Protein AF-L1IZM0-F1 (afdb_monomer_lite)

Structure (mmCIF, N/CA/C/O backbone):
data_AF-L1IZM0-F1
#
_entry.id   AF-L1IZM0-F1
#
loop_
_atom_site.group_PDB
_atom_site.id
_atom_site.type_symbol
_atom_site.label_atom_id
_atom_site.label_alt_id
_atom_site.label_comp_id
_atom_site.label_asym_id
_atom_site.label_entity_id
_atom_site.label_seq_id
_atom_site.pdbx_PDB_ins_code
_atom_site.Cartn_x
_atom_site.Cartn_y
_atom_site.Cartn_z
_atom_site.occupancy
_atom_site.B_iso_or_equiv
_atom_site.auth_seq_id
_atom_site.auth_comp_id
_atom_site.auth_asym_id
_atom_site.auth_atom_id
_atom_site.pdbx_PDB_model_num
ATOM 1 N N . MET A 1 1 ? -16.105 21.762 -22.847 1.00 70.75 1 MET A N 1
ATOM 2 C CA . MET A 1 1 ? -17.573 21.751 -22.657 1.00 70.75 1 MET A CA 1
ATOM 3 C C . MET A 1 1 ? -17.905 20.423 -22.010 1.00 70.75 1 MET A C 1
ATOM 5 O O . MET A 1 1 ? -17.499 19.416 -22.570 1.00 70.75 1 MET A O 1
ATOM 9 N N . PHE A 1 2 ? -18.530 20.408 -20.832 1.00 87.69 2 PHE A N 1
ATOM 10 C CA . PHE A 1 2 ? -18.882 19.144 -20.177 1.00 87.69 2 PHE A CA 1
ATOM 11 C C . PHE A 1 2 ? -20.158 18.585 -20.780 1.00 87.69 2 PHE A C 1
ATOM 13 O O . PHE A 1 2 ? -21.086 19.343 -21.074 1.00 87.69 2 PHE A O 1
ATOM 20 N N . THR A 1 3 ? -20.212 17.269 -20.928 1.00 93.62 3 THR A N 1
ATOM 21 C CA . THR A 1 3 ? -21.440 16.573 -21.306 1.00 93.62 3 THR A CA 1
ATOM 22 C C . THR A 1 3 ? -21.826 15.615 -20.192 1.00 93.62 3 THR A C 1
ATOM 24 O O . THR A 1 3 ? -20.967 15.012 -19.552 1.00 93.62 3 THR A O 1
ATOM 27 N N . LYS A 1 4 ? -23.124 15.529 -19.891 1.00 95.56 4 LYS A N 1
ATOM 28 C CA . LYS A 1 4 ? -23.608 14.539 -18.929 1.00 95.56 4 LYS A CA 1
ATOM 29 C C . LYS A 1 4 ? -23.532 13.162 -19.573 1.00 95.56 4 LYS A C 1
ATOM 31 O O . LYS A 1 4 ? -24.009 12.995 -20.696 1.00 95.56 4 LYS A O 1
ATOM 36 N N . VAL A 1 5 ? -22.973 12.195 -18.856 1.00 95.50 5 VAL A N 1
ATOM 37 C CA . VAL A 1 5 ? -22.918 10.804 -19.313 1.00 95.50 5 VAL A CA 1
ATOM 38 C C . VAL A 1 5 ? -24.348 10.251 -19.400 1.00 95.50 5 VAL A C 1
ATOM 40 O O . VAL A 1 5 ? -25.112 10.377 -18.435 1.00 95.50 5 VAL A O 1
ATOM 43 N N . PRO A 1 6 ? -24.764 9.684 -20.547 1.00 94.94 6 PRO A N 1
ATOM 44 C CA . PRO A 1 6 ? -26.071 9.057 -20.672 1.00 94.94 6 PRO A CA 1
ATOM 45 C C . PRO A 1 6 ? -26.068 7.684 -19.988 1.00 94.94 6 PRO A C 1
ATOM 47 O O . PRO A 1 6 ? -25.218 6.849 -20.279 1.00 94.94 6 PRO A O 1
ATOM 50 N N . HIS A 1 7 ? -27.061 7.423 -19.137 1.00 90.12 7 HIS A N 1
ATOM 51 C CA . HIS A 1 7 ? -27.210 6.130 -18.462 1.00 90.12 7 HIS A CA 1
ATOM 52 C C . HIS A 1 7 ? -28.379 5.369 -19.095 1.00 90.12 7 HIS A C 1
ATOM 54 O O . HIS A 1 7 ? -29.522 5.832 -19.016 1.00 90.12 7 HIS A O 1
ATOM 60 N N . PRO A 1 8 ? -28.123 4.236 -19.770 1.00 69.19 8 PRO A N 1
ATOM 61 C CA . PRO A 1 8 ? -29.102 3.632 -20.665 1.00 69.19 8 PRO A CA 1
ATOM 62 C C . PRO A 1 8 ? -30.288 2.989 -19.928 1.00 69.19 8 PRO A C 1
ATOM 64 O O . PRO A 1 8 ? -31.391 3.001 -20.477 1.00 69.19 8 PRO A O 1
ATOM 67 N N . LYS A 1 9 ? -30.096 2.431 -18.714 1.00 82.88 9 LYS A N 1
ATOM 68 C CA . LYS A 1 9 ? -31.114 1.751 -17.869 1.00 82.88 9 LYS A CA 1
ATOM 69 C C . LYS A 1 9 ? -30.649 1.667 -16.405 1.00 82.88 9 LYS A C 1
ATOM 71 O O . LYS A 1 9 ? -29.482 1.905 -16.137 1.00 82.88 9 LYS A O 1
ATOM 76 N N . ARG A 1 10 ? -31.535 1.261 -15.480 1.00 93.06 10 ARG A N 1
ATOM 77 C CA . ARG A 1 10 ? -31.149 0.867 -14.107 1.00 93.06 10 ARG A CA 1
ATOM 78 C C . ARG A 1 10 ? -30.406 -0.470 -14.108 1.00 93.06 10 ARG A C 1
ATOM 80 O O . ARG A 1 10 ? -30.809 -1.375 -14.839 1.00 93.06 10 ARG A O 1
ATOM 87 N N . CYS A 1 11 ? -29.388 -0.601 -13.267 1.00 95.94 11 CYS A N 1
ATOM 88 C CA . CYS A 1 11 ? -28.649 -1.838 -13.051 1.00 95.94 11 CYS A CA 1
ATOM 89 C C . CYS A 1 11 ? -29.400 -2.809 -12.123 1.00 95.94 11 CYS A C 1
ATOM 91 O O . CYS A 1 11 ? -29.554 -3.993 -12.425 1.00 95.94 11 CYS A O 1
ATOM 93 N N . LEU A 1 12 ? -29.908 -2.305 -10.997 1.00 94.50 12 LEU A N 1
ATOM 94 C CA . LEU A 1 12 ? -30.642 -3.064 -9.993 1.00 94.50 12 LEU A CA 1
ATOM 95 C C . LEU A 1 12 ? -32.150 -2.913 -10.226 1.00 94.50 12 LEU A C 1
ATOM 97 O O . LEU A 1 12 ? -32.711 -1.811 -10.223 1.00 94.50 12 LEU A O 1
ATOM 101 N N . ALA A 1 13 ? -32.838 -4.044 -10.399 1.00 91.38 13 ALA A N 1
ATOM 102 C CA . ALA A 1 13 ? -34.297 -4.063 -10.435 1.00 91.38 13 ALA A CA 1
ATOM 103 C C . ALA A 1 13 ? -34.872 -3.501 -9.120 1.00 91.38 13 ALA A C 1
ATOM 105 O O . ALA A 1 13 ? -34.324 -3.763 -8.049 1.00 91.38 13 ALA A O 1
ATOM 106 N N . ARG A 1 14 ? -35.997 -2.767 -9.187 1.00 85.56 14 ARG A N 1
ATOM 107 C CA . ARG A 1 14 ? -36.666 -2.193 -7.994 1.00 85.56 14 ARG A CA 1
ATOM 108 C C . ARG A 1 14 ? -36.953 -3.243 -6.921 1.00 85.56 14 ARG A C 1
ATOM 110 O O . ARG A 1 14 ? -36.786 -2.954 -5.743 1.00 85.56 14 ARG A O 1
ATOM 117 N N . ASP A 1 15 ? -37.293 -4.450 -7.357 1.00 85.12 15 ASP A N 1
ATOM 118 C CA . ASP A 1 15 ? -37.661 -5.568 -6.489 1.00 85.12 15 ASP A CA 1
ATOM 119 C C . ASP A 1 15 ? -36.479 -6.523 -6.235 1.00 85.12 15 ASP A C 1
ATOM 121 O O . ASP A 1 15 ? -36.670 -7.675 -5.849 1.00 85.12 15 ASP A O 1
ATOM 125 N N . SER A 1 16 ? -35.238 -6.078 -6.483 1.00 87.50 16 SER A N 1
ATOM 126 C CA . SER A 1 16 ? -34.051 -6.902 -6.252 1.00 87.50 16 SER A CA 1
ATOM 127 C C . SER A 1 16 ? -33.941 -7.280 -4.766 1.00 87.50 16 SER A C 1
ATOM 129 O O . SER A 1 16 ? -33.890 -6.385 -3.915 1.00 87.50 16 SER A O 1
ATOM 131 N N . PRO A 1 17 ? -33.791 -8.576 -4.424 1.00 83.69 17 PRO A N 1
ATOM 132 C CA . PRO A 1 17 ? -33.532 -9.023 -3.051 1.00 83.69 17 PRO A CA 1
ATOM 133 C C . PRO A 1 17 ? -32.281 -8.387 -2.430 1.00 83.69 17 PRO A C 1
ATOM 135 O O . PRO A 1 17 ? -32.114 -8.365 -1.215 1.00 83.69 17 PRO A O 1
ATOM 138 N N . GLN A 1 18 ? -31.369 -7.861 -3.255 1.00 85.19 18 GLN A N 1
ATOM 139 C CA . GLN A 1 18 ? -30.180 -7.165 -2.774 1.00 85.19 18 GLN A CA 1
ATOM 140 C C . GLN A 1 18 ? -30.509 -5.801 -2.142 1.00 85.19 18 GLN A C 1
ATOM 142 O O . GLN A 1 18 ? -29.761 -5.363 -1.268 1.00 85.19 18 GLN A O 1
ATOM 147 N N . LEU A 1 19 ? -31.618 -5.163 -2.542 1.00 85.25 19 LEU A N 1
ATOM 148 C CA . LEU A 1 19 ? -32.064 -3.860 -2.034 1.00 85.25 19 LEU A CA 1
ATOM 149 C C . LEU A 1 19 ? -32.944 -3.972 -0.782 1.00 85.25 19 LEU A C 1
ATOM 151 O O . LEU A 1 19 ? -32.999 -3.027 0.002 1.00 85.25 19 LEU A O 1
ATOM 155 N N . SER A 1 20 ? -33.591 -5.118 -0.541 1.00 83.00 20 SER A N 1
ATOM 156 C CA . SER A 1 20 ? -34.533 -5.275 0.579 1.00 83.00 20 SER A CA 1
ATOM 157 C C . SER A 1 20 ? -33.883 -5.102 1.958 1.00 83.00 20 SER A C 1
ATOM 159 O O . SER A 1 20 ? -34.574 -4.778 2.922 1.00 83.00 20 SER A O 1
ATOM 161 N N . SER A 1 21 ? -32.559 -5.271 2.067 1.00 81.69 21 SER A N 1
ATOM 162 C CA . SER A 1 21 ? -31.810 -5.021 3.306 1.00 81.69 21 SER A CA 1
ATOM 163 C C . SER A 1 21 ? -31.654 -3.538 3.661 1.00 81.69 21 SER A C 1
ATOM 165 O O . SER A 1 21 ? -31.297 -3.239 4.795 1.00 81.69 21 SER A O 1
ATOM 167 N N . PHE A 1 22 ? -31.924 -2.614 2.733 1.00 81.50 22 PHE A N 1
ATOM 168 C CA . PHE A 1 22 ? -31.741 -1.167 2.926 1.00 81.50 22 PHE A CA 1
ATOM 169 C C . PHE A 1 22 ? -33.051 -0.411 3.213 1.00 81.50 22 PHE A C 1
ATOM 171 O O . PHE A 1 22 ? -33.092 0.817 3.155 1.00 81.50 22 PHE A O 1
ATOM 178 N N . GLY A 1 23 ? -34.112 -1.145 3.572 1.00 71.31 23 GLY A N 1
ATOM 179 C CA . GLY A 1 23 ? -35.424 -0.596 3.911 1.00 71.31 23 GLY A CA 1
ATOM 180 C C . GLY A 1 23 ? -36.316 -0.342 2.691 1.00 71.31 23 GLY A C 1
ATOM 181 O O . GLY A 1 23 ? -35.856 -0.243 1.556 1.00 71.31 23 GLY A O 1
ATOM 182 N N . SER A 1 24 ? -37.630 -0.260 2.928 1.00 62.66 24 SER A N 1
ATOM 183 C CA . SER A 1 24 ? -38.615 0.065 1.889 1.00 62.66 24 SER A CA 1
ATOM 184 C C . SER A 1 24 ? -38.372 1.486 1.385 1.00 62.66 24 SER A C 1
ATOM 186 O O . SER A 1 24 ? -38.651 2.456 2.090 1.00 62.66 24 SER A O 1
ATOM 188 N N . TYR A 1 25 ? -37.849 1.603 0.167 1.00 63.44 25 TYR A N 1
ATOM 189 C CA . TYR A 1 25 ? -37.604 2.876 -0.499 1.00 63.44 25 TYR A CA 1
ATOM 190 C C . TYR A 1 25 ? -38.915 3.635 -0.716 1.00 63.44 25 TYR A C 1
ATOM 192 O O . TYR A 1 25 ? -39.660 3.348 -1.653 1.00 63.44 25 TYR A O 1
ATOM 200 N N . ASN A 1 26 ? -39.198 4.633 0.122 1.00 60.56 26 ASN A N 1
ATOM 201 C CA . ASN A 1 26 ? -40.149 5.670 -0.258 1.00 60.56 26 ASN A CA 1
ATOM 202 C C . ASN A 1 26 ? -39.509 6.510 -1.373 1.00 60.56 26 ASN A C 1
ATOM 204 O O . ASN A 1 26 ? -38.352 6.910 -1.289 1.00 60.56 26 ASN A O 1
ATOM 208 N N . SER A 1 27 ? -40.258 6.723 -2.450 1.00 59.25 27 SER A N 1
ATOM 209 C CA . SER A 1 27 ? -39.807 7.106 -3.795 1.00 59.25 27 SER A CA 1
ATOM 210 C C . SER A 1 27 ? -39.186 8.504 -3.966 1.00 59.25 27 SER A C 1
ATOM 212 O O . SER A 1 27 ? -39.026 8.947 -5.103 1.00 59.25 27 SER A O 1
ATOM 214 N N . SER A 1 28 ? -38.869 9.235 -2.896 1.00 83.00 28 SER A N 1
ATOM 215 C CA . SER A 1 28 ? -38.286 10.577 -3.004 1.00 83.00 28 SER A CA 1
ATOM 216 C C . SER A 1 28 ? -36.772 10.504 -3.208 1.00 83.00 28 SER A C 1
ATOM 218 O O . SER A 1 28 ? -36.041 10.044 -2.330 1.00 83.00 28 SER A O 1
ATOM 220 N N . MET A 1 29 ? -36.312 10.980 -4.364 1.00 91.06 29 MET A N 1
ATOM 221 C CA . MET A 1 29 ? -34.894 11.157 -4.681 1.00 91.06 29 MET A CA 1
ATOM 222 C C . MET A 1 29 ? -34.235 12.130 -3.687 1.00 91.06 29 MET A C 1
ATOM 224 O O . MET A 1 29 ? -34.827 13.153 -3.344 1.00 91.06 29 MET A O 1
ATOM 228 N N . ARG A 1 30 ? -33.030 11.800 -3.214 1.00 93.38 30 ARG A N 1
ATOM 229 C CA . ARG A 1 30 ? -32.240 12.601 -2.264 1.00 93.38 30 ARG A CA 1
ATOM 230 C C . ARG A 1 30 ? -31.313 13.567 -2.997 1.00 93.38 30 ARG A C 1
ATOM 232 O O . ARG A 1 30 ? -30.869 13.283 -4.106 1.00 93.38 30 ARG A O 1
ATOM 239 N N . PHE A 1 31 ? -30.982 14.677 -2.352 1.00 96.25 31 PHE A N 1
ATOM 240 C CA . PHE A 1 31 ? -30.084 15.706 -2.877 1.00 96.25 31 PHE A CA 1
ATOM 241 C C . PHE A 1 31 ? -29.091 16.121 -1.793 1.00 96.25 31 PHE A C 1
ATOM 243 O O . PHE A 1 31 ? -29.343 15.922 -0.607 1.00 96.25 31 PHE A O 1
ATOM 250 N N . LEU A 1 32 ? -27.976 16.726 -2.192 1.00 96.38 32 LEU A N 1
ATOM 251 C CA . LEU A 1 32 ? -27.105 17.425 -1.256 1.00 96.38 32 LEU A CA 1
ATOM 252 C C . LEU A 1 32 ? -27.801 18.709 -0.796 1.00 96.38 32 LEU A C 1
ATOM 254 O O . LEU A 1 32 ? -28.259 19.495 -1.627 1.00 96.38 32 LEU A O 1
ATOM 258 N N . HIS A 1 33 ? -27.859 18.924 0.518 1.00 94.50 33 HIS A N 1
ATOM 259 C CA . HIS A 1 33 ? -28.460 20.109 1.127 1.00 94.50 33 HIS A CA 1
ATOM 260 C C . HIS A 1 33 ? -27.374 21.118 1.481 1.00 94.50 33 HIS A C 1
ATOM 262 O O . HIS A 1 33 ? -26.703 21.009 2.508 1.00 94.50 33 HIS A O 1
ATOM 268 N N . TYR A 1 34 ? -27.183 22.104 0.613 1.00 94.94 34 TYR A N 1
ATOM 269 C CA . TYR A 1 34 ? -26.168 23.120 0.837 1.00 94.94 34 TYR A CA 1
ATOM 270 C C . TYR A 1 34 ? -26.575 24.076 1.971 1.00 94.94 34 TYR A C 1
ATOM 272 O O . TYR A 1 34 ? -27.770 24.267 2.216 1.00 94.94 34 TYR A O 1
ATOM 280 N N . PRO A 1 35 ? -25.611 24.733 2.651 1.00 91.75 35 PRO A N 1
ATOM 281 C CA . PRO A 1 35 ? -25.910 25.668 3.740 1.00 91.75 35 PRO A CA 1
ATOM 282 C C . PRO A 1 35 ? -26.801 26.854 3.336 1.00 91.75 35 PRO A C 1
ATOM 284 O O . PRO A 1 35 ? -27.447 27.455 4.189 1.00 91.75 35 PRO A O 1
ATOM 287 N N . ASP A 1 36 ? -26.838 27.191 2.046 1.00 93.44 36 ASP A N 1
ATOM 288 C CA . ASP A 1 36 ? -27.689 28.239 1.472 1.00 93.44 36 ASP A CA 1
ATOM 289 C C . ASP A 1 36 ? -29.110 27.755 1.111 1.00 93.44 36 ASP A C 1
ATOM 291 O O . ASP A 1 36 ? -29.913 28.525 0.584 1.00 93.44 36 ASP A O 1
ATOM 295 N N . GLY A 1 37 ? -29.433 26.491 1.401 1.00 93.81 37 GLY A N 1
ATOM 296 C CA . GLY A 1 37 ? -30.728 25.871 1.133 1.00 93.81 37 GLY A CA 1
ATOM 297 C C . GLY A 1 37 ? -30.882 25.298 -0.277 1.00 93.81 37 GLY A C 1
ATOM 298 O O . GLY A 1 37 ? -31.938 24.737 -0.578 1.00 93.81 37 GLY A O 1
ATOM 299 N N . ARG A 1 38 ? -29.868 25.400 -1.149 1.00 95.94 38 ARG A N 1
ATOM 300 C CA . ARG A 1 38 ? -29.923 24.769 -2.474 1.00 95.94 38 ARG A CA 1
ATOM 301 C C . ARG A 1 38 ? -29.880 23.247 -2.361 1.00 95.94 38 ARG A C 1
ATOM 303 O O . ARG A 1 38 ? -29.137 22.683 -1.559 1.00 95.94 38 ARG A O 1
ATOM 310 N N . LEU A 1 39 ? -30.663 22.601 -3.222 1.00 96.06 39 LEU A N 1
ATOM 311 C CA . LEU A 1 39 ? -30.614 21.163 -3.465 1.00 96.06 39 LEU A CA 1
ATOM 312 C C . LEU A 1 39 ? -29.729 20.914 -4.682 1.00 96.06 39 LEU A C 1
ATOM 314 O O . LEU A 1 39 ? -30.006 21.443 -5.761 1.00 96.06 39 LEU A O 1
ATOM 318 N N . VAL A 1 40 ? -28.662 20.143 -4.503 1.00 97.06 40 VAL A N 1
ATOM 319 C CA . VAL A 1 40 ? -27.653 19.911 -5.543 1.00 97.06 40 VAL A CA 1
ATOM 320 C C . VAL A 1 40 ? -27.498 18.412 -5.789 1.00 97.06 40 VAL A C 1
ATOM 322 O O . VAL A 1 40 ? -27.518 17.611 -4.853 1.00 97.06 40 VAL A O 1
ATOM 325 N N . ASN A 1 41 ? -27.357 18.021 -7.055 1.00 97.88 41 ASN A N 1
ATOM 326 C CA . ASN A 1 41 ? -27.019 16.647 -7.419 1.00 97.88 41 ASN A CA 1
ATOM 327 C C . ASN A 1 41 ? -25.578 16.338 -6.999 1.00 97.88 41 ASN A C 1
ATOM 329 O O . ASN A 1 41 ? -24.708 17.208 -7.044 1.00 97.88 41 ASN A O 1
ATOM 333 N N . ILE A 1 42 ? -25.288 15.087 -6.654 1.00 98.00 42 ILE A N 1
ATOM 334 C CA . ILE A 1 42 ? -23.901 14.662 -6.466 1.00 98.00 42 ILE A CA 1
ATOM 335 C C . ILE A 1 42 ? -23.231 14.632 -7.837 1.00 98.00 42 ILE A C 1
ATOM 337 O O . ILE A 1 42 ? -23.678 13.920 -8.727 1.00 98.00 42 ILE A O 1
ATOM 341 N N . SER A 1 43 ? -22.142 15.372 -7.999 1.00 97.75 43 SER A N 1
ATOM 342 C CA . SER A 1 43 ? -21.381 15.404 -9.253 1.00 97.75 43 SER A CA 1
ATOM 343 C C . SER A 1 43 ? -20.117 14.560 -9.150 1.00 97.75 43 SER A C 1
ATOM 345 O O . SER A 1 43 ? -19.307 14.783 -8.246 1.00 97.75 43 SER A O 1
ATOM 347 N N . LEU A 1 44 ? -19.915 13.657 -10.105 1.00 97.38 44 LEU A N 1
ATOM 348 C CA . LEU A 1 44 ? -18.727 12.811 -10.233 1.00 97.38 44 LEU A CA 1
ATOM 349 C C . LEU A 1 44 ? -18.051 13.031 -11.600 1.00 97.38 44 LEU A C 1
ATOM 351 O O . LEU A 1 44 ? -18.742 13.306 -12.587 1.00 97.38 44 LEU A O 1
ATOM 355 N N . PRO A 1 45 ? -16.716 12.917 -11.698 1.00 96.38 45 PRO A N 1
ATOM 356 C CA . PRO A 1 45 ? -16.018 13.016 -12.967 1.00 96.38 45 PRO A CA 1
ATOM 357 C C . PRO A 1 45 ? -16.096 11.679 -13.710 1.00 96.38 45 PRO A C 1
ATOM 359 O O . PRO A 1 45 ? -15.935 10.607 -13.120 1.00 96.38 45 PRO A O 1
ATOM 362 N N . TYR A 1 46 ? -16.270 11.747 -15.024 1.00 94.19 46 TYR A N 1
ATOM 363 C CA . TYR A 1 46 ? -16.071 10.616 -15.918 1.00 94.19 46 TYR A CA 1
ATOM 364 C C . TYR A 1 46 ? -14.703 10.776 -16.583 1.00 94.19 46 TYR A C 1
ATOM 366 O O . TYR A 1 46 ? -14.554 11.485 -17.576 1.00 94.19 46 TYR A O 1
ATOM 374 N N . ALA A 1 47 ? -13.671 10.219 -15.945 1.00 92.00 47 ALA A N 1
ATOM 375 C CA . ALA A 1 47 ? -12.289 10.429 -16.368 1.00 92.00 47 ALA A CA 1
ATOM 376 C C . ALA A 1 47 ? -11.980 9.740 -17.713 1.00 92.00 47 ALA A C 1
ATOM 378 O O . ALA A 1 47 ? -12.764 8.933 -18.210 1.00 92.00 47 ALA A O 1
ATOM 379 N N . SER A 1 48 ? -10.835 10.052 -18.320 1.00 88.38 48 SER A N 1
ATOM 380 C CA . SER A 1 48 ? -10.454 9.532 -19.643 1.00 88.38 48 SER A CA 1
ATOM 381 C C . SER A 1 48 ? -10.038 8.053 -19.660 1.00 88.38 48 SER A C 1
ATOM 383 O O . SER A 1 48 ? -10.183 7.403 -20.695 1.00 88.38 48 SER A O 1
ATOM 385 N N . TRP A 1 49 ? -9.584 7.491 -18.535 1.00 91.12 49 TRP A N 1
ATOM 386 C CA . TRP A 1 49 ? -9.065 6.119 -18.459 1.00 91.12 49 TRP A CA 1
ATOM 387 C C . TRP A 1 49 ? -10.088 5.111 -17.900 1.00 91.12 49 TRP A C 1
ATOM 389 O O . TRP A 1 49 ? -10.999 5.462 -17.147 1.00 91.12 49 TRP A O 1
ATOM 399 N N . ALA A 1 50 ? -9.961 3.841 -18.302 1.00 93.69 50 ALA A N 1
ATOM 400 C CA . ALA A 1 50 ? -11.013 2.831 -18.145 1.00 93.69 50 ALA A CA 1
ATOM 401 C C . ALA A 1 50 ? -11.350 2.475 -16.686 1.00 93.69 50 ALA A C 1
ATOM 403 O O . ALA A 1 50 ? -12.532 2.398 -16.345 1.00 93.69 50 ALA A O 1
ATOM 404 N N . SER A 1 51 ? -10.348 2.297 -15.815 1.00 96.19 51 SER A N 1
ATOM 405 C CA . SER A 1 51 ? -10.576 1.985 -14.393 1.00 96.19 51 SER A CA 1
ATOM 406 C C . SER A 1 51 ? -11.398 3.067 -13.704 1.00 96.19 51 SER A C 1
ATOM 408 O O . SER A 1 51 ? -12.446 2.754 -13.140 1.00 96.19 51 SER A O 1
ATOM 410 N N . ALA A 1 52 ? -11.032 4.342 -13.865 1.00 95.69 52 ALA A N 1
ATOM 411 C CA . ALA A 1 52 ? -11.780 5.435 -13.254 1.00 95.69 52 ALA A CA 1
ATOM 412 C C . ALA A 1 52 ? -13.210 5.540 -13.785 1.00 95.69 52 ALA A C 1
ATOM 414 O O . ALA A 1 52 ? -14.112 5.830 -13.006 1.00 95.69 52 ALA A O 1
ATOM 415 N N . ARG A 1 53 ? -13.444 5.282 -15.080 1.00 95.75 53 ARG A N 1
ATOM 416 C CA . ARG A 1 53 ? -14.804 5.250 -15.642 1.00 95.75 53 ARG A CA 1
ATOM 417 C C . ARG A 1 53 ? -15.647 4.175 -14.975 1.00 95.75 53 ARG A C 1
ATOM 419 O O . ARG A 1 53 ? -16.712 4.481 -14.455 1.00 95.75 53 ARG A O 1
ATOM 426 N N . ILE A 1 54 ? -15.145 2.942 -14.921 1.00 97.69 54 ILE A N 1
ATOM 427 C CA . ILE A 1 54 ? -15.849 1.821 -14.288 1.00 97.69 54 ILE A CA 1
ATOM 428 C C . ILE A 1 54 ? -16.101 2.101 -12.806 1.00 97.69 54 ILE A C 1
ATOM 430 O O . ILE A 1 54 ? -17.206 1.869 -12.323 1.00 97.69 54 ILE A O 1
ATOM 434 N N . LEU A 1 55 ? -15.115 2.637 -12.080 1.00 97.94 55 LEU A N 1
ATOM 435 C CA . LEU A 1 55 ? -15.292 2.986 -10.672 1.00 97.94 55 LEU A CA 1
ATOM 436 C C . LEU A 1 55 ? -16.306 4.119 -10.472 1.00 97.94 55 LEU A C 1
ATOM 438 O O . LEU A 1 55 ? -17.114 4.046 -9.549 1.00 97.94 55 LEU A O 1
ATOM 442 N N . SER A 1 56 ? -16.317 5.127 -11.342 1.00 97.19 56 SER A N 1
ATOM 443 C CA . SER A 1 56 ? -17.332 6.183 -11.340 1.00 97.19 56 SER A CA 1
ATOM 444 C C . SER A 1 56 ? -18.736 5.637 -11.627 1.00 97.19 56 SER A C 1
ATOM 446 O O . SER A 1 56 ? -19.684 6.056 -10.967 1.00 97.19 56 SER A O 1
ATOM 448 N N . GLU A 1 57 ? -18.876 4.661 -12.528 1.00 97.88 57 GLU A N 1
ATOM 449 C CA . GLU A 1 57 ? -20.154 3.985 -12.795 1.00 97.88 57 GLU A CA 1
ATOM 450 C C . GLU A 1 57 ? -20.613 3.129 -11.607 1.00 97.88 57 GLU A C 1
ATOM 452 O O . GLU A 1 57 ? -21.778 3.176 -11.213 1.00 97.88 57 GLU A O 1
ATOM 457 N N . ILE A 1 58 ? -19.700 2.398 -10.954 1.00 98.44 58 ILE A N 1
ATOM 458 C CA . ILE A 1 58 ? -20.019 1.673 -9.715 1.00 98.44 58 ILE A CA 1
ATOM 459 C C . ILE A 1 58 ? -20.489 2.664 -8.642 1.00 98.44 58 ILE A C 1
ATOM 461 O O . ILE A 1 58 ? -21.523 2.439 -8.011 1.00 98.44 58 ILE A O 1
ATOM 465 N N . ALA A 1 59 ? -19.777 3.780 -8.455 1.00 98.12 59 ALA A N 1
ATOM 466 C CA . ALA A 1 59 ? -20.158 4.816 -7.499 1.00 98.12 59 ALA A CA 1
ATOM 467 C C . ALA A 1 59 ? -21.522 5.437 -7.839 1.00 98.12 59 ALA A C 1
ATOM 469 O O . ALA A 1 59 ? -22.330 5.647 -6.935 1.00 98.12 59 ALA A O 1
ATOM 470 N N . TYR A 1 60 ? -21.818 5.667 -9.122 1.00 97.81 60 TYR A N 1
ATOM 471 C CA . TYR A 1 60 ? -23.133 6.112 -9.577 1.00 97.81 60 TYR A CA 1
ATOM 472 C C . TYR A 1 60 ? -24.225 5.106 -9.217 1.00 97.81 60 TYR A C 1
ATOM 474 O O . TYR A 1 60 ? -25.220 5.502 -8.617 1.00 97.81 60 TYR A O 1
ATOM 482 N N . ILE A 1 61 ? -24.043 3.811 -9.501 1.00 97.75 61 ILE A N 1
ATOM 483 C CA . ILE A 1 61 ? -25.038 2.779 -9.164 1.00 97.75 61 ILE A CA 1
ATOM 484 C C . ILE A 1 61 ? -25.271 2.749 -7.645 1.00 97.75 61 ILE A C 1
ATOM 486 O O . ILE A 1 61 ? -26.418 2.722 -7.192 1.00 97.75 61 ILE A O 1
ATOM 490 N N . MET A 1 62 ? -24.205 2.817 -6.840 1.00 97.75 62 MET A N 1
ATOM 491 C CA . MET A 1 62 ? -24.320 2.851 -5.377 1.00 97.75 62 MET A CA 1
ATOM 492 C C . MET A 1 62 ? -25.061 4.103 -4.893 1.00 97.75 62 MET A C 1
ATOM 494 O O . MET A 1 62 ? -25.985 4.002 -4.088 1.00 97.75 62 MET A O 1
ATOM 498 N N . LEU A 1 63 ? -24.714 5.286 -5.397 1.00 96.88 63 LEU A N 1
ATOM 499 C CA . LEU A 1 63 ? -25.334 6.539 -4.970 1.00 96.88 63 LEU A CA 1
ATOM 500 C C . LEU A 1 63 ? -26.777 6.683 -5.460 1.00 96.88 63 LEU A C 1
ATOM 502 O O . LEU A 1 63 ? -27.651 7.035 -4.672 1.00 96.88 63 LEU A O 1
ATOM 506 N N . ALA A 1 64 ? -27.039 6.406 -6.736 1.00 95.81 64 ALA A N 1
ATOM 507 C CA . ALA A 1 64 ? -28.327 6.647 -7.374 1.00 95.81 64 ALA A CA 1
ATOM 508 C C . ALA A 1 64 ? -29.325 5.508 -7.147 1.00 95.81 64 ALA A C 1
ATOM 510 O O . ALA A 1 64 ? -30.495 5.755 -6.851 1.00 95.81 64 ALA A O 1
ATOM 511 N N . GLU A 1 65 ? -28.891 4.250 -7.267 1.00 94.81 65 GLU A N 1
ATOM 512 C CA . GLU A 1 65 ? -29.807 3.107 -7.225 1.00 94.81 65 GLU A CA 1
ATOM 513 C C . GLU A 1 65 ? -29.932 2.472 -5.842 1.00 94.81 65 GLU A C 1
ATOM 515 O O . GLU A 1 65 ? -31.027 2.021 -5.502 1.00 94.81 65 GLU A O 1
ATOM 520 N N . VAL A 1 66 ? -28.854 2.465 -5.048 1.00 94.38 66 VAL A N 1
ATOM 521 C CA . VAL A 1 66 ? -28.857 1.916 -3.679 1.00 94.38 66 VAL A CA 1
ATOM 522 C C . VAL A 1 66 ? -29.150 3.010 -2.646 1.00 94.38 66 VAL A C 1
ATOM 524 O O . VAL A 1 66 ? -30.034 2.856 -1.803 1.00 94.38 66 VAL A O 1
ATOM 527 N N . MET A 1 67 ? -28.455 4.148 -2.716 1.00 94.56 67 MET A N 1
ATOM 528 C CA . MET A 1 67 ? -28.585 5.256 -1.756 1.00 94.56 67 MET A CA 1
ATOM 529 C C . MET A 1 67 ? -29.566 6.357 -2.184 1.00 94.56 67 MET A C 1
ATOM 531 O O . MET A 1 67 ? -29.910 7.202 -1.351 1.00 94.56 67 MET A O 1
ATOM 535 N N . GLY A 1 68 ? -30.101 6.287 -3.409 1.00 93.50 68 GLY A N 1
ATOM 536 C CA . GLY A 1 68 ? -31.279 7.048 -3.833 1.00 93.50 68 GLY A CA 1
ATOM 537 C C . GLY A 1 68 ? -31.029 8.529 -4.072 1.00 93.50 68 GLY A C 1
ATOM 538 O O . GLY A 1 68 ? -31.976 9.314 -4.024 1.00 93.50 68 GLY A O 1
ATOM 539 N N . TYR A 1 69 ? -29.778 8.923 -4.285 1.00 95.81 69 TYR A N 1
ATOM 540 C CA . TYR A 1 69 ? -29.396 10.296 -4.584 1.00 95.81 69 TYR A CA 1
ATOM 541 C C . TYR A 1 69 ? -29.600 10.643 -6.060 1.00 95.81 69 TYR A C 1
ATOM 543 O O . TYR A 1 69 ? -29.490 9.796 -6.944 1.00 95.81 69 TYR A O 1
ATOM 551 N N . ALA A 1 70 ? -29.844 11.920 -6.338 1.00 97.06 70 ALA A N 1
ATOM 552 C CA . ALA A 1 70 ? -29.648 12.487 -7.661 1.00 97.06 70 ALA A CA 1
ATOM 553 C C . ALA A 1 70 ? -28.142 12.619 -7.930 1.00 97.06 70 ALA A C 1
ATOM 555 O O . ALA A 1 70 ? -27.429 13.267 -7.160 1.00 97.06 70 ALA A O 1
ATOM 556 N N . VAL A 1 71 ? -27.659 12.010 -9.014 1.00 97.50 71 VAL A N 1
ATOM 557 C CA . VAL A 1 71 ? -26.232 11.969 -9.364 1.00 97.50 71 VAL A CA 1
ATOM 558 C C . VAL A 1 71 ? -26.042 12.402 -10.815 1.00 97.50 71 VAL A C 1
ATOM 560 O O . VAL A 1 71 ? -26.760 11.939 -11.699 1.00 97.50 71 VAL A O 1
ATOM 563 N N . ASP A 1 72 ? -25.059 13.264 -11.053 1.00 97.31 72 ASP A N 1
ATOM 564 C CA . ASP A 1 72 ? -24.590 13.673 -12.371 1.00 97.31 72 ASP A CA 1
ATOM 565 C C . ASP A 1 72 ? -23.147 13.185 -12.586 1.00 97.31 72 ASP A C 1
ATOM 567 O O . ASP A 1 72 ? -22.241 13.512 -11.819 1.00 97.31 72 ASP A O 1
ATOM 571 N N . LEU A 1 73 ? -22.924 12.423 -13.658 1.00 96.19 73 LEU A N 1
ATOM 572 C CA . LEU A 1 73 ? -21.590 12.066 -14.147 1.00 96.19 73 LEU A CA 1
ATOM 573 C C . LEU A 1 73 ? -21.214 12.981 -15.314 1.00 96.19 73 LEU A C 1
ATOM 575 O O . LEU A 1 73 ? -21.990 13.129 -16.262 1.00 96.19 73 LEU A O 1
ATOM 579 N N . TRP A 1 74 ? -20.033 13.594 -15.245 1.00 95.94 74 TRP A N 1
ATOM 580 C CA . TRP A 1 74 ? -19.585 14.601 -16.209 1.00 95.94 74 TRP A CA 1
ATOM 581 C C . TRP A 1 74 ? -18.406 14.108 -17.046 1.00 95.94 74 TRP A C 1
ATOM 583 O O . TRP A 1 74 ? -17.293 13.973 -16.534 1.00 95.94 74 TRP A O 1
ATOM 593 N N . ASP A 1 75 ? -18.638 13.903 -18.342 1.00 92.88 75 ASP A N 1
ATOM 594 C CA . ASP A 1 75 ? -17.582 13.670 -19.327 1.00 92.88 75 ASP A CA 1
ATOM 595 C C . ASP A 1 75 ? -16.934 14.990 -19.772 1.00 92.88 75 ASP A C 1
ATOM 597 O O . ASP A 1 75 ? -17.562 16.058 -19.794 1.00 92.88 75 ASP A O 1
ATOM 601 N N . GLY A 1 76 ? -15.640 14.922 -20.079 1.00 83.19 76 GLY A N 1
ATOM 602 C CA . GLY A 1 76 ? -14.782 16.079 -20.333 1.00 83.19 76 GLY A CA 1
ATOM 603 C C . GLY A 1 76 ? -14.366 16.846 -19.071 1.00 83.19 76 GLY A C 1
ATOM 604 O O . GLY A 1 76 ? -13.626 17.819 -19.177 1.00 83.19 76 GLY A O 1
ATOM 605 N N . ALA A 1 77 ? -14.815 16.423 -17.881 1.00 65.94 77 ALA A N 1
ATOM 606 C CA . ALA A 1 77 ? -14.426 17.007 -16.591 1.00 65.94 77 ALA A CA 1
ATOM 607 C C . ALA A 1 77 ? -13.062 16.508 -16.073 1.00 65.94 77 ALA A C 1
ATOM 609 O O . ALA A 1 77 ? -12.595 16.951 -15.025 1.00 65.94 77 ALA A O 1
ATOM 610 N N . GLY A 1 78 ? -12.408 15.594 -16.792 1.00 65.19 78 GLY A N 1
ATOM 611 C CA . GLY A 1 78 ? -11.080 15.101 -16.442 1.00 65.19 78 GLY A CA 1
ATOM 612 C C . GLY A 1 78 ? -10.397 14.393 -17.599 1.00 65.19 78 GLY A C 1
ATOM 613 O O . GLY A 1 78 ? -10.583 13.193 -17.784 1.00 65.19 78 GLY A O 1
ATOM 614 N N . ILE A 1 79 ? -9.569 15.124 -18.348 1.00 70.44 79 ILE A N 1
ATOM 615 C CA . ILE A 1 79 ? -8.672 14.542 -19.361 1.00 70.44 79 ILE A CA 1
ATOM 616 C C . ILE A 1 79 ? -7.515 13.801 -18.673 1.00 70.44 79 ILE A C 1
ATOM 618 O O . ILE A 1 79 ? -7.010 12.807 -19.186 1.00 70.44 79 ILE A O 1
ATOM 622 N N . ASN A 1 80 ? -7.126 14.251 -17.479 1.00 84.62 80 ASN A N 1
ATOM 623 C CA . ASN A 1 80 ? -6.118 13.626 -16.628 1.00 84.62 80 ASN A CA 1
ATOM 624 C C . ASN A 1 80 ? -6.568 13.643 -15.156 1.00 84.62 80 ASN A C 1
ATOM 626 O O . ASN A 1 80 ? -7.606 14.210 -14.821 1.00 84.62 80 ASN A O 1
ATOM 630 N N . SER A 1 81 ? -5.787 13.034 -14.259 1.00 88.75 81 SER A N 1
ATOM 631 C CA . SER A 1 81 ? -6.139 12.948 -12.832 1.00 88.75 81 SER A CA 1
ATOM 632 C C . SER A 1 81 ? -6.025 14.264 -12.050 1.00 88.75 81 SER A C 1
ATOM 634 O O . SER A 1 81 ? -6.545 14.344 -10.941 1.00 88.75 81 SER A O 1
ATOM 636 N N . GLY A 1 82 ? -5.392 15.306 -12.599 1.00 91.12 82 GLY A N 1
ATOM 637 C CA . GLY A 1 82 ? -5.262 16.621 -11.960 1.00 91.12 82 GLY A CA 1
ATOM 638 C C . GLY A 1 82 ? -6.502 17.505 -12.085 1.00 91.12 82 GLY A C 1
ATOM 639 O O . GLY A 1 82 ? -6.882 18.167 -11.123 1.00 91.12 82 GLY A O 1
ATOM 640 N N . GLN A 1 83 ? -7.166 17.497 -13.239 1.00 93.38 83 GLN A N 1
ATOM 641 C CA . GLN A 1 83 ? -8.309 18.385 -13.490 1.00 93.38 83 GLN A CA 1
ATOM 642 C C . GLN A 1 83 ? -9.514 18.111 -12.565 1.00 93.38 83 GLN A C 1
ATOM 644 O O . GLN A 1 83 ? -10.040 19.067 -11.988 1.00 93.38 83 GLN A O 1
ATOM 649 N N . PRO A 1 84 ? -9.920 16.846 -12.309 1.00 95.06 84 PRO A N 1
ATOM 650 C CA . PRO A 1 84 ? -10.990 16.549 -11.358 1.00 95.06 84 PRO A CA 1
ATOM 651 C C . PRO A 1 84 ? -10.708 17.045 -9.938 1.00 95.06 84 PRO A C 1
ATOM 653 O O . PRO A 1 84 ? -11.637 17.437 -9.236 1.00 95.06 84 PRO A O 1
ATOM 656 N N . ILE A 1 85 ? -9.437 17.061 -9.521 1.00 96.81 85 ILE A N 1
ATOM 657 C CA . ILE A 1 85 ? -9.017 17.589 -8.217 1.00 96.81 85 ILE A CA 1
ATOM 658 C C . ILE A 1 85 ? -9.268 19.090 -8.137 1.00 96.81 85 ILE A C 1
ATOM 660 O O . ILE A 1 85 ? -9.881 19.553 -7.178 1.00 96.81 85 ILE A O 1
ATOM 664 N N . ASN A 1 86 ? -8.872 19.838 -9.166 1.00 96.06 86 ASN A N 1
ATOM 665 C CA . ASN A 1 86 ? -9.132 21.272 -9.231 1.00 96.06 86 ASN A CA 1
ATOM 666 C C . ASN A 1 86 ? -10.640 21.573 -9.198 1.00 96.06 86 ASN A C 1
ATOM 668 O O . ASN A 1 86 ? -11.078 22.457 -8.460 1.00 96.06 86 ASN A O 1
ATOM 672 N N . TYR A 1 87 ? -11.465 20.789 -9.897 1.00 96.44 87 TYR A N 1
ATOM 673 C CA . TYR A 1 87 ? -12.919 20.937 -9.797 1.00 96.44 87 TYR A CA 1
ATOM 674 C C . TYR A 1 87 ? -13.473 20.599 -8.412 1.00 96.44 87 TYR A C 1
ATOM 676 O O . TYR A 1 87 ? -14.346 21.324 -7.936 1.00 96.44 87 TYR A O 1
ATOM 684 N N . ALA A 1 88 ? -12.963 19.557 -7.748 1.00 96.75 88 ALA A N 1
ATOM 685 C CA . ALA A 1 88 ? -13.351 19.199 -6.380 1.00 96.75 88 ALA A CA 1
ATOM 686 C C . ALA A 1 88 ? -12.942 20.256 -5.339 1.00 96.75 88 ALA A C 1
ATOM 688 O O . ALA A 1 88 ? -13.585 20.400 -4.297 1.00 96.75 88 ALA A O 1
ATOM 689 N N . SER A 1 89 ? -11.909 21.037 -5.645 1.00 96.69 89 SER A N 1
ATOM 690 C CA . SER A 1 89 ? -11.484 22.216 -4.886 1.00 96.69 89 SER A CA 1
ATOM 691 C C . SER A 1 89 ? -12.308 23.475 -5.158 1.00 96.69 89 SER A C 1
ATOM 693 O O . SER A 1 89 ? -12.119 24.486 -4.480 1.00 96.69 89 SER A O 1
ATOM 695 N N . GLY A 1 90 ? -13.225 23.429 -6.127 1.00 96.00 90 GLY A N 1
ATOM 696 C CA . GLY A 1 90 ? -14.052 24.563 -6.531 1.00 96.00 90 GLY A CA 1
ATOM 697 C C . GLY A 1 90 ? -13.410 25.476 -7.574 1.00 96.00 90 GLY A C 1
ATOM 698 O O . GLY A 1 90 ? -13.952 26.542 -7.848 1.00 96.00 90 GLY A O 1
ATOM 699 N N . CYS A 1 91 ? -12.281 25.107 -8.184 1.00 96.12 91 CYS A N 1
ATOM 700 C CA . CYS A 1 91 ? -11.656 25.919 -9.229 1.00 96.12 91 CYS A CA 1
ATOM 701 C C . CYS A 1 91 ? -12.536 25.939 -10.488 1.00 96.12 91 CYS A C 1
ATOM 703 O O . CYS A 1 91 ? -13.069 24.909 -10.903 1.00 96.12 91 CYS A O 1
ATOM 705 N N . ARG A 1 92 ? -12.698 27.112 -11.114 1.00 92.69 92 ARG A N 1
ATOM 706 C CA . ARG A 1 92 ? -13.429 27.234 -12.391 1.00 92.69 92 ARG A CA 1
ATOM 707 C C . ARG A 1 92 ? -12.581 26.779 -13.572 1.00 92.69 92 ARG A C 1
ATOM 709 O O . ARG A 1 92 ? -13.102 26.168 -14.500 1.00 92.69 92 ARG A O 1
ATOM 716 N N . ASP A 1 93 ? -11.293 27.104 -13.520 1.00 90.50 93 ASP A N 1
ATOM 717 C CA . ASP A 1 93 ? -10.293 26.653 -14.478 1.00 90.50 93 ASP A CA 1
ATOM 718 C C . ASP A 1 93 ? -9.649 25.352 -13.953 1.00 90.50 93 ASP A C 1
ATOM 720 O O . ASP A 1 93 ? -9.048 25.373 -12.873 1.00 90.50 93 ASP A O 1
ATOM 724 N N . PRO A 1 94 ? -9.788 24.217 -14.665 1.00 86.88 94 PRO A N 1
ATOM 725 C CA . PRO A 1 94 ? -9.184 22.949 -14.259 1.00 86.88 94 PRO A CA 1
ATOM 726 C C . PRO A 1 94 ? -7.660 22.957 -14.286 1.00 86.88 94 PRO A C 1
ATOM 728 O O . PRO A 1 94 ? -7.056 22.107 -13.633 1.00 86.88 94 PRO A O 1
ATOM 731 N N . ASP A 1 95 ? -7.032 23.874 -15.018 1.00 86.44 95 ASP A N 1
ATOM 732 C CA . ASP A 1 95 ? -5.587 23.886 -15.226 1.00 86.44 95 ASP A CA 1
ATOM 733 C C . ASP A 1 95 ? -4.881 24.910 -14.313 1.00 86.44 95 ASP A C 1
ATOM 735 O O . ASP A 1 95 ? -3.668 24.812 -14.088 1.00 86.44 95 ASP A O 1
ATOM 739 N N . ASP A 1 96 ? -5.635 25.821 -13.680 1.00 87.62 96 ASP A N 1
ATOM 740 C CA . ASP A 1 96 ? -5.118 26.789 -12.706 1.00 87.62 96 ASP A CA 1
ATOM 741 C C . ASP A 1 96 ? -4.636 26.090 -11.423 1.00 87.62 96 ASP A C 1
ATOM 743 O O . ASP A 1 96 ? -5.409 25.741 -10.529 1.00 87.62 96 ASP A O 1
ATOM 747 N N . ALA A 1 97 ? -3.320 25.899 -11.315 1.00 83.19 97 ALA A N 1
ATOM 748 C CA . ALA A 1 97 ? -2.672 25.300 -10.147 1.00 83.19 97 ALA A CA 1
ATOM 749 C C . ALA A 1 97 ? -2.886 26.098 -8.853 1.00 83.19 97 ALA A C 1
ATOM 751 O O . ALA A 1 97 ? -2.838 25.529 -7.768 1.00 83.19 97 ALA A O 1
ATOM 752 N N . ALA A 1 98 ? -3.120 27.408 -8.954 1.00 88.81 98 ALA A N 1
ATOM 753 C CA . ALA A 1 98 ? -3.302 28.276 -7.799 1.00 88.81 98 ALA A CA 1
ATOM 754 C C . ALA A 1 98 ? -4.778 28.474 -7.428 1.00 88.81 98 ALA A C 1
ATOM 756 O O . ALA A 1 98 ? -5.054 29.084 -6.393 1.00 88.81 98 ALA A O 1
ATOM 757 N N . CYS A 1 99 ? -5.713 27.977 -8.247 1.00 93.06 99 CYS A N 1
ATOM 758 C CA . CYS A 1 99 ? -7.153 28.118 -8.040 1.00 93.06 99 CYS A CA 1
ATOM 759 C C . CYS A 1 99 ? -7.580 29.576 -7.761 1.00 93.06 99 CYS A C 1
ATOM 761 O O . CYS A 1 99 ? -8.347 29.856 -6.839 1.00 93.06 99 CYS A O 1
ATOM 763 N N . LYS A 1 100 ? -7.045 30.542 -8.519 1.00 92.69 100 LYS A N 1
ATOM 764 C CA . LYS A 1 100 ? -7.268 31.983 -8.303 1.00 92.69 100 LYS A CA 1
ATOM 765 C C . LYS A 1 100 ? -8.721 32.386 -8.543 1.00 92.69 100 LYS A C 1
ATOM 767 O O . LYS A 1 100 ? -9.191 33.350 -7.943 1.00 92.69 100 LYS A O 1
ATOM 772 N N . GLY A 1 101 ? -9.417 31.669 -9.424 1.00 87.94 101 GLY A N 1
ATOM 773 C CA . GLY A 1 101 ? -10.842 31.836 -9.697 1.00 87.94 101 GLY A CA 1
ATOM 774 C C . GLY A 1 101 ? -11.610 30.552 -9.404 1.00 87.94 101 GLY A C 1
ATOM 775 O O . GLY A 1 101 ? -11.492 29.577 -10.146 1.00 87.94 101 GLY A O 1
ATOM 776 N N . GLY A 1 102 ? -12.429 30.556 -8.353 1.00 88.25 102 GLY A N 1
ATOM 777 C CA . GLY A 1 102 ? -13.194 29.385 -7.935 1.00 88.25 102 GLY A CA 1
ATOM 778 C C . GLY A 1 102 ? -14.454 29.724 -7.143 1.00 88.25 102 GLY A C 1
ATOM 779 O O . GLY A 1 102 ? -14.587 30.822 -6.607 1.00 88.25 102 GLY A O 1
ATOM 780 N N . ASP A 1 103 ? -15.378 28.772 -7.096 1.00 93.44 103 ASP A N 1
ATOM 781 C CA . ASP A 1 103 ? -16.531 28.737 -6.201 1.00 93.44 103 ASP A CA 1
ATOM 782 C C . ASP A 1 103 ? -16.339 27.570 -5.220 1.00 93.44 103 ASP A C 1
ATOM 784 O O . ASP A 1 103 ? -16.740 26.434 -5.466 1.00 93.44 103 ASP A O 1
ATOM 788 N N . ILE A 1 104 ? -15.647 27.852 -4.113 1.00 93.69 104 ILE A N 1
ATOM 789 C CA . ILE A 1 104 ? -15.303 26.856 -3.083 1.00 93.69 104 ILE A CA 1
ATOM 790 C C . ILE A 1 104 ? -16.566 26.348 -2.372 1.00 93.69 104 ILE A C 1
ATOM 792 O O . ILE A 1 104 ? -16.542 25.282 -1.758 1.00 93.69 104 ILE A O 1
ATOM 796 N N . ASP A 1 105 ? -17.660 27.109 -2.429 1.00 94.81 105 ASP A N 1
ATOM 797 C CA . ASP A 1 105 ? -18.935 26.761 -1.810 1.00 94.81 105 ASP A CA 1
ATOM 798 C C . ASP A 1 105 ? -19.807 25.883 -2.707 1.00 94.81 105 ASP A C 1
ATOM 800 O O . ASP A 1 105 ? -20.746 25.270 -2.208 1.00 94.81 105 ASP A O 1
ATOM 804 N N . ASN A 1 106 ? -19.498 25.808 -4.003 1.00 95.06 106 ASN A N 1
ATOM 805 C CA . ASN A 1 106 ? -20.253 25.050 -4.990 1.00 95.06 106 ASN A CA 1
ATOM 806 C C . ASN A 1 106 ? -19.332 24.516 -6.095 1.00 95.06 106 ASN A C 1
ATOM 808 O O . ASN A 1 106 ? -19.306 25.057 -7.209 1.00 95.06 106 ASN A O 1
ATOM 812 N N . PRO A 1 107 ? -18.553 23.465 -5.788 1.00 96.12 107 PRO A N 1
ATOM 813 C CA . PRO A 1 107 ? -17.648 22.871 -6.754 1.00 96.12 107 PRO A CA 1
ATOM 814 C C . PRO A 1 107 ? -18.417 22.177 -7.883 1.00 96.12 107 PRO A C 1
ATOM 816 O O . PRO A 1 107 ? -19.508 21.642 -7.690 1.00 96.12 107 PRO A O 1
ATOM 819 N N . LEU A 1 108 ? -17.817 22.128 -9.077 1.00 95.19 108 LEU A N 1
ATOM 820 C CA . LEU A 1 108 ? -18.394 21.387 -10.204 1.00 95.19 108 LEU A CA 1
ATOM 821 C C . LEU A 1 108 ? -18.449 19.879 -9.914 1.00 95.19 108 LEU A C 1
ATOM 823 O O . LEU A 1 108 ? -19.410 19.210 -10.289 1.00 95.19 108 LEU A O 1
ATOM 827 N N . ILE A 1 109 ? -17.416 19.359 -9.247 1.00 97.00 109 ILE A N 1
ATOM 828 C CA . ILE A 1 109 ? -17.253 17.951 -8.884 1.00 97.00 109 ILE A CA 1
ATOM 829 C C . ILE A 1 109 ? -17.258 17.830 -7.362 1.00 97.00 109 ILE A C 1
ATOM 831 O O . ILE A 1 109 ? -16.601 18.602 -6.678 1.00 97.00 109 ILE A O 1
ATOM 835 N N . HIS A 1 110 ? -17.977 16.852 -6.817 1.00 98.12 110 HIS A N 1
ATOM 836 C CA . HIS A 1 110 ? -18.058 16.648 -5.370 1.00 98.12 110 HIS A CA 1
ATOM 837 C C . HIS A 1 110 ? -17.069 15.597 -4.872 1.00 98.12 110 HIS A C 1
ATOM 839 O O . HIS A 1 110 ? -16.507 15.771 -3.795 1.00 98.12 110 HIS A O 1
ATOM 845 N N . CYS A 1 111 ? -16.838 14.532 -5.642 1.00 97.75 111 CYS A N 1
ATOM 846 C CA . CYS A 1 111 ? -15.847 13.506 -5.325 1.00 97.75 111 CYS A CA 1
ATOM 847 C C . CYS A 1 111 ? -15.153 12.990 -6.583 1.00 97.75 111 CYS A C 1
ATOM 849 O O . CYS A 1 111 ? -15.779 12.832 -7.627 1.00 97.75 111 CYS A O 1
ATOM 851 N N . THR A 1 112 ? -13.873 12.664 -6.450 1.00 96.44 112 THR A N 1
ATOM 852 C CA . THR A 1 112 ? -13.079 11.880 -7.389 1.00 96.44 112 THR A CA 1
ATOM 853 C C . THR A 1 112 ? -12.869 10.502 -6.763 1.00 96.44 112 THR A C 1
ATOM 855 O O . THR A 1 112 ? -12.398 10.392 -5.632 1.00 96.44 112 THR A O 1
ATOM 858 N N . ILE A 1 113 ? -13.265 9.435 -7.456 1.00 96.06 113 ILE A N 1
ATOM 859 C CA . ILE A 1 113 ? -13.144 8.071 -6.913 1.00 96.06 113 ILE A CA 1
ATOM 860 C C . ILE A 1 113 ? -11.739 7.516 -7.145 1.00 96.06 113 ILE A C 1
ATOM 862 O O . ILE A 1 113 ? -11.204 6.809 -6.298 1.00 96.06 113 ILE A O 1
ATOM 866 N N . GLU A 1 114 ? -11.105 7.892 -8.251 1.00 95.81 114 GLU A N 1
ATOM 867 C CA . GLU A 1 114 ? -9.783 7.406 -8.619 1.00 95.81 114 GLU A CA 1
ATOM 868 C C . GLU A 1 114 ? -8.907 8.558 -9.104 1.00 95.81 114 GLU A C 1
ATOM 870 O O . GLU A 1 114 ? -9.217 9.240 -10.078 1.00 95.81 114 GLU A O 1
ATOM 875 N N . THR A 1 115 ? -7.807 8.795 -8.397 1.00 95.06 115 THR A N 1
ATOM 876 C CA . THR A 1 115 ? -6.840 9.856 -8.684 1.00 95.06 115 THR A CA 1
ATOM 877 C C . THR A 1 115 ? -5.429 9.288 -8.609 1.00 95.06 115 THR A C 1
ATOM 879 O O . THR A 1 115 ? -5.067 8.639 -7.629 1.00 95.06 115 THR A O 1
ATOM 882 N N . TRP A 1 116 ? -4.640 9.539 -9.652 1.00 93.00 116 TRP A N 1
ATOM 883 C CA . TRP A 1 116 ? -3.280 9.025 -9.829 1.00 93.00 116 TRP A CA 1
ATOM 884 C C . TRP A 1 116 ? -2.223 10.060 -9.414 1.00 93.00 116 TRP A C 1
ATOM 886 O O . TRP A 1 116 ? -2.542 11.085 -8.809 1.00 93.00 116 TRP A O 1
ATOM 896 N N . SER A 1 117 ? -0.950 9.787 -9.717 1.00 88.19 117 SER A N 1
ATOM 897 C CA . SER A 1 117 ? 0.212 10.583 -9.293 1.00 88.19 117 SER A CA 1
ATOM 898 C C . SER A 1 117 ? 0.094 12.072 -9.631 1.00 88.19 117 SER A C 1
ATOM 900 O O . SER A 1 117 ? 0.392 12.914 -8.784 1.00 88.19 117 SER A O 1
ATOM 902 N N . LEU A 1 118 ? -0.391 12.414 -10.828 1.00 87.62 118 LEU A N 1
ATOM 903 C CA . LEU A 1 118 ? -0.568 13.809 -11.235 1.00 87.62 118 LEU A CA 1
ATOM 904 C C . LEU A 1 118 ? -1.618 14.530 -10.381 1.00 87.62 118 LEU A C 1
ATOM 906 O O . LEU A 1 118 ? -1.377 15.650 -9.936 1.00 87.62 118 LEU A O 1
ATOM 910 N N . GLY A 1 119 ? -2.760 13.894 -10.116 1.00 90.88 119 GLY A N 1
ATOM 911 C CA . GLY A 1 119 ? -3.782 14.465 -9.242 1.00 90.88 119 GLY A CA 1
ATOM 912 C C . GLY A 1 119 ? -3.345 14.556 -7.783 1.00 90.88 119 GLY A C 1
ATOM 913 O O . GLY A 1 119 ? -3.586 15.573 -7.141 1.00 90.88 119 GLY A O 1
ATOM 914 N N . MET A 1 120 ? -2.598 13.566 -7.287 1.00 92.00 120 MET A N 1
ATOM 915 C CA . MET A 1 120 ? -1.959 13.634 -5.969 1.00 92.00 120 MET A CA 1
ATOM 916 C C . MET A 1 120 ? -1.021 14.832 -5.852 1.00 92.00 120 MET A C 1
ATOM 918 O O . MET A 1 120 ? -1.118 15.600 -4.900 1.00 92.00 120 MET A O 1
ATOM 922 N N . ARG A 1 121 ? -0.151 15.035 -6.847 1.00 88.12 121 ARG A N 1
ATOM 923 C CA . ARG A 1 121 ? 0.715 16.215 -6.913 1.00 88.12 121 ARG A CA 1
ATOM 924 C C . ARG A 1 121 ? -0.100 17.507 -6.964 1.00 88.12 121 ARG A C 1
ATOM 926 O O . ARG A 1 121 ? 0.224 18.452 -6.254 1.00 88.12 121 ARG A O 1
ATOM 933 N N . ARG A 1 122 ? -1.187 17.528 -7.742 1.00 92.19 122 ARG A N 1
ATOM 934 C CA . ARG A 1 122 ? -2.061 18.701 -7.867 1.00 92.19 122 ARG A CA 1
ATOM 935 C C . ARG A 1 122 ? -2.687 19.110 -6.536 1.00 92.19 122 ARG A C 1
ATOM 937 O O . ARG A 1 122 ? -2.734 20.301 -6.255 1.00 92.19 122 ARG A O 1
ATOM 944 N N . VAL A 1 123 ? -3.106 18.158 -5.698 1.00 92.12 123 VAL A N 1
ATOM 945 C CA . VAL A 1 123 ? -3.602 18.459 -4.341 1.00 92.12 123 VAL A CA 1
ATOM 946 C C . VAL A 1 123 ? -2.572 19.256 -3.540 1.00 92.12 123 VAL A C 1
ATOM 948 O O . VAL A 1 123 ? -2.933 20.203 -2.849 1.00 92.12 123 VAL A O 1
ATOM 951 N N . TYR A 1 124 ? -1.292 18.916 -3.657 1.00 87.75 124 TYR A N 1
ATOM 952 C CA . TYR A 1 124 ? -0.222 19.589 -2.926 1.00 87.75 124 TYR A CA 1
ATOM 953 C C . TYR A 1 124 ? 0.154 20.958 -3.490 1.00 87.75 124 TYR A C 1
ATOM 955 O O . TYR A 1 124 ? 0.575 21.832 -2.732 1.00 87.75 124 TYR A O 1
ATOM 963 N N . ASP A 1 125 ? -0.034 21.154 -4.793 1.00 88.19 125 ASP A N 1
ATOM 964 C CA . ASP A 1 125 ? 0.174 22.447 -5.444 1.00 88.19 125 ASP A CA 1
ATOM 965 C C . ASP A 1 125 ? -0.945 23.455 -5.095 1.00 88.19 125 ASP A C 1
ATOM 967 O O . ASP A 1 125 ? -0.736 24.668 -5.176 1.00 88.19 125 ASP A O 1
ATOM 971 N N . LEU A 1 126 ? -2.119 22.972 -4.666 1.00 91.56 126 LEU A N 1
ATOM 972 C CA . LEU A 1 126 ? -3.258 23.809 -4.292 1.00 91.56 126 LEU A CA 1
ATOM 973 C C . LEU A 1 126 ? -3.078 24.491 -2.923 1.00 91.56 126 LEU A C 1
ATOM 975 O O . LEU A 1 126 ? -2.556 23.888 -1.980 1.00 91.56 126 LEU A O 1
ATOM 979 N N . PRO A 1 127 ? -3.602 25.719 -2.741 1.00 92.69 127 PRO A N 1
ATOM 980 C CA . PRO A 1 127 ? -3.634 26.370 -1.434 1.00 92.69 127 PRO A CA 1
ATOM 981 C C . PRO A 1 127 ? -4.411 25.557 -0.383 1.00 92.69 127 PRO A C 1
ATOM 983 O O . PRO A 1 127 ? -5.519 25.089 -0.643 1.00 92.69 127 PRO A O 1
ATOM 986 N N . ALA A 1 128 ? -3.883 25.456 0.841 1.00 90.06 128 ALA A N 1
ATOM 987 C CA . ALA A 1 128 ? -4.446 24.626 1.919 1.00 90.06 128 ALA A CA 1
ATOM 988 C C . ALA A 1 128 ? -5.940 24.889 2.219 1.00 90.06 128 ALA A C 1
ATOM 990 O O . ALA A 1 128 ? -6.684 23.996 2.637 1.00 90.06 128 ALA A O 1
ATOM 991 N N . GLN A 1 129 ? -6.419 26.116 1.996 1.00 90.19 129 GLN A N 1
ATOM 992 C CA . GLN A 1 129 ? -7.821 26.464 2.205 1.00 90.19 129 GLN A CA 1
ATOM 993 C C . GLN A 1 129 ? -8.777 25.780 1.214 1.00 90.19 129 GLN A C 1
ATOM 995 O O . GLN A 1 129 ? -9.907 25.496 1.613 1.00 90.19 129 GLN A O 1
ATOM 1000 N N . VAL A 1 130 ? -8.323 25.467 -0.008 1.00 94.06 130 VAL A N 1
ATOM 1001 C CA . VAL A 1 130 ? -9.128 24.840 -1.076 1.00 94.06 130 VAL A CA 1
ATOM 1002 C C . VAL A 1 130 ? -8.777 23.377 -1.340 1.00 94.06 130 VAL A C 1
ATOM 1004 O O . VAL A 1 130 ? -9.446 22.736 -2.147 1.00 94.06 130 VAL A O 1
ATOM 1007 N N . GLN A 1 131 ? -7.754 22.829 -0.680 1.00 95.62 131 GLN A N 1
ATOM 1008 C CA . GLN A 1 131 ? -7.392 21.420 -0.845 1.00 95.62 131 GLN A CA 1
ATOM 1009 C C . GLN A 1 131 ? -8.597 20.511 -0.544 1.00 95.62 131 GLN A C 1
ATOM 1011 O O . GLN A 1 131 ? -9.253 20.698 0.490 1.00 95.62 131 GLN A O 1
ATOM 1016 N N . PRO A 1 132 ? -8.913 19.555 -1.435 1.00 96.81 132 PRO A N 1
ATOM 1017 C CA . PRO A 1 132 ? -9.981 18.606 -1.189 1.00 96.81 132 PRO A CA 1
ATOM 1018 C C . PRO A 1 132 ? -9.535 17.602 -0.120 1.00 96.81 132 PRO A C 1
ATOM 1020 O O . PRO A 1 132 ? -8.343 17.383 0.104 1.00 96.81 132 PRO A O 1
ATOM 1023 N N . THR A 1 133 ? -10.496 16.980 0.550 1.00 95.69 133 THR A N 1
ATOM 1024 C CA . THR A 1 133 ? -10.233 15.998 1.603 1.00 95.69 133 THR A CA 1
ATOM 1025 C C . THR A 1 133 ? -9.908 14.647 0.975 1.00 95.69 133 THR A C 1
ATOM 1027 O O . THR A 1 133 ? -10.697 14.134 0.181 1.00 95.69 133 THR A O 1
ATOM 1030 N N . LEU A 1 134 ? -8.770 14.052 1.340 1.00 96.44 134 LEU A N 1
ATOM 1031 C CA . LEU A 1 134 ? -8.476 12.649 1.039 1.00 96.44 134 LEU A CA 1
ATOM 1032 C C . LEU A 1 134 ? -9.449 11.767 1.828 1.00 96.44 134 LEU A C 1
ATOM 1034 O O . LEU A 1 134 ? -9.468 11.834 3.053 1.00 96.44 134 LEU A O 1
ATOM 1038 N N . VAL A 1 135 ? -10.255 10.958 1.141 1.00 94.38 135 VAL A N 1
ATOM 1039 C CA . VAL A 1 135 ? -11.272 10.116 1.795 1.00 94.38 135 VAL A CA 1
ATOM 1040 C C . VAL A 1 135 ? -10.941 8.629 1.760 1.00 94.38 135 VAL A C 1
ATOM 1042 O O . VAL A 1 135 ? -11.379 7.914 2.656 1.00 94.38 135 VAL A O 1
ATOM 1045 N N . SER A 1 136 ? -10.173 8.160 0.770 1.00 95.69 136 SER A N 1
ATOM 1046 C CA . SER A 1 136 ? -9.770 6.752 0.650 1.00 95.69 136 SER A CA 1
ATOM 1047 C C . SER A 1 136 ? -8.466 6.591 -0.137 1.00 95.69 136 SER A C 1
ATOM 1049 O O . SER A 1 136 ? -8.126 7.418 -0.988 1.00 95.69 136 SER A O 1
ATOM 1051 N N . VAL A 1 137 ? -7.756 5.496 0.141 1.00 95.38 137 VAL A N 1
ATOM 1052 C CA . VAL A 1 137 ? -6.632 4.979 -0.649 1.00 95.38 137 VAL A CA 1
ATOM 1053 C C . VAL A 1 137 ? -7.021 3.576 -1.108 1.00 95.38 137 VAL A C 1
ATOM 1055 O O . VAL A 1 137 ? -7.290 2.702 -0.282 1.00 95.38 137 VAL A O 1
ATOM 1058 N N . LEU A 1 138 ? -7.088 3.371 -2.421 1.00 95.81 138 LEU A N 1
ATOM 1059 C CA . LEU A 1 138 ? -7.525 2.108 -3.008 1.00 95.81 138 LEU A CA 1
ATOM 1060 C C . LEU A 1 138 ? -6.411 1.056 -2.890 1.00 95.81 138 LEU A C 1
ATOM 1062 O O . LEU A 1 138 ? -5.237 1.348 -3.101 1.00 95.81 138 LEU A O 1
ATOM 1066 N N . ASN A 1 139 ? -6.768 -0.186 -2.574 1.00 94.62 139 ASN A N 1
ATOM 1067 C CA . ASN A 1 139 ? -5.829 -1.286 -2.318 1.00 94.62 139 ASN A CA 1
ATOM 1068 C C . ASN A 1 139 ? -5.383 -2.030 -3.588 1.00 94.62 139 ASN A C 1
ATOM 1070 O O . ASN A 1 139 ? -5.053 -3.215 -3.522 1.00 94.62 139 ASN A O 1
ATOM 1074 N N . TYR A 1 140 ? -5.383 -1.351 -4.729 1.00 95.56 140 TYR A N 1
ATOM 1075 C CA . TYR A 1 140 ? -4.731 -1.840 -5.934 1.00 95.56 140 TYR A CA 1
ATOM 1076 C C . TYR A 1 140 ? -3.653 -0.856 -6.368 1.00 95.56 140 TYR A C 1
ATOM 1078 O O . TYR A 1 140 ? -3.722 0.341 -6.075 1.00 95.56 140 TYR A O 1
ATOM 1086 N N . GLU A 1 141 ? -2.644 -1.369 -7.048 1.00 93.44 141 GLU A N 1
ATOM 1087 C CA . GLU A 1 141 ? -1.501 -0.598 -7.491 1.00 93.44 141 GLU A CA 1
ATOM 1088 C C . GLU A 1 141 ? -1.711 -0.092 -8.913 1.00 93.44 141 GLU A C 1
ATOM 1090 O O . GLU A 1 141 ? -2.131 -0.818 -9.817 1.00 93.44 141 GLU A O 1
ATOM 1095 N N . THR A 1 142 ? -1.369 1.176 -9.118 1.00 93.19 142 THR A N 1
ATOM 1096 C CA . THR A 1 142 ? -1.148 1.722 -10.450 1.00 93.19 142 THR A CA 1
ATOM 1097 C C . THR A 1 142 ? 0.330 1.785 -10.736 1.00 93.19 142 THR A C 1
ATOM 1099 O O . THR A 1 142 ? 1.143 2.130 -9.875 1.00 93.19 142 THR A O 1
ATOM 1102 N N . VAL A 1 143 ? 0.676 1.458 -11.969 1.00 90.62 143 VAL A N 1
ATOM 1103 C CA . VAL A 1 143 ? 2.046 1.506 -12.455 1.00 90.62 143 VAL A CA 1
ATOM 1104 C C . VAL A 1 143 ? 2.030 2.217 -13.787 1.00 90.62 143 VAL A C 1
ATOM 1106 O O . VAL A 1 143 ? 1.206 1.898 -14.633 1.00 90.62 143 VAL A O 1
ATOM 1109 N N . ASN A 1 144 ? 2.946 3.159 -13.979 1.00 91.12 144 ASN A N 1
ATOM 1110 C CA . ASN A 1 144 ? 3.269 3.736 -15.279 1.00 91.12 144 ASN A CA 1
ATOM 1111 C C . ASN A 1 144 ? 4.720 3.359 -15.574 1.00 91.12 144 ASN A C 1
ATOM 1113 O O . ASN A 1 144 ? 5.601 3.812 -14.851 1.00 91.12 144 ASN A O 1
ATOM 1117 N N . GLN A 1 145 ? 4.979 2.483 -16.546 1.00 93.56 145 GLN A N 1
ATOM 1118 C CA . GLN A 1 145 ? 6.323 1.951 -16.806 1.00 93.56 145 GLN A CA 1
ATOM 1119 C C . GLN A 1 145 ? 6.537 1.567 -18.275 1.00 93.56 145 GLN A C 1
ATOM 1121 O O . GLN A 1 145 ? 5.708 1.834 -19.143 1.00 93.56 145 GLN A O 1
ATOM 1126 N N . ILE A 1 146 ? 7.711 0.995 -18.555 1.00 97.06 146 ILE A N 1
ATOM 1127 C CA . ILE A 1 146 ? 8.084 0.459 -19.862 1.00 97.06 146 ILE A CA 1
ATOM 1128 C C . ILE A 1 146 ? 7.579 -0.979 -19.957 1.00 97.06 146 ILE A C 1
ATOM 1130 O O . ILE A 1 146 ? 7.817 -1.790 -19.061 1.00 97.06 146 ILE A O 1
ATOM 1134 N N . PHE A 1 147 ? 6.919 -1.302 -21.062 1.00 97.69 147 PHE A N 1
ATOM 1135 C CA . PHE A 1 147 ? 6.403 -2.633 -21.348 1.00 97.69 147 PHE A CA 1
ATOM 1136 C C . PHE A 1 147 ? 6.979 -3.172 -22.656 1.00 97.69 147 PHE A C 1
ATOM 1138 O O . PHE A 1 147 ? 7.396 -2.428 -23.548 1.00 97.69 147 PHE A O 1
ATOM 1145 N N . VAL A 1 148 ? 6.996 -4.498 -22.742 1.00 97.75 148 VAL A N 1
ATOM 1146 C CA . VAL A 1 148 ? 7.391 -5.287 -23.908 1.00 97.75 148 VAL A CA 1
ATOM 1147 C C . VAL A 1 148 ? 6.364 -6.396 -24.118 1.00 97.75 148 VAL A C 1
ATOM 1149 O O . VAL A 1 148 ? 5.739 -6.868 -23.171 1.00 97.75 148 VAL A O 1
ATOM 1152 N N . TRP A 1 149 ? 6.149 -6.833 -25.355 1.00 97.88 149 TRP A N 1
ATOM 1153 C CA . TRP A 1 149 ? 5.230 -7.940 -25.613 1.00 97.88 149 TRP A CA 1
ATOM 1154 C C . TRP A 1 149 ? 5.773 -9.272 -25.095 1.00 97.88 149 TRP A C 1
ATOM 1156 O O . TRP A 1 149 ? 6.942 -9.602 -25.293 1.00 97.88 149 TRP A O 1
ATOM 1166 N N . LYS A 1 150 ? 4.898 -10.099 -24.513 1.00 97.06 150 LYS A N 1
ATOM 1167 C CA . LYS A 1 150 ? 5.234 -11.452 -24.054 1.00 97.06 150 LYS A CA 1
ATOM 1168 C C . LYS A 1 150 ? 5.844 -12.306 -25.162 1.00 97.06 150 LYS A C 1
ATOM 1170 O O . LYS A 1 150 ? 6.816 -13.003 -24.914 1.00 97.06 150 LYS A O 1
ATOM 1175 N N . SER A 1 151 ? 5.342 -12.199 -26.391 1.00 96.81 151 SER A N 1
ATOM 1176 C CA . SER A 1 151 ? 5.914 -12.895 -27.550 1.00 96.81 151 SER A CA 1
ATOM 1177 C C . SER A 1 151 ? 7.374 -12.521 -27.814 1.00 96.81 151 SER A C 1
ATOM 1179 O O . SER A 1 151 ? 8.144 -13.365 -28.260 1.00 96.81 151 SER A O 1
ATOM 1181 N N . THR A 1 152 ? 7.763 -11.273 -27.549 1.00 97.69 152 THR A N 1
ATOM 1182 C CA . THR A 1 152 ? 9.153 -10.810 -27.646 1.00 97.69 152 THR A CA 1
ATOM 1183 C C . THR A 1 152 ? 9.978 -11.371 -26.490 1.00 97.69 152 THR A C 1
ATOM 1185 O O . THR A 1 152 ? 11.061 -11.902 -26.721 1.00 97.69 152 THR A O 1
ATOM 1188 N N . VAL A 1 153 ? 9.442 -11.343 -25.263 1.00 97.81 153 VAL A N 1
ATOM 1189 C CA . VAL A 1 153 ? 10.088 -11.943 -24.081 1.00 97.81 153 VAL A CA 1
ATOM 1190 C C . VAL A 1 153 ? 10.352 -13.433 -24.279 1.00 97.81 153 VAL A C 1
ATOM 1192 O O . VAL A 1 153 ? 11.467 -13.888 -24.046 1.00 97.81 153 VAL A O 1
ATOM 1195 N N . ASP A 1 154 ? 9.364 -14.177 -24.773 1.00 96.88 154 ASP A N 1
ATOM 1196 C CA . ASP A 1 154 ? 9.463 -15.618 -24.997 1.00 96.88 154 ASP A CA 1
ATOM 1197 C C . ASP A 1 154 ? 10.493 -15.948 -26.103 1.00 96.88 154 ASP A C 1
ATOM 1199 O O . ASP A 1 154 ? 11.256 -16.905 -25.972 1.00 96.88 154 ASP A O 1
ATOM 1203 N N . GLN A 1 155 ? 10.591 -15.124 -27.158 1.00 97.25 155 GLN A N 1
ATOM 1204 C CA . GLN A 1 155 ? 11.635 -15.256 -28.188 1.00 97.25 155 GLN A CA 1
ATOM 1205 C C . GLN A 1 155 ? 13.045 -15.014 -27.636 1.00 97.25 155 GLN A C 1
ATOM 1207 O O . GLN A 1 155 ? 13.981 -15.718 -28.020 1.00 97.25 155 GLN A O 1
ATOM 1212 N N . GLY A 1 156 ? 13.200 -14.031 -26.745 1.00 96.56 156 GLY A N 1
ATOM 1213 C CA . GLY A 1 156 ? 14.458 -13.784 -26.042 1.00 96.56 156 GLY A CA 1
ATOM 1214 C C . GLY A 1 156 ? 14.824 -14.937 -25.111 1.00 96.56 156 GLY A C 1
ATOM 1215 O O . GLY A 1 156 ? 15.953 -15.427 -25.151 1.00 96.56 156 GLY A O 1
ATOM 1216 N N . ALA A 1 157 ? 13.857 -15.428 -24.332 1.00 95.69 157 ALA A N 1
ATOM 1217 C CA . ALA A 1 157 ? 14.049 -16.530 -23.395 1.00 95.69 157 ALA A CA 1
ATOM 1218 C C . ALA A 1 157 ? 14.488 -17.822 -24.103 1.00 95.69 157 ALA A C 1
ATOM 1220 O O . ALA A 1 157 ? 15.351 -18.530 -23.594 1.00 95.69 157 ALA A O 1
ATOM 1221 N N . ALA A 1 158 ? 13.981 -18.086 -25.314 1.00 96.56 158 ALA A N 1
ATOM 1222 C CA . ALA A 1 158 ? 14.415 -19.211 -26.150 1.00 96.56 158 ALA A CA 1
ATOM 1223 C C . ALA A 1 158 ? 15.903 -19.152 -26.565 1.00 96.56 158 ALA A C 1
ATOM 1225 O O . ALA A 1 158 ? 16.444 -20.135 -27.068 1.00 96.56 158 ALA A O 1
ATOM 1226 N N . LYS A 1 159 ? 16.558 -18.002 -26.373 1.00 95.81 159 LYS A N 1
ATOM 1227 C CA . LYS A 1 159 ? 17.980 -17.747 -26.641 1.00 95.81 159 LYS A CA 1
ATOM 1228 C C . LYS A 1 159 ? 18.719 -17.251 -25.387 1.00 95.81 159 LYS A C 1
ATOM 1230 O O . LYS A 1 159 ? 19.701 -16.522 -25.506 1.00 95.81 159 LYS A O 1
ATOM 1235 N N . ASP A 1 160 ? 18.233 -17.614 -24.198 1.00 94.06 160 ASP A N 1
ATOM 1236 C CA . ASP A 1 160 ? 18.821 -17.274 -22.893 1.00 94.06 160 ASP A CA 1
ATOM 1237 C C . ASP A 1 160 ? 18.924 -15.757 -22.595 1.00 94.06 160 ASP A C 1
ATOM 1239 O O . ASP A 1 160 ? 19.780 -15.310 -21.826 1.00 94.06 160 ASP A O 1
ATOM 1243 N N . LEU A 1 161 ? 18.032 -14.942 -23.174 1.00 95.50 161 LEU A N 1
ATOM 1244 C CA . LEU A 1 161 ? 17.927 -13.502 -22.910 1.00 95.50 161 LEU A CA 1
ATOM 1245 C C . LEU A 1 161 ? 16.608 -13.166 -22.205 1.00 95.50 161 LEU A C 1
ATOM 1247 O O . LEU A 1 161 ? 15.534 -13.223 -22.802 1.00 95.50 161 LEU A O 1
ATOM 1251 N N . ALA A 1 162 ? 16.682 -12.742 -20.942 1.00 96.06 162 ALA A N 1
ATOM 1252 C CA . ALA A 1 162 ? 15.506 -12.302 -20.191 1.00 96.06 162 ALA A CA 1
ATOM 1253 C C . ALA A 1 162 ? 15.141 -10.852 -20.555 1.00 96.06 162 ALA A C 1
ATOM 1255 O O . ALA A 1 162 ? 15.527 -9.898 -19.878 1.00 96.06 162 ALA A O 1
ATOM 1256 N N . LEU A 1 163 ? 14.400 -10.687 -21.653 1.00 97.25 163 LEU A N 1
ATOM 1257 C CA . LEU A 1 163 ? 13.956 -9.383 -22.169 1.00 97.25 163 LEU A CA 1
ATOM 1258 C C . LEU A 1 163 ? 12.885 -8.705 -21.289 1.00 97.25 163 LEU A C 1
ATOM 1260 O O . LEU A 1 163 ? 12.488 -7.576 -21.527 1.00 97.25 163 LEU A O 1
ATOM 1264 N N . ASP A 1 164 ? 12.431 -9.339 -20.217 1.00 97.06 164 ASP A N 1
ATOM 1265 C CA . ASP A 1 164 ? 11.632 -8.683 -19.181 1.00 97.06 164 ASP A CA 1
ATOM 1266 C C . ASP A 1 164 ? 12.503 -8.083 -18.059 1.00 97.06 164 ASP A C 1
ATOM 1268 O O . ASP A 1 164 ? 11.966 -7.608 -17.061 1.00 97.06 164 ASP A O 1
ATOM 1272 N N . TYR A 1 165 ? 13.837 -8.096 -18.184 1.00 97.56 165 TYR A N 1
ATOM 1273 C CA . TYR A 1 165 ? 14.766 -7.600 -17.168 1.00 97.56 165 TYR A CA 1
ATOM 1274 C C . TYR A 1 165 ? 15.778 -6.590 -17.722 1.00 97.56 165 TYR A C 1
ATOM 1276 O O . TYR A 1 165 ? 16.540 -6.869 -18.649 1.00 97.56 165 TYR A O 1
ATOM 1284 N N . TYR A 1 166 ? 15.850 -5.415 -17.088 1.00 96.38 166 TYR A N 1
ATOM 1285 C CA . TYR A 1 166 ? 16.588 -4.252 -17.595 1.00 96.38 166 TYR A CA 1
ATOM 1286 C C . TYR A 1 166 ? 18.072 -4.508 -17.917 1.00 96.38 166 TYR A C 1
ATOM 1288 O O . TYR A 1 166 ? 18.626 -3.889 -18.823 1.00 96.38 166 TYR A O 1
ATOM 1296 N N . ARG A 1 167 ? 18.752 -5.416 -17.201 1.00 95.38 167 ARG A N 1
ATOM 1297 C CA . ARG A 1 167 ? 20.198 -5.641 -17.394 1.00 95.38 167 ARG A CA 1
ATOM 1298 C C . ARG A 1 167 ? 20.546 -6.224 -18.763 1.00 95.38 167 ARG A C 1
ATOM 1300 O O . ARG A 1 167 ? 21.661 -5.996 -19.229 1.00 95.38 167 ARG A O 1
ATOM 1307 N N . TYR A 1 168 ? 19.606 -6.912 -19.410 1.00 96.06 168 TYR A N 1
ATOM 1308 C CA . TYR A 1 168 ? 19.779 -7.458 -20.759 1.00 96.06 168 TYR A CA 1
ATOM 1309 C C . TYR A 1 168 ? 19.674 -6.400 -21.867 1.00 96.06 168 TYR A C 1
ATOM 1311 O O . TYR A 1 168 ? 19.897 -6.705 -23.034 1.00 96.06 168 TYR A O 1
ATOM 1319 N N . TYR A 1 169 ? 19.400 -5.146 -21.504 1.00 96.31 169 TYR A N 1
ATOM 1320 C CA . TYR A 1 169 ? 19.352 -4.005 -22.419 1.00 96.31 169 TYR A CA 1
ATOM 1321 C C . TYR A 1 169 ? 20.584 -3.107 -22.343 1.00 96.31 169 TYR A C 1
ATOM 1323 O O . TYR A 1 169 ? 20.659 -2.094 -23.037 1.00 96.31 169 TYR A O 1
ATOM 1331 N N . ASN A 1 170 ? 21.561 -3.461 -21.507 1.00 94.69 170 ASN A N 1
ATOM 1332 C CA . ASN A 1 170 ? 22.812 -2.728 -21.452 1.00 94.69 170 ASN A CA 1
ATOM 1333 C C . ASN A 1 170 ? 23.617 -2.988 -22.734 1.00 94.69 170 ASN A C 1
ATOM 1335 O O . ASN A 1 170 ? 24.195 -4.065 -22.903 1.00 94.69 170 ASN A O 1
ATOM 1339 N N . ALA A 1 171 ? 23.703 -1.969 -23.592 1.00 89.50 171 ALA A N 1
ATOM 1340 C CA . ALA A 1 171 ? 24.313 -2.050 -24.922 1.00 89.50 171 ALA A CA 1
ATOM 1341 C C . ALA A 1 171 ? 25.805 -2.435 -24.915 1.00 89.50 171 ALA A C 1
ATOM 1343 O O . ALA A 1 171 ? 26.368 -2.798 -25.945 1.00 89.50 171 ALA A O 1
ATOM 1344 N N . LYS A 1 172 ? 26.467 -2.365 -23.752 1.00 89.94 172 LYS A N 1
ATOM 1345 C CA . LYS A 1 172 ? 27.850 -2.828 -23.583 1.00 89.94 172 LYS A CA 1
ATOM 1346 C C . LYS A 1 172 ? 27.968 -4.355 -23.610 1.00 89.94 172 LYS A C 1
ATOM 1348 O O . LYS A 1 172 ? 29.025 -4.868 -23.964 1.00 89.94 172 LYS A O 1
ATOM 1353 N N . TYR A 1 173 ? 26.929 -5.063 -23.174 1.00 91.75 173 TYR A N 1
ATOM 1354 C CA . TYR A 1 173 ? 26.982 -6.503 -22.906 1.00 91.75 173 TYR A CA 1
ATOM 1355 C C . TYR A 1 173 ? 26.063 -7.322 -23.813 1.00 91.75 173 TYR A C 1
ATOM 1357 O O . TYR A 1 173 ? 26.350 -8.492 -24.050 1.00 91.75 173 TYR A O 1
ATOM 1365 N N . TYR A 1 174 ? 24.983 -6.725 -24.319 1.00 93.44 174 TYR A N 1
ATOM 1366 C CA . TYR A 1 174 ? 23.947 -7.427 -25.072 1.00 93.44 174 TYR A CA 1
ATOM 1367 C C . TYR A 1 174 ? 23.486 -6.602 -26.278 1.00 93.44 174 TYR A C 1
ATOM 1369 O O . TYR A 1 174 ? 23.524 -5.373 -26.244 1.00 93.44 174 TYR A O 1
ATOM 1377 N N . ASP A 1 175 ? 23.013 -7.287 -27.322 1.00 93.69 175 ASP A N 1
ATOM 1378 C CA . ASP A 1 175 ? 22.345 -6.678 -28.476 1.00 93.69 175 ASP A CA 1
ATOM 1379 C C . ASP A 1 175 ? 20.950 -7.296 -28.665 1.00 93.69 175 ASP A C 1
ATOM 1381 O O . ASP A 1 175 ? 20.799 -8.304 -29.360 1.00 93.69 175 ASP A O 1
ATOM 1385 N N . PRO A 1 176 ? 19.920 -6.729 -28.021 1.00 94.12 176 PRO A N 1
ATOM 1386 C CA . PRO A 1 176 ? 18.560 -7.232 -28.134 1.00 94.12 176 PRO A CA 1
ATOM 1387 C C . PRO A 1 176 ? 17.825 -6.690 -29.374 1.00 94.12 176 PRO A C 1
ATOM 1389 O O . PRO A 1 176 ? 16.652 -7.008 -29.542 1.00 94.12 176 PRO A O 1
ATOM 1392 N N . SER A 1 177 ? 18.460 -5.893 -30.246 1.00 95.62 177 SER A N 1
ATOM 1393 C CA . SER A 1 177 ? 17.777 -5.237 -31.377 1.00 95.62 177 SER A CA 1
ATOM 1394 C C . SER A 1 177 ? 17.077 -6.220 -32.323 1.00 95.62 177 SER A C 1
ATOM 1396 O O . SER A 1 177 ? 15.997 -5.924 -32.816 1.00 95.62 177 SER A O 1
ATOM 1398 N N . GLY A 1 178 ? 17.613 -7.434 -32.487 1.00 96.62 178 GLY A N 1
ATOM 1399 C CA . GLY A 1 178 ? 17.032 -8.472 -33.346 1.00 96.62 178 GLY A CA 1
ATOM 1400 C C . GLY A 1 178 ? 15.679 -9.050 -32.897 1.00 96.62 178 GLY A C 1
ATOM 1401 O O . GLY A 1 178 ? 15.132 -9.883 -33.615 1.00 96.62 178 GLY A O 1
ATOM 1402 N N . TYR A 1 179 ? 15.152 -8.654 -31.732 1.00 97.69 179 TYR A N 1
ATOM 1403 C CA . TYR A 1 179 ? 13.816 -9.047 -31.248 1.00 97.69 179 TYR A CA 1
ATOM 1404 C C . TYR A 1 179 ? 12.767 -7.936 -31.394 1.00 97.69 179 TYR A C 1
ATOM 1406 O O . TYR A 1 179 ? 11.599 -8.146 -31.055 1.00 97.69 179 TYR A O 1
ATOM 1414 N N . PHE A 1 180 ? 13.185 -6.760 -31.861 1.00 98.31 180 PHE A N 1
ATOM 1415 C CA . PHE A 1 180 ? 12.339 -5.591 -32.038 1.00 98.31 180 PHE A CA 1
ATOM 1416 C C . PHE A 1 180 ? 12.263 -5.221 -33.516 1.00 98.31 180 PHE A C 1
ATOM 1418 O O . PHE A 1 180 ? 13.172 -5.491 -34.299 1.00 98.31 180 PHE A O 1
ATOM 1425 N N . ASP A 1 181 ? 11.155 -4.599 -33.883 1.00 98.06 181 ASP A N 1
ATOM 1426 C CA . ASP A 1 181 ? 10.991 -3.966 -35.186 1.00 98.06 181 ASP A CA 1
ATOM 1427 C C . ASP A 1 181 ? 11.940 -2.745 -35.286 1.00 98.06 181 ASP A C 1
ATOM 1429 O O . ASP A 1 181 ? 12.448 -2.256 -34.273 1.00 98.06 181 ASP A O 1
ATOM 1433 N N . SER A 1 182 ? 12.209 -2.239 -36.492 1.00 97.56 182 SER A N 1
ATOM 1434 C CA . SER A 1 182 ? 13.127 -1.104 -36.690 1.00 97.56 182 SER A CA 1
ATOM 1435 C C . SER A 1 182 ? 12.489 0.252 -36.347 1.00 97.56 182 SER A C 1
ATOM 1437 O O . SER A 1 182 ? 11.264 0.384 -36.251 1.00 97.56 182 SER A O 1
ATOM 1439 N N . LEU A 1 183 ? 13.316 1.294 -36.192 1.00 97.56 183 LEU A N 1
ATOM 1440 C CA . LEU A 1 183 ? 12.835 2.665 -35.982 1.00 97.56 183 LEU A CA 1
ATOM 1441 C C . LEU A 1 183 ? 11.993 3.163 -37.165 1.00 97.56 183 LEU A C 1
ATOM 1443 O O . LEU A 1 183 ? 10.966 3.801 -36.957 1.00 97.56 183 LEU A O 1
ATOM 1447 N N . GLU A 1 184 ? 12.393 2.842 -38.392 1.00 97.44 184 GLU A N 1
ATOM 1448 C CA . GLU A 1 184 ? 11.654 3.184 -39.610 1.00 97.44 184 GLU A CA 1
ATOM 1449 C C . GLU A 1 184 ? 10.277 2.513 -39.606 1.00 97.44 184 GLU A C 1
ATOM 1451 O O . GLU A 1 184 ? 9.273 3.176 -39.841 1.00 97.44 184 GLU A O 1
ATOM 1456 N N . GLN A 1 185 ? 10.206 1.234 -39.218 1.00 97.94 185 GLN A N 1
ATOM 1457 C CA . GLN A 1 185 ? 8.933 0.521 -39.092 1.00 97.94 185 GLN A CA 1
ATOM 1458 C C . GLN A 1 185 ? 8.011 1.139 -38.034 1.00 97.94 185 GLN A C 1
ATOM 1460 O O . GLN A 1 185 ? 6.792 1.119 -38.213 1.00 97.94 185 GLN A O 1
ATOM 1465 N N . LEU A 1 186 ? 8.561 1.675 -36.935 1.00 97.88 186 LEU A N 1
ATOM 1466 C CA . LEU A 1 186 ? 7.771 2.437 -35.964 1.00 97.88 186 LEU A CA 1
ATOM 1467 C C . LEU A 1 186 ? 7.267 3.748 -36.584 1.00 97.88 186 LEU A C 1
ATOM 1469 O O . LEU A 1 186 ? 6.076 4.036 -36.502 1.00 97.88 186 LEU A O 1
ATOM 1473 N N . LEU A 1 187 ? 8.146 4.532 -37.211 1.00 97.31 187 LEU A N 1
ATOM 1474 C CA . LEU A 1 187 ? 7.789 5.823 -37.809 1.00 97.31 187 LEU A CA 1
ATOM 1475 C C . LEU A 1 187 ? 6.756 5.689 -38.936 1.00 97.31 187 LEU A C 1
ATOM 1477 O O . LEU A 1 187 ? 5.873 6.534 -39.032 1.00 97.31 187 LEU A O 1
ATOM 1481 N N . ASP A 1 188 ? 6.803 4.611 -39.719 1.00 97.44 188 ASP A N 1
ATOM 1482 C CA . ASP A 1 188 ? 5.806 4.309 -40.755 1.00 97.44 188 ASP A CA 1
ATOM 1483 C C . ASP A 1 188 ? 4.415 4.017 -40.168 1.00 97.44 188 ASP A C 1
ATOM 1485 O O . ASP A 1 188 ? 3.394 4.223 -40.829 1.00 97.44 188 ASP A O 1
ATOM 1489 N N . LYS A 1 189 ? 4.353 3.527 -38.923 1.00 97.00 189 LYS A N 1
ATOM 1490 C CA . LYS A 1 189 ? 3.091 3.256 -38.218 1.00 97.00 189 LYS A CA 1
ATOM 1491 C C . LYS A 1 189 ? 2.552 4.471 -37.479 1.00 97.00 189 LYS A C 1
ATOM 1493 O O . LYS A 1 189 ? 1.338 4.560 -37.311 1.00 97.00 189 LYS A O 1
ATOM 1498 N N . VAL A 1 190 ? 3.416 5.369 -37.003 1.00 96.75 190 VAL A N 1
ATOM 1499 C CA . VAL A 1 190 ? 2.994 6.560 -36.257 1.00 96.75 190 VAL A CA 1
ATOM 1500 C C . VAL A 1 190 ? 2.552 7.643 -37.245 1.00 96.75 190 VAL A C 1
ATOM 1502 O O . VAL A 1 190 ? 3.381 8.153 -37.998 1.00 96.75 190 VAL A O 1
ATOM 1505 N N . PRO A 1 191 ? 1.273 8.063 -37.244 1.00 95.19 191 PRO A N 1
ATOM 1506 C CA . PRO A 1 191 ? 0.842 9.149 -38.113 1.00 95.19 191 PRO A CA 1
ATOM 1507 C C . PRO A 1 191 ? 1.622 10.428 -37.789 1.00 95.19 191 PRO A C 1
ATOM 1509 O O . PRO A 1 191 ? 1.748 10.803 -36.622 1.00 95.19 191 PRO A O 1
ATOM 1512 N N . VAL A 1 192 ? 2.127 11.113 -38.817 1.00 93.94 192 VAL A N 1
ATOM 1513 C CA . VAL A 1 192 ? 3.051 12.252 -38.657 1.00 93.94 192 VAL A CA 1
ATOM 1514 C C . VAL A 1 192 ? 2.475 13.353 -37.761 1.00 93.94 192 VAL A C 1
ATOM 1516 O O . VAL A 1 192 ? 3.201 13.905 -36.938 1.00 93.94 192 VAL A O 1
ATOM 1519 N N . ASP A 1 193 ? 1.171 13.618 -37.856 1.00 92.75 193 ASP A N 1
ATOM 1520 C CA . ASP A 1 193 ? 0.489 14.658 -37.072 1.00 92.75 193 ASP A CA 1
ATOM 1521 C C . ASP A 1 193 ? 0.368 14.329 -35.574 1.00 92.75 193 ASP A C 1
ATOM 1523 O O . ASP A 1 193 ? 0.090 15.215 -34.763 1.00 92.75 193 ASP A O 1
ATOM 1527 N N . TYR A 1 194 ? 0.600 13.066 -35.204 1.00 94.62 194 TYR A N 1
ATOM 1528 C CA . TYR A 1 194 ? 0.586 12.580 -33.827 1.00 94.62 194 TYR A CA 1
ATOM 1529 C C . TYR A 1 194 ? 1.991 12.455 -33.238 1.00 94.62 194 TYR A C 1
ATOM 1531 O O . TYR A 1 194 ? 2.108 12.093 -32.073 1.00 94.62 194 TYR A O 1
ATOM 1539 N N . ILE A 1 195 ? 3.059 12.755 -33.983 1.00 96.06 195 ILE A N 1
ATOM 1540 C CA . ILE A 1 195 ? 4.406 12.838 -33.408 1.00 96.06 195 ILE A CA 1
ATOM 1541 C C . ILE A 1 195 ? 4.554 14.200 -32.729 1.00 96.06 195 ILE A C 1
ATOM 1543 O O . ILE A 1 195 ? 4.412 15.248 -33.361 1.00 96.06 195 ILE A O 1
ATOM 1547 N N . GLU A 1 196 ? 4.851 14.197 -31.432 1.00 95.44 196 GLU A N 1
ATOM 1548 C CA . GLU A 1 196 ? 5.152 15.424 -30.704 1.00 95.44 196 GLU A CA 1
ATOM 1549 C C . GLU A 1 196 ? 6.607 15.816 -30.943 1.00 95.44 196 GLU A C 1
ATOM 1551 O O . GLU A 1 196 ? 7.527 15.071 -30.591 1.00 95.44 196 GLU A O 1
ATOM 1556 N N . ARG A 1 197 ? 6.829 16.992 -31.533 1.00 96.56 197 ARG A N 1
ATOM 1557 C CA . ARG A 1 197 ? 8.182 17.440 -31.854 1.00 96.56 197 ARG A CA 1
ATOM 1558 C C . ARG A 1 197 ? 8.987 17.707 -30.590 1.00 96.56 197 ARG A C 1
ATOM 1560 O O . ARG A 1 197 ? 8.432 18.119 -29.572 1.00 96.56 197 ARG A O 1
ATOM 1567 N N . CYS A 1 198 ? 10.298 17.515 -30.642 1.00 95.75 198 CYS A N 1
ATOM 1568 C CA . CYS A 1 198 ? 11.152 17.798 -29.491 1.00 95.75 198 CYS A CA 1
ATOM 1569 C C . CYS A 1 198 ? 11.134 19.285 -29.120 1.00 95.75 198 CYS A C 1
ATOM 1571 O O . CYS A 1 198 ? 11.088 19.604 -27.936 1.00 95.75 198 CYS A O 1
ATOM 1573 N N . SER A 1 199 ? 11.060 20.176 -30.109 1.00 94.56 199 SER A N 1
ATOM 1574 C CA . SER A 1 199 ? 10.841 21.611 -29.903 1.00 94.56 199 SER A CA 1
ATOM 1575 C C . SER A 1 199 ? 9.530 21.930 -29.158 1.00 94.56 199 SER A C 1
ATOM 1577 O O . SER A 1 199 ? 9.510 22.784 -28.265 1.00 94.56 199 SER A O 1
ATOM 1579 N N . ASP A 1 200 ? 8.444 21.208 -29.453 1.00 93.06 200 ASP A N 1
ATOM 1580 C CA . ASP A 1 200 ? 7.162 21.345 -28.747 1.00 93.06 200 ASP A CA 1
ATOM 1581 C C . ASP A 1 200 ? 7.285 20.843 -27.289 1.00 93.06 200 ASP A C 1
ATOM 1583 O O . ASP A 1 200 ? 6.779 21.487 -26.367 1.00 93.06 200 ASP A O 1
ATOM 1587 N N . GLN A 1 201 ? 8.027 19.750 -27.062 1.00 92.06 201 GLN A N 1
ATOM 1588 C CA . GLN A 1 201 ? 8.307 19.199 -25.724 1.00 92.06 201 GLN A CA 1
ATOM 1589 C C . GLN A 1 201 ? 9.252 20.082 -24.889 1.00 92.06 201 GLN A C 1
ATOM 1591 O O . GLN A 1 201 ? 9.168 20.097 -23.661 1.00 92.06 201 GLN A O 1
ATOM 1596 N N . ASP A 1 202 ? 10.185 20.795 -25.522 1.00 90.88 202 ASP A N 1
ATOM 1597 C CA . ASP A 1 202 ? 11.094 21.730 -24.845 1.00 90.88 202 ASP A CA 1
ATOM 1598 C C . ASP A 1 202 ? 10.359 23.002 -24.395 1.00 90.88 202 ASP A C 1
ATOM 1600 O O . ASP A 1 202 ? 10.674 23.575 -23.352 1.00 90.88 202 ASP A O 1
ATOM 1604 N N . THR A 1 203 ? 9.343 23.419 -25.153 1.00 89.31 203 THR A N 1
ATOM 1605 C CA . THR A 1 203 ? 8.494 24.576 -24.826 1.00 89.31 203 THR A CA 1
ATOM 1606 C C . THR A 1 203 ? 7.300 24.228 -23.940 1.00 89.31 203 THR A C 1
ATOM 1608 O O . THR A 1 203 ? 6.683 25.131 -23.375 1.00 89.31 203 THR A O 1
ATOM 1611 N N . GLY A 1 204 ? 6.974 22.940 -23.791 1.00 84.06 204 GLY A N 1
ATOM 1612 C CA . GLY A 1 204 ? 5.803 22.497 -23.039 1.00 84.06 204 GLY A CA 1
ATOM 1613 C C . GLY A 1 204 ? 4.483 22.780 -23.736 1.00 84.06 204 GLY A C 1
ATOM 1614 O O . GLY A 1 204 ? 3.476 22.966 -23.056 1.00 84.06 204 GLY A O 1
ATOM 1615 N N . THR A 1 205 ? 4.474 22.849 -25.070 1.00 80.44 205 THR A N 1
ATOM 1616 C CA . THR A 1 205 ? 3.306 23.287 -25.856 1.00 80.44 205 THR A CA 1
ATOM 1617 C C . THR A 1 205 ? 2.043 22.480 -25.530 1.00 80.44 205 THR A C 1
ATOM 1619 O O . THR A 1 205 ? 0.947 23.035 -25.508 1.00 80.44 205 THR A O 1
ATOM 1622 N N . TYR A 1 206 ? 2.197 21.191 -25.216 1.00 75.81 206 TYR A N 1
ATOM 1623 C CA . TYR A 1 206 ? 1.104 20.282 -24.858 1.00 75.81 206 TYR A CA 1
ATOM 1624 C C . TYR A 1 206 ? 1.158 19.832 -23.390 1.00 75.81 206 TYR A C 1
ATOM 1626 O O . TYR A 1 206 ? 0.676 18.760 -23.051 1.00 75.81 206 TYR A O 1
ATOM 1634 N N . ASN A 1 207 ? 1.782 20.622 -22.505 1.00 75.88 207 ASN A N 1
ATOM 1635 C CA . ASN A 1 207 ? 2.060 20.259 -21.106 1.00 75.88 207 ASN A CA 1
ATOM 1636 C C . ASN A 1 207 ? 2.927 18.997 -20.918 1.00 75.88 207 ASN A C 1
ATOM 1638 O O . ASN A 1 207 ? 3.084 18.518 -19.793 1.00 75.88 207 ASN A O 1
ATOM 1642 N N . ASN A 1 208 ? 3.546 18.492 -21.985 1.00 81.31 208 ASN A N 1
ATOM 1643 C CA . ASN A 1 208 ? 4.586 17.478 -21.911 1.00 81.31 208 ASN A CA 1
ATOM 1644 C C . ASN A 1 208 ? 5.950 18.149 -21.929 1.00 81.31 208 ASN A C 1
ATOM 1646 O O . ASN A 1 208 ? 6.226 19.002 -22.769 1.00 81.31 208 ASN A O 1
ATOM 1650 N N . PHE A 1 209 ? 6.820 17.722 -21.020 1.00 87.00 209 PHE A N 1
ATOM 1651 C CA . PHE A 1 209 ? 8.166 18.256 -20.917 1.00 87.00 209 PHE A CA 1
ATOM 1652 C C . PHE A 1 209 ? 9.174 17.127 -20.970 1.00 87.00 209 PHE A C 1
ATOM 1654 O O . PHE A 1 209 ? 9.087 16.142 -20.227 1.00 87.00 209 PHE A O 1
ATOM 1661 N N . ARG A 1 210 ? 10.185 17.327 -21.807 1.00 88.50 210 ARG A N 1
ATOM 1662 C CA . ARG A 1 210 ? 11.411 16.532 -21.766 1.00 88.50 210 ARG A CA 1
ATOM 1663 C C . ARG A 1 210 ? 12.424 17.019 -20.725 1.00 88.50 210 ARG A C 1
ATOM 1665 O O . ARG A 1 210 ? 13.409 16.328 -20.491 1.00 88.50 210 ARG A O 1
ATOM 1672 N N . ASP A 1 211 ? 12.146 18.165 -20.090 1.00 89.19 211 ASP A N 1
ATOM 1673 C CA . ASP A 1 211 ? 12.908 18.777 -18.987 1.00 89.19 211 ASP A CA 1
ATOM 1674 C C . ASP A 1 211 ? 14.430 18.694 -19.227 1.00 89.19 211 ASP A C 1
ATOM 1676 O O . ASP A 1 211 ? 15.189 18.119 -18.443 1.00 89.19 211 ASP A O 1
ATOM 1680 N N . THR A 1 212 ? 14.880 19.231 -20.371 1.00 91.31 212 THR A N 1
ATOM 1681 C CA . THR A 1 212 ? 16.286 19.174 -20.813 1.00 91.31 212 THR A CA 1
ATOM 1682 C C . THR A 1 212 ? 17.236 19.751 -19.774 1.00 91.31 212 THR A C 1
ATOM 1684 O O . THR A 1 212 ? 18.296 19.178 -19.527 1.00 91.31 212 THR A O 1
ATOM 1687 N N . ALA A 1 213 ? 16.841 20.836 -19.104 1.00 92.12 213 ALA A N 1
ATOM 1688 C CA . ALA A 1 213 ? 17.610 21.431 -18.018 1.00 92.12 213 ALA A CA 1
ATOM 1689 C C . ALA A 1 213 ? 17.826 20.446 -16.859 1.00 92.12 213 ALA A C 1
ATOM 1691 O O . ALA A 1 213 ? 18.958 20.289 -16.390 1.00 92.12 213 ALA A O 1
ATOM 1692 N N . ASN A 1 214 ? 16.776 19.752 -16.409 1.00 93.19 214 ASN A N 1
ATOM 1693 C CA . ASN A 1 214 ? 16.913 18.727 -15.383 1.00 93.19 214 ASN A CA 1
ATOM 1694 C C . ASN A 1 214 ? 17.746 17.539 -15.881 1.00 93.19 214 ASN A C 1
ATOM 1696 O O . ASN A 1 214 ? 18.681 17.149 -15.186 1.00 93.19 214 ASN A O 1
ATOM 1700 N N . TYR A 1 215 ? 17.491 17.022 -17.089 1.00 95.44 215 TYR A N 1
ATOM 1701 C CA . TYR A 1 215 ? 18.275 15.926 -17.669 1.00 95.44 215 TYR A CA 1
ATOM 1702 C C . TYR A 1 215 ? 19.776 16.250 -17.684 1.00 95.44 215 TYR A C 1
ATOM 1704 O O . TYR A 1 215 ? 20.576 15.465 -17.173 1.00 95.44 215 TYR A O 1
ATOM 1712 N N . ILE A 1 216 ? 20.165 17.428 -18.187 1.00 95.44 216 ILE A N 1
ATOM 1713 C CA . ILE A 1 216 ? 21.565 17.881 -18.215 1.00 95.44 216 ILE A CA 1
ATOM 1714 C C . ILE A 1 216 ? 22.119 17.988 -16.792 1.00 95.44 216 ILE A C 1
ATOM 1716 O O . ILE A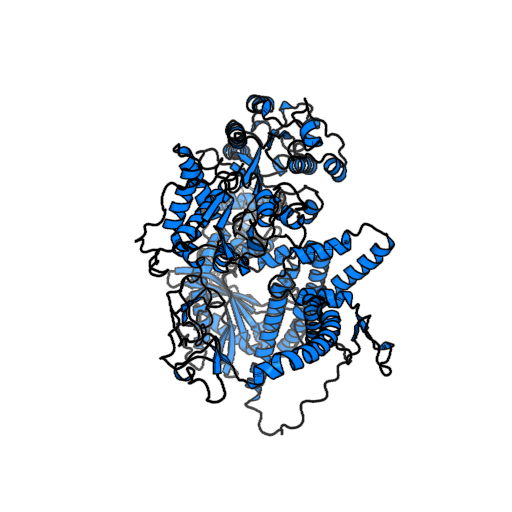 1 216 ? 23.218 17.509 -16.523 1.00 95.44 216 ILE A O 1
ATOM 1720 N N . THR A 1 217 ? 21.349 18.567 -15.867 1.00 95.56 217 THR A N 1
ATOM 1721 C CA . THR A 1 217 ? 21.769 18.740 -14.468 1.00 95.56 217 THR A CA 1
ATOM 1722 C C . THR A 1 217 ? 22.035 17.401 -13.776 1.00 95.56 217 THR A C 1
ATOM 1724 O O . THR A 1 217 ? 23.024 17.281 -13.058 1.00 95.56 217 THR A O 1
ATOM 1727 N N . GLN A 1 218 ? 21.183 16.393 -13.987 1.00 94.69 218 GLN A N 1
ATOM 1728 C CA . GLN A 1 218 ? 21.289 15.108 -13.286 1.00 94.69 218 GLN A CA 1
ATOM 1729 C C . GLN A 1 218 ? 22.262 14.125 -13.943 1.00 94.69 218 GLN A C 1
ATOM 1731 O O . GLN A 1 218 ? 22.832 13.276 -13.258 1.00 94.69 218 GLN A O 1
ATOM 1736 N N . THR A 1 219 ? 22.451 14.212 -15.261 1.00 93.75 219 THR A N 1
ATOM 1737 C CA . THR A 1 219 ? 23.274 13.253 -16.021 1.00 93.75 219 THR A CA 1
ATOM 1738 C C . THR A 1 219 ? 24.641 13.807 -16.423 1.00 93.75 219 THR A C 1
ATOM 1740 O O . THR A 1 219 ? 25.540 13.039 -16.757 1.00 93.75 219 THR A O 1
ATOM 1743 N N . GLY A 1 220 ? 24.805 15.134 -16.432 1.00 95.19 220 GLY A N 1
ATOM 1744 C CA . GLY A 1 220 ? 25.961 15.813 -17.020 1.00 95.19 220 GLY A CA 1
ATOM 1745 C C . GLY A 1 220 ? 26.015 15.733 -18.551 1.00 95.19 220 GLY A C 1
ATOM 1746 O O . GLY A 1 220 ? 26.995 16.171 -19.150 1.00 95.19 220 GLY A O 1
ATOM 1747 N N . ASN A 1 221 ? 24.991 15.169 -19.200 1.00 92.94 221 ASN A N 1
ATOM 1748 C CA . ASN A 1 221 ? 24.979 14.940 -20.636 1.00 92.94 221 ASN A CA 1
ATOM 1749 C C . ASN A 1 221 ? 24.229 16.047 -21.381 1.00 92.94 221 ASN A C 1
ATOM 1751 O O . ASN A 1 221 ? 23.020 16.204 -21.231 1.00 92.94 221 ASN A O 1
ATOM 1755 N N . THR A 1 222 ? 24.948 16.771 -22.235 1.00 94.12 222 THR A N 1
ATOM 1756 C CA . THR A 1 222 ? 24.419 17.874 -23.049 1.00 94.12 222 THR A CA 1
ATOM 1757 C C . THR A 1 222 ? 23.845 17.434 -24.396 1.00 94.12 222 THR A C 1
ATOM 1759 O O . THR A 1 222 ? 23.252 18.247 -25.098 1.00 94.12 222 THR A O 1
ATOM 1762 N N . GLN A 1 223 ? 23.980 16.159 -24.770 1.00 90.81 223 GLN A N 1
ATOM 1763 C CA . GLN A 1 223 ? 23.483 15.615 -26.034 1.00 90.81 223 GLN A CA 1
ATOM 1764 C C . GLN A 1 223 ? 21.973 15.349 -25.972 1.00 90.81 223 GLN A C 1
ATOM 1766 O O . GLN A 1 223 ? 21.521 14.210 -25.833 1.00 90.81 223 GLN A O 1
ATOM 1771 N N . VAL A 1 224 ? 21.186 16.417 -26.076 1.00 90.75 224 VAL A N 1
ATOM 1772 C CA . VAL A 1 224 ? 19.717 16.368 -26.033 1.00 90.75 224 VAL A CA 1
ATOM 1773 C C . VAL A 1 224 ? 19.062 16.555 -27.402 1.00 90.75 224 VAL A C 1
ATOM 1775 O O . VAL A 1 224 ? 17.847 16.429 -27.509 1.00 90.75 224 VAL A O 1
ATOM 1778 N N . ASP A 1 225 ? 19.830 16.780 -28.465 1.00 89.44 225 ASP A N 1
ATOM 1779 C CA . ASP A 1 225 ? 19.263 16.997 -29.800 1.00 89.44 225 ASP A CA 1
ATOM 1780 C C . ASP A 1 225 ? 18.473 15.782 -30.301 1.00 89.44 225 ASP A C 1
ATOM 1782 O O . ASP A 1 225 ? 18.823 14.631 -30.003 1.00 89.44 225 ASP A O 1
ATOM 1786 N N . CYS A 1 226 ? 17.414 16.054 -31.061 1.00 95.69 226 CYS A N 1
ATOM 1787 C CA . CYS A 1 226 ? 16.575 15.048 -31.701 1.00 95.69 226 CYS A CA 1
ATOM 1788 C C . CYS A 1 226 ? 16.868 14.947 -33.197 1.00 95.69 226 CYS A C 1
ATOM 1790 O O . CYS A 1 226 ? 17.189 15.940 -33.847 1.00 95.69 226 CYS A O 1
ATOM 1792 N N . VAL A 1 227 ? 16.710 13.745 -33.748 1.00 96.19 227 VAL A N 1
ATOM 1793 C CA . VAL A 1 227 ? 16.770 13.503 -35.191 1.00 96.19 227 VAL A CA 1
ATOM 1794 C C . VAL A 1 227 ? 15.454 13.961 -35.809 1.00 96.19 227 VAL A C 1
ATOM 1796 O O . VAL A 1 227 ? 14.379 13.560 -35.350 1.00 96.19 227 VAL A O 1
ATOM 1799 N N . ASP A 1 228 ? 15.555 14.845 -36.802 1.00 95.94 228 ASP A N 1
ATOM 1800 C CA . ASP A 1 228 ? 14.435 15.465 -37.522 1.00 95.94 228 ASP A CA 1
ATOM 1801 C C . ASP A 1 228 ? 13.367 16.094 -36.615 1.00 95.94 228 ASP A C 1
ATOM 1803 O O . ASP A 1 228 ? 12.190 16.128 -36.966 1.00 95.94 228 ASP A O 1
ATOM 1807 N N . ASP A 1 229 ? 13.773 16.559 -35.427 1.00 97.00 229 ASP A N 1
ATOM 1808 C CA . ASP A 1 229 ? 12.887 17.093 -34.382 1.00 97.00 229 ASP A CA 1
ATOM 1809 C C . ASP A 1 229 ? 11.799 16.099 -33.911 1.00 97.00 229 ASP A C 1
ATOM 1811 O O . ASP A 1 229 ? 10.816 16.496 -33.294 1.00 97.00 229 ASP A O 1
ATOM 1815 N N . LYS A 1 230 ? 11.959 14.797 -34.188 1.00 96.94 230 LYS A N 1
ATOM 1816 C CA . LYS A 1 230 ? 10.949 13.751 -33.926 1.00 96.94 230 LYS A CA 1
ATOM 1817 C C . LYS A 1 230 ? 11.431 12.651 -32.991 1.00 96.94 230 LYS A C 1
ATOM 1819 O O . LYS A 1 230 ? 10.646 12.129 -32.204 1.00 96.94 230 LYS A O 1
ATOM 1824 N N . VAL A 1 231 ? 12.703 12.267 -33.106 1.00 97.75 231 VAL A N 1
ATOM 1825 C CA . VAL A 1 231 ? 13.244 11.094 -32.409 1.00 97.75 231 VAL A CA 1
ATOM 1826 C C . VAL A 1 231 ? 14.366 11.506 -31.477 1.00 97.75 231 VAL A C 1
ATOM 1828 O O . VAL A 1 231 ? 15.379 12.054 -31.913 1.00 97.75 231 VAL A O 1
ATOM 1831 N N . TRP A 1 232 ? 14.233 11.181 -30.195 1.00 97.88 232 TRP A N 1
ATOM 1832 C CA . TRP A 1 232 ? 15.341 11.321 -29.262 1.00 97.88 232 TRP A CA 1
ATOM 1833 C C . TRP A 1 232 ? 16.152 10.027 -29.187 1.00 97.88 232 TRP A C 1
ATOM 1835 O O . TRP A 1 232 ? 15.624 8.966 -28.854 1.00 97.88 232 TRP A O 1
ATOM 1845 N N . LEU A 1 233 ? 17.453 10.115 -29.469 1.00 97.88 233 LEU A N 1
ATOM 1846 C CA . LEU A 1 233 ? 18.373 8.982 -29.367 1.00 97.88 233 LEU A CA 1
ATOM 1847 C C . LEU A 1 233 ? 19.098 9.000 -28.025 1.00 97.88 233 LEU A C 1
ATOM 1849 O O . LEU A 1 233 ? 19.741 10.004 -27.684 1.00 97.88 233 LEU A O 1
ATOM 1853 N N . SER A 1 234 ? 19.063 7.873 -27.311 1.00 97.50 234 SER A N 1
ATOM 1854 C CA . SER A 1 234 ? 19.843 7.705 -26.087 1.00 97.50 234 SER A CA 1
ATOM 1855 C C . SER A 1 234 ? 21.354 7.756 -26.368 1.00 97.50 234 SER A C 1
ATOM 1857 O O . SER A 1 234 ? 21.793 7.505 -27.495 1.00 97.50 234 SER A O 1
ATOM 1859 N N . PRO A 1 235 ? 22.200 8.028 -25.361 1.00 97.06 235 PRO A N 1
ATOM 1860 C CA . PRO A 1 235 ? 23.650 8.076 -25.568 1.00 97.06 235 PRO A CA 1
ATOM 1861 C C . PRO A 1 235 ? 24.215 6.739 -26.043 1.00 97.06 235 PRO A C 1
ATOM 1863 O O . PRO A 1 235 ? 25.024 6.703 -26.964 1.00 97.06 235 PRO A O 1
ATOM 1866 N N . ALA A 1 236 ? 23.734 5.632 -25.469 1.00 96.44 236 ALA A N 1
ATOM 1867 C CA . ALA A 1 236 ? 24.124 4.292 -25.889 1.00 96.44 236 ALA A CA 1
ATOM 1868 C C . ALA A 1 236 ? 23.755 4.030 -27.356 1.00 96.44 236 ALA A C 1
ATOM 1870 O O . ALA A 1 236 ? 24.559 3.475 -28.094 1.00 96.44 236 ALA A O 1
ATOM 1871 N N . CYS A 1 237 ? 22.576 4.486 -27.796 1.00 96.50 237 CYS A N 1
ATOM 1872 C CA . CYS A 1 237 ? 22.14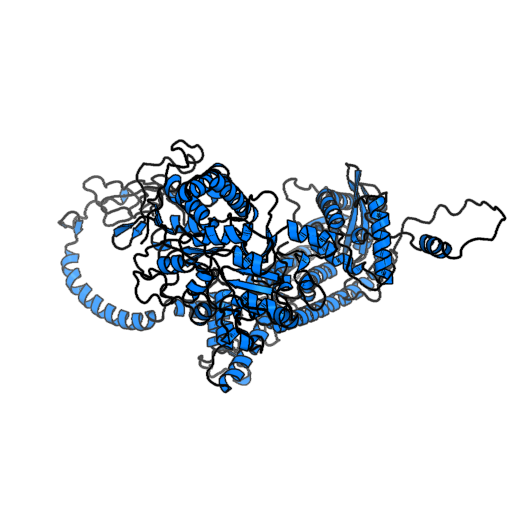5 4.392 -29.190 1.00 96.50 237 CYS A CA 1
ATOM 1873 C C . CYS A 1 237 ? 23.080 5.176 -30.132 1.00 96.50 237 CYS A C 1
ATOM 1875 O O . CYS A 1 237 ? 23.545 4.632 -31.131 1.00 96.50 237 CYS A O 1
ATOM 1877 N N . ARG A 1 238 ? 23.442 6.420 -29.782 1.00 95.38 238 ARG A N 1
ATOM 1878 C CA . ARG A 1 238 ? 24.382 7.243 -30.574 1.00 95.38 238 ARG A CA 1
ATOM 1879 C C . ARG A 1 238 ? 25.760 6.583 -30.710 1.00 95.38 238 ARG A C 1
ATOM 1881 O O . ARG A 1 238 ? 26.366 6.644 -31.776 1.00 95.38 238 ARG A O 1
ATOM 1888 N N . LEU A 1 239 ? 26.239 5.925 -29.651 1.00 94.25 239 LEU A N 1
ATOM 1889 C CA . LEU A 1 239 ? 27.541 5.247 -29.632 1.00 94.25 239 LEU A CA 1
ATOM 1890 C C . LEU A 1 239 ? 27.609 4.001 -30.526 1.00 94.25 239 LEU A C 1
ATOM 1892 O O . LEU A 1 239 ? 28.707 3.610 -30.917 1.00 94.25 239 LEU A O 1
ATOM 1896 N N . LEU A 1 240 ? 26.474 3.387 -30.879 1.00 90.56 240 LEU A N 1
ATOM 1897 C CA . LEU A 1 240 ? 26.458 2.230 -31.781 1.00 90.56 240 LEU A CA 1
ATOM 1898 C C . LEU A 1 240 ? 26.870 2.589 -33.217 1.00 90.56 240 LEU A C 1
ATOM 1900 O O . LEU A 1 240 ? 27.170 1.685 -33.997 1.00 90.56 240 LEU A O 1
ATOM 1904 N N . GLY A 1 241 ? 26.838 3.873 -33.594 1.00 88.19 241 GLY A N 1
ATOM 1905 C CA . GLY A 1 241 ? 27.149 4.355 -34.947 1.00 88.19 241 GLY A CA 1
ATOM 1906 C C . GLY A 1 241 ? 26.142 3.935 -36.028 1.00 88.19 241 GLY A C 1
ATOM 1907 O O . GLY A 1 241 ? 26.196 4.443 -37.143 1.00 88.19 241 GLY A O 1
ATOM 1908 N N . ASN A 1 242 ? 25.207 3.038 -35.705 1.00 91.50 242 ASN A N 1
ATOM 1909 C CA . ASN A 1 242 ? 24.144 2.566 -36.579 1.00 91.50 242 ASN A CA 1
ATOM 1910 C C . ASN A 1 242 ? 22.797 2.635 -35.842 1.00 91.50 242 ASN A C 1
ATOM 1912 O O . ASN A 1 242 ? 22.508 1.798 -34.985 1.00 91.50 242 ASN A O 1
ATOM 1916 N N . VAL A 1 243 ? 21.971 3.622 -36.207 1.00 92.25 243 VAL A N 1
ATOM 1917 C CA . VAL A 1 243 ? 20.669 3.895 -35.570 1.00 92.25 243 VAL A CA 1
ATOM 1918 C C . VAL A 1 243 ? 19.683 2.732 -35.739 1.00 92.25 243 VAL A C 1
ATOM 1920 O O . VAL A 1 243 ? 18.842 2.527 -34.869 1.00 92.25 243 VAL A O 1
ATOM 1923 N N . SER A 1 244 ? 19.839 1.896 -36.775 1.00 91.50 244 SER A N 1
ATOM 1924 C CA . SER A 1 244 ? 18.988 0.707 -36.978 1.00 91.50 244 SER A CA 1
ATOM 1925 C C . SER A 1 244 ? 19.126 -0.355 -35.879 1.00 91.50 244 SER A C 1
ATOM 1927 O O . SER A 1 244 ? 18.267 -1.220 -35.754 1.00 91.50 244 SER A O 1
ATOM 1929 N N . ARG A 1 245 ? 20.186 -0.291 -35.057 1.00 94.19 245 ARG A N 1
ATOM 1930 C CA . ARG A 1 245 ? 20.378 -1.171 -33.889 1.00 94.19 245 ARG A CA 1
ATOM 1931 C C . ARG A 1 245 ? 19.780 -0.602 -32.603 1.00 94.19 245 ARG A C 1
ATOM 1933 O O . ARG A 1 245 ? 19.875 -1.231 -31.551 1.00 94.19 245 ARG A O 1
ATOM 1940 N N . CYS A 1 246 ? 19.202 0.593 -32.648 1.00 97.19 246 CYS A N 1
ATOM 1941 C CA . CYS A 1 246 ? 18.518 1.155 -31.497 1.00 97.19 246 CYS A CA 1
ATOM 1942 C C . CYS A 1 246 ? 17.135 0.531 -31.362 1.00 97.19 246 CYS A C 1
ATOM 1944 O O . CYS A 1 246 ? 16.420 0.365 -32.343 1.00 97.19 246 CYS A O 1
ATOM 1946 N N . ILE A 1 247 ? 16.754 0.206 -30.132 1.00 98.31 247 ILE A N 1
ATOM 1947 C CA . ILE A 1 247 ? 15.445 -0.355 -29.827 1.00 98.31 247 ILE A CA 1
ATOM 1948 C C . ILE A 1 247 ? 14.434 0.792 -29.885 1.00 98.31 247 ILE A C 1
ATOM 1950 O O . ILE A 1 247 ? 14.520 1.717 -29.066 1.00 98.31 247 ILE A O 1
ATOM 1954 N N . PRO A 1 248 ? 13.491 0.785 -30.832 1.00 98.38 248 PRO A N 1
ATOM 1955 C CA . PRO A 1 248 ? 12.453 1.800 -30.865 1.00 98.38 248 PRO A CA 1
ATOM 1956 C C . PRO A 1 248 ? 11.559 1.712 -29.626 1.00 98.38 248 PRO A C 1
ATOM 1958 O O . PRO A 1 248 ? 11.171 0.634 -29.164 1.00 98.38 248 PRO A O 1
ATOM 1961 N N . MET A 1 249 ? 11.222 2.881 -29.100 1.00 98.25 249 MET A N 1
ATOM 1962 C CA . MET A 1 249 ? 10.307 3.061 -27.991 1.00 98.25 249 MET A CA 1
ATOM 1963 C C . MET A 1 249 ? 9.269 4.109 -28.368 1.00 98.25 249 MET A C 1
ATOM 1965 O O . MET A 1 249 ? 9.628 5.227 -28.726 1.00 98.25 249 MET A O 1
ATOM 1969 N N . VAL A 1 250 ? 7.992 3.776 -28.225 1.00 98.12 250 VAL A N 1
ATOM 1970 C CA . VAL A 1 250 ? 6.903 4.751 -28.313 1.00 98.12 250 VAL A CA 1
ATOM 1971 C C . VAL A 1 250 ? 6.411 5.081 -26.910 1.00 98.12 250 VAL A C 1
ATOM 1973 O O . VAL A 1 250 ? 6.219 4.192 -26.086 1.00 98.12 250 VAL A O 1
ATOM 1976 N N . THR A 1 251 ? 6.247 6.356 -26.582 1.00 96.31 251 THR A N 1
ATOM 1977 C CA . THR A 1 251 ? 5.692 6.738 -25.281 1.00 96.31 251 THR A CA 1
ATOM 1978 C C . THR A 1 251 ? 4.662 7.838 -25.410 1.00 96.31 251 THR A C 1
ATOM 1980 O O . THR A 1 251 ? 4.684 8.648 -26.337 1.00 96.31 251 THR A O 1
ATOM 1983 N N . GLN A 1 252 ? 3.752 7.831 -24.452 1.00 90.75 252 GLN A N 1
ATOM 1984 C CA . GLN A 1 252 ? 2.630 8.739 -24.327 1.00 90.75 252 GLN A CA 1
ATOM 1985 C C . GLN A 1 252 ? 2.887 9.796 -23.243 1.00 90.75 252 GLN A C 1
ATOM 1987 O O . GLN A 1 252 ? 2.505 10.944 -23.428 1.00 90.75 252 GLN A O 1
ATOM 1992 N N . TYR A 1 253 ? 3.577 9.445 -22.151 1.00 87.56 253 TYR A N 1
ATOM 1993 C CA . TYR A 1 253 ? 3.846 10.326 -21.005 1.00 87.56 253 TYR A CA 1
ATOM 1994 C C . TYR A 1 253 ? 5.296 10.175 -20.524 1.00 87.56 253 TYR A C 1
ATOM 1996 O O . TYR A 1 253 ? 6.014 9.275 -20.954 1.00 87.56 253 TYR A O 1
ATOM 2004 N N . GLU A 1 254 ? 5.728 11.060 -19.620 1.00 89.31 254 GLU A N 1
ATOM 2005 C CA . GLU A 1 254 ? 6.970 10.909 -18.840 1.00 89.31 254 GLU A CA 1
ATOM 2006 C C . GLU A 1 254 ? 8.244 10.680 -19.682 1.00 89.31 254 GLU A C 1
ATOM 2008 O O . GLU A 1 254 ? 9.180 9.992 -19.270 1.00 89.31 254 GLU A O 1
ATOM 2013 N N . VAL A 1 255 ? 8.322 11.290 -20.873 1.00 94.56 255 VAL A N 1
ATOM 2014 C CA . VAL A 1 255 ? 9.485 11.171 -21.776 1.00 94.56 255 VAL A CA 1
ATOM 2015 C C . VAL A 1 255 ? 10.809 11.488 -21.067 1.00 94.56 255 VAL A C 1
ATOM 2017 O O . VAL A 1 255 ? 11.799 10.785 -21.262 1.00 94.56 255 VAL A O 1
ATOM 2020 N N . HIS A 1 256 ? 10.816 12.478 -20.170 1.00 94.12 256 HIS A N 1
ATOM 2021 C CA . HIS A 1 256 ? 11.992 12.860 -19.388 1.00 94.12 256 HIS A CA 1
ATOM 2022 C C . HIS A 1 256 ? 12.464 11.756 -18.420 1.00 94.12 256 HIS A C 1
ATOM 2024 O O . HIS A 1 256 ? 13.670 11.591 -18.223 1.00 94.12 256 HIS A O 1
ATOM 2030 N N . VAL A 1 257 ? 11.543 10.964 -17.855 1.00 94.94 257 VAL A N 1
ATOM 2031 C CA . VAL A 1 257 ? 11.863 9.806 -17.004 1.00 94.94 257 VAL A CA 1
ATOM 2032 C C . VAL A 1 257 ? 12.550 8.734 -17.844 1.00 94.94 257 VAL A C 1
ATOM 2034 O O . VAL A 1 257 ? 13.619 8.244 -17.480 1.00 94.94 257 VAL A O 1
ATOM 2037 N N . HIS A 1 258 ? 11.984 8.408 -19.008 1.00 96.44 258 HIS A N 1
ATOM 2038 C CA . HIS A 1 258 ? 12.555 7.411 -19.914 1.00 96.44 258 HIS A CA 1
ATOM 2039 C C . HIS A 1 258 ? 13.926 7.828 -20.462 1.00 96.44 258 HIS A C 1
ATOM 2041 O O . HIS A 1 258 ? 14.817 6.985 -20.572 1.00 96.44 258 HIS A O 1
ATOM 2047 N N . MET A 1 259 ? 14.136 9.122 -20.732 1.00 97.44 259 MET A N 1
ATOM 2048 C CA . MET A 1 259 ? 15.445 9.661 -21.117 1.00 97.44 259 MET A CA 1
ATOM 2049 C C . MET A 1 259 ? 16.509 9.412 -20.036 1.00 97.44 259 MET A C 1
ATOM 2051 O O . MET A 1 259 ? 17.600 8.927 -20.344 1.00 97.44 259 MET A O 1
ATOM 2055 N N . GLN A 1 260 ? 16.201 9.710 -18.769 1.00 97.50 260 GLN A N 1
ATOM 2056 C CA . GLN A 1 260 ? 17.127 9.476 -17.655 1.00 97.50 260 GLN A CA 1
ATOM 2057 C C . GLN A 1 260 ? 17.371 7.984 -17.405 1.00 97.50 260 GLN A C 1
ATOM 2059 O O . GLN A 1 260 ? 18.524 7.580 -17.255 1.00 97.50 260 GLN A O 1
ATOM 2064 N N . LEU A 1 261 ? 16.325 7.153 -17.435 1.00 97.31 261 LEU A N 1
ATOM 2065 C CA . LEU A 1 261 ? 16.469 5.699 -17.323 1.00 97.31 261 LEU A CA 1
ATOM 2066 C C . LEU A 1 261 ? 17.390 5.152 -18.415 1.00 97.31 261 LEU A C 1
ATOM 2068 O O . LEU A 1 261 ? 18.301 4.379 -18.123 1.00 97.31 261 LEU A O 1
ATOM 2072 N N . ALA A 1 262 ? 17.214 5.603 -19.659 1.00 97.25 262 ALA A N 1
ATOM 2073 C CA . ALA A 1 262 ? 18.056 5.181 -20.768 1.00 97.25 262 ALA A CA 1
ATOM 2074 C C . ALA A 1 262 ? 19.523 5.580 -20.588 1.00 97.25 262 ALA A C 1
ATOM 2076 O O . ALA A 1 262 ? 20.414 4.797 -20.919 1.00 97.25 262 ALA A O 1
ATOM 2077 N N . PHE A 1 263 ? 19.772 6.770 -20.034 1.00 97.44 263 PHE A N 1
ATOM 2078 C CA . PHE A 1 263 ? 21.111 7.224 -19.674 1.00 97.44 263 PHE A CA 1
ATOM 2079 C C . PHE A 1 263 ? 21.726 6.342 -18.577 1.00 97.44 263 PHE A C 1
ATOM 2081 O O . PHE A 1 263 ? 22.775 5.735 -18.785 1.00 97.44 263 PHE A O 1
ATOM 2088 N N . PHE A 1 264 ? 21.071 6.239 -17.417 1.00 97.19 264 PHE A N 1
ATOM 2089 C CA . PHE A 1 264 ? 21.643 5.589 -16.235 1.00 97.19 264 PHE A CA 1
ATOM 2090 C C . PHE A 1 264 ? 21.755 4.067 -16.368 1.00 97.19 264 PHE A C 1
ATOM 2092 O O . PHE A 1 264 ? 22.673 3.470 -15.807 1.00 97.19 264 PHE A O 1
ATOM 2099 N N . LEU A 1 265 ? 20.847 3.437 -17.117 1.00 96.44 265 LEU A N 1
ATOM 2100 C CA . LEU A 1 265 ? 20.843 1.990 -17.349 1.00 96.44 265 LEU A CA 1
ATOM 2101 C C . LEU A 1 265 ? 21.567 1.588 -18.641 1.00 96.44 265 LEU A C 1
ATOM 2103 O O . LEU A 1 265 ? 21.678 0.396 -18.932 1.00 96.44 265 LEU A O 1
ATOM 2107 N N . ASN A 1 266 ? 22.098 2.564 -19.387 1.00 97.12 266 ASN A N 1
ATOM 2108 C CA . ASN A 1 266 ? 22.802 2.371 -20.655 1.00 97.12 266 ASN A CA 1
ATOM 2109 C C . ASN A 1 266 ? 21.962 1.617 -21.709 1.00 97.12 266 ASN A C 1
ATOM 2111 O O . ASN A 1 266 ? 22.455 0.703 -22.375 1.00 97.12 266 ASN A O 1
ATOM 2115 N N . PHE A 1 267 ? 20.683 1.983 -21.841 1.00 96.75 267 PHE A N 1
ATOM 2116 C CA . PHE A 1 267 ? 19.786 1.418 -22.853 1.00 96.75 267 PHE A CA 1
ATOM 2117 C C . PHE A 1 267 ? 20.044 2.065 -24.210 1.00 96.75 267 PHE A C 1
ATOM 2119 O O . PHE A 1 267 ? 20.011 3.292 -24.323 1.00 96.75 267 PHE A O 1
ATOM 2126 N N . SER A 1 268 ? 20.208 1.272 -25.267 1.00 96.69 268 SER A N 1
ATOM 2127 C CA . SER A 1 268 ? 20.268 1.752 -26.654 1.00 96.69 268 SER A CA 1
ATOM 2128 C C . SER A 1 268 ? 18.867 1.917 -27.249 1.00 96.69 268 SER A C 1
ATOM 2130 O O . SER A 1 268 ? 18.462 1.123 -28.093 1.00 96.69 268 SER A O 1
ATOM 2132 N N . ILE A 1 269 ? 18.117 2.929 -26.802 1.00 97.81 269 ILE A N 1
ATOM 2133 C CA . ILE A 1 269 ? 16.742 3.181 -27.258 1.00 97.81 269 ILE A CA 1
ATOM 2134 C C . ILE A 1 269 ? 16.623 4.444 -28.119 1.00 97.81 269 ILE A C 1
ATOM 2136 O O . ILE A 1 269 ? 17.362 5.416 -27.931 1.00 97.81 269 ILE A O 1
ATOM 2140 N N . ALA A 1 270 ? 15.659 4.423 -29.037 1.00 98.25 270 ALA A N 1
ATOM 2141 C CA . ALA A 1 270 ? 15.208 5.567 -29.823 1.00 98.25 270 ALA A CA 1
ATOM 2142 C C . ALA A 1 270 ? 13.757 5.893 -29.441 1.00 98.25 270 ALA A C 1
ATOM 2144 O O . ALA A 1 270 ? 12.861 5.091 -29.692 1.00 98.25 270 ALA A O 1
ATOM 2145 N N . ILE A 1 271 ? 13.529 7.039 -28.793 1.00 98.25 271 ILE A N 1
ATOM 2146 C CA . ILE A 1 271 ? 12.222 7.402 -28.234 1.00 98.25 271 ILE A CA 1
ATOM 2147 C C . ILE A 1 271 ? 11.443 8.275 -29.220 1.00 98.25 271 ILE A C 1
ATOM 2149 O O . ILE A 1 271 ? 11.924 9.332 -29.633 1.00 98.25 271 ILE A O 1
ATOM 2153 N N . VAL A 1 272 ? 10.215 7.855 -29.522 1.00 98.12 272 VAL A N 1
ATOM 2154 C CA . VAL A 1 272 ? 9.186 8.622 -30.228 1.00 98.12 272 VAL A CA 1
ATOM 2155 C C . VAL A 1 272 ? 8.078 8.968 -29.232 1.00 98.12 272 VAL A C 1
ATOM 2157 O O . VAL A 1 272 ? 7.435 8.081 -28.668 1.00 98.12 272 VAL A O 1
ATOM 2160 N N . LYS A 1 273 ? 7.852 10.263 -29.000 1.00 96.56 273 LYS A N 1
ATOM 2161 C CA . LYS A 1 273 ? 6.743 10.754 -28.171 1.00 96.56 273 LYS A CA 1
ATOM 2162 C C . LYS A 1 273 ? 5.530 10.997 -29.061 1.00 96.56 273 LYS A C 1
ATOM 2164 O O . LYS A 1 273 ? 5.609 11.779 -30.007 1.00 96.56 273 LYS A O 1
ATOM 2169 N N . MET A 1 274 ? 4.411 10.349 -28.751 1.00 95.75 274 MET A N 1
ATOM 2170 C CA . MET A 1 274 ? 3.139 10.671 -29.396 1.00 95.75 274 MET A CA 1
ATOM 2171 C C . MET A 1 274 ? 2.436 11.813 -28.649 1.00 95.75 274 MET A C 1
ATOM 2173 O O . MET A 1 274 ? 2.415 11.829 -27.416 1.00 95.75 274 MET A O 1
ATOM 2177 N N . ARG A 1 275 ? 1.882 12.768 -29.401 1.00 89.69 275 ARG A N 1
ATOM 2178 C CA . ARG A 1 275 ? 1.153 13.947 -28.917 1.00 89.69 275 ARG A CA 1
ATOM 2179 C C . ARG A 1 275 ? -0.187 13.527 -28.324 1.00 89.69 275 ARG A C 1
ATOM 2181 O O . ARG A 1 275 ? -1.024 12.995 -29.049 1.00 89.69 275 ARG A O 1
ATOM 2188 N N . ASP A 1 276 ? -0.398 13.825 -27.050 1.00 83.50 276 ASP A N 1
ATOM 2189 C CA . ASP A 1 276 ? -1.671 13.637 -26.358 1.00 83.50 276 ASP A CA 1
ATOM 2190 C C . ASP A 1 276 ? -2.643 14.810 -26.607 1.00 83.50 276 ASP A C 1
ATOM 2192 O O . ASP A 1 276 ? -2.304 15.828 -27.211 1.00 83.50 276 ASP A O 1
ATOM 2196 N N . GLY A 1 277 ? -3.901 14.650 -26.185 1.00 69.75 277 GLY A N 1
ATOM 2197 C CA . GLY A 1 277 ? -4.886 15.741 -26.181 1.00 69.75 277 GLY A CA 1
ATOM 2198 C C . GLY A 1 277 ? -5.812 15.837 -27.399 1.00 69.75 277 GLY A C 1
ATOM 2199 O O . GLY A 1 277 ? -6.658 16.730 -27.433 1.00 69.75 277 GLY A O 1
ATOM 2200 N N . SER A 1 278 ? -5.726 14.919 -28.369 1.00 76.06 278 SER A N 1
ATOM 2201 C CA . SER A 1 278 ? -6.807 14.741 -29.354 1.00 76.06 278 SER A CA 1
ATOM 2202 C C . SER A 1 278 ? -7.828 13.704 -28.861 1.00 76.06 278 SER A C 1
ATOM 2204 O O . SER A 1 278 ? -7.431 12.739 -28.206 1.00 76.06 278 SER A O 1
ATOM 2206 N N . PRO A 1 279 ? -9.129 13.836 -29.188 1.00 71.94 279 PRO A N 1
ATOM 2207 C CA . PRO A 1 279 ? -10.140 12.835 -28.824 1.00 71.94 279 PRO A CA 1
ATOM 2208 C C . PRO A 1 279 ? -9.839 11.421 -29.350 1.00 71.94 279 PRO A C 1
ATOM 2210 O O . PRO A 1 279 ? -10.289 10.436 -28.774 1.00 71.94 279 PRO A O 1
ATOM 2213 N N . GLU A 1 280 ? -9.068 11.316 -30.436 1.00 83.69 280 GLU A N 1
ATOM 2214 C CA . GLU A 1 280 ? -8.691 10.053 -31.087 1.00 83.69 280 GLU A CA 1
ATOM 2215 C C . GLU A 1 280 ? -7.328 9.517 -30.618 1.00 83.69 280 GLU A C 1
ATOM 2217 O O . GLU A 1 280 ? -6.905 8.446 -31.062 1.00 83.69 280 GLU A O 1
ATOM 2222 N N . PHE A 1 281 ? -6.622 10.252 -29.750 1.00 86.81 281 PHE A N 1
ATOM 2223 C CA . PHE A 1 281 ? -5.247 9.949 -29.351 1.00 86.81 281 PHE A CA 1
ATOM 2224 C C . PHE A 1 281 ? -5.088 8.523 -28.830 1.00 86.81 281 PHE A C 1
ATOM 2226 O O . PHE A 1 281 ? -4.277 7.782 -29.378 1.00 86.81 281 PHE A O 1
ATOM 2233 N N . ASP A 1 282 ? -5.877 8.126 -27.826 1.00 87.38 282 ASP A N 1
ATOM 2234 C CA . ASP A 1 282 ? -5.751 6.804 -27.202 1.00 87.38 282 ASP A CA 1
ATOM 2235 C C . ASP A 1 282 ? -5.910 5.697 -28.248 1.00 87.38 282 ASP A C 1
ATOM 2237 O O . ASP A 1 282 ? -5.114 4.761 -28.316 1.00 87.38 282 ASP A O 1
ATOM 2241 N N . GLN A 1 283 ? -6.905 5.832 -29.130 1.00 89.44 283 GLN A N 1
ATOM 2242 C CA . GLN A 1 283 ? -7.120 4.872 -30.205 1.00 89.44 283 GLN A CA 1
ATOM 2243 C C . GLN A 1 283 ? -5.881 4.767 -31.104 1.00 89.44 283 GLN A C 1
ATOM 2245 O O . GLN A 1 283 ? -5.418 3.657 -31.369 1.00 89.44 283 GLN A O 1
ATOM 2250 N N . LYS A 1 284 ? -5.320 5.901 -31.539 1.00 94.19 284 LYS A N 1
ATOM 2251 C CA . LYS A 1 284 ? -4.139 5.929 -32.413 1.00 94.19 284 LYS A CA 1
ATOM 2252 C C . LYS A 1 284 ? -2.880 5.415 -31.724 1.00 94.19 284 LYS A C 1
ATOM 2254 O O . LYS A 1 284 ? -2.140 4.642 -32.328 1.00 94.19 284 LYS A O 1
ATOM 2259 N N . TYR A 1 285 ? -2.664 5.773 -30.463 1.00 95.44 285 TYR A N 1
ATOM 2260 C CA . TYR A 1 285 ? -1.553 5.271 -29.659 1.00 95.44 285 TYR A CA 1
ATOM 2261 C C . TYR A 1 285 ? -1.591 3.743 -29.561 1.00 95.44 285 TYR A C 1
ATOM 2263 O O . TYR A 1 285 ? -0.622 3.059 -29.897 1.00 95.44 285 TYR A O 1
ATOM 2271 N N . TYR A 1 286 ? -2.742 3.181 -29.187 1.00 94.81 286 TYR A N 1
ATOM 2272 C CA . TYR A 1 286 ? -2.874 1.735 -29.045 1.00 94.81 286 TYR A CA 1
ATOM 2273 C C . TYR A 1 286 ? -2.917 0.994 -30.391 1.00 94.81 286 TYR A C 1
ATOM 2275 O O . TYR A 1 286 ? -2.522 -0.170 -30.444 1.00 94.81 286 TYR A O 1
ATOM 2283 N N . GLU A 1 287 ? -3.333 1.626 -31.494 1.00 95.56 287 GLU A N 1
ATOM 2284 C CA . GLU A 1 287 ? -3.140 1.092 -32.855 1.00 95.56 287 GLU A CA 1
ATOM 2285 C C . GLU A 1 287 ? -1.644 0.911 -33.176 1.00 95.56 287 GLU A C 1
ATOM 2287 O O . GLU A 1 287 ? -1.244 -0.169 -33.619 1.00 95.56 287 GLU A O 1
ATOM 2292 N N . VAL A 1 288 ? -0.808 1.914 -32.875 1.00 97.19 288 VAL A N 1
ATOM 2293 C CA . VAL A 1 288 ? 0.654 1.842 -33.057 1.00 97.19 288 VAL A CA 1
ATOM 2294 C C . VAL A 1 288 ? 1.267 0.754 -32.176 1.00 97.19 288 VAL A C 1
ATOM 2296 O O . VAL A 1 288 ? 1.978 -0.115 -32.682 1.00 97.19 288 VAL A O 1
ATOM 2299 N N . VAL A 1 289 ? 0.960 0.757 -30.873 1.00 97.19 289 VAL A N 1
ATOM 2300 C CA . VAL A 1 289 ? 1.518 -0.200 -29.900 1.00 97.19 289 VAL A CA 1
ATOM 2301 C C . VAL A 1 289 ? 1.174 -1.643 -30.276 1.00 97.19 289 VAL A C 1
ATOM 2303 O O . VAL A 1 289 ? 2.046 -2.512 -30.293 1.00 97.19 289 VAL A O 1
ATOM 2306 N N . ARG A 1 290 ? -0.083 -1.917 -30.651 1.00 96.12 290 ARG A N 1
ATOM 2307 C CA . ARG A 1 290 ? -0.504 -3.251 -31.119 1.00 96.12 290 ARG A CA 1
ATOM 2308 C C . ARG A 1 290 ? 0.095 -3.614 -32.478 1.00 96.12 290 ARG A C 1
ATOM 2310 O O . ARG A 1 290 ? 0.123 -4.798 -32.822 1.00 96.12 290 ARG A O 1
ATOM 2317 N N . GLY A 1 291 ? 0.533 -2.627 -33.253 1.00 96.06 291 GLY A N 1
ATOM 2318 C CA . GLY A 1 291 ? 0.987 -2.771 -34.629 1.00 96.06 291 GLY A CA 1
ATOM 2319 C C . GLY A 1 291 ? 2.401 -3.324 -34.803 1.00 96.06 291 GLY A C 1
ATOM 2320 O O . GLY A 1 291 ? 2.719 -3.711 -35.929 1.00 96.06 291 GLY A O 1
ATOM 2321 N N . GLY A 1 292 ? 3.223 -3.393 -33.751 1.00 96.44 292 GLY A N 1
ATOM 2322 C CA . GLY A 1 292 ? 4.605 -3.878 -33.853 1.00 96.44 292 GLY A CA 1
ATOM 2323 C C . GLY A 1 292 ? 5.240 -4.306 -32.528 1.00 96.44 292 GLY A C 1
ATOM 2324 O O . GLY A 1 292 ? 4.594 -4.297 -31.477 1.00 96.44 292 GLY A O 1
ATOM 2325 N N . ASN A 1 293 ? 6.502 -4.728 -32.603 1.00 97.50 293 ASN A N 1
ATOM 2326 C CA . ASN A 1 293 ? 7.324 -5.174 -31.479 1.00 97.50 293 ASN A CA 1
ATOM 2327 C C . ASN A 1 293 ? 8.320 -4.081 -31.091 1.00 97.50 293 ASN A C 1
ATOM 2329 O O . ASN A 1 293 ? 9.450 -4.042 -31.571 1.00 97.50 293 ASN A O 1
ATOM 2333 N N . TYR A 1 294 ? 7.887 -3.197 -30.201 1.00 97.44 294 TYR A N 1
ATOM 2334 C CA . TYR A 1 294 ? 8.662 -2.061 -29.708 1.00 97.44 294 TYR A CA 1
ATOM 2335 C C . TYR A 1 294 ? 8.654 -2.064 -28.180 1.00 97.44 294 TYR A C 1
ATOM 2337 O O . TYR A 1 294 ? 7.849 -2.767 -27.561 1.00 97.44 294 TYR A O 1
ATOM 2345 N N . PHE A 1 295 ? 9.488 -1.231 -27.560 1.00 98.12 295 PHE A N 1
ATOM 2346 C CA . PHE A 1 295 ? 9.142 -0.766 -26.223 1.00 98.12 295 PHE A CA 1
ATOM 2347 C C . PHE A 1 295 ? 7.968 0.197 -26.302 1.00 98.12 295 PHE A C 1
ATOM 2349 O O . PHE A 1 295 ? 7.863 1.001 -27.230 1.00 98.12 295 PHE A O 1
ATOM 2356 N N . PHE A 1 296 ? 7.105 0.148 -25.298 1.00 98.06 296 PHE A N 1
ATOM 2357 C CA . PHE A 1 296 ? 6.036 1.121 -25.182 1.00 98.06 296 PHE A CA 1
ATOM 2358 C C . PHE A 1 296 ? 5.820 1.551 -23.737 1.00 98.06 296 PHE A C 1
ATOM 2360 O O . PHE A 1 296 ? 5.946 0.754 -22.807 1.00 98.06 296 PHE A O 1
ATOM 2367 N N . GLY A 1 297 ? 5.515 2.833 -23.554 1.00 96.31 297 GLY A N 1
ATOM 2368 C CA . GLY A 1 297 ? 4.991 3.332 -22.289 1.00 96.31 297 GLY A CA 1
ATOM 2369 C C . GLY A 1 297 ? 3.562 2.832 -22.106 1.00 96.31 297 GLY A C 1
ATOM 2370 O O . GLY A 1 297 ? 2.743 2.923 -23.021 1.00 96.31 297 GLY A O 1
ATOM 2371 N N . TRP A 1 298 ? 3.238 2.288 -20.945 1.00 95.06 298 TRP A N 1
ATOM 2372 C CA . TRP A 1 298 ? 1.857 1.948 -20.628 1.00 95.06 298 TRP A CA 1
ATOM 2373 C C . TRP A 1 298 ? 1.619 2.078 -19.139 1.00 95.06 298 TRP A C 1
ATOM 2375 O O . TRP A 1 298 ? 2.554 2.164 -18.338 1.00 95.06 298 TRP A O 1
ATOM 2385 N N . TYR A 1 299 ? 0.344 2.103 -18.790 1.00 91.94 299 TYR A N 1
ATOM 2386 C CA . TYR A 1 299 ? -0.093 2.134 -17.423 1.00 91.94 299 TYR A CA 1
ATOM 2387 C C . TYR A 1 299 ? -1.015 0.964 -17.126 1.00 91.94 299 TYR A C 1
ATOM 2389 O O . TYR A 1 299 ? -1.825 0.565 -17.954 1.00 91.94 299 TYR A O 1
ATOM 2397 N N . THR A 1 300 ? -0.888 0.409 -15.930 1.00 92.44 300 THR A N 1
ATOM 2398 C CA . THR A 1 300 ? -1.800 -0.610 -15.414 1.00 92.44 300 THR A CA 1
ATOM 2399 C C . THR A 1 300 ? -2.429 -0.096 -14.131 1.00 92.44 300 THR A C 1
ATOM 2401 O O . THR A 1 300 ? -1.706 0.518 -13.347 1.00 92.44 300 THR A O 1
ATOM 2404 N N . PRO A 1 301 ? -3.725 -0.342 -13.888 1.00 93.00 301 PRO A N 1
ATOM 2405 C CA . PRO A 1 301 ? -4.660 -1.079 -14.732 1.00 93.00 301 PRO A CA 1
ATOM 2406 C C . PRO A 1 301 ? -5.169 -0.233 -15.913 1.00 93.00 301 PRO A C 1
ATOM 2408 O O . PRO A 1 301 ? -5.417 0.959 -15.777 1.00 93.00 301 PRO A O 1
ATOM 2411 N N . ASP A 1 302 ? -5.310 -0.870 -17.073 1.00 92.81 302 ASP A N 1
ATOM 2412 C CA . ASP A 1 302 ? -5.882 -0.299 -18.297 1.00 92.81 302 ASP A CA 1
ATOM 2413 C C . ASP A 1 302 ? -6.420 -1.442 -19.168 1.00 92.81 302 ASP A C 1
ATOM 2415 O O . ASP A 1 302 ? -5.899 -2.564 -19.118 1.00 92.81 302 ASP A O 1
ATOM 2419 N N . ASP A 1 303 ? -7.470 -1.176 -19.943 1.00 93.31 303 ASP A N 1
ATOM 2420 C CA . ASP A 1 303 ? -8.174 -2.186 -20.734 1.00 93.31 303 ASP A CA 1
ATOM 2421 C C . ASP A 1 303 ? -7.723 -2.252 -22.202 1.00 93.31 303 ASP A C 1
ATOM 2423 O O . ASP A 1 303 ? -8.024 -3.225 -22.895 1.00 93.31 303 ASP A O 1
ATOM 2427 N N . ASN A 1 304 ? -6.968 -1.266 -22.699 1.00 92.06 304 ASN A N 1
ATOM 2428 C CA . ASN A 1 304 ? -6.680 -1.148 -24.126 1.00 92.06 304 ASN A CA 1
ATOM 2429 C C . ASN A 1 304 ? -5.714 -2.230 -24.623 1.00 92.06 304 ASN A C 1
ATOM 2431 O O . ASN A 1 304 ? -5.770 -2.611 -25.796 1.00 92.06 304 ASN A O 1
ATOM 2435 N N . LEU A 1 305 ? -4.831 -2.741 -23.764 1.00 91.56 305 LEU A N 1
ATOM 2436 C CA . LEU A 1 305 ? -3.901 -3.823 -24.113 1.00 91.56 305 LEU A CA 1
ATOM 2437 C C . LEU A 1 305 ? -4.281 -5.176 -23.494 1.00 91.56 305 LEU A C 1
ATOM 2439 O O . LEU A 1 305 ? -3.497 -6.124 -23.545 1.00 91.56 305 LEU A O 1
ATOM 2443 N N . ARG A 1 306 ? -5.489 -5.286 -22.930 1.00 86.69 306 ARG A N 1
ATOM 2444 C CA . ARG A 1 306 ? -6.027 -6.530 -22.364 1.00 86.69 306 ARG A CA 1
ATOM 2445 C C . ARG A 1 306 ? -6.862 -7.282 -23.401 1.00 86.69 306 ARG A C 1
ATOM 2447 O O . ARG A 1 306 ? -7.401 -6.701 -24.337 1.00 86.69 306 ARG A O 1
ATOM 2454 N N . GLY A 1 307 ? -6.948 -8.605 -23.257 1.00 79.06 307 GLY A N 1
ATOM 2455 C CA . GLY A 1 307 ? -7.791 -9.449 -24.116 1.00 79.06 307 GLY A CA 1
ATOM 2456 C C . GLY A 1 307 ? -7.330 -9.620 -25.573 1.00 79.06 307 GLY A C 1
ATOM 2457 O O . GLY A 1 307 ? -8.067 -10.194 -26.370 1.00 79.06 307 GLY A O 1
ATOM 2458 N N . LEU A 1 308 ? -6.115 -9.193 -25.939 1.00 82.69 308 LEU A N 1
ATOM 2459 C CA . LEU A 1 308 ? -5.572 -9.257 -27.309 1.00 82.69 308 LEU A CA 1
ATOM 2460 C C . LEU A 1 308 ? -5.034 -10.649 -27.715 1.00 82.69 308 LEU A C 1
ATOM 2462 O O . LEU A 1 308 ? -4.080 -10.764 -28.491 1.00 82.69 308 LEU A O 1
ATOM 2466 N N . GLY A 1 309 ? -5.613 -11.726 -27.181 1.00 84.50 309 GLY A N 1
ATOM 2467 C CA . GLY A 1 309 ? -5.169 -13.097 -27.441 1.00 84.50 309 GLY A CA 1
ATOM 2468 C C . GLY A 1 309 ? -3.734 -13.350 -26.961 1.00 84.50 309 GLY A C 1
ATOM 2469 O O . GLY A 1 309 ? -3.464 -13.304 -25.765 1.00 84.50 309 GLY A O 1
ATOM 2470 N N . SER A 1 310 ? -2.813 -13.631 -27.890 1.00 85.12 310 SER A N 1
ATOM 2471 C CA . SER A 1 310 ? -1.402 -13.927 -27.586 1.00 85.12 310 SER A CA 1
ATOM 2472 C C . SER A 1 310 ? -0.551 -12.693 -27.258 1.00 85.12 310 SER A C 1
ATOM 2474 O O . SER A 1 310 ? 0.562 -12.838 -26.748 1.00 85.12 310 SER A O 1
ATOM 2476 N N . LYS A 1 311 ? -1.047 -11.477 -27.526 1.00 89.62 311 LYS A N 1
ATOM 2477 C CA . LYS A 1 311 ? -0.334 -10.228 -27.225 1.00 89.62 311 LYS A CA 1
ATOM 2478 C C . LYS A 1 311 ? -0.598 -9.794 -25.789 1.00 89.62 311 LYS A C 1
ATOM 2480 O O . LYS A 1 311 ? -1.486 -8.993 -25.520 1.00 89.62 311 LYS A O 1
ATOM 2485 N N . VAL A 1 312 ? 0.190 -10.342 -24.869 1.00 94.38 312 VAL A N 1
ATOM 2486 C CA . VAL A 1 312 ? 0.157 -9.973 -23.449 1.00 94.38 312 VAL A CA 1
ATOM 2487 C C . VAL A 1 312 ? 1.297 -8.992 -23.164 1.00 94.38 312 VAL A C 1
ATOM 2489 O O . VAL A 1 312 ? 2.449 -9.336 -23.434 1.00 94.38 312 VAL A O 1
ATOM 2492 N N . PRO A 1 313 ? 1.031 -7.779 -22.657 1.00 96.25 313 PRO A N 1
ATOM 2493 C CA . PRO A 1 313 ? 2.085 -6.855 -22.253 1.00 96.25 313 PRO A CA 1
ATOM 2494 C C . PRO A 1 313 ? 2.796 -7.380 -20.995 1.00 96.25 313 PRO A C 1
ATOM 2496 O O . PRO A 1 313 ? 2.157 -7.827 -20.044 1.00 96.25 313 PRO A O 1
ATOM 2499 N N . VAL A 1 314 ? 4.125 -7.322 -20.985 1.00 96.50 314 VAL A N 1
ATOM 2500 C CA . VAL A 1 314 ? 4.991 -7.697 -19.862 1.00 96.50 314 VAL A CA 1
ATOM 2501 C C . VAL A 1 314 ? 5.736 -6.452 -19.411 1.00 96.50 314 VAL A C 1
ATOM 2503 O O . VAL A 1 314 ? 6.395 -5.786 -20.209 1.00 96.50 314 VAL A O 1
ATOM 2506 N N . MET A 1 315 ? 5.610 -6.124 -18.129 1.00 96.38 315 MET A N 1
ATOM 2507 C CA . MET A 1 315 ? 6.319 -4.998 -17.531 1.00 96.38 315 MET A CA 1
ATOM 2508 C C . MET A 1 315 ? 7.823 -5.280 -17.509 1.00 96.38 315 MET A C 1
ATOM 2510 O O . MET A 1 315 ? 8.253 -6.343 -17.057 1.00 96.38 315 MET A O 1
ATOM 2514 N N . LEU A 1 316 ? 8.627 -4.318 -17.958 1.00 97.50 316 LEU A N 1
ATOM 2515 C CA . LEU A 1 316 ? 10.076 -4.392 -17.843 1.00 97.50 316 LEU A CA 1
ATOM 2516 C C . LEU A 1 316 ? 10.475 -4.242 -16.370 1.00 97.50 316 LEU A C 1
ATOM 25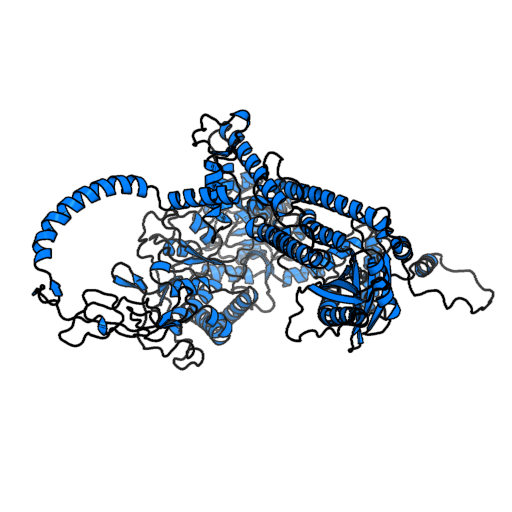18 O O . LEU A 1 316 ? 10.246 -3.203 -15.755 1.00 97.50 316 LEU A O 1
ATOM 2522 N N . ARG A 1 317 ? 11.118 -5.261 -15.798 1.00 96.00 317 ARG A N 1
ATOM 2523 C CA . ARG A 1 317 ? 11.638 -5.226 -14.427 1.00 96.00 317 ARG A CA 1
ATOM 2524 C C . ARG A 1 317 ? 12.835 -4.281 -14.361 1.00 96.00 317 ARG A C 1
ATOM 2526 O O . ARG A 1 317 ? 13.954 -4.673 -14.702 1.00 96.00 317 ARG A O 1
ATOM 2533 N N . LEU A 1 318 ? 12.585 -3.039 -13.954 1.00 96.00 318 LEU A N 1
ATOM 2534 C CA . LEU A 1 318 ? 13.583 -2.013 -13.635 1.00 96.00 318 LEU A CA 1
ATOM 2535 C C . LEU A 1 318 ? 14.112 -2.180 -12.192 1.00 96.00 318 LEU A C 1
ATOM 2537 O O . LEU A 1 318 ? 13.551 -2.965 -11.429 1.00 96.00 318 LEU A O 1
ATOM 2541 N N . PRO A 1 319 ? 15.191 -1.477 -11.785 1.00 94.75 319 PRO A N 1
ATOM 2542 C CA . PRO A 1 319 ? 15.576 -1.412 -10.375 1.00 94.75 319 PRO A CA 1
ATOM 2543 C C . PRO A 1 319 ? 14.436 -0.874 -9.502 1.00 94.75 319 PRO A C 1
ATOM 2545 O O . PRO A 1 319 ? 13.737 0.045 -9.931 1.00 94.75 319 PRO A O 1
ATOM 2548 N N . ASP A 1 320 ? 14.302 -1.394 -8.281 1.00 88.12 320 ASP A N 1
ATOM 2549 C CA . ASP A 1 320 ? 13.290 -0.950 -7.316 1.00 88.12 320 ASP A CA 1
ATOM 2550 C C . ASP A 1 320 ? 13.335 0.566 -7.107 1.00 88.12 320 ASP A C 1
ATOM 2552 O O . ASP A 1 320 ? 14.413 1.162 -7.014 1.00 88.12 320 ASP A O 1
ATOM 2556 N N . THR A 1 321 ? 12.163 1.194 -7.023 1.00 88.19 321 THR A N 1
ATOM 2557 C CA . THR A 1 321 ? 12.050 2.650 -6.961 1.00 88.19 321 THR A CA 1
ATOM 2558 C C . THR A 1 321 ? 12.771 3.248 -5.761 1.00 88.19 321 THR A C 1
ATOM 2560 O O . THR A 1 321 ? 12.522 2.897 -4.607 1.00 88.19 321 THR A O 1
ATOM 2563 N N . ASN A 1 322 ? 13.598 4.253 -6.032 1.00 86.25 322 ASN A N 1
ATOM 2564 C CA . ASN A 1 322 ? 14.163 5.130 -5.022 1.00 86.25 322 ASN A CA 1
ATOM 2565 C C . ASN A 1 322 ? 13.347 6.429 -4.952 1.00 86.25 322 ASN A C 1
ATOM 2567 O O . ASN A 1 322 ? 13.580 7.370 -5.712 1.00 86.25 322 ASN A O 1
ATOM 2571 N N . GLN A 1 323 ? 12.388 6.486 -4.022 1.00 79.19 323 GLN A N 1
ATOM 2572 C CA . GLN A 1 323 ? 11.468 7.622 -3.893 1.00 79.19 323 GLN A CA 1
ATOM 2573 C C . GLN A 1 323 ? 12.187 8.954 -3.623 1.00 79.19 323 GLN A C 1
ATOM 2575 O O . GLN A 1 323 ? 11.733 9.994 -4.093 1.00 79.19 323 GLN A O 1
ATOM 2580 N N . LEU A 1 324 ? 13.305 8.940 -2.887 1.00 73.94 324 LEU A N 1
ATOM 2581 C CA . LEU A 1 324 ? 14.069 10.155 -2.593 1.00 73.94 324 LEU A CA 1
ATOM 2582 C C . LEU A 1 324 ? 14.687 10.728 -3.871 1.00 73.94 324 LEU A C 1
ATOM 2584 O O . LEU A 1 324 ? 14.570 11.923 -4.133 1.00 73.94 324 LEU A O 1
ATOM 2588 N N . GLU A 1 325 ? 15.297 9.868 -4.688 1.00 86.56 325 GLU A N 1
ATOM 2589 C CA . GLU A 1 325 ? 15.815 10.258 -6.000 1.00 86.56 325 GLU A CA 1
ATOM 2590 C C . GLU A 1 325 ? 14.691 10.790 -6.897 1.00 86.56 325 GLU A C 1
ATOM 2592 O O . GLU A 1 325 ? 14.824 11.885 -7.439 1.00 86.56 325 GLU A O 1
ATOM 2597 N N . HIS A 1 326 ? 13.547 10.103 -6.969 1.00 85.31 326 HIS A N 1
ATOM 2598 C CA . HIS A 1 326 ? 12.400 10.545 -7.775 1.00 85.31 326 HIS A CA 1
ATOM 2599 C C . HIS A 1 326 ? 11.851 11.902 -7.316 1.00 85.31 326 HIS A C 1
ATOM 2601 O O . HIS A 1 326 ? 11.587 12.768 -8.148 1.00 85.31 326 HIS A O 1
ATOM 2607 N N . ASN A 1 327 ? 11.764 12.146 -6.005 1.00 77.75 327 ASN A N 1
ATOM 2608 C CA . ASN A 1 327 ? 11.358 13.444 -5.452 1.00 77.75 327 ASN A CA 1
ATOM 2609 C C . ASN A 1 327 ? 12.360 14.564 -5.798 1.00 77.75 327 ASN A C 1
ATOM 2611 O O . ASN A 1 327 ? 11.967 15.716 -5.978 1.00 77.75 327 ASN A O 1
ATOM 2615 N N . MET A 1 328 ? 13.647 14.229 -5.946 1.00 82.81 328 MET A N 1
ATOM 2616 C CA . MET A 1 328 ? 14.690 15.129 -6.461 1.00 82.81 328 MET A CA 1
ATOM 2617 C C . MET A 1 328 ? 14.724 15.206 -7.999 1.00 82.81 328 MET A C 1
ATOM 2619 O O . MET A 1 328 ? 15.611 15.855 -8.558 1.00 82.81 328 MET A O 1
ATOM 2623 N N . ARG A 1 329 ? 13.762 14.576 -8.690 1.00 90.00 329 ARG A N 1
ATOM 2624 C CA . ARG A 1 329 ? 13.702 14.424 -10.154 1.00 90.00 329 ARG A CA 1
ATOM 2625 C C . ARG A 1 329 ? 14.921 13.703 -10.744 1.00 90.00 329 ARG A C 1
ATOM 2627 O O . ARG A 1 329 ? 15.407 14.060 -11.814 1.00 90.00 329 ARG A O 1
ATOM 2634 N N . ILE A 1 330 ? 15.431 12.711 -10.020 1.00 92.31 330 ILE A N 1
ATOM 2635 C CA . ILE A 1 330 ? 16.498 11.801 -10.439 1.00 92.31 330 ILE A CA 1
ATOM 2636 C C . ILE A 1 330 ? 15.867 10.434 -10.707 1.00 92.31 330 ILE A C 1
ATOM 2638 O O . ILE A 1 330 ? 15.434 9.746 -9.784 1.00 92.31 330 ILE A O 1
ATOM 2642 N N . TYR A 1 331 ? 15.841 10.009 -11.966 1.00 94.81 331 TYR A N 1
ATOM 2643 C CA . TYR A 1 331 ? 15.140 8.794 -12.386 1.00 94.81 331 TYR A CA 1
ATOM 2644 C C . TYR A 1 331 ? 16.122 7.704 -12.840 1.00 94.81 331 TYR A C 1
ATOM 2646 O O . TYR A 1 331 ? 16.309 7.450 -14.028 1.00 94.81 331 TYR A O 1
ATOM 2654 N N . LYS A 1 332 ? 16.780 7.060 -11.867 1.00 94.25 332 LYS A N 1
ATOM 2655 C CA . LYS A 1 332 ? 17.692 5.906 -12.072 1.00 94.25 332 LYS A CA 1
ATOM 2656 C C . LYS A 1 332 ? 17.018 4.544 -11.909 1.00 94.25 332 LYS A C 1
ATOM 2658 O O . LYS A 1 332 ? 17.564 3.517 -12.305 1.00 94.25 332 LYS A O 1
ATOM 2663 N N . THR A 1 333 ? 15.873 4.542 -11.248 1.00 93.81 333 THR A N 1
ATOM 2664 C CA . THR A 1 333 ? 15.115 3.372 -10.802 1.00 93.81 333 THR A CA 1
ATOM 2665 C C . THR A 1 333 ? 13.704 3.451 -11.373 1.00 93.81 333 THR A C 1
ATOM 2667 O O . THR A 1 333 ? 13.280 4.530 -11.795 1.00 93.81 333 THR A O 1
ATOM 2670 N N . GLY A 1 334 ? 12.986 2.328 -11.415 1.00 89.88 334 GLY A N 1
ATOM 2671 C CA . GLY A 1 334 ? 11.627 2.280 -11.950 1.00 89.88 334 GLY A CA 1
ATOM 2672 C C . GLY A 1 334 ? 10.675 3.233 -11.230 1.00 89.88 334 GLY A C 1
ATOM 2673 O O . GLY A 1 334 ? 10.931 3.640 -10.097 1.00 89.88 334 GLY A O 1
ATOM 2674 N N . LEU A 1 335 ? 9.582 3.612 -11.893 1.00 89.06 335 LEU A N 1
ATOM 2675 C CA . LEU A 1 335 ? 8.533 4.434 -11.286 1.00 89.06 335 LEU A CA 1
ATOM 2676 C C . LEU A 1 335 ? 7.839 3.673 -10.158 1.00 89.06 335 LEU A C 1
ATOM 2678 O O . LEU A 1 335 ? 7.625 2.463 -10.268 1.00 89.06 335 LEU A O 1
ATOM 2682 N N . ALA A 1 336 ? 7.530 4.399 -9.080 1.00 85.00 336 ALA A N 1
ATOM 2683 C CA . ALA A 1 336 ? 6.877 3.834 -7.910 1.00 85.00 336 ALA A CA 1
ATOM 2684 C C . ALA A 1 336 ? 5.508 3.286 -8.296 1.00 85.00 336 ALA A C 1
ATOM 2686 O O . ALA A 1 336 ? 4.773 3.899 -9.072 1.00 85.00 336 ALA A O 1
ATOM 2687 N N . HIS A 1 337 ? 5.165 2.160 -7.689 1.00 89.81 337 HIS A N 1
ATOM 2688 C CA . HIS A 1 337 ? 3.789 1.712 -7.624 1.00 89.81 337 HIS A CA 1
ATOM 2689 C C . HIS A 1 337 ? 3.020 2.721 -6.776 1.00 89.81 337 HIS A C 1
ATOM 2691 O O . HIS A 1 337 ? 3.485 3.119 -5.702 1.00 89.81 337 HIS A O 1
ATOM 2697 N N . VAL A 1 338 ? 1.875 3.178 -7.272 1.00 90.00 338 VAL A N 1
ATOM 2698 C CA . VAL A 1 338 ? 1.063 4.162 -6.562 1.00 90.00 338 VAL A CA 1
ATOM 2699 C C . VAL A 1 338 ? -0.342 3.630 -6.382 1.00 90.00 338 VAL A C 1
ATOM 2701 O O . VAL A 1 338 ? -1.022 3.304 -7.349 1.00 90.00 338 VAL A O 1
ATOM 2704 N N . ASN A 1 339 ? -0.807 3.586 -5.143 1.00 94.81 339 ASN A N 1
ATOM 2705 C CA . ASN A 1 339 ? -2.204 3.323 -4.841 1.00 94.81 339 ASN A CA 1
ATOM 2706 C C . ASN A 1 339 ? -3.048 4.553 -5.193 1.00 94.81 339 ASN A C 1
ATOM 2708 O O . ASN A 1 339 ? -2.765 5.647 -4.683 1.00 94.81 339 ASN A O 1
ATOM 2712 N N . PRO A 1 340 ? -4.081 4.416 -6.040 1.00 96.38 340 PRO A N 1
ATOM 2713 C CA . PRO A 1 340 ? -4.956 5.532 -6.352 1.00 96.38 340 PRO A CA 1
ATOM 2714 C C . PRO A 1 340 ? -5.686 6.035 -5.124 1.00 96.38 340 PRO A C 1
ATOM 2716 O O . PRO A 1 340 ? -5.945 5.302 -4.168 1.00 96.38 340 PRO A O 1
ATOM 2719 N N . ARG A 1 341 ? -6.042 7.312 -5.173 1.00 97.12 341 ARG A N 1
ATOM 2720 C CA . ARG A 1 341 ? -6.698 7.999 -4.068 1.00 97.12 341 ARG A CA 1
ATOM 2721 C C . ARG A 1 341 ? -8.062 8.517 -4.481 1.00 97.12 341 ARG A C 1
ATOM 2723 O O . ARG A 1 341 ? -8.254 8.922 -5.627 1.00 97.12 341 ARG A O 1
ATOM 2730 N N . SER A 1 342 ? -8.974 8.547 -3.525 1.00 97.31 342 SER A N 1
ATOM 2731 C CA . SER A 1 342 ? -10.267 9.200 -3.671 1.00 97.31 342 SER A CA 1
ATOM 2732 C C . SER A 1 342 ? -10.246 10.506 -2.891 1.00 97.31 342 SER A C 1
ATOM 2734 O O . SER A 1 342 ? -9.857 10.526 -1.720 1.00 97.31 342 SER A O 1
ATOM 2736 N N . TYR A 1 343 ? -10.681 11.593 -3.516 1.00 97.94 343 TYR A N 1
ATOM 2737 C CA . TYR A 1 343 ? -10.776 12.900 -2.878 1.00 97.94 343 TYR A CA 1
ATOM 2738 C C . TYR A 1 343 ? -12.208 13.399 -2.947 1.00 97.94 343 TYR A C 1
ATOM 2740 O O . TYR A 1 343 ? -12.894 13.188 -3.939 1.00 97.94 343 TYR A O 1
ATOM 2748 N N . CYS A 1 344 ? -12.661 14.102 -1.921 1.00 98.12 344 CYS A N 1
ATOM 2749 C CA . CYS A 1 344 ? -13.942 14.789 -1.960 1.00 98.12 344 CYS A CA 1
ATOM 2750 C C . CYS A 1 344 ? -13.770 16.262 -1.627 1.00 98.12 344 CYS A C 1
ATOM 2752 O O . CYS A 1 344 ? -12.820 16.678 -0.962 1.00 98.12 344 CYS A O 1
ATOM 2754 N N . TRP A 1 345 ? -14.721 17.061 -2.087 1.00 98.06 345 TRP A N 1
ATOM 2755 C CA . TRP A 1 345 ? -14.830 18.454 -1.714 1.00 98.06 345 TRP A CA 1
ATOM 2756 C C . TRP A 1 345 ? -14.758 18.611 -0.194 1.00 98.06 345 TRP A C 1
ATOM 2758 O O . TRP A 1 345 ? -15.422 17.896 0.559 1.00 98.06 345 TRP A O 1
ATOM 2768 N N . LYS A 1 346 ? -13.968 19.586 0.260 1.00 95.94 346 LYS A N 1
ATOM 2769 C CA . LYS A 1 346 ? -13.622 19.786 1.672 1.00 95.94 346 LYS A CA 1
ATOM 2770 C C . LYS A 1 346 ? -14.830 19.875 2.610 1.00 95.94 346 LYS A C 1
ATOM 2772 O O . LYS A 1 346 ? -14.748 19.452 3.759 1.00 95.94 346 LYS A O 1
ATOM 2777 N N . LYS A 1 347 ? -15.955 20.423 2.136 1.00 96.56 347 LYS A N 1
ATOM 2778 C CA . LYS A 1 347 ? -17.182 20.580 2.936 1.00 96.56 347 LYS A CA 1
ATOM 2779 C C . LYS A 1 347 ? -18.162 19.420 2.791 1.00 96.56 347 LYS A C 1
ATOM 2781 O O . LYS A 1 347 ? -19.164 19.405 3.506 1.00 96.56 347 LYS A O 1
ATOM 2786 N N . LEU A 1 348 ? -17.890 18.436 1.932 1.00 96.75 348 LEU A N 1
ATOM 2787 C CA . LEU A 1 348 ? -18.846 17.372 1.641 1.00 96.75 348 LEU A CA 1
ATOM 2788 C C . LEU A 1 348 ? -19.252 16.609 2.900 1.00 96.75 348 LEU A C 1
ATOM 2790 O O . LEU A 1 348 ? -20.434 16.401 3.103 1.00 96.75 348 LEU A O 1
ATOM 2794 N N . GLN A 1 349 ? -18.320 16.295 3.800 1.00 94.00 349 GLN A N 1
ATOM 2795 C CA . GLN A 1 349 ? -18.643 15.586 5.043 1.00 94.00 349 GLN A CA 1
ATOM 2796 C C . GLN A 1 349 ? -19.603 16.374 5.953 1.00 94.00 349 GLN A C 1
ATOM 2798 O O . GLN A 1 349 ? -20.370 15.785 6.713 1.00 94.00 349 GLN A O 1
ATOM 2803 N N . THR A 1 350 ? -19.572 17.709 5.895 1.00 93.00 350 THR A N 1
ATOM 2804 C CA . THR A 1 350 ? -20.512 18.560 6.642 1.00 93.00 350 THR A CA 1
ATOM 2805 C C . THR A 1 350 ? -21.858 18.716 5.942 1.00 93.00 350 THR A C 1
ATOM 2807 O O . THR A 1 350 ? -22.858 18.921 6.622 1.00 93.00 350 THR A O 1
ATOM 2810 N N . VAL A 1 351 ? -21.876 18.601 4.612 1.00 95.44 351 VAL A N 1
ATOM 2811 C CA . VAL A 1 351 ? -23.083 18.685 3.780 1.00 95.44 351 VAL A CA 1
ATOM 2812 C C . VAL A 1 351 ? -23.839 17.358 3.783 1.00 95.44 351 VAL A C 1
ATOM 2814 O O . VAL A 1 351 ? -25.049 17.344 3.971 1.00 95.44 351 VAL A O 1
ATOM 2817 N N . ASP A 1 352 ? -23.131 16.242 3.616 1.00 96.12 352 ASP A N 1
ATOM 2818 C CA . ASP A 1 352 ? -23.688 14.896 3.614 1.00 96.12 352 ASP A CA 1
ATOM 2819 C C . ASP A 1 352 ? -22.637 13.850 4.039 1.00 96.12 352 ASP A C 1
ATOM 2821 O O . ASP A 1 352 ? -21.670 13.542 3.327 1.00 96.12 352 ASP A O 1
ATOM 2825 N N . ARG A 1 353 ? -22.834 13.275 5.231 1.00 95.00 353 ARG A N 1
ATOM 2826 C CA . ARG A 1 353 ? -21.914 12.274 5.789 1.00 95.00 353 ARG A CA 1
ATOM 2827 C C . ARG A 1 353 ? -22.049 10.908 5.122 1.00 95.00 353 ARG A C 1
ATOM 2829 O O . ARG A 1 353 ? -21.068 10.170 5.104 1.00 95.00 353 ARG A O 1
ATOM 2836 N N . HIS A 1 354 ? -23.214 10.565 4.576 1.00 95.69 354 HIS A N 1
ATOM 2837 C CA . HIS A 1 354 ? -23.455 9.269 3.941 1.00 95.69 354 HIS A CA 1
ATOM 2838 C C . HIS A 1 354 ? -22.698 9.161 2.618 1.00 95.69 354 HIS A C 1
ATOM 2840 O O . HIS A 1 354 ? -22.073 8.134 2.358 1.00 95.69 354 HIS A O 1
ATOM 2846 N N . VAL A 1 355 ? -22.674 10.232 1.821 1.00 96.94 355 VAL A N 1
ATOM 2847 C CA . VAL A 1 355 ? -21.892 10.280 0.573 1.00 96.94 355 VAL A CA 1
ATOM 2848 C C . VAL A 1 355 ? -20.393 10.179 0.860 1.00 96.94 355 VAL A C 1
ATOM 2850 O O . VAL A 1 355 ? -19.693 9.389 0.228 1.00 96.94 355 VAL A O 1
ATOM 2853 N N . SER A 1 356 ? -19.902 10.921 1.859 1.00 95.88 356 SER A N 1
ATOM 2854 C CA . SER A 1 356 ? -18.495 10.825 2.277 1.00 95.88 356 SER A CA 1
ATOM 2855 C C . SER A 1 356 ? -18.153 9.434 2.818 1.00 95.88 356 SER A C 1
ATOM 2857 O O . SER A 1 356 ? -17.091 8.907 2.507 1.00 95.88 356 SER A O 1
ATOM 2859 N N . PHE A 1 357 ? -19.064 8.797 3.563 1.00 95.62 357 PHE A N 1
ATOM 2860 C CA . PHE A 1 357 ? -18.873 7.434 4.058 1.00 95.62 357 PHE A CA 1
ATOM 2861 C C . PHE A 1 357 ? -18.703 6.426 2.920 1.00 95.62 357 PHE A C 1
ATOM 2863 O O . PHE A 1 357 ? -17.765 5.631 2.968 1.00 95.62 357 PHE A O 1
ATOM 2870 N N . LEU A 1 358 ? -19.553 6.478 1.887 1.00 97.38 358 LEU A N 1
ATOM 2871 C CA . LEU A 1 358 ? -19.396 5.620 0.710 1.00 97.38 358 LEU A CA 1
ATOM 2872 C C . LEU A 1 358 ? -18.015 5.821 0.078 1.00 97.38 358 LEU A C 1
ATOM 2874 O O . LEU A 1 358 ? -17.296 4.846 -0.132 1.00 97.38 358 LEU A O 1
ATOM 2878 N N . ALA A 1 359 ? -17.630 7.074 -0.181 1.00 96.25 359 ALA A N 1
ATOM 2879 C CA . ALA A 1 359 ? -16.349 7.394 -0.805 1.00 96.25 359 ALA A CA 1
ATOM 2880 C C . ALA A 1 359 ? -15.148 6.924 0.040 1.00 96.25 359 ALA A C 1
ATOM 2882 O O . ALA A 1 359 ? -14.143 6.489 -0.514 1.00 96.25 359 ALA A O 1
ATOM 2883 N N . THR A 1 360 ? -15.266 6.941 1.373 1.00 95.38 360 THR A N 1
ATOM 2884 C CA . THR A 1 360 ? -14.250 6.410 2.296 1.00 95.38 360 THR A CA 1
ATOM 2885 C C . THR A 1 360 ? -14.195 4.884 2.332 1.00 95.38 360 THR A C 1
ATOM 2887 O O . THR A 1 360 ? -13.129 4.305 2.532 1.00 95.38 360 THR A O 1
ATOM 2890 N N . ARG A 1 361 ? -15.335 4.199 2.192 1.00 96.31 361 ARG A N 1
ATOM 2891 C CA . ARG A 1 361 ? -15.400 2.733 2.303 1.00 96.31 361 ARG A CA 1
ATOM 2892 C C . ARG A 1 361 ? -15.159 2.007 0.989 1.00 96.31 361 ARG A C 1
ATOM 2894 O O . ARG A 1 361 ? -14.727 0.854 1.025 1.00 96.31 361 ARG A O 1
ATOM 2901 N N . MET A 1 362 ? -15.445 2.657 -0.134 1.00 97.62 362 MET A N 1
ATOM 2902 C CA . MET A 1 362 ? -15.249 2.108 -1.468 1.00 97.62 362 MET A CA 1
ATOM 2903 C C . MET A 1 362 ? -13.776 1.744 -1.676 1.00 97.62 362 MET A C 1
ATOM 2905 O O . MET A 1 362 ? -12.884 2.575 -1.496 1.00 97.62 362 MET A O 1
ATOM 2909 N N . ASN A 1 363 ? -13.518 0.474 -1.998 1.00 97.25 363 ASN A N 1
ATOM 2910 C CA . ASN A 1 363 ? -12.158 -0.041 -2.098 1.00 97.25 363 ASN A CA 1
ATOM 2911 C C . ASN A 1 363 ? -12.065 -1.285 -2.993 1.00 97.25 363 ASN A C 1
ATOM 2913 O O . ASN A 1 363 ? -12.890 -2.193 -2.893 1.00 97.25 363 ASN A O 1
ATOM 2917 N N . PHE A 1 364 ? -11.012 -1.371 -3.799 1.00 97.25 364 PHE A N 1
ATOM 2918 C CA . PHE A 1 364 ? -10.769 -2.444 -4.766 1.00 97.25 364 PHE A CA 1
ATOM 2919 C C . PHE A 1 364 ? -9.359 -2.999 -4.595 1.00 97.25 364 PHE A C 1
ATOM 2921 O O . PHE A 1 364 ? -8.463 -2.278 -4.158 1.00 97.25 364 PHE A O 1
ATOM 2928 N N . PHE A 1 365 ? -9.175 -4.270 -4.942 1.00 95.88 365 PHE A N 1
ATOM 2929 C CA . PHE A 1 365 ? -7.876 -4.944 -4.931 1.00 95.88 365 PHE A CA 1
ATOM 2930 C C . PHE A 1 365 ? -7.363 -5.241 -6.343 1.00 95.88 365 PHE A C 1
ATOM 2932 O O . PHE A 1 365 ? -8.137 -5.247 -7.301 1.00 95.88 365 PHE A O 1
ATOM 2939 N N . ASP A 1 366 ? -6.067 -5.546 -6.463 1.00 93.50 366 ASP A N 1
ATOM 2940 C CA . ASP A 1 366 ? -5.401 -5.790 -7.752 1.00 93.50 366 ASP A CA 1
ATOM 2941 C C . ASP A 1 366 ? -6.125 -6.815 -8.624 1.00 93.50 366 ASP A C 1
ATOM 2943 O O . ASP A 1 366 ? -6.334 -6.578 -9.812 1.00 93.50 366 ASP A O 1
ATOM 2947 N N . GLN A 1 367 ? -6.534 -7.952 -8.052 1.00 94.94 367 GLN A N 1
ATOM 2948 C CA . GLN A 1 367 ? -7.219 -8.990 -8.823 1.00 94.94 367 GLN A CA 1
ATOM 2949 C C . GLN A 1 367 ? -8.580 -8.508 -9.335 1.00 94.94 367 GLN A C 1
ATOM 2951 O O . GLN A 1 367 ? -8.853 -8.637 -10.522 1.00 94.94 367 GLN A O 1
ATOM 2956 N N . GLU A 1 368 ? -9.394 -7.892 -8.470 1.00 95.94 368 GLU A N 1
ATOM 2957 C CA . GLU A 1 368 ? -10.709 -7.362 -8.856 1.00 95.94 368 GLU A CA 1
ATOM 2958 C C . GLU A 1 368 ? -10.573 -6.321 -9.971 1.00 95.94 368 GLU A C 1
ATOM 2960 O O . GLU A 1 368 ? -11.342 -6.318 -10.929 1.00 95.94 368 GLU A O 1
ATOM 2965 N N . MET A 1 369 ? -9.574 -5.443 -9.862 1.00 97.31 369 MET A N 1
ATOM 2966 C CA . MET A 1 369 ? -9.344 -4.400 -10.850 1.00 97.31 369 MET A CA 1
ATOM 2967 C C . MET A 1 369 ? -8.842 -4.968 -12.184 1.00 97.31 369 MET A C 1
ATOM 2969 O O . MET A 1 369 ? -9.302 -4.544 -13.242 1.00 97.31 369 MET A O 1
ATOM 2973 N N . ASN A 1 370 ? -7.955 -5.966 -12.160 1.00 93.75 370 ASN A N 1
ATOM 2974 C CA . ASN A 1 370 ? -7.545 -6.676 -13.374 1.00 93.75 370 ASN A CA 1
ATOM 2975 C C . ASN A 1 370 ? -8.735 -7.381 -14.048 1.00 93.75 370 ASN A C 1
ATOM 2977 O O . ASN A 1 370 ? -8.885 -7.271 -15.264 1.00 93.75 370 ASN A O 1
ATOM 2981 N N . ASP A 1 371 ? -9.613 -8.023 -13.273 1.00 95.00 371 ASP A N 1
ATOM 2982 C CA . ASP A 1 371 ? -10.812 -8.688 -13.796 1.00 95.00 371 ASP A CA 1
ATOM 2983 C C . ASP A 1 371 ? -11.781 -7.679 -14.446 1.00 95.00 371 ASP A C 1
ATOM 2985 O O . ASP A 1 371 ? -12.340 -7.946 -15.514 1.00 95.00 371 ASP A O 1
ATOM 2989 N N . LEU A 1 372 ? -11.942 -6.491 -13.845 1.00 96.75 372 LEU A N 1
ATOM 2990 C CA . LEU A 1 372 ? -12.713 -5.383 -14.421 1.00 96.75 372 LEU A CA 1
ATOM 2991 C C . LEU A 1 372 ? -12.109 -4.893 -15.743 1.00 96.75 372 LEU A C 1
ATOM 2993 O O . LEU A 1 372 ? -12.848 -4.688 -16.706 1.00 96.75 372 LEU A O 1
ATOM 2997 N N . MET A 1 373 ? -10.783 -4.734 -15.823 1.00 96.31 373 MET A N 1
ATOM 2998 C CA . MET A 1 373 ? -10.111 -4.325 -17.066 1.00 96.31 373 MET A CA 1
ATOM 2999 C C . MET A 1 373 ? -10.242 -5.380 -18.164 1.00 96.31 373 MET A C 1
ATOM 3001 O O . MET A 1 373 ? -10.500 -5.038 -19.318 1.00 96.31 373 MET A O 1
ATOM 3005 N N . ASP A 1 374 ? -10.132 -6.664 -17.821 1.00 92.38 374 ASP A N 1
ATOM 3006 C CA . ASP A 1 374 ? -10.320 -7.760 -18.772 1.00 92.38 374 ASP A CA 1
ATOM 3007 C C . ASP A 1 374 ? -11.769 -7.827 -19.282 1.00 92.38 374 ASP A C 1
ATOM 3009 O O . ASP A 1 374 ? -12.005 -8.034 -20.478 1.00 92.38 374 ASP A O 1
ATOM 3013 N N . ALA A 1 375 ? -12.756 -7.627 -18.401 1.00 94.94 375 ALA A N 1
ATOM 3014 C CA . ALA A 1 375 ? -14.164 -7.529 -18.781 1.00 94.94 375 ALA A CA 1
ATOM 3015 C C . ALA A 1 375 ? -14.428 -6.308 -19.674 1.00 94.94 375 ALA A C 1
ATOM 3017 O O . ALA A 1 375 ? -15.158 -6.412 -20.664 1.00 94.94 375 ALA A O 1
ATOM 3018 N N . SER A 1 376 ? -13.791 -5.177 -19.373 1.00 94.75 376 SER A N 1
ATOM 3019 C CA . SER A 1 376 ? -13.861 -3.952 -20.168 1.00 94.75 376 SER A CA 1
ATOM 3020 C C . SER A 1 376 ? -13.312 -4.134 -21.577 1.00 94.75 376 SER A C 1
ATOM 3022 O O . SER A 1 376 ? -14.023 -3.873 -22.551 1.00 94.75 376 SER A O 1
ATOM 3024 N N . GLY A 1 377 ? -12.104 -4.692 -21.705 1.00 90.94 377 GLY A N 1
ATOM 3025 C CA . GLY A 1 377 ? -11.486 -4.965 -23.002 1.00 90.94 377 GLY A CA 1
ATOM 3026 C C . GLY A 1 377 ? -12.357 -5.877 -23.874 1.00 90.94 377 GLY A C 1
ATOM 3027 O O . GLY A 1 377 ? -12.583 -5.587 -25.050 1.00 90.94 377 GLY A O 1
ATOM 3028 N N . LYS A 1 378 ? -12.941 -6.932 -23.282 1.00 91.44 378 LYS A N 1
ATOM 3029 C CA . LYS A 1 378 ? -13.889 -7.828 -23.974 1.00 91.44 378 LYS A CA 1
ATOM 3030 C C . LYS A 1 378 ? -15.158 -7.098 -24.415 1.00 91.44 378 LYS A C 1
ATOM 3032 O O . LYS A 1 378 ? -15.603 -7.268 -25.548 1.00 91.44 378 LYS A O 1
ATOM 3037 N N . THR A 1 379 ? -15.733 -6.281 -23.534 1.00 92.00 379 THR A N 1
ATOM 3038 C CA . THR A 1 379 ? -17.001 -5.581 -23.786 1.00 92.00 379 THR A CA 1
ATOM 3039 C C . THR A 1 379 ? -16.843 -4.517 -24.871 1.00 92.00 379 THR A C 1
ATOM 3041 O O . THR A 1 379 ? -17.685 -4.431 -25.763 1.00 92.00 379 THR A O 1
ATOM 3044 N N . ARG A 1 380 ? -15.736 -3.766 -24.889 1.00 87.44 380 ARG A N 1
ATOM 3045 C CA . ARG A 1 380 ? -15.443 -2.790 -25.956 1.00 87.44 380 ARG A CA 1
ATOM 3046 C C . ARG A 1 380 ? -15.310 -3.437 -27.336 1.00 87.44 380 ARG A C 1
ATOM 3048 O O . ARG A 1 380 ? -15.709 -2.837 -28.329 1.00 87.44 380 ARG A O 1
ATOM 3055 N N . GLY A 1 381 ? -14.827 -4.679 -27.404 1.00 85.94 381 GLY A N 1
ATOM 3056 C CA . GLY A 1 381 ? -14.757 -5.451 -28.649 1.00 85.94 381 GLY A CA 1
ATOM 3057 C C . GLY A 1 381 ? -16.119 -5.810 -29.263 1.00 85.94 381 GLY A C 1
ATOM 3058 O O . GLY A 1 381 ? -16.166 -6.231 -30.414 1.00 85.94 381 GLY A O 1
ATOM 3059 N N . SER A 1 382 ? -17.227 -5.630 -28.532 1.00 90.56 382 SER A N 1
ATOM 3060 C CA . SER A 1 382 ? -18.581 -5.971 -29.000 1.00 90.56 382 SER A CA 1
ATOM 3061 C C . SER A 1 382 ? -19.278 -4.876 -29.823 1.00 90.56 382 SER A C 1
ATOM 3063 O O . SER A 1 382 ? -20.405 -5.078 -30.269 1.00 90.56 382 SER A O 1
ATOM 3065 N N . GLY A 1 383 ? -18.629 -3.725 -30.041 1.00 90.56 383 GLY A N 1
ATOM 3066 C CA . GLY A 1 383 ? -19.194 -2.602 -30.802 1.00 90.56 383 GLY A CA 1
ATOM 3067 C C . GLY A 1 383 ? -20.126 -1.681 -30.004 1.00 90.56 383 GLY A C 1
ATOM 3068 O O . GLY A 1 383 ? -20.729 -0.781 -30.585 1.00 90.56 383 GLY A O 1
ATOM 3069 N N . LEU A 1 384 ? -20.242 -1.883 -28.687 1.00 91.69 384 LEU A N 1
ATOM 3070 C CA . LEU A 1 384 ? -20.935 -0.961 -27.783 1.00 91.69 384 LEU A CA 1
ATOM 3071 C C . LEU A 1 384 ? -20.211 0.386 -27.693 1.00 91.69 384 LEU A C 1
ATOM 3073 O O . LEU A 1 384 ? -18.983 0.458 -27.812 1.00 91.69 384 LEU A O 1
ATOM 3077 N N . SER A 1 385 ? -20.965 1.454 -27.416 1.00 92.12 385 SER A N 1
ATOM 3078 C CA . SER A 1 385 ? -20.358 2.741 -27.073 1.00 92.12 385 SER A CA 1
ATOM 3079 C C . SER A 1 385 ? -19.532 2.629 -25.785 1.00 92.12 385 SER A C 1
ATOM 3081 O O . SER A 1 385 ? -19.768 1.752 -24.953 1.00 92.12 385 SER A O 1
ATOM 3083 N N . VAL A 1 386 ? -18.565 3.532 -25.587 1.00 90.06 386 VAL A N 1
ATOM 3084 C CA . VAL A 1 386 ? -17.726 3.528 -24.374 1.00 90.06 386 VAL A CA 1
ATOM 3085 C C . VAL A 1 386 ? -18.586 3.630 -23.110 1.00 90.06 386 VAL A C 1
ATOM 3087 O O . VAL A 1 386 ? -18.343 2.883 -22.170 1.00 90.06 386 VAL A O 1
ATOM 3090 N N . TYR A 1 387 ? -19.617 4.481 -23.096 1.00 94.25 387 TYR A N 1
ATOM 3091 C CA . TYR A 1 387 ? -20.531 4.615 -21.954 1.00 94.25 387 TYR A CA 1
ATOM 3092 C C . TYR A 1 387 ? -21.276 3.311 -21.652 1.00 94.25 387 TYR A C 1
ATOM 3094 O O . TYR A 1 387 ? -21.246 2.828 -20.525 1.00 94.25 387 TYR A O 1
ATOM 3102 N N . GLU A 1 388 ? -21.879 2.685 -22.666 1.00 94.94 388 GLU A N 1
ATOM 3103 C CA . GLU A 1 388 ? -22.594 1.416 -22.483 1.00 94.94 388 GLU A CA 1
ATOM 3104 C C . GLU A 1 388 ? -21.659 0.283 -22.052 1.00 94.94 388 GLU A C 1
ATOM 3106 O O . GLU A 1 388 ? -22.034 -0.543 -21.221 1.00 94.94 388 GLU A O 1
ATOM 3111 N N . ALA A 1 389 ? -20.438 0.240 -22.589 1.00 94.12 389 ALA A N 1
ATOM 3112 C CA . ALA A 1 389 ? -19.454 -0.768 -22.225 1.00 94.12 389 ALA A CA 1
ATOM 3113 C C . ALA A 1 389 ? -19.031 -0.645 -20.751 1.00 94.12 389 ALA A C 1
ATOM 3115 O O . ALA A 1 389 ? -19.093 -1.640 -20.027 1.00 94.12 389 ALA A O 1
ATOM 3116 N N . MET A 1 390 ? -18.653 0.556 -20.293 1.00 95.69 390 MET A N 1
ATOM 3117 C CA . MET A 1 390 ? -18.254 0.778 -18.894 1.00 95.69 390 MET A CA 1
ATOM 3118 C C . MET A 1 390 ? -19.423 0.529 -17.934 1.00 95.69 390 MET A C 1
ATOM 3120 O O . MET A 1 390 ? -19.245 -0.161 -16.930 1.00 95.69 390 MET A O 1
ATOM 3124 N N . TRP A 1 391 ? -20.627 1.004 -18.280 1.00 96.94 391 TRP A N 1
ATOM 3125 C CA . TRP A 1 391 ? -21.850 0.744 -17.519 1.00 96.94 391 TRP A CA 1
ATOM 3126 C C . TRP A 1 391 ? -22.116 -0.754 -17.355 1.00 96.94 391 TRP A C 1
ATOM 3128 O O . TRP A 1 391 ? -22.366 -1.229 -16.248 1.00 96.94 391 TRP A O 1
ATOM 3138 N N . ASN A 1 392 ? -22.039 -1.528 -18.442 1.00 96.56 392 ASN A N 1
ATOM 3139 C CA . ASN A 1 392 ? -22.308 -2.966 -18.407 1.00 96.56 392 ASN A CA 1
ATOM 3140 C C . ASN A 1 392 ? -21.299 -3.723 -17.537 1.00 96.56 392 ASN A C 1
ATOM 3142 O O . ASN A 1 392 ? -21.689 -4.634 -16.802 1.00 96.56 392 ASN A O 1
ATOM 3146 N N . VAL A 1 393 ? -20.021 -3.342 -17.589 1.00 97.19 393 VAL A N 1
ATOM 3147 C CA . VAL A 1 393 ? -18.966 -3.928 -16.748 1.00 97.19 393 VAL A CA 1
ATOM 3148 C C . VAL A 1 393 ? -19.208 -3.599 -15.277 1.00 97.19 393 VAL A C 1
ATOM 3150 O O . VAL A 1 393 ? -19.256 -4.511 -14.449 1.00 97.19 393 VAL A O 1
ATOM 3153 N N . ALA A 1 394 ? -19.438 -2.322 -14.959 1.00 98.00 394 ALA A N 1
ATOM 3154 C CA . ALA A 1 394 ? -19.747 -1.864 -13.608 1.00 98.00 394 ALA A CA 1
ATOM 3155 C C . ALA A 1 394 ? -20.990 -2.563 -13.042 1.00 98.00 394 ALA A C 1
ATOM 3157 O O . ALA A 1 394 ? -20.950 -3.122 -11.946 1.00 98.00 394 ALA A O 1
ATOM 3158 N N . CYS A 1 395 ? -22.077 -2.606 -13.814 1.00 97.88 395 CYS A N 1
ATOM 3159 C CA . CYS A 1 395 ? -23.320 -3.240 -13.400 1.00 97.88 395 CYS A CA 1
ATOM 3160 C C . CYS A 1 395 ? -23.161 -4.748 -13.168 1.00 97.88 395 CYS A C 1
ATOM 3162 O O . CYS A 1 395 ? -23.617 -5.275 -12.151 1.00 97.88 395 CYS A O 1
ATOM 3164 N N . SER A 1 396 ? -22.458 -5.444 -14.066 1.00 97.69 396 SER A N 1
ATOM 3165 C CA . SER A 1 396 ? -22.177 -6.875 -13.909 1.00 97.69 396 SER A CA 1
ATOM 3166 C C . SER A 1 396 ? -21.384 -7.151 -12.630 1.00 97.69 396 SER A C 1
ATOM 3168 O O . SER A 1 396 ? -21.707 -8.083 -11.892 1.00 97.69 396 SER A O 1
ATOM 3170 N N . TRP A 1 397 ? -20.390 -6.311 -12.324 1.00 98.06 397 TRP A N 1
ATOM 3171 C CA . TRP A 1 397 ? -19.615 -6.423 -11.091 1.00 98.06 397 TRP A CA 1
ATOM 3172 C C . TRP A 1 397 ? -20.474 -6.175 -9.844 1.00 98.06 397 TRP A C 1
ATOM 3174 O O . TRP A 1 397 ? -20.400 -6.957 -8.895 1.00 98.06 397 TRP A O 1
ATOM 3184 N N . VAL A 1 398 ? -21.331 -5.146 -9.853 1.00 97.88 398 VAL A N 1
ATOM 3185 C CA . VAL A 1 398 ? -22.247 -4.840 -8.740 1.00 97.88 398 VAL A CA 1
ATOM 3186 C C . VAL A 1 398 ? -23.187 -6.015 -8.464 1.00 97.88 398 VAL A C 1
ATOM 3188 O O . VAL A 1 398 ? -23.338 -6.424 -7.311 1.00 97.88 398 VAL A O 1
ATOM 3191 N N . LEU A 1 399 ? -23.783 -6.597 -9.506 1.00 96.75 399 LEU A N 1
ATOM 3192 C CA . LEU A 1 399 ? -24.690 -7.740 -9.368 1.00 96.75 399 LEU A CA 1
ATOM 3193 C C . LEU A 1 399 ? -23.985 -8.974 -8.791 1.00 96.75 399 LEU A C 1
ATOM 3195 O O . LEU A 1 399 ? -24.580 -9.688 -7.980 1.00 96.75 399 LEU A O 1
ATOM 3199 N N . ALA A 1 400 ? -22.728 -9.203 -9.183 1.00 97.56 400 ALA A N 1
ATOM 3200 C CA . ALA A 1 400 ? -21.938 -10.360 -8.773 1.00 97.56 400 ALA A CA 1
ATOM 3201 C C . ALA A 1 400 ? -21.327 -10.245 -7.364 1.00 97.56 400 ALA A C 1
ATOM 3203 O O . ALA A 1 400 ? -21.017 -11.273 -6.766 1.00 97.56 400 ALA A O 1
ATOM 3204 N N . ASN A 1 401 ? -21.168 -9.033 -6.813 1.00 97.62 401 ASN A N 1
ATOM 3205 C CA . ASN A 1 401 ? -20.402 -8.805 -5.577 1.00 97.62 401 ASN A CA 1
ATOM 3206 C C . ASN A 1 401 ? -21.187 -8.093 -4.448 1.00 97.62 401 ASN A C 1
ATOM 3208 O O . ASN A 1 401 ? -20.660 -7.152 -3.846 1.00 97.62 401 ASN A O 1
ATOM 3212 N N . PRO A 1 402 ? -22.419 -8.517 -4.092 1.00 96.62 402 PRO A N 1
ATOM 3213 C CA . PRO A 1 402 ? -23.220 -7.855 -3.059 1.00 96.62 402 PRO A CA 1
ATOM 3214 C C . PRO A 1 402 ? -22.535 -7.799 -1.695 1.00 96.62 402 PRO A C 1
ATOM 3216 O O . PRO A 1 402 ? -22.563 -6.760 -1.044 1.00 96.62 402 PRO A O 1
ATOM 3219 N N . ASP A 1 403 ? -21.873 -8.874 -1.271 1.00 95.19 403 ASP A N 1
ATOM 3220 C CA . ASP A 1 403 ? -21.201 -8.917 0.034 1.00 95.19 403 ASP A CA 1
ATOM 3221 C C . ASP A 1 403 ? -20.065 -7.891 0.137 1.00 95.19 403 ASP A C 1
ATOM 3223 O O . ASP A 1 403 ? -19.766 -7.389 1.221 1.00 95.19 403 ASP A O 1
ATOM 3227 N N . ARG A 1 404 ? -19.463 -7.540 -1.006 1.00 95.31 404 ARG A N 1
ATOM 3228 C CA . ARG A 1 404 ? -18.378 -6.568 -1.094 1.00 95.31 404 ARG A CA 1
ATOM 3229 C C . ARG A 1 404 ? -18.896 -5.146 -0.917 1.00 95.31 404 ARG A C 1
ATOM 3231 O O . ARG A 1 404 ? -18.450 -4.452 -0.006 1.00 95.31 404 ARG A O 1
ATOM 3238 N N . TRP A 1 405 ? -19.834 -4.718 -1.763 1.00 97.00 405 TRP A N 1
ATOM 3239 C CA . TRP A 1 405 ? -20.281 -3.325 -1.765 1.00 97.00 405 TRP A CA 1
ATOM 3240 C C . TRP A 1 405 ? -21.285 -3.007 -0.660 1.00 97.00 405 TRP A C 1
ATOM 3242 O O . TRP A 1 405 ? -21.338 -1.863 -0.216 1.00 97.00 405 TRP A O 1
ATOM 3252 N N . LYS A 1 406 ? -22.033 -3.988 -0.133 1.00 96.06 406 LYS A N 1
ATOM 3253 C CA . LYS A 1 406 ? -22.954 -3.749 0.994 1.00 96.06 406 LYS A CA 1
ATOM 3254 C C . LYS A 1 406 ? -22.237 -3.203 2.227 1.00 96.06 406 LYS A C 1
ATOM 3256 O O . LYS A 1 406 ? -22.809 -2.387 2.939 1.00 96.06 406 LYS A O 1
ATOM 3261 N N . ALA A 1 407 ? -20.985 -3.603 2.452 1.00 95.12 407 ALA A N 1
ATOM 3262 C CA . ALA A 1 407 ? -20.159 -3.079 3.538 1.00 95.12 407 ALA A CA 1
ATOM 3263 C C . ALA A 1 407 ? -19.727 -1.611 3.335 1.00 95.12 407 ALA A C 1
ATOM 3265 O O . ALA A 1 407 ? -19.229 -0.987 4.273 1.00 95.12 407 ALA A O 1
ATOM 3266 N N . TRP A 1 408 ? -19.888 -1.061 2.126 1.00 96.94 408 TRP A N 1
ATOM 3267 C CA . TRP A 1 408 ? -19.593 0.339 1.812 1.00 96.94 408 TRP A CA 1
ATOM 3268 C C . TRP A 1 408 ? -20.790 1.259 2.012 1.00 96.94 408 TRP A C 1
ATOM 3270 O O . TRP A 1 408 ? -20.616 2.470 2.140 1.00 96.94 408 TRP A O 1
ATOM 3280 N N . ILE A 1 409 ? -21.997 0.694 2.034 1.00 96.88 409 ILE A N 1
ATOM 3281 C CA . ILE A 1 409 ? -23.227 1.460 2.164 1.00 96.88 409 ILE A CA 1
ATOM 3282 C C . ILE A 1 409 ? -23.441 1.808 3.643 1.00 96.88 409 ILE A C 1
ATOM 3284 O O . ILE A 1 409 ? -23.483 0.903 4.480 1.00 96.88 409 ILE A O 1
ATOM 3288 N N . PRO A 1 410 ? -23.584 3.098 3.989 1.00 95.06 410 PRO A N 1
ATOM 3289 C CA . PRO A 1 410 ? -23.949 3.497 5.342 1.00 95.06 410 PRO A CA 1
ATOM 3290 C C . PRO A 1 410 ? -25.370 3.035 5.688 1.00 95.06 410 PRO A C 1
ATOM 3292 O O . PRO A 1 410 ? -26.196 2.767 4.816 1.00 95.06 410 PRO A O 1
ATOM 3295 N N . ALA A 1 411 ? -25.688 2.998 6.976 1.00 93.69 411 ALA A N 1
ATOM 3296 C CA . ALA A 1 411 ? -27.026 2.724 7.464 1.00 93.69 411 ALA A CA 1
ATOM 3297 C C . ALA A 1 411 ? -28.024 3.765 6.922 1.00 93.69 411 ALA A C 1
ATOM 3299 O O . ALA A 1 411 ? -27.909 4.968 7.176 1.00 93.69 411 ALA A O 1
ATOM 3300 N N . ILE A 1 412 ? -29.011 3.278 6.168 1.00 92.62 412 ILE A N 1
ATOM 3301 C CA . ILE A 1 412 ? -30.160 4.045 5.684 1.00 92.62 412 ILE A CA 1
ATOM 3302 C C . ILE A 1 412 ? -31.340 3.658 6.569 1.00 92.62 412 ILE A C 1
ATOM 3304 O O . ILE A 1 412 ? -31.819 2.525 6.511 1.00 92.62 412 ILE A O 1
ATOM 3308 N N . CYS A 1 413 ? -31.782 4.577 7.421 1.00 91.81 413 CYS A N 1
ATOM 3309 C CA . CYS A 1 413 ? -32.664 4.215 8.524 1.00 91.81 413 CYS A CA 1
ATOM 3310 C C . CYS A 1 413 ? -34.145 4.357 8.178 1.00 91.81 413 CYS A C 1
ATOM 3312 O O . CYS A 1 413 ? -34.516 5.234 7.403 1.00 91.81 413 CYS A O 1
ATOM 3314 N N . PRO A 1 414 ? -35.032 3.507 8.714 1.00 91.75 414 PRO A N 1
ATOM 3315 C CA . PRO A 1 414 ? -36.464 3.727 8.568 1.00 91.75 414 PRO A CA 1
ATOM 3316 C C . PRO A 1 414 ? -36.896 4.985 9.337 1.00 91.75 414 PRO A C 1
ATOM 3318 O O . PRO A 1 414 ? -36.188 5.472 10.220 1.00 91.75 414 PRO A O 1
ATOM 3321 N N . ALA A 1 415 ? -38.087 5.495 9.028 1.00 91.88 415 ALA A N 1
ATOM 3322 C CA . ALA A 1 415 ? -38.671 6.603 9.775 1.00 91.88 415 ALA A CA 1
ATOM 3323 C C . ALA A 1 415 ? -38.795 6.252 11.272 1.00 91.88 415 ALA A C 1
ATOM 3325 O O . ALA A 1 415 ? -39.160 5.132 11.631 1.00 91.88 415 ALA A O 1
ATOM 3326 N N . GLY A 1 416 ? -38.470 7.207 12.142 1.00 93.50 416 GLY A N 1
ATOM 3327 C CA . GLY A 1 416 ? -38.349 7.013 13.590 1.00 93.50 416 GLY A CA 1
ATOM 3328 C C . GLY A 1 416 ? -36.967 6.541 14.051 1.00 93.50 416 GLY A C 1
ATOM 3329 O O . GLY A 1 416 ? -36.735 6.415 15.253 1.00 93.50 416 GLY A O 1
ATOM 3330 N N . GLN A 1 417 ? -36.029 6.309 13.131 1.00 95.38 417 GLN A N 1
ATOM 3331 C CA . GLN A 1 417 ? -34.643 5.958 13.437 1.00 95.38 417 GLN A CA 1
ATOM 3332 C C . GLN A 1 417 ? -33.665 6.905 12.733 1.00 95.38 417 GLN A C 1
ATOM 3334 O O . GLN A 1 417 ? -33.963 7.440 11.666 1.00 95.38 417 GLN A O 1
ATOM 3339 N N . ALA A 1 418 ? -32.490 7.096 13.327 1.00 93.12 418 ALA A N 1
ATOM 3340 C CA . ALA A 1 418 ? -31.366 7.811 12.730 1.00 93.12 418 ALA A CA 1
ATOM 3341 C C . ALA A 1 418 ? -30.130 6.916 12.702 1.00 93.12 418 ALA A C 1
ATOM 3343 O O . ALA A 1 418 ? -29.992 5.999 13.514 1.00 93.12 418 ALA A O 1
ATOM 3344 N N . ALA A 1 419 ? -29.235 7.185 11.756 1.00 92.44 419 ALA A N 1
ATOM 3345 C CA . ALA A 1 419 ? -27.944 6.523 11.727 1.00 92.44 419 ALA A CA 1
ATOM 3346 C C . ALA A 1 419 ? -27.115 6.969 12.941 1.00 92.44 419 ALA A C 1
ATOM 3348 O O . ALA A 1 419 ? -27.126 8.147 13.311 1.00 92.44 419 ALA A O 1
ATOM 3349 N N . ASP A 1 420 ? -26.405 6.032 13.559 1.00 92.69 420 ASP A N 1
ATOM 3350 C CA . ASP A 1 420 ? -25.484 6.326 14.649 1.00 92.69 420 ASP A CA 1
ATOM 3351 C C . ASP A 1 420 ? -24.301 7.186 14.164 1.00 92.69 420 ASP A C 1
ATOM 3353 O O . ASP A 1 420 ? -24.117 7.439 12.971 1.00 92.69 420 ASP A O 1
ATOM 3357 N N . VAL A 1 421 ? -23.438 7.627 15.083 1.00 85.75 421 VAL A N 1
ATOM 3358 C CA . VAL A 1 421 ? -22.271 8.455 14.722 1.00 85.75 421 VAL A CA 1
ATOM 3359 C C . VAL A 1 421 ? -21.304 7.756 13.761 1.00 85.75 421 VAL A C 1
ATOM 3361 O O . VAL A 1 421 ? -20.585 8.442 13.035 1.00 85.75 421 VAL A O 1
ATOM 3364 N N . THR A 1 422 ? -21.287 6.417 13.735 1.00 85.25 422 THR A N 1
ATOM 3365 C CA . THR A 1 422 ? -20.460 5.638 12.802 1.00 85.25 422 THR A CA 1
ATOM 3366 C C . THR A 1 422 ? -21.128 5.406 11.450 1.00 85.25 422 THR A C 1
ATOM 3368 O O . THR A 1 422 ? -20.469 4.898 10.544 1.00 85.25 422 THR A O 1
ATOM 3371 N N . LEU A 1 423 ? -22.408 5.772 11.310 1.00 91.56 423 LEU A N 1
ATOM 3372 C CA . LEU A 1 423 ? -23.275 5.444 10.180 1.00 91.56 423 LEU A CA 1
ATOM 3373 C C . LEU A 1 423 ? -23.358 3.939 9.890 1.00 91.56 423 LEU A C 1
ATOM 3375 O O . LEU A 1 423 ? -23.685 3.544 8.777 1.00 91.56 423 LEU A O 1
ATOM 3379 N N . GLY A 1 424 ? -23.032 3.086 10.858 1.00 89.06 424 GLY A N 1
ATOM 3380 C CA . GLY A 1 424 ? -23.028 1.635 10.701 1.00 89.06 424 GLY A CA 1
ATOM 3381 C C . GLY A 1 424 ? -24.331 0.981 11.152 1.00 89.06 424 GLY A C 1
ATOM 3382 O O . GLY A 1 424 ? -24.606 -0.157 10.769 1.00 89.06 424 GLY A O 1
ATOM 3383 N N . LYS A 1 425 ? -25.126 1.665 11.984 1.00 93.00 425 LYS A N 1
ATOM 3384 C CA . LYS A 1 425 ? -26.363 1.128 12.564 1.00 93.00 425 LYS A CA 1
ATOM 3385 C C . LYS A 1 425 ? -27.450 2.189 12.645 1.00 93.00 425 LYS A C 1
ATOM 3387 O O . LYS A 1 425 ? -27.169 3.377 12.744 1.00 93.00 425 LYS A O 1
ATOM 3392 N N . CYS A 1 426 ? -28.695 1.728 12.645 1.00 94.81 426 CYS A N 1
ATOM 3393 C CA . CYS A 1 426 ? -29.848 2.569 12.925 1.00 94.81 426 CYS A CA 1
ATOM 3394 C C . CYS A 1 426 ? -30.230 2.469 14.395 1.00 94.81 426 CYS A C 1
ATOM 3396 O O . CYS A 1 426 ? -30.400 1.372 14.930 1.00 94.81 426 CYS A O 1
ATOM 3398 N N . GLU A 1 427 ? -30.378 3.621 15.032 1.00 95.50 427 GLU A N 1
ATOM 3399 C CA . GLU A 1 427 ? -30.821 3.760 16.412 1.00 95.50 427 GLU A CA 1
ATOM 3400 C C . GLU A 1 427 ? -32.169 4.476 16.446 1.00 95.50 427 GLU A C 1
ATOM 3402 O O . GLU A 1 427 ? -32.496 5.268 15.559 1.00 95.50 427 GLU A O 1
ATOM 3407 N N . GLN A 1 428 ? -32.983 4.188 17.464 1.00 96.62 428 GLN A N 1
ATOM 3408 C CA . GLN A 1 428 ? -34.227 4.927 17.662 1.00 96.62 428 GLN A CA 1
ATOM 3409 C C . GLN A 1 428 ? -33.925 6.410 17.844 1.00 96.62 428 GLN A C 1
ATOM 3411 O O . GLN A 1 428 ? -32.986 6.775 18.549 1.00 96.62 428 GLN A O 1
ATOM 3416 N N . CYS A 1 429 ? -34.750 7.257 17.232 1.00 96.00 429 CYS A N 1
ATOM 3417 C CA . CYS A 1 429 ? -34.624 8.694 17.396 1.00 96.00 429 CYS A CA 1
ATOM 3418 C C . CYS A 1 429 ? -34.665 9.049 18.886 1.00 96.00 429 CYS A C 1
ATOM 3420 O O . CYS A 1 429 ? -35.593 8.636 19.590 1.00 96.00 429 CYS A O 1
ATOM 3422 N N . SER A 1 430 ? -33.661 9.782 19.368 1.00 96.00 430 SER A N 1
ATOM 3423 C CA . SER A 1 430 ? -33.573 10.164 20.776 1.00 96.00 430 SER A CA 1
ATOM 3424 C C . SER A 1 430 ? -34.812 10.957 21.214 1.00 96.00 430 SER A C 1
ATOM 3426 O O . SER A 1 430 ? -35.330 11.755 20.430 1.00 96.00 430 SER A O 1
ATOM 3428 N N . PRO A 1 431 ? -35.284 10.798 22.466 1.00 96.38 431 PRO A N 1
ATOM 3429 C CA . PRO A 1 431 ? -36.368 11.617 22.996 1.00 96.38 431 PRO A CA 1
ATOM 3430 C C . PRO A 1 431 ? -36.074 13.112 22.814 1.00 96.38 431 PRO A C 1
ATOM 3432 O O . PRO A 1 431 ? -34.954 13.564 23.049 1.00 96.38 431 PRO A O 1
ATOM 3435 N N . GLY A 1 432 ? -37.081 13.876 22.398 1.00 96.00 432 GLY A N 1
ATOM 3436 C CA . GLY A 1 432 ? -36.938 15.292 22.059 1.00 96.00 432 GLY A CA 1
ATOM 3437 C C . GLY A 1 432 ? -36.567 15.550 20.600 1.00 96.00 432 GLY A C 1
ATOM 3438 O O . GLY A 1 432 ? -36.526 16.706 20.183 1.00 96.00 432 GLY A O 1
ATOM 3439 N N . PHE A 1 433 ? -36.350 14.506 19.802 1.00 97.06 433 PHE A N 1
ATOM 3440 C CA . PHE A 1 433 ? -36.057 14.600 18.376 1.00 97.06 433 PHE A CA 1
ATOM 3441 C C . PHE A 1 433 ? -37.034 13.744 17.570 1.00 97.06 433 PHE A C 1
ATOM 3443 O O . PHE A 1 433 ? -37.577 12.759 18.071 1.00 97.06 433 PHE A O 1
ATOM 3450 N N . PHE A 1 434 ? -37.253 14.118 16.311 1.00 96.19 434 PHE A N 1
ATOM 3451 C CA . PHE A 1 434 ? -37.913 13.261 15.333 1.00 96.19 434 PHE A CA 1
ATOM 3452 C C . PHE A 1 434 ? -36.978 12.992 14.155 1.00 96.19 434 PHE A C 1
ATOM 3454 O O . PHE A 1 434 ? -36.115 13.805 13.815 1.00 96.19 434 PHE A O 1
ATOM 3461 N N . CYS A 1 435 ? -37.135 11.816 13.562 1.00 94.69 435 CYS A N 1
ATOM 3462 C CA . CYS A 1 435 ? -36.270 11.324 12.506 1.00 94.69 435 CYS A CA 1
ATOM 3463 C C . CYS A 1 435 ? -37.153 10.844 11.357 1.00 94.69 435 CYS A C 1
ATOM 3465 O O . CYS A 1 435 ? -37.822 9.822 11.478 1.00 94.69 435 CYS A O 1
ATOM 3467 N N . GLU A 1 436 ? -37.147 11.545 10.227 1.00 91.06 436 GLU A N 1
ATOM 3468 C CA . GLU A 1 436 ? -37.937 11.148 9.048 1.00 91.06 436 GLU A CA 1
ATOM 3469 C C . GLU A 1 436 ? -37.436 9.835 8.415 1.00 91.06 436 GLU A C 1
ATOM 3471 O O . GLU A 1 436 ? -38.136 9.214 7.615 1.00 91.06 436 GLU A O 1
ATOM 3476 N N . GLY A 1 437 ? -36.243 9.383 8.816 1.00 86.62 437 GLY A N 1
ATOM 3477 C CA . GLY A 1 437 ? -35.535 8.245 8.246 1.00 86.62 437 GLY A CA 1
ATOM 3478 C C . GLY A 1 437 ? -34.616 8.661 7.094 1.00 86.62 437 GLY A C 1
ATOM 3479 O O . GLY A 1 437 ? -34.313 9.833 6.879 1.00 86.62 437 GLY A O 1
ATOM 3480 N N . GLY A 1 438 ? -34.144 7.675 6.343 1.00 85.62 438 GLY A N 1
ATOM 3481 C CA . GLY A 1 438 ? -33.172 7.824 5.275 1.00 85.62 438 GLY A CA 1
ATOM 3482 C C . GLY A 1 438 ? -31.775 8.161 5.789 1.00 85.62 438 GLY A C 1
ATOM 3483 O O . GLY A 1 438 ? -31.227 7.450 6.633 1.00 85.62 438 GLY A O 1
ATOM 3484 N N . THR A 1 439 ? -31.197 9.220 5.222 1.00 81.88 439 THR A N 1
ATOM 3485 C CA . THR A 1 439 ? -29.879 9.770 5.578 1.00 81.88 439 THR A CA 1
ATOM 3486 C C . THR A 1 439 ? -29.976 11.050 6.410 1.00 81.88 439 THR A C 1
ATOM 3488 O O . THR A 1 439 ? -28.955 11.600 6.818 1.00 81.88 439 THR A O 1
ATOM 3491 N N . ASN A 1 440 ? -31.196 11.523 6.688 1.00 81.81 440 ASN A N 1
ATOM 3492 C CA . ASN A 1 440 ? -31.411 12.784 7.385 1.00 81.81 440 ASN A CA 1
ATOM 3493 C C . ASN A 1 440 ? -30.941 12.701 8.848 1.00 81.81 440 ASN A C 1
ATOM 3495 O O . ASN A 1 440 ? -31.170 11.686 9.516 1.00 81.81 440 ASN A O 1
ATOM 3499 N N . PRO A 1 441 ? -30.311 13.766 9.378 1.00 86.25 441 PRO A N 1
ATOM 3500 C CA . PRO A 1 441 ? -29.998 13.843 10.797 1.00 86.25 441 PRO A CA 1
ATOM 3501 C C . PRO A 1 441 ? -31.282 13.943 11.634 1.00 86.25 441 PRO A C 1
ATOM 3503 O O . PRO A 1 441 ? -32.347 14.312 11.140 1.00 86.25 441 PRO A O 1
ATOM 3506 N N . ALA A 1 442 ? -31.176 13.647 12.930 1.00 91.56 442 ALA A N 1
ATOM 3507 C CA . ALA A 1 442 ? -32.275 13.847 13.867 1.00 91.56 442 ALA A CA 1
ATOM 3508 C C . ALA A 1 442 ? -32.603 15.345 13.999 1.00 91.56 442 ALA A C 1
ATOM 3510 O O . ALA A 1 442 ? -31.722 16.158 14.293 1.00 91.56 442 ALA A O 1
ATOM 3511 N N . PHE A 1 443 ? -33.873 15.709 13.825 1.00 93.75 443 PHE A N 1
ATOM 3512 C CA . PHE A 1 443 ? -34.332 17.088 13.961 1.00 93.75 443 PHE A CA 1
ATOM 3513 C C . PHE A 1 443 ? -34.876 17.327 15.368 1.00 93.75 443 PHE A C 1
ATOM 3515 O O . PHE A 1 443 ? -35.647 16.503 15.870 1.00 93.75 443 PHE A O 1
ATOM 3522 N N . PRO A 1 444 ? -34.511 18.439 16.032 1.00 95.94 444 PRO A N 1
ATOM 3523 C CA . PRO A 1 444 ? -35.104 18.773 17.318 1.00 95.94 444 PRO A CA 1
ATOM 3524 C C . PRO A 1 444 ? -36.613 18.960 17.148 1.00 95.94 444 PRO A C 1
ATOM 3526 O O . PRO A 1 444 ? -37.068 19.566 16.175 1.00 95.94 444 PRO A O 1
ATOM 3529 N N . CYS A 1 445 ? -37.394 18.459 18.106 1.00 95.94 445 CYS A N 1
ATOM 3530 C CA . CYS A 1 445 ? -38.845 18.578 18.056 1.00 95.94 445 CYS A CA 1
ATOM 3531 C C . CYS A 1 445 ? -39.246 20.064 17.962 1.00 95.94 445 CYS A C 1
ATOM 3533 O O . CYS A 1 445 ? -38.781 20.856 18.788 1.00 95.94 445 CYS A O 1
ATOM 3535 N N . PRO A 1 446 ? -40.056 20.486 16.977 1.00 95.25 446 PRO A N 1
ATOM 3536 C CA . PRO A 1 446 ? -40.433 21.881 16.806 1.00 95.25 446 PRO A CA 1
ATOM 3537 C C . PRO A 1 446 ? -41.304 22.369 17.971 1.00 95.25 446 PRO A C 1
ATOM 3539 O O . PRO A 1 446 ? -41.851 21.585 18.747 1.00 95.25 446 PRO A O 1
ATOM 3542 N N . LYS A 1 447 ? -41.444 23.694 18.098 1.00 92.81 447 LYS A N 1
ATOM 3543 C CA . LYS A 1 447 ? -42.328 24.295 19.108 1.00 92.81 447 LYS A CA 1
ATOM 3544 C C . LYS A 1 447 ? -43.768 23.803 18.934 1.00 92.81 447 LYS A C 1
ATOM 3546 O O . LYS A 1 447 ? -44.199 23.516 17.819 1.00 92.81 447 LYS A O 1
ATOM 3551 N N . ASN A 1 448 ? -44.508 23.765 20.039 1.00 90.88 448 ASN A N 1
ATOM 3552 C CA . ASN A 1 448 ? -45.884 23.267 20.141 1.00 90.88 448 ASN A CA 1
ATOM 3553 C C . ASN A 1 448 ? -46.039 21.764 19.853 1.00 90.88 448 ASN A C 1
ATOM 3555 O O . ASN A 1 448 ? -47.161 21.288 19.689 1.00 90.88 448 ASN A O 1
ATOM 3559 N N . CYS A 1 449 ? -44.931 21.020 19.811 1.00 95.81 449 CYS A N 1
ATOM 3560 C CA . CYS A 1 449 ? -44.905 19.576 19.620 1.00 95.81 449 CYS A CA 1
ATOM 3561 C C . CYS A 1 449 ? -44.019 18.899 20.674 1.00 95.81 449 CYS A C 1
ATOM 3563 O O . CYS A 1 449 ? -43.132 19.529 21.252 1.00 95.81 449 CYS A O 1
ATOM 3565 N N . PHE A 1 450 ? -44.230 17.603 20.884 1.00 96.44 450 PHE A N 1
ATOM 3566 C CA . PHE A 1 450 ? -43.341 16.727 21.641 1.00 96.44 450 PHE A CA 1
ATOM 3567 C C . PHE A 1 450 ? -43.003 15.480 20.812 1.00 96.44 450 PHE A C 1
ATOM 3569 O O . PHE A 1 450 ? -43.765 15.067 19.938 1.00 96.44 450 PHE A O 1
ATOM 3576 N N . CYS A 1 451 ? -41.830 14.902 21.054 1.00 97.75 451 CYS A N 1
ATOM 3577 C CA . CYS A 1 451 ? -41.295 13.799 20.267 1.00 97.75 451 CYS A CA 1
ATOM 3578 C C . CYS A 1 451 ? -40.744 12.718 21.213 1.00 97.75 451 CYS A C 1
ATOM 3580 O O . CYS A 1 451 ? -39.601 12.839 21.667 1.00 97.75 451 CYS A O 1
ATOM 3582 N N . PRO A 1 452 ? -41.526 11.676 21.563 1.00 96.81 452 PRO A N 1
ATOM 3583 C CA . PRO A 1 452 ? -41.005 10.533 22.314 1.00 96.81 452 PRO A CA 1
ATOM 3584 C C . PRO A 1 452 ? -39.914 9.786 21.531 1.00 96.81 452 PRO A C 1
ATOM 3586 O O . PRO A 1 452 ? -39.744 9.991 20.327 1.00 96.81 452 PRO A O 1
ATOM 3589 N N . ALA A 1 453 ? -39.185 8.893 22.207 1.00 96.50 453 ALA A N 1
ATOM 3590 C CA . ALA A 1 453 ? -38.201 8.038 21.543 1.00 96.50 453 ALA A CA 1
ATOM 3591 C C . ALA A 1 453 ? -38.827 7.300 20.348 1.00 96.50 453 ALA A C 1
ATOM 3593 O O . ALA A 1 453 ? -39.928 6.758 20.455 1.00 96.50 453 ALA A O 1
ATOM 3594 N N . GLY A 1 454 ? -38.126 7.280 19.215 1.00 95.44 454 GLY A N 1
ATOM 3595 C CA . GLY A 1 454 ? -38.601 6.623 17.997 1.00 95.44 454 GLY A CA 1
ATOM 3596 C C . GLY A 1 454 ? -39.603 7.429 17.159 1.00 95.44 454 GLY A C 1
ATOM 3597 O O . GLY A 1 454 ? -40.218 6.869 16.254 1.00 95.44 454 GLY A O 1
ATOM 3598 N N . SER A 1 455 ? -39.795 8.723 17.434 1.00 96.25 455 SER A N 1
ATOM 3599 C CA . SER A 1 455 ? -40.730 9.561 16.667 1.00 96.25 455 SER A CA 1
ATOM 3600 C C . SER A 1 455 ? -40.279 9.750 15.218 1.00 96.25 455 SER A C 1
ATOM 3602 O O . SER A 1 455 ? -39.185 10.252 14.960 1.00 96.25 455 SER A O 1
ATOM 3604 N N . SER A 1 456 ? -41.137 9.393 14.259 1.00 95.25 456 SER A N 1
ATOM 3605 C CA . SER A 1 456 ? -40.917 9.659 12.828 1.00 95.25 456 SER A CA 1
ATOM 3606 C C . SER A 1 456 ? -41.361 11.054 12.392 1.00 95.25 456 SER A C 1
ATOM 3608 O O . SER A 1 456 ? -40.866 11.587 11.404 1.00 95.25 456 SER A O 1
ATOM 3610 N N . MET A 1 457 ? -42.288 11.648 13.139 1.00 96.12 457 MET A N 1
ATOM 3611 C CA . MET A 1 457 ? -42.833 12.983 12.929 1.00 96.12 457 MET A CA 1
ATOM 3612 C C . MET A 1 457 ? -43.145 13.617 14.289 1.00 96.12 457 MET A C 1
ATOM 3614 O O . MET A 1 457 ? -43.388 12.887 15.256 1.00 96.12 457 MET A O 1
ATOM 3618 N N . PRO A 1 458 ? -43.143 14.952 14.394 1.00 96.62 458 PRO A N 1
ATOM 3619 C CA . PRO A 1 458 ? -43.462 15.621 15.643 1.00 96.62 458 PRO A CA 1
ATOM 3620 C C . PRO A 1 458 ? -44.945 15.476 15.999 1.00 96.62 458 PRO A C 1
ATOM 3622 O O . PRO A 1 458 ? -45.814 15.632 15.141 1.00 96.62 458 PRO A O 1
ATOM 3625 N N . LEU A 1 459 ? -45.242 15.191 17.271 1.00 96.31 459 LEU A N 1
ATOM 3626 C CA . LEU A 1 459 ? -46.616 15.056 17.755 1.00 96.31 459 LEU A CA 1
ATOM 3627 C C . LEU A 1 459 ? -47.091 16.398 18.329 1.00 96.31 459 LEU A C 1
ATOM 3629 O O . LEU A 1 459 ? -46.454 16.906 19.255 1.00 96.31 459 LEU A O 1
ATOM 3633 N N . PRO A 1 460 ? -48.186 16.993 17.823 1.00 95.44 460 PRO A N 1
ATOM 3634 C CA . PRO A 1 460 ? -48.672 18.271 18.330 1.00 95.44 460 PRO A CA 1
ATOM 3635 C C . PRO A 1 460 ? -49.159 18.141 19.778 1.00 95.44 460 PRO A C 1
ATOM 3637 O O . PRO A 1 460 ? -49.770 17.138 20.158 1.00 95.44 460 PRO A O 1
ATOM 3640 N N . CYS A 1 461 ? -48.926 19.172 20.590 1.00 92.00 461 CYS A N 1
ATOM 3641 C CA . CYS A 1 461 ? -49.518 19.249 21.922 1.00 92.00 461 CYS A CA 1
ATOM 3642 C C . CYS A 1 461 ? -51.057 19.343 21.827 1.00 92.00 461 CYS A C 1
ATOM 3644 O O . CYS A 1 461 ? -51.577 20.049 20.956 1.00 92.00 461 CYS A O 1
ATOM 3646 N N . PRO A 1 462 ? -51.811 18.675 22.720 1.00 92.19 462 PRO A N 1
ATOM 3647 C CA . PRO A 1 462 ? -53.261 18.798 22.754 1.00 92.19 462 PRO A CA 1
ATOM 3648 C C . PRO A 1 462 ? -53.659 20.228 23.128 1.00 92.19 462 PRO A C 1
ATOM 3650 O O . PRO A 1 462 ? -53.203 20.765 24.136 1.00 92.19 462 PRO A O 1
ATOM 3653 N N . SER A 1 463 ? -54.527 20.847 22.328 1.00 83.25 463 SER A N 1
ATOM 3654 C CA . SER A 1 463 ? -55.007 22.210 22.584 1.00 83.25 463 SER A CA 1
ATOM 3655 C C . SER A 1 463 ? -55.737 22.285 23.939 1.00 83.25 463 SER A C 1
ATOM 3657 O O . SER A 1 463 ? -56.583 21.421 24.190 1.00 83.25 463 SER A O 1
ATOM 3659 N N . PRO A 1 464 ? -55.449 23.270 24.824 1.00 81.25 464 PRO A N 1
ATOM 3660 C CA . PRO A 1 464 ? -54.692 24.513 24.602 1.00 81.25 464 PRO A CA 1
ATOM 3661 C C . PRO A 1 464 ? -53.244 24.496 25.148 1.00 81.25 464 PRO A C 1
ATOM 3663 O O . PRO A 1 464 ? -52.708 25.545 25.512 1.00 81.25 464 PRO A O 1
ATOM 3666 N N . LEU A 1 465 ? -52.623 23.322 25.288 1.00 85.12 465 LEU A N 1
ATOM 3667 C CA . LEU A 1 465 ? -51.265 23.180 25.816 1.00 85.12 465 LEU A CA 1
ATOM 3668 C C . LEU A 1 465 ? -50.224 23.529 24.743 1.00 85.12 465 LEU A C 1
ATOM 3670 O O . LEU A 1 465 ? -50.381 23.180 23.574 1.00 85.12 465 LEU A O 1
ATOM 3674 N N . LEU A 1 466 ? -49.142 24.193 25.145 1.00 84.62 466 LEU A N 1
ATOM 3675 C CA . LEU A 1 466 ? -48.030 24.574 24.271 1.00 84.62 466 LEU A CA 1
ATOM 3676 C C . LEU A 1 466 ? -46.707 24.133 24.902 1.00 84.62 466 LEU A C 1
ATOM 3678 O O . LEU A 1 466 ? -46.614 23.940 26.117 1.00 84.62 466 LEU A O 1
ATOM 3682 N N . THR A 1 467 ? -45.668 24.002 24.079 1.00 87.12 467 THR A N 1
ATOM 3683 C CA . THR A 1 467 ? -44.299 23.890 24.585 1.00 87.12 467 THR A CA 1
ATOM 3684 C C . THR A 1 467 ? -43.638 25.261 24.596 1.00 87.12 467 THR A C 1
ATOM 3686 O O . THR A 1 467 ? -43.816 26.075 23.692 1.00 87.12 467 THR A O 1
ATOM 3689 N N . ASP A 1 468 ? -42.837 25.529 25.618 1.00 82.50 468 ASP A N 1
ATOM 3690 C CA . ASP A 1 468 ? -42.044 26.757 25.762 1.00 82.50 468 ASP A CA 1
ATOM 3691 C C . ASP A 1 468 ? -40.801 26.799 24.839 1.00 82.50 468 ASP A C 1
ATOM 3693 O O . ASP A 1 468 ? -40.144 27.837 24.725 1.00 82.50 468 ASP A O 1
ATOM 3697 N N . GLY A 1 469 ? -40.483 25.698 24.145 1.00 85.19 469 GLY A N 1
ATOM 3698 C CA . GLY A 1 469 ? -39.270 25.543 23.343 1.00 85.19 469 GLY A CA 1
ATOM 3699 C C . GLY A 1 469 ? -39.283 24.344 22.389 1.00 85.19 469 GLY A C 1
ATOM 3700 O O . GLY A 1 469 ? -40.260 23.599 22.302 1.00 85.19 469 GLY A O 1
ATOM 3701 N N . GLN A 1 470 ? -38.187 24.196 21.641 1.00 93.75 470 GLN A N 1
ATOM 3702 C CA . GLN A 1 470 ? -37.900 23.008 20.829 1.00 93.75 470 GLN A CA 1
ATOM 3703 C C . GLN A 1 470 ? -37.338 21.878 21.709 1.00 93.75 470 GLN A C 1
ATOM 3705 O O . GLN A 1 470 ? -36.883 22.131 22.822 1.00 93.75 470 GLN A O 1
ATOM 3710 N N . GLY A 1 471 ? -37.326 20.644 21.204 1.00 93.69 471 GLY A N 1
ATOM 3711 C CA . GLY A 1 471 ? -36.636 19.524 21.854 1.00 93.69 471 GLY A CA 1
ATOM 3712 C C . GLY A 1 471 ? -37.437 18.792 22.936 1.00 93.69 471 GLY A C 1
ATOM 3713 O O . GLY A 1 471 ? -36.858 18.040 23.715 1.00 93.69 471 GLY A O 1
ATOM 3714 N N . ARG A 1 472 ? -38.751 19.022 23.032 1.00 95.25 472 ARG A N 1
ATOM 3715 C CA . ARG A 1 472 ? -39.601 18.419 24.070 1.00 95.25 472 ARG A CA 1
ATOM 3716 C C . ARG A 1 472 ? -39.873 16.951 23.782 1.00 95.25 472 ARG A C 1
ATOM 3718 O O . ARG A 1 472 ? -40.174 16.580 22.648 1.00 95.25 472 ARG A O 1
ATOM 3725 N N . SER A 1 473 ? -39.752 16.113 24.805 1.00 96.12 473 SER A N 1
ATOM 3726 C CA . SER A 1 473 ? -39.702 14.658 24.645 1.00 96.12 473 SER A CA 1
ATOM 3727 C C . SER A 1 473 ? -40.972 13.944 25.101 1.00 96.12 473 SER A C 1
ATOM 3729 O O . SER A 1 473 ? -41.290 12.864 24.607 1.00 96.12 473 SER A O 1
ATOM 3731 N N . GLN A 1 474 ? -41.721 14.548 26.024 1.00 96.50 474 GLN A N 1
ATOM 3732 C CA . GLN A 1 474 ? -42.894 13.940 26.644 1.00 96.50 474 GLN A CA 1
ATOM 3733 C C . GLN A 1 474 ? -44.113 14.863 26.585 1.00 96.50 474 GLN A C 1
ATOM 3735 O O . GLN A 1 474 ? -43.996 16.084 26.656 1.00 96.50 474 GLN A O 1
ATOM 3740 N N . LEU A 1 475 ? -45.307 14.262 26.537 1.00 95.19 475 LEU A N 1
ATOM 3741 C CA . LEU A 1 475 ? -46.588 14.979 26.543 1.00 95.19 475 LEU A CA 1
ATOM 3742 C C . LEU A 1 475 ? -46.762 15.869 27.786 1.00 95.19 475 LEU A C 1
ATOM 3744 O O . LEU A 1 475 ? -47.388 16.919 27.716 1.00 95.19 475 LEU A O 1
ATOM 3748 N N . GLN A 1 476 ? -46.187 15.468 28.920 1.00 94.62 476 GLN A N 1
ATOM 3749 C CA . GLN A 1 476 ? -46.243 16.210 30.188 1.00 94.62 476 GLN A CA 1
ATOM 3750 C C . GLN A 1 476 ? -45.504 17.555 30.122 1.00 94.62 476 GLN A C 1
ATOM 3752 O O . GLN A 1 476 ? -45.716 18.420 30.964 1.00 94.62 476 GLN A O 1
ATOM 3757 N N . GLU A 1 477 ? -44.640 17.740 29.122 1.00 92.38 477 GLU A N 1
ATOM 3758 C CA . GLU A 1 477 ? -43.944 19.002 28.886 1.00 92.38 477 GLU A CA 1
ATOM 3759 C C . GLU A 1 477 ? -44.814 20.010 28.105 1.00 92.38 477 GLU A C 1
ATOM 3761 O O . GLU A 1 477 ? -44.454 21.186 28.012 1.00 92.38 477 GLU A O 1
ATOM 3766 N N . CYS A 1 478 ? -45.968 19.577 27.578 1.00 90.69 478 CYS A N 1
ATOM 3767 C CA . CYS A 1 478 ? -47.009 20.455 27.053 1.00 90.69 478 CYS A CA 1
ATOM 3768 C C . CYS A 1 478 ? -47.755 21.088 28.236 1.00 90.69 478 CYS A C 1
ATOM 3770 O O . CYS A 1 478 ? -48.554 20.434 28.904 1.00 90.69 478 CYS A O 1
ATOM 3772 N N . ASN A 1 479 ? -47.506 22.369 28.494 1.00 87.62 479 ASN A N 1
ATOM 3773 C CA . ASN A 1 479 ? -48.070 23.078 29.639 1.00 87.62 479 ASN A CA 1
ATOM 3774 C C . ASN A 1 479 ? -49.110 24.110 29.195 1.00 87.62 479 ASN A C 1
ATOM 3776 O O . ASN A 1 479 ? -49.056 24.643 28.084 1.00 87.62 479 ASN A O 1
ATOM 3780 N N . HIS A 1 480 ? -50.058 24.425 30.083 1.00 78.00 480 HIS A N 1
ATOM 3781 C CA . HIS A 1 480 ? -50.882 25.617 29.912 1.00 78.00 480 HIS A CA 1
ATOM 3782 C C . HIS A 1 480 ? -49.989 26.855 29.978 1.00 78.00 480 HIS A C 1
ATOM 3784 O O . HIS A 1 480 ? -49.044 26.910 30.767 1.00 78.00 480 HIS A O 1
ATOM 3790 N N . CYS A 1 481 ? -50.319 27.864 29.173 1.00 62.66 481 CYS A N 1
ATOM 3791 C CA . CYS A 1 481 ? -49.708 29.182 29.286 1.00 62.66 481 CYS A CA 1
ATOM 3792 C C . CYS A 1 481 ? -49.872 29.660 30.748 1.00 62.66 481 CYS A C 1
ATOM 3794 O O . CYS A 1 481 ? -51.013 29.749 31.214 1.00 62.66 481 CYS A O 1
ATOM 3796 N N . PRO A 1 482 ? -48.782 29.899 31.505 1.00 66.94 482 PRO A N 1
ATOM 3797 C CA . PRO A 1 482 ? -48.884 30.312 32.902 1.00 66.94 482 PRO A CA 1
ATOM 3798 C C . PRO A 1 482 ? -49.724 31.596 33.011 1.00 66.94 482 PRO A C 1
ATOM 3800 O O . PRO A 1 482 ? -49.580 32.458 32.143 1.00 66.94 482 PRO A O 1
ATOM 3803 N N . PRO A 1 483 ? -50.540 31.788 34.067 1.00 57.34 483 PRO A N 1
ATOM 3804 C CA . PRO A 1 483 ? -51.472 32.923 34.195 1.00 57.34 483 PRO A CA 1
ATOM 3805 C C . PRO A 1 483 ? -50.815 34.324 34.195 1.00 57.34 483 PRO A C 1
ATOM 3807 O O . PRO A 1 483 ? -51.508 35.334 34.193 1.00 57.34 483 PRO A O 1
ATOM 3810 N N . GLU A 1 484 ? -49.482 34.397 34.158 1.00 56.59 484 GLU A N 1
ATOM 3811 C CA . GLU A 1 484 ? -48.666 35.619 34.089 1.00 56.59 484 GLU A CA 1
ATOM 3812 C C . GLU A 1 484 ? -48.154 35.950 32.664 1.00 56.59 484 GLU A C 1
ATOM 3814 O O . GLU A 1 484 ? -47.357 36.877 32.480 1.00 56.59 484 GLU A O 1
ATOM 3819 N N . MET A 1 485 ? -48.545 35.167 31.651 1.00 57.22 485 MET A N 1
ATOM 3820 C CA . MET A 1 485 ? -48.140 35.315 30.247 1.00 57.22 485 MET A CA 1
ATOM 3821 C C . MET A 1 485 ? -49.345 35.617 29.355 1.00 57.22 485 MET A C 1
ATOM 3823 O O . MET A 1 485 ? -50.411 35.033 29.523 1.00 57.22 485 MET A O 1
ATOM 3827 N N . VAL A 1 486 ? -49.169 36.508 28.376 1.00 53.97 486 VAL A N 1
ATOM 3828 C CA . VAL A 1 486 ? -50.207 36.846 27.390 1.00 53.97 486 VAL A CA 1
ATOM 3829 C C . VAL A 1 486 ? -49.842 36.202 26.052 1.00 53.97 486 VAL A C 1
ATOM 3831 O O . VAL A 1 486 ? -48.695 36.280 25.606 1.00 53.97 486 VAL A O 1
ATOM 3834 N N . MET A 1 487 ? -50.816 35.541 25.425 1.00 53.84 487 MET A N 1
ATOM 3835 C CA . MET A 1 487 ? -50.699 34.964 24.084 1.00 53.84 487 MET A CA 1
ATOM 3836 C C . MET A 1 487 ? -50.594 36.082 23.042 1.00 53.84 487 MET A C 1
ATOM 3838 O O . MET A 1 487 ? -51.547 36.833 22.844 1.00 53.84 487 MET A O 1
ATOM 3842 N N . VAL A 1 488 ? -49.457 36.177 22.353 1.00 55.94 488 VAL A N 1
ATOM 3843 C CA . VAL A 1 488 ? -49.258 37.112 21.234 1.00 55.94 488 VAL A CA 1
ATOM 3844 C C . VAL A 1 488 ? -48.694 36.317 20.054 1.00 55.94 488 VAL A C 1
ATOM 3846 O O . VAL A 1 488 ? -47.635 35.708 20.171 1.00 55.94 488 VAL A O 1
ATOM 3849 N N . ASN A 1 489 ? -49.417 36.275 18.928 1.00 52.12 489 ASN A N 1
ATOM 3850 C CA . ASN A 1 489 ? -49.043 35.556 17.695 1.00 52.12 489 ASN A CA 1
ATOM 3851 C C . ASN A 1 489 ? -48.638 34.075 17.882 1.00 52.12 489 ASN A C 1
ATOM 3853 O O . ASN A 1 489 ? -47.687 33.601 17.265 1.00 52.12 489 ASN A O 1
ATOM 3857 N N . GLY A 1 490 ? -49.355 33.329 18.729 1.00 57.53 490 GLY A N 1
ATOM 3858 C CA . GLY A 1 490 ? -49.138 31.884 18.901 1.00 57.53 490 GLY A CA 1
ATOM 3859 C C . GLY A 1 490 ? -47.961 31.495 19.805 1.00 57.53 490 GLY A C 1
ATOM 3860 O O . GLY A 1 490 ? -47.588 30.324 19.834 1.00 57.53 490 GLY A O 1
ATOM 3861 N N . GLY A 1 491 ? -47.387 32.446 20.552 1.00 54.84 491 GLY A N 1
ATOM 3862 C CA . GLY A 1 491 ? -46.424 32.187 21.627 1.00 54.84 491 GLY A CA 1
ATOM 3863 C C . GLY A 1 491 ? -46.849 32.809 22.963 1.00 54.84 491 GLY A C 1
ATOM 3864 O O . GLY A 1 491 ? -47.519 33.842 22.995 1.00 54.84 491 GLY A O 1
ATOM 3865 N N . CYS A 1 492 ? -46.438 32.189 24.073 1.00 56.41 492 CYS A N 1
ATOM 3866 C CA . CYS A 1 492 ? -46.624 32.702 25.434 1.00 56.41 492 CYS A CA 1
ATOM 3867 C C . CYS A 1 492 ? -45.501 33.689 25.794 1.00 56.41 492 CYS A C 1
ATOM 3869 O O . CYS A 1 492 ? -44.343 33.285 25.902 1.00 56.41 492 CYS A O 1
ATOM 3871 N N . ILE A 1 493 ? -45.820 34.977 25.988 1.00 56.94 493 ILE A N 1
ATOM 3872 C CA . ILE A 1 493 ? -44.834 36.011 26.353 1.00 56.94 493 ILE A CA 1
ATOM 3873 C C . ILE A 1 493 ? -45.177 36.596 27.733 1.00 56.94 493 ILE A C 1
ATOM 3875 O O . ILE A 1 493 ? -46.300 37.034 27.979 1.00 56.94 493 ILE A O 1
ATOM 3879 N N . ARG A 1 494 ? -44.201 36.614 28.655 1.00 51.50 494 ARG A N 1
ATOM 3880 C CA . ARG A 1 494 ? -44.307 37.237 29.994 1.00 51.50 494 ARG A CA 1
ATOM 3881 C C . ARG A 1 494 ? -44.215 38.763 29.874 1.00 51.50 494 ARG A C 1
ATOM 3883 O O . ARG A 1 494 ? -43.267 39.262 29.272 1.00 51.50 494 ARG A O 1
ATOM 3890 N N . LEU A 1 495 ? -45.132 39.513 30.498 1.00 46.53 495 LEU A N 1
ATOM 3891 C CA . LEU A 1 495 ? -45.175 40.990 30.435 1.00 46.53 495 LEU A CA 1
ATOM 3892 C C . LEU A 1 495 ? -43.902 41.658 31.010 1.00 46.53 495 LEU A C 1
ATOM 3894 O O . LEU A 1 495 ? -43.505 42.736 30.575 1.00 46.53 495 LEU A O 1
ATOM 3898 N N . SER A 1 496 ? -43.198 40.978 31.920 1.00 52.84 496 SER A N 1
ATOM 3899 C CA . SER A 1 496 ? -41.902 41.408 32.466 1.00 52.84 496 SER A CA 1
ATOM 3900 C C . SER A 1 496 ? -40.739 41.312 31.467 1.00 52.84 496 SER A C 1
ATOM 3902 O O . SER A 1 496 ? -39.731 41.997 31.640 1.00 52.84 496 SER A O 1
ATOM 3904 N N . VAL A 1 497 ? -40.873 40.521 30.392 1.00 50.88 497 VAL A N 1
ATOM 3905 C CA . VAL A 1 497 ? -39.839 40.364 29.356 1.00 50.88 497 VAL A CA 1
ATOM 3906 C C . VAL A 1 497 ? -39.816 41.562 28.411 1.00 50.88 497 VAL A C 1
ATOM 3908 O O . VAL A 1 497 ? -38.733 41.910 27.972 1.00 50.88 497 VAL A O 1
ATOM 3911 N N . LEU A 1 498 ? -40.934 42.260 28.162 1.00 47.28 498 LEU A N 1
ATOM 3912 C CA . LEU A 1 498 ? -40.965 43.444 27.281 1.00 47.28 498 LEU A CA 1
ATOM 3913 C C . LEU A 1 498 ? -40.252 44.670 27.890 1.00 47.28 498 LEU A C 1
ATOM 3915 O O . LEU A 1 498 ? -39.728 45.508 27.163 1.00 47.28 498 LEU A O 1
ATOM 3919 N N . LEU A 1 499 ? -40.197 44.753 29.226 1.00 45.34 499 LEU A N 1
ATOM 3920 C CA . LEU A 1 499 ? -39.510 45.832 29.950 1.00 45.34 499 LEU A CA 1
ATOM 3921 C C . LEU A 1 499 ? -38.023 45.526 30.201 1.00 45.34 499 LEU A C 1
ATOM 3923 O O . LEU A 1 499 ? -37.201 46.436 30.294 1.00 45.34 499 LEU A O 1
ATOM 3927 N N . VAL A 1 500 ? -37.663 44.241 30.279 1.00 49.56 500 VAL A N 1
ATOM 3928 C CA . VAL A 1 500 ? -36.285 43.782 30.494 1.00 49.56 500 VAL A CA 1
ATOM 3929 C C . VAL A 1 500 ? -35.521 43.608 29.173 1.00 49.56 500 VAL A C 1
ATOM 3931 O O . VAL A 1 500 ? -34.321 43.870 29.154 1.00 49.56 500 VAL A O 1
ATOM 3934 N N . SER A 1 501 ? -36.186 43.253 28.063 1.00 52.41 501 SER A N 1
ATOM 3935 C CA . SER A 1 501 ? -35.585 42.939 26.749 1.00 52.41 501 SER A CA 1
ATOM 3936 C C . SER A 1 501 ? -35.036 44.132 25.957 1.00 52.41 501 SER A C 1
ATOM 3938 O O . SER A 1 501 ? -34.339 43.923 24.967 1.00 52.41 501 SER A O 1
ATOM 3940 N N . ILE A 1 502 ? -35.279 45.369 26.399 1.00 53.00 502 ILE A N 1
ATOM 3941 C CA . ILE A 1 502 ? -34.671 46.569 25.797 1.00 53.00 502 ILE A CA 1
ATOM 3942 C C . ILE A 1 502 ? -33.528 47.108 26.673 1.00 53.00 502 ILE A C 1
ATOM 3944 O O . ILE A 1 502 ? -32.499 47.532 26.156 1.00 53.00 502 ILE A O 1
ATOM 3948 N N . VAL A 1 503 ? -33.654 47.046 28.003 1.00 52.78 503 VAL A N 1
ATOM 3949 C CA . VAL A 1 503 ? -32.739 47.754 28.921 1.00 52.78 503 VAL A CA 1
ATOM 3950 C C . VAL A 1 503 ? -31.596 46.866 29.429 1.00 52.78 503 VAL A C 1
ATOM 3952 O O . VAL A 1 503 ? -30.457 47.326 29.516 1.00 52.78 503 VAL A O 1
ATOM 3955 N N . ILE A 1 504 ? -31.847 45.580 29.703 1.00 52.41 504 ILE A N 1
ATOM 3956 C CA . ILE A 1 504 ? -30.806 44.651 30.177 1.00 52.41 504 ILE A CA 1
ATOM 3957 C C . ILE A 1 504 ? -29.947 44.112 29.021 1.00 52.41 504 ILE A C 1
ATOM 3959 O O . ILE A 1 504 ? -28.731 44.080 29.193 1.00 52.41 504 ILE A O 1
ATOM 3963 N N . PRO A 1 505 ? -30.482 43.776 27.827 1.00 52.00 505 PRO A N 1
ATOM 3964 C CA . PRO A 1 505 ? -29.666 43.372 26.690 1.00 52.00 505 PRO A CA 1
ATOM 3965 C C . PRO A 1 505 ? -28.731 44.465 26.204 1.00 52.00 505 PRO A C 1
ATOM 3967 O O . PRO A 1 505 ? -27.622 44.125 25.860 1.00 52.00 505 PRO A O 1
ATOM 3970 N N . VAL A 1 506 ? -29.078 45.755 26.235 1.00 59.09 506 VAL A N 1
ATOM 3971 C CA . VAL A 1 506 ? -28.156 46.818 25.778 1.00 59.09 506 VAL A CA 1
ATOM 3972 C C . VAL A 1 506 ? -26.987 47.016 26.756 1.00 59.09 506 VAL A C 1
ATOM 3974 O O . VAL A 1 506 ? -25.837 47.118 26.333 1.00 59.09 506 VAL A O 1
ATOM 3977 N N . LEU A 1 507 ? -27.236 46.974 28.069 1.00 54.31 507 LEU A N 1
ATOM 3978 C CA . LEU A 1 507 ? -26.187 47.071 29.098 1.00 54.31 507 LEU A CA 1
ATOM 3979 C C . LEU A 1 507 ? -25.358 45.781 29.230 1.00 54.31 507 LEU A C 1
ATOM 3981 O O . LEU A 1 507 ? -24.133 45.844 29.365 1.00 54.31 507 LEU A O 1
ATOM 3985 N N . ALA A 1 508 ? -25.993 44.611 29.125 1.00 56.53 508 ALA A N 1
ATOM 3986 C CA . ALA A 1 508 ? -25.316 43.320 29.099 1.00 56.53 508 ALA A CA 1
ATOM 3987 C C . ALA A 1 508 ? -24.558 43.101 27.785 1.00 56.53 508 ALA A C 1
ATOM 3989 O O . ALA A 1 508 ? -23.459 42.575 27.850 1.00 56.53 508 ALA A O 1
ATOM 3990 N N . LEU A 1 509 ? -25.066 43.550 26.628 1.00 58.19 509 LEU A N 1
ATOM 3991 C CA . LEU A 1 509 ? -24.383 43.524 25.326 1.00 58.19 509 LEU A CA 1
ATOM 3992 C C . LEU A 1 509 ? -23.190 44.482 25.321 1.00 58.19 509 LEU A C 1
ATOM 3994 O O . LEU A 1 509 ? -22.145 44.097 24.830 1.00 58.19 509 LEU A O 1
ATOM 3998 N N . CYS A 1 510 ? -23.256 45.664 25.937 1.00 59.09 510 CYS A N 1
ATOM 3999 C CA . CYS A 1 510 ? -22.083 46.541 26.066 1.00 59.09 510 CYS A CA 1
ATOM 4000 C C . CYS A 1 510 ? -20.983 45.935 26.964 1.00 59.09 510 CYS A C 1
ATOM 4002 O O . CYS A 1 510 ? -19.799 45.998 26.626 1.00 59.09 510 CYS A O 1
ATOM 4004 N N . LEU A 1 511 ? -21.348 45.280 28.073 1.00 62.38 511 LEU A N 1
ATOM 4005 C CA . LEU A 1 511 ? -20.389 44.597 28.958 1.00 62.38 511 LEU A CA 1
ATOM 4006 C C . LEU A 1 511 ? -19.902 43.250 28.390 1.00 62.38 511 LEU A C 1
ATOM 4008 O O . LEU A 1 511 ? -18.733 42.893 28.570 1.00 62.38 511 LEU A O 1
ATOM 4012 N N . LEU A 1 512 ? -20.755 42.529 27.655 1.00 58.78 512 LEU A N 1
ATOM 4013 C CA . LEU A 1 512 ? -20.408 41.328 26.895 1.00 58.78 512 LEU A CA 1
ATOM 4014 C C . LEU A 1 512 ? -19.581 41.669 25.668 1.00 58.78 512 LEU A C 1
ATOM 4016 O O . LEU A 1 512 ? -18.690 40.901 25.388 1.00 58.78 512 LEU A O 1
ATOM 4020 N N . LEU A 1 513 ? -19.766 42.792 24.975 1.00 60.00 513 LEU A N 1
ATOM 4021 C CA . LEU A 1 513 ? -18.913 43.202 23.853 1.00 60.00 513 LEU A CA 1
ATOM 4022 C C . LEU A 1 513 ? -17.530 43.656 24.340 1.00 60.00 513 LEU A C 1
ATOM 4024 O O . LEU A 1 513 ? -16.542 43.366 23.678 1.00 60.00 513 LEU A O 1
ATOM 4028 N N . LEU A 1 514 ? -17.410 44.252 25.533 1.00 62.97 514 LEU A N 1
ATOM 4029 C CA . LEU A 1 514 ? -16.114 44.562 26.163 1.00 62.97 514 LEU A CA 1
ATOM 4030 C C . LEU A 1 514 ? -15.385 43.311 26.694 1.00 62.97 514 LEU A C 1
ATOM 4032 O O . LEU A 1 514 ? -14.166 43.194 26.535 1.00 62.97 514 LEU A O 1
ATOM 4036 N N . LYS A 1 515 ? -16.106 42.337 27.276 1.00 61.50 515 LYS A N 1
ATOM 4037 C CA . LYS A 1 515 ? -15.537 41.022 27.635 1.00 61.50 515 LYS A CA 1
ATOM 4038 C C . LYS A 1 515 ? -15.276 40.150 26.409 1.00 61.50 515 LYS A C 1
ATOM 4040 O O . LYS A 1 515 ? -14.224 39.529 26.356 1.00 61.50 515 LYS A O 1
ATOM 4045 N N . CYS A 1 516 ? -16.157 40.147 25.415 1.00 56.38 516 CYS A N 1
ATOM 4046 C CA . CYS A 1 516 ? -15.978 39.474 24.134 1.00 56.38 516 CYS A CA 1
ATOM 4047 C C . CYS A 1 516 ? -14.861 40.123 23.342 1.00 56.38 516 CYS A C 1
ATOM 4049 O O . CYS A 1 516 ? -14.143 39.385 22.721 1.00 56.38 516 CYS A O 1
ATOM 4051 N N . TRP A 1 517 ? -14.579 41.422 23.396 1.00 61.53 517 TRP A N 1
ATOM 4052 C CA . TRP A 1 517 ? -13.420 41.970 22.679 1.00 61.53 517 TRP A CA 1
ATOM 4053 C C . TRP A 1 517 ? -12.081 41.553 23.317 1.00 61.53 517 TRP A C 1
ATOM 4055 O O . TRP A 1 517 ? -11.113 41.271 22.610 1.00 61.53 517 TRP A O 1
ATOM 4065 N N . ARG A 1 518 ? -12.035 41.398 24.651 1.00 60.38 518 ARG A N 1
ATOM 4066 C CA . ARG A 1 518 ? -10.890 40.794 25.366 1.00 60.38 518 ARG A CA 1
ATOM 4067 C C . ARG A 1 518 ? -10.797 39.276 25.181 1.00 60.38 518 ARG A C 1
ATOM 4069 O O . ARG A 1 518 ? -9.693 38.766 25.031 1.00 60.38 518 ARG A O 1
ATOM 4076 N N . ILE A 1 519 ? -11.928 38.570 25.166 1.00 59.00 519 ILE A N 1
ATOM 4077 C CA . ILE A 1 519 ? -11.998 37.124 24.938 1.00 59.00 519 ILE A CA 1
ATOM 4078 C C . ILE A 1 519 ? -11.713 36.820 23.472 1.00 59.00 519 ILE A C 1
ATOM 4080 O O . ILE A 1 519 ? -10.857 35.998 23.253 1.00 59.00 519 ILE A O 1
ATOM 4084 N N . VAL A 1 520 ? -12.284 37.521 22.493 1.00 57.72 520 VAL A N 1
ATOM 4085 C CA . VAL A 1 520 ? -12.024 37.438 21.039 1.00 57.72 520 VAL A CA 1
ATOM 4086 C C . VAL A 1 520 ? -10.571 37.788 20.715 1.00 57.72 520 VAL A C 1
ATOM 4088 O O . VAL A 1 520 ? -9.999 37.132 19.864 1.00 57.72 520 VAL A O 1
ATOM 4091 N N . ARG A 1 521 ? -9.883 38.683 21.442 1.00 60.00 521 ARG A N 1
ATOM 4092 C CA . ARG A 1 521 ? -8.412 38.822 21.303 1.00 60.00 521 ARG A CA 1
ATOM 4093 C C . ARG A 1 521 ? -7.610 37.597 21.782 1.00 60.00 521 ARG A C 1
ATOM 4095 O O . ARG A 1 521 ? -6.495 37.413 21.319 1.00 60.00 521 ARG A O 1
ATOM 4102 N N . VAL A 1 522 ? -8.166 36.776 22.678 1.00 54.44 522 VAL A N 1
ATOM 4103 C CA . VAL A 1 522 ? -7.575 35.529 23.231 1.00 54.44 522 VAL A CA 1
ATOM 4104 C C . VAL A 1 522 ? -8.209 34.255 22.613 1.00 54.44 522 VAL A C 1
ATOM 4106 O O . VAL A 1 522 ? -7.708 33.147 22.767 1.00 54.44 522 VAL A O 1
ATOM 4109 N N . TRP A 1 523 ? -9.324 34.395 21.895 1.00 51.25 523 TRP A N 1
ATOM 4110 C CA . TRP A 1 523 ? -10.075 33.375 21.150 1.00 51.25 523 TRP A CA 1
ATOM 4111 C C . TRP A 1 523 ? -9.803 33.457 19.645 1.00 51.25 523 TRP A C 1
ATOM 4113 O O . TRP A 1 523 ? -10.115 32.508 18.941 1.00 51.25 523 TRP A O 1
ATOM 4123 N N . MET A 1 524 ? -9.226 34.562 19.156 1.00 50.47 524 MET A N 1
ATOM 4124 C CA . MET A 1 524 ? -8.602 34.650 17.830 1.00 50.47 524 MET A CA 1
ATOM 4125 C C . MET A 1 524 ? -7.146 34.161 17.833 1.00 50.47 524 MET A C 1
ATOM 4127 O O . MET A 1 524 ? -6.504 34.195 16.790 1.00 50.47 524 MET A O 1
ATOM 4131 N N . ALA A 1 525 ? -6.632 33.665 18.966 1.00 53.78 525 ALA A N 1
ATOM 4132 C CA . ALA A 1 525 ? -5.662 32.577 18.894 1.00 53.78 525 ALA A CA 1
ATOM 4133 C C . ALA A 1 525 ? -6.432 31.385 18.320 1.00 53.78 525 ALA A C 1
ATOM 4135 O O . ALA A 1 525 ? -7.453 30.994 18.898 1.00 53.78 525 ALA A O 1
ATOM 4136 N N . ALA A 1 526 ? -6.025 30.910 17.141 1.00 57.62 526 ALA A N 1
ATOM 4137 C CA . ALA A 1 526 ? -6.753 29.890 16.396 1.00 57.62 526 ALA A CA 1
ATOM 4138 C C . ALA A 1 526 ? -7.125 28.717 17.332 1.00 57.62 526 ALA A C 1
ATOM 4140 O O . ALA A 1 526 ? -6.329 28.378 18.208 1.00 57.62 526 ALA A O 1
ATOM 4141 N N . PRO A 1 527 ? -8.301 28.076 17.186 1.00 63.62 527 PRO A N 1
ATOM 4142 C CA . PRO A 1 527 ? -8.669 26.884 17.964 1.00 63.62 527 PRO A CA 1
ATOM 4143 C C . PRO A 1 527 ? -7.543 25.837 18.025 1.00 63.62 527 PRO A C 1
ATOM 4145 O O . PRO A 1 527 ? -7.343 25.186 19.049 1.00 63.62 527 PRO A O 1
ATOM 4148 N N . GLU A 1 528 ? -6.760 25.762 16.948 1.00 61.16 528 GLU A N 1
ATOM 4149 C CA . GLU A 1 528 ? -5.546 24.963 16.795 1.00 61.16 528 GLU A CA 1
ATOM 4150 C C . GLU A 1 528 ? -4.454 25.275 17.829 1.00 61.16 528 GLU A C 1
ATOM 4152 O O . GLU A 1 528 ? -3.783 24.363 18.292 1.00 61.16 528 GLU A O 1
ATOM 4157 N N . GLU A 1 529 ? -4.282 26.531 18.240 1.00 70.75 529 GLU A N 1
ATOM 4158 C CA . GLU A 1 529 ? -3.241 26.952 19.183 1.00 70.75 529 GLU A CA 1
ATOM 4159 C C . GLU A 1 529 ? -3.580 26.535 20.622 1.00 70.75 529 GLU A C 1
ATOM 4161 O O . GLU A 1 529 ? -2.705 26.078 21.351 1.00 70.75 529 GLU A O 1
ATOM 4166 N N . LYS A 1 530 ? -4.864 26.568 21.012 1.00 75.75 530 LYS A N 1
ATOM 4167 C CA . LYS A 1 530 ? -5.315 26.036 22.315 1.00 75.75 530 LYS A CA 1
ATOM 4168 C C . LYS A 1 530 ? -5.239 24.518 22.381 1.00 75.75 530 LYS A C 1
ATOM 4170 O O . LYS A 1 530 ? -4.814 23.973 23.396 1.00 75.75 530 LYS A O 1
ATOM 4175 N N . LEU A 1 531 ? -5.643 23.848 21.303 1.00 70.75 531 LEU A N 1
ATOM 4176 C CA . LEU A 1 531 ? -5.452 22.408 21.140 1.00 70.75 531 LEU A CA 1
ATOM 4177 C C . LEU A 1 531 ? -3.961 22.073 21.236 1.00 70.75 531 LEU A C 1
ATOM 4179 O O . LEU A 1 531 ? -3.581 21.151 21.952 1.00 70.75 531 LEU A O 1
ATOM 4183 N N . LEU A 1 532 ? -3.107 22.875 20.600 1.00 75.00 532 LEU A N 1
ATOM 4184 C CA . LEU A 1 532 ? -1.670 22.665 20.613 1.00 75.00 532 LEU A CA 1
ATOM 4185 C C . LEU A 1 532 ? -1.086 22.852 22.004 1.00 75.00 532 LEU A C 1
ATOM 4187 O O . LEU A 1 532 ? -0.350 21.989 22.465 1.00 75.00 532 LEU A O 1
ATOM 4191 N N . GLU A 1 533 ? -1.434 23.928 22.701 1.00 81.12 533 GLU A N 1
ATOM 4192 C CA . GLU A 1 533 ? -1.013 24.147 24.083 1.00 81.12 533 GLU A CA 1
ATOM 4193 C C . GLU A 1 533 ? -1.476 23.012 25.005 1.00 81.12 533 GLU A C 1
ATOM 4195 O O . GLU A 1 533 ? -0.706 22.557 25.855 1.00 81.12 533 GLU A O 1
ATOM 4200 N N . GLN A 1 534 ? -2.696 22.503 24.809 1.00 80.38 534 GLN A N 1
ATOM 4201 C CA . GLN A 1 534 ? -3.232 21.383 25.578 1.00 80.38 534 GLN A CA 1
ATOM 4202 C C . GLN A 1 534 ? -2.492 20.074 25.270 1.00 80.38 534 GLN A C 1
ATOM 4204 O O . GLN A 1 534 ? -2.117 19.361 26.198 1.00 80.38 534 GLN A O 1
ATOM 4209 N N . SER A 1 535 ? -2.183 19.785 24.006 1.00 68.69 535 SER A N 1
ATOM 4210 C CA . SER A 1 535 ? -1.397 18.609 23.623 1.00 68.69 535 SER A CA 1
ATOM 4211 C C . SER A 1 535 ? 0.071 18.715 23.996 1.00 68.69 535 SER A C 1
ATOM 4213 O O . SER A 1 535 ? 0.655 17.715 24.394 1.00 68.69 535 SER A O 1
ATOM 4215 N N . VAL A 1 536 ? 0.671 19.904 23.942 1.00 76.12 536 VAL A N 1
ATOM 4216 C CA . VAL A 1 536 ? 2.003 20.174 24.495 1.00 76.12 536 VAL A CA 1
ATOM 4217 C C . VAL A 1 536 ? 1.989 19.922 26.001 1.00 76.12 536 VAL A C 1
ATOM 4219 O O . VAL A 1 536 ? 2.890 19.266 26.517 1.00 76.12 536 VAL A O 1
ATOM 4222 N N . SER A 1 537 ? 0.962 20.390 26.714 1.00 81.50 537 SER A N 1
ATOM 4223 C CA . SER A 1 537 ? 0.805 20.157 28.153 1.00 81.50 537 SER A CA 1
ATOM 4224 C C . SER A 1 537 ? 0.636 18.669 28.483 1.00 81.50 537 SER A C 1
ATOM 4226 O O . SER A 1 537 ? 1.347 18.147 29.345 1.00 81.50 537 SER A O 1
ATOM 4228 N N . ASP A 1 538 ? -0.224 17.958 27.754 1.00 66.38 538 ASP A N 1
ATOM 4229 C CA . ASP A 1 538 ? -0.433 16.518 27.910 1.00 66.38 538 ASP A CA 1
ATOM 4230 C C . ASP A 1 538 ? 0.819 15.715 27.549 1.00 66.38 538 ASP A C 1
ATOM 4232 O O . ASP A 1 538 ? 1.162 14.759 28.246 1.00 66.38 538 ASP A O 1
ATOM 4236 N N . LEU A 1 539 ? 1.540 16.115 26.500 1.00 62.16 539 LEU A N 1
ATOM 4237 C CA . LEU A 1 539 ? 2.801 15.501 26.100 1.00 62.16 539 LEU A CA 1
ATOM 4238 C C . LEU A 1 539 ? 3.870 15.706 27.178 1.00 62.16 539 LEU A C 1
ATOM 4240 O O . LEU A 1 539 ? 4.532 14.741 27.555 1.00 62.16 539 LEU A O 1
ATOM 4244 N N . ARG A 1 540 ? 3.988 16.914 27.752 1.00 74.81 540 ARG A N 1
ATOM 4245 C CA . ARG A 1 540 ? 4.872 17.174 28.905 1.00 74.81 540 ARG A CA 1
ATOM 4246 C C . ARG A 1 540 ? 4.520 16.297 30.088 1.00 74.81 540 ARG A C 1
ATOM 4248 O O . ARG A 1 540 ? 5.417 15.726 30.690 1.00 74.81 540 ARG A O 1
ATOM 4255 N N . LYS A 1 541 ? 3.234 16.152 30.401 1.00 70.00 541 LYS A N 1
ATOM 4256 C CA . LYS A 1 541 ? 2.772 15.323 31.517 1.00 70.00 541 LYS A CA 1
ATOM 4257 C C . LYS A 1 541 ? 3.051 13.836 31.282 1.00 70.00 541 LYS A C 1
ATOM 4259 O O . LYS A 1 541 ? 3.528 13.154 32.181 1.00 70.00 541 LYS A O 1
ATOM 4264 N N . ARG A 1 542 ? 2.801 13.326 30.069 1.00 51.03 542 ARG A N 1
ATOM 4265 C CA . ARG A 1 542 ? 3.048 11.919 29.693 1.00 51.03 542 ARG A CA 1
ATOM 4266 C C . ARG A 1 542 ? 4.535 11.577 29.657 1.00 51.03 542 ARG A C 1
ATOM 4268 O O . ARG A 1 542 ? 4.914 10.497 30.093 1.00 51.03 542 ARG A O 1
ATOM 4275 N N . LEU A 1 543 ? 5.364 12.495 29.164 1.00 48.69 543 LEU A N 1
ATOM 4276 C CA . LEU A 1 543 ? 6.821 12.346 29.129 1.00 48.69 543 LEU A CA 1
ATOM 4277 C C . LEU A 1 543 ? 7.495 12.754 30.447 1.00 48.69 543 LEU A C 1
ATOM 4279 O O . LEU A 1 543 ? 8.702 12.587 30.581 1.00 48.69 543 LEU A O 1
ATOM 4283 N N . SER A 1 544 ? 6.725 13.266 31.414 1.00 56.12 544 SER A N 1
ATOM 4284 C CA . SER A 1 544 ? 7.210 13.763 32.708 1.00 56.12 544 SER A CA 1
ATOM 4285 C C . SER A 1 544 ? 8.288 14.861 32.577 1.00 56.12 544 SER A C 1
ATOM 4287 O O . SER A 1 544 ? 9.315 14.840 33.246 1.00 56.12 544 SER A O 1
ATOM 4289 N N . ILE A 1 545 ? 8.043 15.827 31.685 1.00 64.69 545 ILE A N 1
ATOM 4290 C CA . ILE A 1 545 ? 8.886 16.996 31.377 1.00 64.69 545 ILE A CA 1
ATOM 4291 C C . ILE A 1 545 ? 8.214 18.258 31.955 1.00 64.69 545 ILE A C 1
ATOM 4293 O O . ILE A 1 545 ? 7.772 19.162 31.230 1.00 64.69 545 ILE A O 1
ATOM 4297 N N . GLU A 1 546 ? 8.040 18.306 33.276 1.00 77.00 546 GLU A N 1
ATOM 4298 C CA . GLU A 1 546 ? 7.369 19.417 33.959 1.00 77.00 546 GLU A CA 1
ATOM 4299 C C . GLU A 1 546 ? 8.370 20.443 34.521 1.00 77.00 546 GLU A C 1
ATOM 4301 O O . GLU A 1 546 ? 9.523 20.133 34.819 1.00 77.00 546 GLU A O 1
ATOM 4306 N N . ARG A 1 547 ? 7.915 21.690 34.728 1.00 84.81 547 ARG A N 1
ATOM 4307 C CA . ARG A 1 547 ? 8.755 22.768 35.295 1.00 84.81 547 ARG A CA 1
ATOM 4308 C C . ARG A 1 547 ? 9.325 22.424 36.673 1.00 84.81 547 ARG A C 1
ATOM 4310 O O . ARG A 1 547 ? 10.405 22.888 37.026 1.00 84.81 547 ARG A O 1
ATOM 4317 N N . LYS A 1 548 ? 8.584 21.633 37.457 1.00 78.31 548 LYS A N 1
ATOM 4318 C CA . LYS A 1 548 ? 8.995 21.193 38.798 1.00 78.31 548 LYS A CA 1
ATOM 4319 C C . LYS A 1 548 ? 10.178 20.215 38.759 1.00 78.31 548 LYS A C 1
ATOM 4321 O O . LYS A 1 548 ? 10.886 20.113 39.751 1.00 78.31 548 LYS A O 1
ATOM 4326 N N . ASP A 1 549 ? 10.404 19.571 37.613 1.00 68.62 549 ASP A N 1
ATOM 4327 C CA . ASP A 1 549 ? 11.453 18.572 37.393 1.00 68.62 549 ASP A CA 1
ATOM 4328 C C . ASP A 1 549 ? 12.691 19.178 36.695 1.00 68.62 549 ASP A C 1
ATOM 4330 O O . ASP A 1 549 ? 13.570 18.452 36.245 1.00 68.62 549 ASP A O 1
ATOM 4334 N N . GLY A 1 550 ? 12.768 20.515 36.595 1.00 73.81 550 GLY A N 1
ATOM 4335 C CA . GLY A 1 550 ? 13.914 21.234 36.023 1.00 73.81 550 GLY A CA 1
ATOM 4336 C C . GLY A 1 550 ? 13.843 21.473 34.511 1.00 73.81 550 GLY A C 1
ATOM 4337 O O . GLY A 1 550 ? 14.782 22.024 33.943 1.00 73.81 550 GLY A O 1
ATOM 4338 N N . PHE A 1 551 ? 12.737 21.125 33.847 1.00 70.00 551 PHE A N 1
ATOM 4339 C CA . PHE A 1 551 ? 12.580 21.301 32.399 1.00 70.00 551 PHE A CA 1
ATOM 4340 C C . PHE A 1 551 ? 11.748 22.538 32.061 1.00 70.00 551 PHE A C 1
ATOM 4342 O O . PHE A 1 551 ? 10.547 22.606 32.351 1.00 70.00 551 PHE A O 1
ATOM 4349 N N . TYR A 1 552 ? 12.379 23.508 31.405 1.00 85.94 552 TYR A N 1
ATOM 4350 C CA . TYR A 1 552 ? 11.762 24.779 31.031 1.00 85.94 552 TYR A CA 1
ATOM 4351 C C . TYR A 1 552 ? 11.708 24.913 29.521 1.00 85.94 552 TYR A C 1
ATOM 4353 O O . TYR A 1 552 ? 12.658 24.552 28.834 1.00 85.94 552 TYR A O 1
ATOM 4361 N N . LEU A 1 553 ? 10.617 25.460 28.994 1.00 80.81 553 LEU A N 1
ATOM 4362 C CA . LEU A 1 553 ? 10.617 25.897 27.602 1.00 80.81 553 LEU A CA 1
ATOM 4363 C C . LEU A 1 553 ? 11.389 27.210 27.456 1.00 80.81 553 LEU A C 1
ATOM 4365 O O . LEU A 1 553 ? 11.452 28.001 28.397 1.00 80.81 553 LEU A O 1
ATOM 4369 N N . THR A 1 554 ? 11.931 27.476 26.269 1.00 78.25 554 THR A N 1
ATOM 4370 C CA . THR A 1 554 ? 12.672 28.717 25.960 1.00 78.25 554 THR A CA 1
ATOM 4371 C C . THR A 1 554 ? 11.913 30.003 26.307 1.00 78.25 554 THR A C 1
ATOM 4373 O O . THR A 1 554 ? 12.538 31.015 26.611 1.00 78.25 554 THR A O 1
ATOM 4376 N N . ASN A 1 555 ? 10.578 29.981 26.314 1.00 83.50 555 ASN A N 1
ATOM 4377 C CA . ASN A 1 555 ? 9.728 31.124 26.659 1.00 83.50 555 ASN A CA 1
ATOM 4378 C C . ASN A 1 555 ? 9.243 31.144 28.124 1.00 83.50 555 ASN A C 1
ATOM 4380 O O . ASN A 1 555 ? 8.501 32.047 28.520 1.00 83.50 555 ASN A O 1
ATOM 4384 N N . GLU A 1 556 ? 9.609 30.154 28.935 1.00 89.25 556 GLU A N 1
ATOM 4385 C CA . GLU A 1 556 ? 9.170 30.048 30.322 1.00 89.25 556 GLU A CA 1
ATOM 4386 C C . GLU A 1 556 ? 10.141 30.761 31.259 1.00 89.25 556 GLU A C 1
ATOM 4388 O O . GLU A 1 556 ? 11.351 30.554 31.226 1.00 89.25 556 GLU A O 1
ATOM 4393 N N . ARG A 1 557 ? 9.603 31.606 32.145 1.00 90.31 557 ARG A N 1
ATOM 4394 C CA . ARG A 1 557 ? 10.421 32.263 33.166 1.00 90.31 557 ARG A CA 1
ATOM 4395 C C . ARG A 1 557 ? 10.900 31.237 34.190 1.00 90.31 557 ARG A C 1
ATOM 4397 O O . ARG A 1 557 ? 10.083 30.559 34.813 1.00 90.31 557 ARG A O 1
ATOM 4404 N N . LEU A 1 558 ? 12.216 31.191 34.389 1.00 87.81 558 LEU A N 1
ATOM 4405 C CA . LEU A 1 558 ? 12.851 30.428 35.460 1.00 87.81 558 LEU A CA 1
ATOM 4406 C C . LEU A 1 558 ? 12.340 30.907 36.818 1.00 87.81 558 LEU A C 1
ATOM 4408 O O . LEU A 1 558 ? 12.294 32.112 37.084 1.00 87.81 558 LEU A O 1
ATOM 4412 N N . LEU A 1 559 ? 11.958 29.963 37.676 1.00 88.50 559 LEU A N 1
ATOM 4413 C CA . LEU A 1 559 ? 11.577 30.288 39.044 1.00 88.50 559 LEU A CA 1
ATOM 4414 C C . LEU A 1 559 ? 12.823 30.730 39.840 1.00 88.50 559 LEU A C 1
ATOM 4416 O O . LEU A 1 559 ? 13.882 30.123 39.679 1.00 88.50 559 LEU A O 1
ATOM 4420 N N . PRO A 1 560 ? 12.720 31.750 40.714 1.00 84.50 560 PRO A N 1
ATOM 4421 C CA . PRO A 1 560 ? 13.869 32.339 41.417 1.00 84.50 560 PRO A CA 1
ATOM 4422 C C . PRO A 1 560 ? 14.710 31.369 42.260 1.00 84.50 560 PRO A C 1
ATOM 4424 O O . PRO A 1 560 ? 15.857 31.668 42.570 1.00 84.50 560 PRO A O 1
ATOM 4427 N N . TRP A 1 561 ? 14.137 30.235 42.659 1.00 81.12 561 TRP A N 1
ATOM 4428 C CA . TRP A 1 561 ? 14.736 29.241 43.556 1.00 81.12 561 TRP A CA 1
ATOM 4429 C C . TRP A 1 561 ? 15.276 27.999 42.833 1.00 81.12 561 TRP A C 1
ATOM 4431 O O . TRP A 1 561 ? 15.659 27.034 43.490 1.00 81.12 561 TRP A O 1
ATOM 4441 N N . VAL A 1 562 ? 15.278 27.986 41.498 1.00 78.25 562 VAL A N 1
ATOM 4442 C CA . VAL A 1 562 ? 15.777 26.853 40.710 1.00 78.25 562 VAL A CA 1
ATOM 4443 C C . VAL A 1 562 ? 17.240 27.086 40.350 1.00 78.25 562 VAL A C 1
ATOM 4445 O O . VAL A 1 562 ? 17.590 28.114 39.769 1.00 78.25 562 VAL A O 1
ATOM 4448 N N . ASP A 1 563 ? 18.094 26.124 40.698 1.00 81.81 563 ASP A N 1
ATOM 4449 C CA . ASP A 1 563 ? 19.515 26.161 40.365 1.00 81.81 563 ASP A CA 1
ATOM 4450 C C . ASP A 1 563 ? 19.695 26.105 38.842 1.00 81.81 563 ASP A C 1
ATOM 4452 O O . ASP A 1 563 ? 19.314 25.127 38.195 1.00 81.81 563 ASP A O 1
ATOM 4456 N N . ARG A 1 564 ? 20.294 27.154 38.266 1.00 79.19 564 ARG A N 1
ATOM 4457 C CA . ARG A 1 564 ? 20.494 27.299 36.817 1.00 79.19 564 ARG A CA 1
ATOM 4458 C C . ARG A 1 564 ? 21.314 26.162 36.208 1.00 79.19 564 ARG A C 1
ATOM 4460 O O . ARG A 1 564 ? 21.164 25.919 35.017 1.00 79.19 564 ARG A O 1
ATOM 4467 N N . GLN A 1 565 ? 22.146 25.471 36.990 1.00 70.38 565 GLN A N 1
ATOM 4468 C CA . GLN A 1 565 ? 22.927 24.326 36.505 1.00 70.38 565 GLN A CA 1
ATOM 4469 C C . GLN A 1 565 ? 22.100 23.037 36.385 1.00 70.38 565 GLN A C 1
ATOM 4471 O O . GLN A 1 565 ? 22.484 22.127 35.658 1.00 70.38 565 GLN A O 1
ATOM 4476 N N . SER A 1 566 ? 20.949 22.972 37.057 1.00 61.78 566 SER A N 1
ATOM 4477 C CA . SER A 1 566 ? 20.037 21.821 37.039 1.00 61.78 566 SER A CA 1
ATOM 4478 C C . SER A 1 566 ? 18.916 21.938 35.998 1.00 61.78 566 SER A C 1
ATOM 4480 O O . SER A 1 566 ? 18.069 21.051 35.902 1.00 61.78 566 SER A O 1
ATOM 4482 N N . VAL A 1 567 ? 18.891 23.032 35.227 1.00 71.56 567 VAL A N 1
ATOM 4483 C CA . VAL A 1 567 ? 17.808 23.330 34.287 1.00 71.56 567 VAL A CA 1
ATOM 4484 C C . VAL A 1 567 ? 18.141 22.876 32.877 1.00 71.56 567 VAL A C 1
ATOM 4486 O O . VAL A 1 567 ? 19.147 23.279 32.298 1.00 71.56 567 VAL A O 1
ATOM 448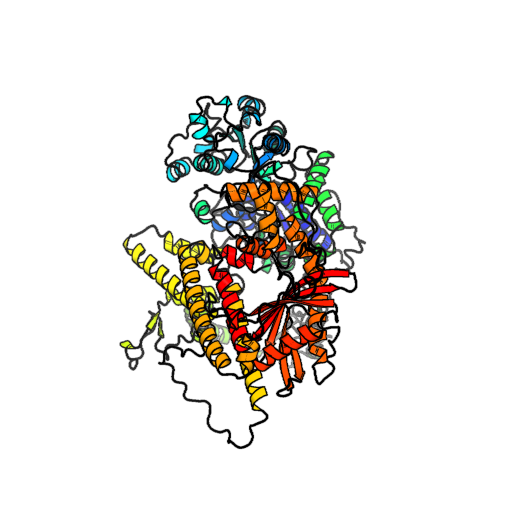9 N N . VAL A 1 568 ? 17.222 22.121 32.284 1.00 64.25 568 VAL A N 1
ATOM 4490 C CA . VAL A 1 568 ? 17.250 21.780 30.862 1.00 64.25 568 VAL A CA 1
ATOM 4491 C C . VAL A 1 568 ? 16.248 22.670 30.133 1.00 64.25 568 VAL A C 1
ATOM 4493 O O . VAL A 1 568 ? 15.039 22.586 30.363 1.00 64.25 568 VAL A O 1
ATOM 4496 N N . ILE A 1 569 ? 16.759 23.542 29.259 1.00 70.06 569 ILE A N 1
ATOM 4497 C CA . ILE A 1 569 ? 15.930 24.410 28.418 1.00 70.06 569 ILE A CA 1
ATOM 4498 C C . ILE A 1 569 ? 15.601 23.677 27.117 1.00 70.06 569 ILE A C 1
ATOM 4500 O O . ILE A 1 569 ? 16.487 23.339 26.336 1.00 70.06 569 ILE A O 1
ATOM 4504 N N . ILE A 1 570 ? 14.314 23.453 26.883 1.00 58.09 570 ILE A N 1
ATOM 4505 C CA . ILE A 1 570 ? 13.774 22.822 25.683 1.00 58.09 570 ILE A CA 1
ATOM 4506 C C . ILE A 1 570 ? 13.247 23.932 24.765 1.00 58.09 570 ILE A C 1
ATOM 4508 O O . ILE A 1 570 ? 12.457 24.763 25.218 1.00 58.09 570 ILE A O 1
ATOM 4512 N N . PRO A 1 571 ? 13.633 23.983 23.480 1.00 72.75 571 PRO A N 1
ATOM 4513 C CA . PRO A 1 571 ? 13.030 24.921 22.539 1.00 72.75 571 PRO A CA 1
ATOM 4514 C C . PRO A 1 571 ? 11.512 24.725 22.476 1.00 72.75 571 PRO A C 1
ATOM 4516 O O . PRO A 1 571 ? 11.033 23.611 22.237 1.00 72.75 571 PRO A O 1
ATOM 4519 N N . LYS A 1 572 ? 10.748 25.798 22.718 1.00 79.75 572 LYS A N 1
ATOM 4520 C CA . LYS A 1 572 ? 9.278 25.798 22.660 1.00 79.75 572 LYS A CA 1
ATOM 4521 C C . LYS A 1 572 ? 8.803 25.231 21.323 1.00 79.75 572 LYS A C 1
ATOM 4523 O O . LYS A 1 572 ? 7.888 24.421 21.296 1.00 79.75 572 LYS A O 1
ATOM 4528 N N . GLU A 1 573 ? 9.494 25.587 20.248 1.00 63.78 573 GLU A N 1
ATOM 4529 C CA . GLU A 1 573 ? 9.213 25.203 18.870 1.00 63.78 573 GLU A CA 1
ATOM 4530 C C . GLU A 1 573 ? 9.328 23.686 18.662 1.00 63.78 573 GLU A C 1
ATOM 4532 O O . GLU A 1 573 ? 8.504 23.095 17.969 1.00 63.78 573 GLU A O 1
ATOM 4537 N N . SER A 1 574 ? 10.302 23.026 19.301 1.00 60.06 574 SER A N 1
ATOM 4538 C CA . SER A 1 574 ? 10.464 21.567 19.228 1.00 60.06 574 SER A CA 1
ATOM 4539 C C . SER A 1 574 ? 9.336 20.837 19.953 1.00 60.06 574 SER A C 1
ATOM 4541 O O . SER A 1 574 ? 8.842 19.813 19.480 1.00 60.06 574 SER A O 1
ATOM 4543 N N . LEU A 1 575 ? 8.904 21.369 21.096 1.00 69.00 575 LEU A N 1
ATOM 4544 C CA . LEU A 1 575 ? 7.823 20.769 21.863 1.00 69.00 575 LEU A CA 1
ATOM 4545 C C . LEU A 1 575 ? 6.452 21.072 21.251 1.00 69.00 575 LEU A C 1
ATOM 4547 O O . LEU A 1 575 ? 5.588 20.206 21.267 1.00 69.00 575 LEU A O 1
ATOM 4551 N N . GLU A 1 576 ? 6.268 22.248 20.655 1.00 69.06 576 GLU A N 1
ATOM 4552 C CA . GLU A 1 576 ? 5.119 22.578 19.811 1.00 69.06 576 GLU A CA 1
ATOM 4553 C C . GLU A 1 576 ? 5.080 21.701 18.562 1.00 69.06 576 GLU A C 1
ATOM 4555 O O . GLU A 1 576 ? 4.018 21.202 18.224 1.00 69.06 576 GLU A O 1
ATOM 4560 N N . ALA A 1 577 ? 6.207 21.422 17.905 1.00 58.91 577 ALA A N 1
ATOM 4561 C CA . ALA A 1 577 ? 6.241 20.462 16.803 1.00 58.91 577 ALA A CA 1
ATOM 4562 C C . ALA A 1 577 ? 5.789 19.066 17.270 1.00 58.91 577 ALA A C 1
ATOM 4564 O O . ALA A 1 577 ? 4.937 18.447 16.635 1.00 58.91 577 ALA A O 1
ATOM 4565 N N . ALA A 1 578 ? 6.270 18.604 18.428 1.00 55.91 578 ALA A N 1
ATOM 4566 C CA . ALA A 1 578 ? 5.847 17.336 19.023 1.00 55.91 578 ALA A CA 1
ATOM 4567 C C . ALA A 1 578 ? 4.380 17.346 19.512 1.00 55.91 578 ALA A C 1
ATOM 4569 O O . ALA A 1 578 ? 3.686 16.337 19.415 1.00 55.91 578 ALA A O 1
ATOM 4570 N N . GLY A 1 579 ? 3.882 18.480 20.005 1.00 60.12 579 GLY A N 1
ATOM 4571 C CA . GLY A 1 579 ? 2.488 18.679 20.401 1.00 60.12 579 GLY A CA 1
ATOM 4572 C C . GLY A 1 579 ? 1.545 18.735 19.202 1.00 60.12 579 GLY A C 1
ATOM 4573 O O . GLY A 1 579 ? 0.468 18.149 19.257 1.00 60.12 579 GLY A O 1
ATOM 4574 N N . ARG A 1 580 ? 1.981 19.345 18.090 1.00 59.69 580 ARG A N 1
ATOM 4575 C CA . ARG A 1 580 ? 1.297 19.293 16.792 1.00 59.69 580 ARG A CA 1
ATOM 4576 C C . ARG A 1 580 ? 1.232 17.841 16.334 1.00 59.69 580 ARG A C 1
ATOM 4578 O O . ARG A 1 580 ? 0.146 17.359 16.069 1.00 59.69 580 ARG A O 1
ATOM 4585 N N . LEU A 1 581 ? 2.338 17.096 16.392 1.00 52.62 581 LEU A N 1
ATOM 4586 C CA . LEU A 1 581 ? 2.350 15.653 16.107 1.00 52.62 581 LEU A CA 1
ATOM 4587 C C . LEU A 1 581 ? 1.404 14.838 17.010 1.00 52.62 581 LEU A C 1
ATOM 4589 O O . LEU A 1 581 ? 0.795 13.879 16.546 1.00 52.62 581 LEU A O 1
ATOM 4593 N N . ALA A 1 582 ? 1.258 15.208 18.285 1.00 49.28 582 ALA A N 1
ATOM 4594 C CA . ALA A 1 582 ? 0.374 14.524 19.232 1.00 49.28 582 ALA A CA 1
ATOM 4595 C C . ALA A 1 582 ? -1.122 14.837 19.028 1.00 49.28 582 ALA A C 1
ATOM 4597 O O . ALA A 1 582 ? -1.958 14.012 19.405 1.00 49.28 582 ALA A O 1
ATOM 4598 N N . LEU A 1 583 ? -1.450 15.996 18.446 1.00 45.78 583 LEU A N 1
ATOM 4599 C CA . LEU A 1 583 ? -2.816 16.408 18.106 1.00 45.78 583 LEU A CA 1
ATOM 4600 C C . LEU A 1 583 ? -3.420 15.637 16.936 1.00 45.78 583 LEU A C 1
ATOM 4602 O O . LEU A 1 583 ? -4.633 15.467 16.882 1.00 45.78 583 LEU A O 1
ATOM 4606 N N . PHE A 1 584 ? -2.594 15.145 16.018 1.00 55.31 584 PHE A N 1
ATOM 4607 C CA . PHE A 1 584 ? -3.039 14.416 14.829 1.00 55.31 584 PHE A CA 1
ATOM 4608 C C . PHE A 1 584 ? -3.254 12.926 15.116 1.00 55.31 584 PHE A C 1
ATOM 4610 O O . PHE A 1 584 ? -2.847 12.068 14.339 1.00 55.31 584 PHE A O 1
ATOM 4617 N N . GLN A 1 585 ? -3.865 12.598 16.261 1.00 46.50 585 GLN A N 1
ATOM 4618 C CA . GLN A 1 585 ? -3.938 11.225 16.772 1.00 46.50 585 GLN A CA 1
ATOM 4619 C C . GLN A 1 585 ? -4.667 10.242 15.832 1.00 46.50 585 GLN A C 1
ATOM 4621 O O . GLN A 1 585 ? -4.410 9.038 15.952 1.00 46.50 585 GLN A O 1
ATOM 4626 N N . ASP A 1 586 ? -5.415 10.749 14.843 1.00 39.03 586 ASP A N 1
ATOM 4627 C CA . ASP A 1 586 ? -6.110 9.946 13.832 1.00 39.03 586 ASP A CA 1
ATOM 4628 C C . ASP A 1 586 ? -5.588 10.092 12.382 1.00 39.03 586 ASP A C 1
ATOM 4630 O O . ASP A 1 586 ? -5.802 9.167 11.609 1.00 39.03 586 ASP A O 1
ATOM 4634 N N . ASP A 1 587 ? -4.803 11.125 12.030 1.00 40.81 587 ASP A N 1
ATOM 4635 C CA . ASP A 1 587 ? -4.329 11.376 10.648 1.00 40.81 587 ASP A CA 1
ATOM 4636 C C . ASP A 1 587 ? -2.866 11.861 10.600 1.00 40.81 587 ASP A C 1
ATOM 4638 O O . ASP A 1 587 ? -2.546 12.957 10.133 1.00 40.81 587 ASP A O 1
ATOM 4642 N N . VAL A 1 588 ? -1.929 11.045 11.087 1.00 41.25 588 VAL A N 1
ATOM 4643 C CA . VAL A 1 588 ? -0.512 11.242 10.740 1.00 41.25 588 VAL A CA 1
ATOM 4644 C C . VAL A 1 588 ? -0.313 10.731 9.311 1.00 41.25 588 VAL A C 1
ATOM 4646 O O . VAL A 1 588 ? 0.092 9.588 9.120 1.00 41.25 588 VAL A O 1
ATOM 4649 N N . ASP A 1 589 ? -0.648 11.550 8.311 1.00 43.56 589 ASP A N 1
ATOM 4650 C CA . ASP A 1 589 ? -0.225 11.298 6.930 1.00 43.56 589 ASP A CA 1
ATOM 4651 C C . ASP A 1 589 ? 1.291 11.530 6.845 1.00 43.56 589 ASP A C 1
ATOM 4653 O O . ASP A 1 589 ? 1.805 12.610 7.169 1.00 43.56 589 ASP A O 1
ATOM 4657 N N . ASP A 1 590 ? 1.985 10.487 6.397 1.00 41.22 590 ASP A N 1
ATOM 4658 C CA . ASP A 1 590 ? 3.338 10.448 5.843 1.00 41.22 590 ASP A CA 1
ATOM 4659 C C . ASP A 1 590 ? 3.768 11.783 5.187 1.00 41.22 590 ASP A C 1
ATOM 4661 O O . ASP A 1 590 ? 4.895 12.258 5.371 1.00 41.22 590 ASP A O 1
ATOM 4665 N N . TYR A 1 591 ? 2.851 12.451 4.488 1.00 42.62 591 TYR A N 1
ATOM 4666 C CA . TYR A 1 591 ? 3.082 13.713 3.795 1.00 42.62 591 TYR A CA 1
ATOM 4667 C C . TYR A 1 591 ? 3.473 14.921 4.677 1.00 42.62 591 TYR A C 1
ATOM 4669 O O . TYR A 1 591 ? 4.316 15.730 4.270 1.00 42.62 591 TYR A O 1
ATOM 4677 N N . PHE A 1 592 ? 2.900 15.084 5.877 1.00 43.34 592 PHE A N 1
ATOM 4678 C CA . PHE A 1 592 ? 3.211 16.241 6.735 1.00 43.34 592 PHE A CA 1
ATOM 4679 C C . PHE A 1 592 ? 4.613 16.132 7.338 1.00 43.34 592 PHE A C 1
ATOM 4681 O O . PHE A 1 592 ? 5.359 17.114 7.353 1.00 43.34 592 PHE A O 1
ATOM 4688 N N . LEU A 1 593 ? 4.993 14.933 7.793 1.00 44.50 593 LEU A N 1
ATOM 4689 C CA . LEU A 1 593 ? 6.330 14.686 8.332 1.00 44.50 593 LEU A CA 1
ATOM 4690 C C . LEU A 1 593 ? 7.393 14.906 7.249 1.00 44.50 593 LEU A C 1
ATOM 4692 O O . LEU A 1 593 ? 8.397 15.567 7.505 1.00 44.50 593 LEU A O 1
ATOM 4696 N N . SER A 1 594 ? 7.107 14.454 6.024 1.00 46.34 594 SER A N 1
ATOM 4697 C CA . SER A 1 594 ? 7.939 14.732 4.857 1.00 46.34 594 SER A CA 1
ATOM 4698 C C . SER A 1 594 ? 8.004 16.217 4.527 1.00 46.34 594 SER A C 1
ATOM 4700 O O . SER A 1 594 ? 9.086 16.723 4.277 1.00 46.34 594 SER A O 1
ATOM 4702 N N . SER A 1 595 ? 6.902 16.966 4.603 1.00 43.56 595 SER A N 1
ATOM 4703 C CA . SER A 1 595 ? 6.925 18.423 4.390 1.00 43.56 595 SER A CA 1
ATOM 4704 C C . SER A 1 595 ? 7.702 19.174 5.479 1.00 43.56 595 SER A C 1
ATOM 4706 O O . SER A 1 595 ? 8.360 20.172 5.188 1.00 43.56 595 SER A O 1
ATOM 4708 N N . PHE A 1 596 ? 7.676 18.696 6.725 1.00 44.31 596 PHE A N 1
ATOM 4709 C CA . PHE A 1 596 ? 8.447 19.260 7.835 1.00 44.31 596 PHE A CA 1
ATOM 4710 C C . PHE A 1 596 ? 9.953 19.002 7.670 1.00 44.31 596 PHE A C 1
ATOM 4712 O O . PHE A 1 596 ? 10.747 19.942 7.711 1.00 44.31 596 PHE A O 1
ATOM 4719 N N . CYS A 1 597 ? 10.350 17.755 7.408 1.00 46.34 597 CYS A N 1
ATOM 4720 C CA . CYS A 1 597 ? 11.744 17.377 7.162 1.00 46.34 597 CYS A CA 1
ATOM 4721 C C . CYS A 1 597 ? 12.291 17.992 5.860 1.00 46.34 597 CYS A C 1
ATOM 4723 O O . CYS A 1 597 ? 13.413 18.509 5.828 1.00 46.34 597 CYS A O 1
ATOM 4725 N N . LEU A 1 598 ? 11.473 18.053 4.805 1.00 45.12 598 LEU A N 1
ATOM 4726 C CA . LEU A 1 598 ? 11.792 18.770 3.573 1.00 45.12 598 LEU A CA 1
ATOM 4727 C C . LEU A 1 598 ? 11.919 20.279 3.837 1.00 45.12 598 LEU A C 1
ATOM 4729 O O . LEU A 1 598 ? 12.847 20.907 3.339 1.00 45.12 598 LEU A O 1
ATOM 4733 N N . GLY A 1 599 ? 11.063 20.873 4.673 1.00 44.12 599 GLY A N 1
ATOM 4734 C CA . GLY A 1 599 ? 11.137 22.286 5.069 1.00 44.12 599 GLY A CA 1
ATOM 4735 C C . GLY A 1 599 ? 12.413 22.647 5.839 1.00 44.12 599 GLY A C 1
ATOM 4736 O O . GLY A 1 599 ? 12.977 23.723 5.627 1.00 44.12 599 GLY A O 1
ATOM 4737 N N . LEU A 1 600 ? 12.920 21.726 6.666 1.00 41.50 600 LEU A N 1
ATOM 4738 C CA . LEU A 1 600 ? 14.211 21.868 7.350 1.00 41.50 600 LEU A CA 1
ATOM 4739 C C . LEU A 1 600 ? 15.405 21.776 6.382 1.00 41.50 600 LEU A C 1
ATOM 4741 O O . LEU A 1 600 ? 16.441 22.390 6.631 1.00 41.50 600 LEU A O 1
ATOM 4745 N N . THR A 1 601 ? 15.266 21.056 5.264 1.00 43.25 601 THR A N 1
ATOM 4746 C CA . THR A 1 601 ? 16.356 20.817 4.296 1.00 43.25 601 THR A CA 1
ATOM 4747 C C . THR A 1 601 ? 16.336 21.750 3.075 1.00 43.25 601 THR A C 1
ATOM 4749 O O . THR A 1 601 ? 17.388 21.998 2.482 1.00 43.25 601 THR A O 1
ATOM 4752 N N . THR A 1 602 ? 15.184 22.327 2.706 1.00 41.22 602 THR A N 1
ATOM 4753 C CA . THR A 1 602 ? 14.997 23.111 1.460 1.00 41.22 602 THR A CA 1
ATOM 4754 C C . THR A 1 602 ? 14.994 24.638 1.620 1.00 41.22 602 THR A C 1
ATOM 4756 O O . THR A 1 602 ? 14.876 25.356 0.623 1.00 41.22 602 THR A O 1
ATOM 4759 N N . SER A 1 603 ? 15.200 25.192 2.822 1.00 41.50 603 SER A N 1
ATOM 4760 C CA . SER A 1 603 ? 15.252 26.653 3.010 1.00 41.50 603 SER A CA 1
ATOM 4761 C C . SER A 1 603 ? 16.505 27.278 2.369 1.00 41.50 603 SER A C 1
ATOM 4763 O O . SER A 1 603 ? 17.610 27.257 2.906 1.00 41.50 603 SER A O 1
ATOM 4765 N N . ARG A 1 604 ? 16.328 27.847 1.170 1.00 39.03 604 ARG A N 1
ATOM 4766 C CA . ARG A 1 604 ? 17.381 28.324 0.250 1.00 39.03 604 ARG A CA 1
ATOM 4767 C C . ARG A 1 604 ? 18.000 29.688 0.613 1.00 39.03 604 ARG A C 1
ATOM 4769 O O . ARG A 1 604 ? 18.685 30.278 -0.218 1.00 39.03 604 ARG A O 1
ATOM 4776 N N . LYS A 1 605 ? 17.777 30.224 1.820 1.00 40.91 605 LYS A N 1
ATOM 4777 C CA . LYS A 1 605 ? 18.382 31.497 2.255 1.00 40.91 605 LYS A CA 1
ATOM 4778 C C . LYS A 1 605 ? 19.221 31.315 3.525 1.00 40.91 605 LYS A C 1
ATOM 4780 O O . LYS A 1 605 ? 18.673 31.113 4.602 1.00 40.91 605 LYS A O 1
ATOM 4785 N N . VAL A 1 606 ? 20.529 31.545 3.349 1.00 40.72 606 VAL A N 1
ATOM 4786 C CA . VAL A 1 606 ? 21.594 31.745 4.353 1.00 40.72 606 VAL A CA 1
ATOM 4787 C C . VAL A 1 606 ? 22.260 30.458 4.866 1.00 40.72 606 VAL A C 1
ATOM 4789 O O . VAL A 1 606 ? 21.671 29.667 5.589 1.00 40.72 606 VAL A O 1
ATOM 4792 N N . GLN A 1 607 ? 23.534 30.285 4.503 1.00 45.28 607 GLN A N 1
ATOM 4793 C CA . GLN A 1 607 ? 24.424 29.193 4.917 1.00 45.28 607 GLN A CA 1
ATOM 4794 C C . GLN A 1 607 ? 24.562 29.081 6.455 1.00 45.28 607 GLN A C 1
ATOM 4796 O O . GLN A 1 607 ? 24.703 27.980 6.961 1.00 45.28 607 GLN A O 1
ATOM 4801 N N . GLU A 1 608 ? 24.423 30.176 7.209 1.00 48.88 608 GLU A N 1
ATOM 4802 C CA . GLU A 1 608 ? 24.424 30.163 8.687 1.00 48.88 608 GLU A CA 1
ATOM 4803 C C . GLU A 1 608 ? 23.191 29.452 9.274 1.00 48.88 608 GLU A C 1
ATOM 4805 O O . GLU A 1 608 ? 23.291 28.767 10.286 1.00 48.88 608 GLU A O 1
ATOM 4810 N N . ARG A 1 609 ? 22.037 29.498 8.587 1.00 47.88 609 ARG A N 1
ATOM 4811 C CA . ARG A 1 609 ? 20.853 28.716 8.986 1.00 47.88 609 ARG A CA 1
ATOM 4812 C C . ARG A 1 609 ? 20.997 27.225 8.678 1.00 47.88 609 ARG A C 1
ATOM 4814 O O . ARG A 1 609 ? 20.228 26.437 9.218 1.00 47.88 609 ARG A O 1
ATOM 4821 N N . ARG A 1 610 ? 21.949 26.816 7.823 1.00 48.81 610 ARG A N 1
ATOM 4822 C CA . ARG A 1 610 ? 22.195 25.390 7.538 1.00 48.81 610 ARG A CA 1
ATOM 4823 C C . ARG A 1 610 ? 22.838 24.679 8.715 1.00 48.81 610 ARG A C 1
ATOM 4825 O O . ARG A 1 610 ? 22.441 23.552 8.984 1.00 48.81 610 ARG A O 1
ATOM 4832 N N . ASP A 1 611 ? 23.786 25.308 9.401 1.00 59.41 611 ASP A N 1
ATOM 4833 C CA . ASP A 1 611 ? 24.452 24.674 10.542 1.00 59.41 611 ASP A CA 1
ATOM 4834 C C . ASP A 1 611 ? 23.491 24.560 11.731 1.00 59.41 611 ASP A C 1
ATOM 4836 O O . ASP A 1 611 ? 23.382 23.487 12.320 1.00 59.41 611 ASP A O 1
ATOM 4840 N N . GLU A 1 612 ? 22.680 25.594 11.986 1.00 52.00 612 GLU A N 1
ATOM 4841 C CA . GLU A 1 612 ? 21.617 25.546 12.999 1.00 52.00 612 GLU A CA 1
ATOM 4842 C C . GLU A 1 612 ? 20.526 24.516 12.660 1.00 52.00 612 GLU A C 1
ATOM 4844 O O . GLU A 1 612 ? 20.143 23.723 13.518 1.00 52.00 612 GLU A O 1
ATOM 4849 N N . ALA A 1 613 ? 20.034 24.476 11.414 1.00 48.38 613 ALA A N 1
ATOM 4850 C CA . ALA A 1 613 ? 19.020 23.503 10.997 1.00 48.38 613 ALA A CA 1
ATOM 4851 C C . ALA A 1 613 ? 19.561 22.066 11.024 1.00 48.38 613 ALA A C 1
ATOM 4853 O O . ALA A 1 613 ? 18.850 21.146 11.425 1.00 48.38 613 ALA A O 1
ATOM 4854 N N . ARG A 1 614 ? 20.832 21.868 10.651 1.00 64.12 614 ARG A N 1
ATOM 4855 C CA . ARG A 1 614 ? 21.512 20.573 10.750 1.00 64.12 614 ARG A CA 1
ATOM 4856 C C . ARG A 1 614 ? 21.689 20.151 12.204 1.00 64.12 614 ARG A C 1
ATOM 4858 O O . ARG A 1 614 ? 21.414 19.001 12.525 1.00 64.12 614 ARG A O 1
ATOM 4865 N N . GLU A 1 615 ? 22.096 21.059 13.088 1.00 67.31 615 GLU A N 1
ATOM 4866 C CA . GLU A 1 615 ? 22.205 20.784 14.523 1.00 67.31 615 GLU A CA 1
ATOM 4867 C C . GLU A 1 615 ? 20.835 20.444 15.133 1.00 67.31 615 GLU A C 1
ATOM 4869 O O . GLU A 1 615 ? 20.713 19.499 15.912 1.00 67.31 615 GLU A O 1
ATOM 4874 N N . GLN A 1 616 ? 19.780 21.171 14.756 1.00 53.53 616 GLN A N 1
ATOM 4875 C CA . GLN A 1 616 ? 18.408 20.890 15.189 1.00 53.53 616 GLN A CA 1
ATOM 4876 C C . GLN A 1 616 ? 17.901 19.540 14.671 1.00 53.53 616 GLN A C 1
ATOM 4878 O O . GLN A 1 616 ? 17.285 18.790 15.430 1.00 53.53 616 GLN A O 1
ATOM 4883 N N . TYR A 1 617 ? 18.188 19.206 13.412 1.00 67.25 617 TYR A N 1
ATOM 4884 C CA . TYR A 1 617 ? 17.855 17.910 12.828 1.00 67.25 617 TYR A CA 1
ATOM 4885 C C . TYR A 1 617 ? 18.597 16.765 13.535 1.00 67.25 617 TYR A C 1
ATOM 4887 O O . TYR A 1 617 ? 17.978 15.780 13.928 1.00 67.25 617 TYR A O 1
ATOM 4895 N N . GLU A 1 618 ? 19.893 16.921 13.814 1.00 75.75 618 GLU A N 1
ATOM 4896 C CA . GLU A 1 618 ? 20.669 15.941 14.586 1.00 75.75 618 GLU A CA 1
ATOM 4897 C C . GLU A 1 618 ? 20.130 15.775 16.018 1.00 75.75 618 GLU A C 1
ATOM 4899 O O . GLU A 1 618 ? 19.990 14.649 16.501 1.00 75.75 618 GLU A O 1
ATOM 4904 N N . LYS A 1 619 ? 19.730 16.867 16.687 1.00 64.69 619 LYS A N 1
ATOM 4905 C CA . LYS A 1 619 ? 19.050 16.808 17.997 1.00 64.69 619 LYS A CA 1
ATOM 4906 C C . LYS A 1 619 ? 17.729 16.040 17.924 1.00 64.69 619 LYS A C 1
ATOM 4908 O O . LYS A 1 619 ? 17.441 15.248 18.822 1.00 64.69 619 LYS A O 1
ATOM 4913 N N . PHE A 1 620 ? 16.944 16.235 16.864 1.00 70.31 620 PHE A N 1
ATOM 4914 C CA . PHE A 1 620 ? 15.712 15.481 16.627 1.00 70.31 620 PHE A CA 1
ATOM 4915 C C . PHE A 1 620 ? 15.989 13.987 16.413 1.00 70.31 620 PHE A C 1
ATOM 4917 O O . PHE A 1 620 ? 15.365 13.155 17.071 1.00 70.31 620 PHE A O 1
ATOM 4924 N N . CYS A 1 621 ? 16.966 13.641 15.572 1.00 76.88 621 CYS A N 1
ATOM 4925 C CA . CYS A 1 621 ? 17.406 12.263 15.353 1.00 76.88 621 CYS A CA 1
ATOM 4926 C C . CYS A 1 621 ? 17.847 11.590 16.662 1.00 76.88 621 CYS A C 1
ATOM 4928 O O . CYS A 1 621 ? 17.430 10.469 16.959 1.00 76.88 621 CYS A O 1
ATOM 4930 N N . HIS A 1 622 ? 18.632 12.286 17.490 1.00 74.19 622 HIS A N 1
ATOM 4931 C CA . HIS A 1 622 ? 19.034 11.800 18.812 1.00 74.19 622 HIS A CA 1
ATOM 4932 C C . HIS A 1 622 ? 17.844 11.581 19.751 1.00 74.19 622 HIS A C 1
ATOM 4934 O O . HIS A 1 622 ? 17.763 10.540 20.406 1.00 74.19 622 HIS A O 1
ATOM 4940 N N . TRP A 1 623 ? 16.903 12.524 19.803 1.00 78.62 623 TRP A N 1
ATOM 4941 C CA . TRP A 1 623 ? 15.679 12.383 20.593 1.00 78.62 623 TRP A CA 1
ATOM 4942 C C . TRP A 1 623 ? 14.834 11.187 20.135 1.00 78.62 623 TRP A C 1
ATOM 4944 O O . TRP A 1 623 ? 14.390 10.389 20.965 1.00 78.62 623 TRP A O 1
ATOM 4954 N N . LEU A 1 624 ? 14.670 11.009 18.821 1.00 72.94 624 LEU A N 1
ATOM 4955 C CA . LEU A 1 624 ? 13.919 9.897 18.244 1.00 72.94 624 LEU A CA 1
ATOM 4956 C C . LEU A 1 624 ? 14.561 8.545 18.580 1.00 72.94 624 LEU A C 1
ATOM 4958 O O . LEU A 1 624 ? 13.858 7.607 18.964 1.00 72.94 624 LEU A O 1
ATOM 4962 N N . LEU A 1 625 ? 15.891 8.445 18.503 1.00 83.25 625 LEU A N 1
ATOM 4963 C CA . LEU A 1 625 ? 16.631 7.255 18.936 1.00 83.25 625 LEU A CA 1
ATOM 4964 C C . LEU A 1 625 ? 16.490 7.013 20.447 1.00 83.25 625 LEU A C 1
ATOM 4966 O O . LEU A 1 625 ? 16.347 5.865 20.864 1.00 83.25 625 LEU A O 1
ATOM 4970 N N . GLY A 1 626 ? 16.437 8.070 21.264 1.00 74.06 626 GLY A N 1
ATOM 4971 C CA . GLY A 1 626 ? 16.139 7.976 22.696 1.00 74.06 626 GLY A CA 1
ATOM 4972 C C . GLY A 1 626 ? 14.759 7.369 22.978 1.00 74.06 626 GLY A C 1
ATOM 4973 O O . GLY A 1 626 ? 14.631 6.474 23.815 1.00 74.06 626 GLY A O 1
ATOM 4974 N N . ILE A 1 627 ? 13.734 7.776 22.221 1.00 71.69 627 ILE A N 1
ATOM 4975 C CA . ILE A 1 627 ? 12.399 7.158 22.278 1.00 71.69 627 ILE A CA 1
ATOM 4976 C C . ILE A 1 627 ? 12.461 5.693 21.850 1.00 71.69 627 ILE A C 1
ATOM 4978 O O . ILE A 1 627 ? 11.902 4.831 22.530 1.00 71.69 627 ILE A O 1
ATOM 4982 N N . CYS A 1 628 ? 13.154 5.391 20.749 1.00 81.44 628 CYS A N 1
ATOM 4983 C CA . CYS A 1 628 ? 13.322 4.015 20.288 1.00 81.44 628 CYS A CA 1
ATOM 4984 C C . CYS A 1 628 ? 13.960 3.151 21.378 1.00 81.44 628 CYS A C 1
ATOM 4986 O O . CYS A 1 628 ? 13.454 2.066 21.651 1.00 81.44 628 CYS A O 1
ATOM 4988 N N . ARG A 1 629 ? 14.993 3.650 22.067 1.00 89.62 629 ARG A N 1
ATOM 4989 C CA . ARG A 1 629 ? 15.636 2.944 23.181 1.00 89.62 629 ARG A CA 1
ATOM 4990 C C . ARG A 1 629 ? 14.634 2.611 24.280 1.00 89.62 629 ARG A C 1
ATOM 4992 O O . ARG A 1 629 ? 14.471 1.443 24.619 1.00 89.62 629 ARG A O 1
ATOM 4999 N N . ALA A 1 630 ? 13.898 3.609 24.770 1.00 75.19 630 ALA A N 1
ATOM 5000 C CA . ALA A 1 630 ? 12.911 3.426 25.836 1.00 75.19 630 ALA A CA 1
ATOM 5001 C C . ALA A 1 630 ? 11.787 2.436 25.464 1.00 75.19 630 ALA A C 1
ATOM 5003 O O . ALA A 1 630 ? 11.285 1.690 26.314 1.00 75.19 630 ALA A O 1
ATOM 5004 N N . LEU A 1 631 ? 11.385 2.412 24.189 1.00 77.50 631 LEU A N 1
ATOM 5005 C CA . LEU A 1 631 ? 10.350 1.507 23.686 1.00 77.50 631 LEU A CA 1
ATOM 5006 C C . LEU A 1 631 ? 10.861 0.085 23.409 1.00 77.50 631 LEU A C 1
ATOM 5008 O O . LEU A 1 631 ? 10.071 -0.859 23.460 1.00 77.50 631 LEU A O 1
ATOM 5012 N N . LEU A 1 632 ? 12.150 -0.072 23.097 1.00 86.38 632 LEU A N 1
ATOM 5013 C CA . LEU A 1 632 ? 12.764 -1.345 22.712 1.00 86.38 632 LEU A CA 1
ATOM 5014 C C . LEU A 1 632 ? 13.482 -2.066 23.868 1.00 86.38 632 LEU A C 1
ATOM 5016 O O . LEU A 1 632 ? 13.698 -3.274 23.768 1.00 86.38 632 LEU A O 1
ATOM 5020 N N . GLN A 1 633 ? 13.827 -1.367 24.953 1.00 87.12 633 GLN A N 1
ATOM 5021 C CA . GLN A 1 633 ? 14.591 -1.923 26.074 1.00 87.12 633 GLN A CA 1
ATOM 5022 C C . GLN A 1 633 ? 13.790 -2.897 26.961 1.00 87.12 633 GLN A C 1
ATOM 5024 O O . GLN A 1 633 ? 12.602 -2.700 27.250 1.00 87.12 633 GLN A O 1
ATOM 5029 N N . ALA A 1 634 ? 14.501 -3.926 27.442 1.00 68.12 634 ALA A N 1
ATOM 5030 C CA . ALA A 1 634 ? 14.018 -5.055 28.237 1.00 68.12 634 ALA A CA 1
ATOM 5031 C C . ALA A 1 634 ? 13.287 -4.650 29.500 1.00 68.12 634 ALA A C 1
ATOM 5033 O O . ALA A 1 634 ? 12.167 -5.084 29.768 1.00 68.12 634 ALA A O 1
ATOM 5034 N N . SER A 1 635 ? 13.967 -3.858 30.320 1.00 68.25 635 SER A N 1
ATOM 5035 C CA . SER A 1 635 ? 13.732 -3.850 31.749 1.00 68.25 635 SER A CA 1
ATOM 5036 C C . SER A 1 635 ? 13.563 -2.425 32.255 1.00 68.25 635 SER A C 1
ATOM 5038 O O . SER A 1 635 ? 14.361 -1.561 31.909 1.00 68.25 635 SER A O 1
ATOM 5040 N N . PRO A 1 636 ? 12.570 -2.162 33.117 1.00 53.34 636 PRO A N 1
ATOM 5041 C CA . PRO A 1 636 ? 12.519 -0.930 33.895 1.00 53.34 636 PRO A CA 1
ATOM 5042 C C . PRO A 1 636 ? 13.490 -0.944 35.098 1.00 53.34 636 PRO A C 1
ATOM 5044 O O . PRO A 1 636 ? 13.425 -0.040 35.928 1.00 53.34 636 PRO A O 1
ATOM 5047 N N . SER A 1 637 ? 14.353 -1.966 35.245 1.00 44.03 637 SER A N 1
ATOM 5048 C CA . SER A 1 637 ? 15.266 -2.106 36.394 1.00 44.03 637 SER A CA 1
ATOM 5049 C C . SER A 1 637 ? 16.532 -1.251 36.317 1.00 44.03 637 SER A C 1
ATOM 5051 O O . SER A 1 637 ? 17.165 -1.055 37.353 1.00 44.03 637 SER A O 1
ATOM 5053 N N . SER A 1 638 ? 16.885 -0.678 35.163 1.00 41.16 638 SER A N 1
ATOM 5054 C CA . SER A 1 638 ? 17.818 0.447 35.155 1.00 41.16 638 SER A CA 1
ATOM 5055 C C . SER A 1 638 ? 17.064 1.664 35.673 1.00 41.16 638 SER A C 1
ATOM 5057 O O . SER A 1 638 ? 16.130 2.152 35.034 1.00 41.16 638 SER A O 1
ATOM 5059 N N . SER A 1 639 ? 17.455 2.132 36.854 1.00 35.09 639 SER A N 1
ATOM 5060 C CA . SER A 1 639 ? 17.145 3.471 37.336 1.00 35.09 639 SER A CA 1
ATOM 5061 C C . SER A 1 639 ? 17.111 4.461 36.169 1.00 35.09 639 SER A C 1
ATOM 5063 O O . SER A 1 639 ? 18.128 4.666 35.506 1.00 35.09 639 SER A O 1
ATOM 5065 N N . PHE A 1 640 ? 15.964 5.109 35.952 1.00 39.03 640 PHE A N 1
ATOM 5066 C CA . PHE A 1 640 ? 15.955 6.456 35.377 1.00 39.03 640 PHE A CA 1
ATOM 5067 C C . PHE A 1 640 ? 17.090 7.265 36.037 1.00 39.03 640 PHE A C 1
ATOM 5069 O O . PHE A 1 640 ? 17.325 7.049 37.234 1.00 39.03 640 PHE A O 1
ATOM 5076 N N . PRO A 1 641 ? 17.807 8.145 35.307 1.00 33.78 641 PRO A N 1
ATOM 5077 C CA . PRO A 1 641 ? 18.962 8.871 35.836 1.00 33.78 641 PRO A CA 1
ATOM 5078 C C . PRO A 1 641 ? 18.660 9.388 37.247 1.00 33.78 641 PRO A C 1
ATOM 5080 O O . PRO A 1 641 ? 17.627 10.015 37.486 1.00 33.78 641 PRO A O 1
ATOM 5083 N N . SER A 1 642 ? 19.520 9.018 38.196 1.00 33.59 642 SER A N 1
ATOM 5084 C CA . SER A 1 642 ? 19.265 8.874 39.639 1.00 33.59 642 SER A CA 1
ATOM 5085 C C . SER A 1 642 ? 18.972 10.164 40.429 1.00 33.59 642 SER A C 1
ATOM 5087 O O . SER A 1 642 ? 19.178 10.210 41.639 1.00 33.59 642 SER A O 1
ATOM 5089 N N . GLY A 1 643 ? 18.444 11.207 39.787 1.00 33.25 643 GLY A N 1
ATOM 5090 C CA . GLY A 1 643 ? 17.883 12.400 40.433 1.00 33.25 643 GLY A CA 1
ATOM 5091 C C . GLY A 1 643 ? 16.408 12.267 40.847 1.00 33.25 643 GLY A C 1
ATOM 5092 O O . GLY A 1 643 ? 15.863 13.166 41.480 1.00 33.25 643 GLY A O 1
ATOM 5093 N N . TRP A 1 644 ? 15.740 11.159 40.510 1.00 40.28 644 TRP A N 1
ATOM 5094 C CA . TRP A 1 644 ? 14.299 10.962 40.721 1.00 40.28 644 TRP A CA 1
ATOM 5095 C C . TRP A 1 644 ? 14.029 10.147 41.996 1.00 40.28 644 TRP A C 1
ATOM 5097 O O . TRP A 1 644 ? 13.893 8.923 41.978 1.00 40.28 644 TRP A O 1
ATOM 5107 N N . SER A 1 645 ? 13.981 10.830 43.142 1.00 32.03 645 SER A N 1
ATOM 5108 C CA . SER A 1 645 ? 13.747 10.216 44.457 1.00 32.03 645 SER A CA 1
ATOM 5109 C C . SER A 1 645 ? 12.287 9.784 44.658 1.00 32.03 645 SER A C 1
ATOM 5111 O O . SER A 1 645 ? 11.381 10.608 44.786 1.00 32.03 645 SER A O 1
ATOM 5113 N N . LYS A 1 646 ? 12.062 8.468 44.774 1.00 40.62 646 LYS A N 1
ATOM 5114 C CA . LYS A 1 646 ? 10.826 7.868 45.302 1.00 40.62 646 LYS A CA 1
ATOM 5115 C C . LYS A 1 646 ? 10.802 7.977 46.831 1.00 40.62 646 LYS A C 1
ATOM 5117 O O . LYS A 1 646 ? 11.307 7.100 47.529 1.00 40.62 646 LYS A O 1
ATOM 5122 N N . LYS A 1 647 ? 10.139 8.998 47.375 1.00 35.50 647 LYS A N 1
ATOM 5123 C CA . LYS A 1 647 ? 9.638 8.970 48.760 1.00 35.50 647 LYS A CA 1
ATOM 5124 C C . LYS A 1 647 ? 8.156 9.298 48.776 1.00 35.50 647 LYS A C 1
ATOM 5126 O O . LYS A 1 647 ? 7.775 10.451 48.638 1.00 35.50 647 LYS A O 1
ATOM 5131 N N . GLY A 1 648 ? 7.334 8.275 49.001 1.00 32.66 648 GLY A N 1
ATOM 5132 C CA . GLY A 1 648 ? 5.945 8.496 49.387 1.00 32.66 648 GLY A CA 1
ATOM 5133 C C . GLY A 1 648 ? 4.945 7.455 48.918 1.00 32.66 648 GLY A C 1
ATOM 5134 O O . GLY A 1 648 ? 3.905 7.854 48.433 1.00 32.66 648 GLY A O 1
ATOM 5135 N N . LEU A 1 649 ? 5.214 6.154 49.043 1.00 31.22 649 LEU A N 1
ATOM 5136 C CA . LEU A 1 649 ? 4.149 5.150 49.161 1.00 31.22 649 LEU A CA 1
ATOM 5137 C C . LEU A 1 649 ? 4.790 3.814 49.550 1.00 31.22 649 LEU A C 1
ATOM 5139 O O . LEU A 1 649 ? 5.368 3.157 48.696 1.00 31.22 649 LEU A O 1
ATOM 5143 N N . LEU A 1 650 ? 4.776 3.483 50.844 1.00 32.38 650 LEU A N 1
ATOM 5144 C CA . LEU A 1 650 ? 4.832 2.134 51.444 1.00 32.38 650 LEU A CA 1
ATOM 5145 C C . LEU A 1 650 ? 5.288 2.280 52.902 1.00 32.38 650 LEU A C 1
ATOM 5147 O O . LEU A 1 650 ? 6.452 2.102 53.254 1.00 32.38 650 LEU A O 1
ATOM 5151 N N . ARG A 1 651 ? 4.341 2.623 53.777 1.00 31.66 651 ARG A N 1
ATOM 5152 C CA . ARG A 1 651 ? 4.483 2.413 55.218 1.00 31.66 651 ARG A CA 1
ATOM 5153 C C . ARG A 1 651 ? 3.227 1.688 55.701 1.00 31.66 651 ARG A C 1
ATOM 5155 O O . ARG A 1 651 ? 2.133 2.212 55.535 1.00 31.66 651 ARG A O 1
ATOM 5162 N N . ARG A 1 652 ? 3.449 0.521 56.320 1.00 36.41 652 ARG A N 1
ATOM 5163 C CA . ARG A 1 652 ? 2.511 -0.426 56.965 1.00 36.41 652 ARG A CA 1
ATOM 5164 C C . ARG A 1 652 ? 1.846 -1.482 56.073 1.00 36.41 652 ARG A C 1
ATOM 5166 O O . ARG A 1 652 ? 0.688 -1.353 55.705 1.00 36.41 652 ARG A O 1
ATOM 5173 N N . VAL A 1 653 ? 2.530 -2.617 55.926 1.00 30.95 653 VAL A N 1
ATOM 5174 C CA . VAL A 1 653 ? 1.893 -3.938 56.065 1.00 30.95 653 VAL A CA 1
ATOM 5175 C C . VAL A 1 653 ? 2.770 -4.770 57.008 1.00 30.95 653 VAL A C 1
ATOM 5177 O O . VAL A 1 653 ? 3.991 -4.776 56.873 1.00 30.95 653 VAL A O 1
ATOM 5180 N N . SER A 1 654 ? 2.141 -5.369 58.020 1.00 31.03 654 SER A N 1
ATOM 5181 C CA . SER A 1 654 ? 2.779 -6.133 59.100 1.00 31.03 654 SER A CA 1
ATOM 5182 C C . SER A 1 654 ? 3.302 -7.491 58.599 1.00 31.03 654 SER A C 1
ATOM 5184 O O . SER A 1 654 ? 2.605 -8.144 57.817 1.00 31.03 654 SER A O 1
ATOM 5186 N N . PRO A 1 655 ? 4.486 -7.954 59.037 1.00 32.19 655 PRO A N 1
ATOM 5187 C CA . PRO A 1 655 ? 5.108 -9.153 58.501 1.00 32.19 655 PRO A CA 1
ATOM 5188 C C . PRO A 1 655 ? 4.747 -10.379 59.344 1.00 32.19 655 PRO A C 1
ATOM 5190 O O . PRO A 1 655 ? 5.581 -10.779 60.132 1.00 32.19 655 PRO A O 1
ATOM 5193 N N . HIS A 1 656 ? 3.558 -10.991 59.222 1.00 35.41 656 HIS A N 1
ATOM 5194 C CA . HIS A 1 656 ? 3.314 -12.329 59.826 1.00 35.41 656 HIS A CA 1
ATOM 5195 C C . HIS A 1 656 ? 2.275 -13.230 59.118 1.00 35.41 656 HIS A C 1
ATOM 5197 O O . HIS A 1 656 ? 1.782 -14.186 59.704 1.00 35.41 656 HIS A O 1
ATOM 5203 N N . ALA A 1 657 ? 1.970 -13.010 57.834 1.00 34.28 657 ALA A N 1
ATOM 5204 C CA . ALA A 1 657 ? 1.119 -13.939 57.073 1.00 34.28 657 ALA A CA 1
ATOM 5205 C C . ALA A 1 657 ? 1.448 -13.929 55.571 1.00 34.28 657 ALA A C 1
ATOM 5207 O O . ALA A 1 657 ? 0.689 -13.387 54.770 1.00 34.28 657 ALA A O 1
ATOM 5208 N N . ALA A 1 658 ? 2.600 -14.474 55.163 1.00 35.59 658 ALA A N 1
ATOM 5209 C CA . ALA A 1 658 ? 2.982 -14.443 53.749 1.00 35.59 658 ALA A CA 1
ATOM 5210 C C . ALA A 1 658 ? 3.963 -15.551 53.327 1.00 35.59 658 ALA A C 1
ATOM 5212 O O . ALA A 1 658 ? 5.088 -15.260 52.945 1.00 35.59 658 ALA A O 1
ATOM 5213 N N . THR A 1 659 ? 3.527 -16.812 53.313 1.00 40.38 659 THR A N 1
ATOM 5214 C CA . THR A 1 659 ? 4.240 -17.878 52.570 1.00 40.38 659 THR A CA 1
ATOM 5215 C C . THR A 1 659 ? 3.381 -18.607 51.531 1.00 40.38 659 THR A C 1
ATOM 5217 O O . THR A 1 659 ? 3.904 -19.424 50.790 1.00 40.38 659 THR A O 1
ATOM 5220 N N . ARG A 1 660 ? 2.090 -18.262 51.360 1.00 37.19 660 ARG A N 1
ATOM 5221 C CA . ARG A 1 660 ? 1.244 -18.806 50.265 1.00 37.19 660 ARG A CA 1
ATOM 5222 C C . ARG A 1 660 ? 0.628 -17.781 49.298 1.00 37.19 660 ARG A C 1
ATOM 5224 O O . ARG A 1 660 ? 0.015 -18.185 48.324 1.00 37.19 660 ARG A O 1
ATOM 5231 N N . LYS A 1 661 ? 0.807 -16.468 49.512 1.00 41.22 661 LYS A N 1
ATOM 5232 C CA . LYS A 1 661 ? 0.298 -15.399 48.611 1.00 41.22 661 LYS A CA 1
ATOM 5233 C C . LYS A 1 661 ? 1.375 -14.691 47.773 1.00 41.22 661 LYS A C 1
ATOM 5235 O O . LYS A 1 661 ? 1.042 -13.830 46.965 1.00 41.22 661 LYS A O 1
ATOM 5240 N N . TRP A 1 662 ? 2.652 -15.039 47.950 1.00 36.00 662 TRP A N 1
ATOM 5241 C CA . TRP A 1 662 ? 3.765 -14.377 47.256 1.00 36.00 662 TRP A CA 1
ATOM 5242 C C . TRP A 1 662 ? 3.858 -14.765 45.774 1.00 36.00 662 TRP A C 1
ATOM 5244 O O . TRP A 1 662 ? 4.051 -13.890 44.935 1.00 36.00 662 TRP A O 1
ATOM 5254 N N . SER A 1 663 ? 3.607 -16.032 45.425 1.00 38.53 663 SER A N 1
ATOM 5255 C CA . SER A 1 663 ? 3.619 -16.495 44.028 1.00 38.53 663 SER A CA 1
ATOM 5256 C C . SER A 1 663 ? 2.540 -15.823 43.174 1.00 38.53 663 SER A C 1
ATOM 5258 O O . SER A 1 663 ? 2.797 -15.466 42.028 1.00 38.53 663 SER A O 1
ATOM 5260 N N . THR A 1 664 ? 1.355 -15.558 43.734 1.00 39.69 664 THR A N 1
ATOM 5261 C CA . THR A 1 664 ? 0.247 -14.903 43.018 1.00 39.69 664 THR A CA 1
ATOM 5262 C C . THR A 1 664 ? 0.519 -13.420 42.753 1.00 39.69 664 THR A C 1
ATOM 5264 O O . THR A 1 664 ? 0.179 -12.909 41.689 1.00 39.69 664 THR A O 1
ATOM 5267 N N . VAL A 1 665 ? 1.155 -12.719 43.700 1.00 39.00 665 VAL A N 1
ATOM 5268 C CA . VAL A 1 665 ? 1.501 -11.293 43.554 1.00 39.00 665 VAL A CA 1
ATOM 5269 C C . VAL A 1 665 ? 2.675 -11.107 42.593 1.00 39.00 665 VAL A C 1
ATOM 5271 O O . VAL A 1 665 ? 2.626 -10.203 41.760 1.00 39.00 665 VAL A O 1
ATOM 5274 N N . VAL A 1 666 ? 3.684 -11.986 42.652 1.00 43.56 666 VAL A N 1
ATOM 5275 C CA . VAL A 1 666 ? 4.790 -12.004 41.683 1.00 43.56 666 VAL A CA 1
ATOM 5276 C C . VAL A 1 666 ? 4.254 -12.311 40.284 1.00 43.56 666 VAL A C 1
ATOM 5278 O O . VAL A 1 666 ? 4.484 -11.521 39.377 1.00 43.56 666 VAL A O 1
ATOM 5281 N N . SER A 1 667 ? 3.417 -13.340 40.122 1.00 43.28 667 SER A N 1
ATOM 5282 C CA . SER A 1 667 ? 2.828 -13.692 38.819 1.00 43.28 667 SER A CA 1
ATOM 5283 C C . SER A 1 667 ? 1.965 -12.568 38.225 1.00 43.28 667 SER A C 1
ATOM 5285 O O . SER A 1 667 ? 2.019 -12.315 37.023 1.00 43.28 667 SER A O 1
ATOM 5287 N N . ALA A 1 668 ? 1.198 -11.841 39.048 1.00 40.62 668 ALA A N 1
ATOM 5288 C CA . ALA A 1 668 ? 0.381 -10.713 38.589 1.00 40.62 668 ALA A CA 1
ATOM 5289 C C . ALA A 1 668 ? 1.221 -9.476 38.212 1.00 40.62 668 ALA A C 1
ATOM 5291 O O . ALA A 1 668 ? 0.936 -8.815 37.210 1.00 40.62 668 ALA A O 1
ATOM 5292 N N . ALA A 1 669 ? 2.266 -9.162 38.985 1.00 38.16 669 ALA A N 1
ATOM 5293 C CA . ALA A 1 669 ? 3.200 -8.082 38.664 1.00 38.16 669 ALA A CA 1
ATOM 5294 C C . ALA A 1 669 ? 4.010 -8.394 37.394 1.00 38.16 669 ALA A C 1
ATOM 5296 O O . ALA A 1 669 ? 4.210 -7.518 36.551 1.00 38.16 669 ALA A O 1
ATOM 5297 N N . GLU A 1 670 ? 4.407 -9.653 37.216 1.00 48.50 670 GLU A N 1
ATOM 5298 C CA . GLU A 1 670 ? 5.105 -10.139 36.027 1.00 48.50 670 GLU A CA 1
ATOM 5299 C C . GLU A 1 670 ? 4.213 -10.161 34.781 1.00 48.50 670 GLU A C 1
ATOM 5301 O O . GLU A 1 670 ? 4.656 -9.759 33.700 1.00 48.50 670 GLU A O 1
ATOM 5306 N N . ALA A 1 671 ? 2.943 -10.557 34.914 1.00 51.56 671 ALA A N 1
ATOM 5307 C CA . ALA A 1 671 ? 1.967 -10.471 33.829 1.00 51.56 671 ALA A CA 1
ATOM 5308 C C . ALA A 1 671 ? 1.776 -9.016 33.369 1.00 51.56 671 ALA A C 1
ATOM 5310 O O . ALA A 1 671 ? 1.824 -8.736 32.170 1.00 51.56 671 ALA A O 1
ATOM 5311 N N . LYS A 1 672 ? 1.667 -8.075 34.318 1.00 52.75 672 LYS A N 1
ATOM 5312 C CA . LYS A 1 672 ? 1.546 -6.638 34.032 1.00 52.75 672 LYS A CA 1
ATOM 5313 C C . LYS A 1 672 ? 2.797 -6.064 33.352 1.00 52.75 672 LYS A C 1
ATOM 5315 O O . LYS A 1 672 ? 2.674 -5.321 32.383 1.00 52.75 672 LYS A O 1
ATOM 5320 N N . ALA A 1 673 ? 3.993 -6.442 33.808 1.00 56.59 673 ALA A N 1
ATOM 5321 C CA . ALA A 1 673 ? 5.252 -6.007 33.197 1.00 56.59 673 ALA A CA 1
ATOM 5322 C C . ALA A 1 673 ? 5.438 -6.559 31.769 1.00 56.59 673 ALA A C 1
ATOM 5324 O O . ALA A 1 673 ? 5.995 -5.887 30.898 1.00 56.59 673 ALA A O 1
ATOM 5325 N N . THR A 1 674 ? 4.959 -7.779 31.511 1.00 59.53 674 THR A N 1
ATOM 5326 C CA . THR A 1 674 ? 5.013 -8.407 30.182 1.00 59.53 674 THR A CA 1
ATOM 5327 C C . THR A 1 674 ? 4.056 -7.725 29.201 1.00 59.53 674 THR A C 1
ATOM 5329 O O . THR A 1 674 ? 4.436 -7.467 28.055 1.00 59.53 674 THR A O 1
ATOM 5332 N N . ASP A 1 675 ? 2.849 -7.379 29.657 1.00 64.44 675 ASP A N 1
ATOM 5333 C CA . ASP A 1 675 ? 1.860 -6.631 28.875 1.00 64.44 675 ASP A CA 1
ATOM 5334 C C . ASP A 1 675 ? 2.384 -5.229 28.509 1.00 64.44 675 ASP A C 1
ATOM 5336 O O . ASP A 1 675 ? 2.387 -4.842 27.340 1.00 64.44 675 ASP A O 1
ATOM 5340 N N . GLU A 1 676 ? 2.998 -4.522 29.462 1.00 72.25 676 GLU A N 1
ATOM 5341 C CA . GLU A 1 676 ? 3.613 -3.209 29.224 1.00 72.25 676 GLU A CA 1
ATOM 5342 C C . GLU A 1 676 ? 4.742 -3.258 28.172 1.00 72.25 676 GLU A C 1
ATOM 5344 O O . GLU A 1 676 ? 4.836 -2.389 27.303 1.00 72.25 676 GLU A O 1
ATOM 5349 N N . ARG A 1 677 ? 5.589 -4.299 28.180 1.00 74.62 677 ARG A N 1
ATOM 5350 C CA . ARG A 1 677 ? 6.627 -4.497 27.143 1.00 74.62 677 ARG A CA 1
ATOM 5351 C C . ARG A 1 677 ? 6.024 -4.727 25.758 1.00 74.62 677 ARG A C 1
ATOM 5353 O O . ARG A 1 677 ? 6.549 -4.224 24.763 1.00 74.62 677 ARG A O 1
ATOM 5360 N N . TYR A 1 678 ? 4.966 -5.534 25.663 1.00 76.00 678 TYR A N 1
ATOM 5361 C CA . TYR A 1 678 ? 4.294 -5.787 24.389 1.00 76.00 678 TYR A CA 1
ATOM 5362 C C . TYR A 1 678 ? 3.643 -4.513 23.850 1.00 76.00 678 TYR A C 1
ATOM 5364 O O . TYR A 1 678 ? 3.824 -4.195 22.676 1.00 76.00 678 TYR A O 1
ATOM 5372 N N . GLN A 1 679 ? 2.980 -3.745 24.714 1.00 72.38 679 GLN A N 1
ATOM 5373 C CA . GLN A 1 679 ? 2.372 -2.465 24.363 1.00 72.38 679 GLN A CA 1
ATOM 5374 C C . GLN A 1 679 ? 3.412 -1.441 23.893 1.00 72.38 679 GLN A C 1
ATOM 5376 O O . GLN A 1 679 ? 3.207 -0.822 22.850 1.00 72.38 679 GLN A O 1
ATOM 5381 N N . ARG A 1 680 ? 4.564 -1.319 24.573 1.00 78.69 680 ARG A N 1
ATOM 5382 C CA . ARG A 1 680 ? 5.668 -0.434 24.147 1.00 78.69 680 ARG A CA 1
ATOM 5383 C C . ARG A 1 680 ? 6.219 -0.806 22.771 1.00 78.69 680 ARG A C 1
ATOM 5385 O O . ARG A 1 680 ? 6.343 0.055 21.902 1.00 78.69 680 ARG A O 1
ATOM 5392 N N . HIS A 1 681 ? 6.484 -2.089 22.529 1.00 81.44 681 HIS A N 1
ATOM 5393 C CA . HIS A 1 681 ? 6.967 -2.534 21.220 1.00 81.44 681 HIS A CA 1
ATOM 5394 C C . HIS A 1 681 ? 5.900 -2.389 20.122 1.00 81.44 681 HIS A C 1
ATOM 5396 O O . HIS A 1 681 ? 6.207 -1.988 19.000 1.00 81.44 681 HIS A O 1
ATOM 5402 N N . ALA A 1 682 ? 4.634 -2.682 20.432 1.00 73.81 682 ALA A N 1
ATOM 5403 C CA . ALA A 1 682 ? 3.522 -2.468 19.512 1.00 73.81 682 ALA A CA 1
ATOM 5404 C C . ALA A 1 682 ? 3.354 -0.980 19.172 1.00 73.81 682 ALA A C 1
ATOM 5406 O O . ALA A 1 682 ? 3.098 -0.649 18.015 1.00 73.81 682 ALA A O 1
ATOM 5407 N N . TYR A 1 683 ? 3.553 -0.091 20.149 1.00 72.31 683 TYR A N 1
ATOM 5408 C CA . TYR A 1 683 ? 3.570 1.354 19.947 1.00 72.31 683 TYR A CA 1
ATOM 5409 C C . TYR A 1 683 ? 4.725 1.775 19.036 1.00 72.31 683 TYR A C 1
ATOM 5411 O O . TYR A 1 683 ? 4.486 2.459 18.043 1.00 72.31 683 TYR A O 1
ATOM 5419 N N . PHE A 1 684 ? 5.949 1.299 19.300 1.00 82.88 684 PHE A N 1
ATOM 5420 C CA . PHE A 1 684 ? 7.091 1.515 18.407 1.00 82.88 684 PHE A CA 1
ATOM 5421 C C . PHE A 1 684 ? 6.736 1.128 16.970 1.00 82.88 684 PHE A C 1
ATOM 5423 O O . PHE A 1 684 ? 6.832 1.954 16.069 1.00 82.88 684 PHE A O 1
ATOM 5430 N N . LYS A 1 685 ? 6.227 -0.090 16.764 1.00 77.56 685 LYS A N 1
ATOM 5431 C CA . LYS A 1 685 ? 5.881 -0.595 15.435 1.00 77.56 685 LYS A CA 1
ATOM 5432 C C . LYS A 1 685 ? 4.803 0.244 14.738 1.00 77.56 685 LYS A C 1
ATOM 5434 O O . LYS A 1 685 ? 4.919 0.517 13.552 1.00 77.56 685 LYS A O 1
ATOM 5439 N N . ARG A 1 686 ? 3.740 0.615 15.457 1.00 69.44 686 ARG A N 1
ATOM 5440 C CA . ARG A 1 686 ? 2.567 1.295 14.880 1.00 69.44 686 ARG A CA 1
ATOM 5441 C C . ARG A 1 686 ? 2.739 2.797 14.705 1.00 69.44 686 ARG A C 1
ATOM 5443 O O . ARG A 1 686 ? 1.995 3.371 13.926 1.00 69.44 686 ARG A O 1
ATOM 5450 N N . LYS A 1 687 ? 3.615 3.437 15.482 1.00 68.81 687 LYS A N 1
ATOM 5451 C CA . LYS A 1 687 ? 3.687 4.904 15.555 1.00 68.81 687 LYS A CA 1
ATOM 5452 C C . LYS A 1 687 ? 5.078 5.461 15.284 1.00 68.81 687 LYS A C 1
ATOM 5454 O O . LYS A 1 687 ? 5.180 6.524 14.694 1.00 68.81 687 LYS A O 1
ATOM 5459 N N . VAL A 1 688 ? 6.137 4.764 15.693 1.00 69.44 688 VAL A N 1
ATOM 5460 C CA . VAL A 1 688 ? 7.514 5.261 15.536 1.00 69.44 688 VAL A CA 1
ATOM 5461 C C . VAL A 1 688 ? 8.149 4.730 14.260 1.00 69.44 688 VAL A C 1
ATOM 5463 O O . VAL A 1 688 ? 8.724 5.498 13.503 1.00 69.44 688 VAL A O 1
ATOM 5466 N N . ALA A 1 689 ? 8.027 3.433 13.991 1.00 77.44 689 ALA A N 1
ATOM 5467 C CA . ALA A 1 689 ? 8.661 2.797 12.844 1.00 77.44 689 ALA A CA 1
ATOM 5468 C C . ALA A 1 689 ? 8.088 3.282 11.499 1.00 77.44 689 ALA A C 1
ATOM 5470 O O . ALA A 1 689 ? 8.804 3.280 10.509 1.00 77.44 689 ALA A O 1
ATOM 5471 N N . ILE A 1 690 ? 6.833 3.742 11.466 1.00 71.81 690 ILE A N 1
ATOM 5472 C CA . ILE A 1 690 ? 6.177 4.252 10.249 1.00 71.81 690 ILE A CA 1
ATOM 5473 C C . ILE A 1 690 ? 6.572 5.690 9.881 1.00 71.81 690 ILE A C 1
ATOM 5475 O O . ILE A 1 690 ? 6.174 6.168 8.832 1.00 71.81 690 ILE A O 1
ATOM 5479 N N . LEU A 1 691 ? 7.340 6.394 10.721 1.00 66.81 691 LEU A N 1
ATOM 5480 C CA . LEU A 1 691 ? 7.710 7.783 10.445 1.00 66.81 691 LEU A CA 1
ATOM 5481 C C . LEU A 1 691 ? 8.566 7.886 9.170 1.00 66.81 691 LEU A C 1
ATOM 5483 O O . LEU A 1 691 ? 9.582 7.205 9.035 1.00 66.81 691 LEU A O 1
ATOM 5487 N N . ASN A 1 692 ? 8.224 8.803 8.266 1.00 58.41 692 ASN A N 1
ATOM 5488 C CA . ASN A 1 692 ? 8.962 8.978 7.010 1.00 58.41 692 ASN A CA 1
ATOM 5489 C C . ASN A 1 692 ? 10.430 9.386 7.170 1.00 58.41 692 ASN A C 1
ATOM 5491 O O . ASN A 1 692 ? 11.231 9.097 6.284 1.00 58.41 692 ASN A O 1
ATOM 5495 N N . VAL A 1 693 ? 10.820 9.957 8.314 1.00 67.06 693 VAL A N 1
ATOM 5496 C CA . VAL A 1 693 ? 12.224 10.311 8.585 1.00 67.06 693 VAL A CA 1
ATOM 5497 C C . VAL A 1 693 ? 13.172 9.112 8.427 1.00 67.06 693 VAL A C 1
ATOM 5499 O O . VAL A 1 693 ? 14.296 9.271 7.963 1.00 67.06 693 VAL A O 1
ATOM 5502 N N . TRP A 1 694 ? 12.714 7.886 8.714 1.00 79.94 694 TRP A N 1
ATOM 5503 C CA . TRP A 1 694 ? 13.523 6.677 8.516 1.00 79.94 694 TRP A CA 1
ATOM 5504 C C . TRP A 1 694 ? 13.803 6.358 7.043 1.00 79.94 694 TRP A C 1
ATOM 5506 O O . TRP A 1 694 ? 14.746 5.630 6.742 1.00 79.94 694 TRP A O 1
ATOM 5516 N N . ARG A 1 695 ? 12.946 6.839 6.135 1.00 67.69 695 ARG A N 1
ATOM 5517 C CA . ARG A 1 695 ? 13.108 6.719 4.680 1.00 67.69 695 ARG A CA 1
ATOM 5518 C C . ARG A 1 695 ? 13.990 7.839 4.135 1.00 67.69 695 ARG A C 1
ATOM 5520 O O . ARG A 1 695 ? 14.744 7.613 3.196 1.00 67.69 695 ARG A O 1
ATOM 5527 N N . GLU A 1 696 ? 13.870 9.029 4.711 1.00 62.91 696 GLU A N 1
ATOM 5528 C CA . GLU A 1 696 ? 14.568 10.236 4.264 1.00 62.91 696 GLU A CA 1
ATOM 5529 C C . GLU A 1 696 ? 16.036 10.274 4.708 1.00 62.91 696 GLU A C 1
ATOM 5531 O O . GLU A 1 696 ? 16.870 10.817 3.987 1.00 62.91 696 GLU A O 1
ATOM 5536 N N . ASP A 1 697 ? 16.373 9.644 5.838 1.00 76.81 697 ASP A N 1
ATOM 5537 C CA . ASP A 1 697 ? 17.744 9.539 6.338 1.00 76.81 697 ASP A CA 1
ATOM 5538 C C . ASP A 1 697 ? 18.162 8.075 6.549 1.00 76.81 697 ASP A C 1
ATOM 5540 O O . ASP A 1 697 ? 17.898 7.479 7.599 1.00 76.81 697 ASP A O 1
ATOM 5544 N N . PRO A 1 698 ? 18.859 7.478 5.565 1.00 75.81 698 PRO A N 1
ATOM 5545 C CA . PRO A 1 698 ? 19.362 6.113 5.674 1.00 75.81 698 PRO A CA 1
ATOM 5546 C C . PRO A 1 698 ? 20.288 5.908 6.881 1.00 75.81 698 PRO A C 1
ATOM 5548 O O . PRO A 1 698 ? 20.258 4.849 7.512 1.00 75.81 698 PRO A O 1
ATOM 5551 N N . ASN A 1 699 ? 21.064 6.934 7.258 1.00 86.06 699 ASN A N 1
ATOM 5552 C CA . ASN A 1 699 ? 21.994 6.837 8.382 1.00 86.06 699 ASN A CA 1
ATOM 5553 C C . ASN A 1 699 ? 21.245 6.749 9.711 1.00 86.06 699 ASN A C 1
ATOM 5555 O O . ASN A 1 699 ? 21.725 6.116 10.649 1.00 86.06 699 ASN A O 1
ATOM 5559 N N . LEU A 1 700 ? 20.066 7.369 9.812 1.00 87.75 700 LEU A N 1
ATOM 5560 C CA . LEU A 1 700 ? 19.229 7.287 11.004 1.00 87.75 700 LEU A CA 1
ATOM 5561 C C . LEU A 1 700 ? 18.762 5.848 11.259 1.00 87.75 700 LEU A C 1
ATOM 5563 O O . LEU A 1 700 ? 18.765 5.392 12.406 1.00 87.75 700 LEU A O 1
ATOM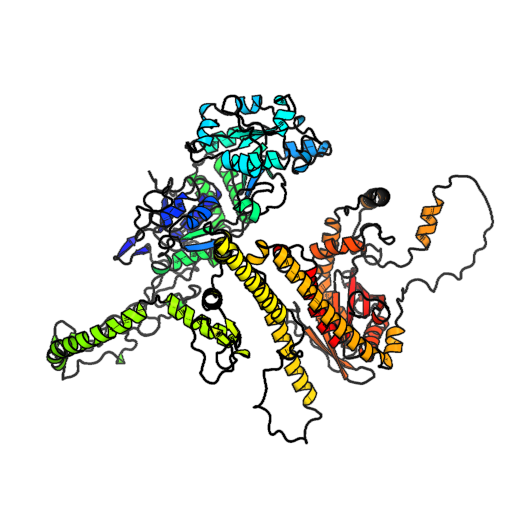 5567 N N . PHE A 1 701 ? 18.424 5.103 10.204 1.00 91.56 701 PHE A N 1
ATOM 5568 C CA . PHE A 1 701 ? 18.093 3.688 10.343 1.00 91.56 701 PHE A CA 1
ATOM 5569 C C . PHE A 1 701 ? 19.310 2.840 10.737 1.00 91.56 701 PHE A C 1
ATOM 5571 O O . PHE A 1 701 ? 19.185 1.974 11.603 1.00 91.56 701 PHE A O 1
ATOM 5578 N N . ASP A 1 702 ? 20.498 3.118 10.196 1.00 90.62 702 ASP A N 1
ATOM 5579 C CA . ASP A 1 702 ? 21.728 2.453 10.647 1.00 90.62 702 ASP A CA 1
ATOM 5580 C C . ASP A 1 702 ? 22.044 2.757 12.117 1.00 90.62 702 ASP A C 1
ATOM 5582 O O . ASP A 1 702 ? 22.408 1.852 12.867 1.00 90.62 702 ASP A O 1
ATOM 5586 N N . ARG A 1 703 ? 21.803 3.988 12.588 1.00 94.94 703 ARG A N 1
ATOM 5587 C CA . ARG A 1 703 ? 21.902 4.327 14.019 1.00 94.94 703 ARG A CA 1
ATOM 5588 C C . ARG A 1 703 ? 20.891 3.543 14.863 1.00 94.94 703 ARG A C 1
ATOM 5590 O O . ARG A 1 703 ? 21.237 3.085 15.950 1.00 94.94 703 ARG A O 1
ATOM 5597 N N . LEU A 1 704 ? 19.666 3.335 14.372 1.00 94.25 704 LEU A N 1
ATOM 5598 C CA . LEU A 1 704 ? 18.682 2.470 15.033 1.00 94.25 704 LEU A CA 1
ATOM 5599 C C . LEU A 1 704 ? 19.122 0.997 15.042 1.00 94.25 704 LEU A C 1
ATOM 5601 O O . LEU A 1 704 ? 18.899 0.310 16.038 1.00 94.25 704 LEU A O 1
ATOM 5605 N N . ARG A 1 705 ? 19.759 0.503 13.974 1.00 94.12 705 ARG A N 1
ATOM 5606 C CA . ARG A 1 705 ? 20.348 -0.846 13.942 1.00 94.12 705 ARG A CA 1
ATOM 5607 C C . ARG A 1 705 ? 21.463 -0.983 14.973 1.00 94.12 705 ARG A C 1
ATOM 5609 O O . ARG A 1 705 ? 21.462 -1.970 15.703 1.00 94.12 705 ARG A O 1
ATOM 5616 N N . SER A 1 706 ? 22.344 0.010 15.084 1.00 94.81 706 SER A N 1
ATOM 5617 C CA . SER A 1 706 ? 23.385 0.057 16.118 1.00 94.81 706 SER A CA 1
ATOM 5618 C C . SER A 1 706 ? 22.786 0.059 17.524 1.00 94.81 706 SER A C 1
ATOM 5620 O O . SER A 1 706 ? 23.205 -0.729 18.364 1.00 94.81 706 SER A O 1
ATOM 5622 N N . LEU A 1 707 ? 21.740 0.856 17.764 1.00 94.25 707 LEU A N 1
ATOM 5623 C CA . LEU A 1 707 ? 21.004 0.847 19.031 1.00 94.25 707 LEU A CA 1
ATOM 5624 C C . LEU A 1 707 ? 20.361 -0.520 19.317 1.00 94.25 707 LEU A C 1
ATOM 5626 O O . LEU A 1 707 ? 20.376 -0.997 20.447 1.00 94.25 707 LEU A O 1
ATOM 5630 N N . ALA A 1 708 ? 19.786 -1.170 18.303 1.00 94.00 708 ALA A N 1
ATOM 5631 C CA . ALA A 1 708 ? 19.221 -2.504 18.457 1.00 94.00 708 ALA A CA 1
ATOM 5632 C C . ALA A 1 708 ? 20.300 -3.547 18.789 1.00 94.00 708 ALA A C 1
ATOM 5634 O O . ALA A 1 708 ? 20.017 -4.455 19.563 1.00 94.00 708 ALA A O 1
ATOM 5635 N N . MET A 1 709 ? 21.512 -3.416 18.235 1.00 93.38 709 MET A N 1
ATOM 5636 C CA . MET A 1 709 ? 22.662 -4.259 18.584 1.00 93.38 709 MET A CA 1
ATOM 5637 C C . MET A 1 709 ? 23.108 -4.030 20.029 1.00 93.38 709 MET A C 1
ATOM 5639 O O . MET A 1 709 ? 23.215 -4.995 20.769 1.00 93.38 709 MET A O 1
ATOM 5643 N N . GLU A 1 710 ? 23.237 -2.776 20.460 1.00 94.44 710 GLU A N 1
ATOM 5644 C CA . GLU A 1 710 ? 23.570 -2.434 21.849 1.00 94.44 710 GLU A CA 1
ATOM 5645 C C . GLU A 1 710 ? 22.566 -3.048 22.843 1.00 94.44 710 GLU A C 1
ATOM 5647 O O . GLU A 1 710 ? 22.948 -3.723 23.795 1.00 94.44 710 GLU A O 1
ATOM 5652 N N . LEU A 1 711 ? 21.262 -2.913 22.575 1.00 93.44 711 LEU A N 1
ATOM 5653 C CA . LEU A 1 711 ? 20.212 -3.529 23.397 1.00 93.44 711 LEU A CA 1
ATOM 5654 C C . LEU A 1 711 ? 20.224 -5.069 23.338 1.00 93.44 711 LEU A C 1
ATOM 5656 O O . LEU A 1 711 ? 19.762 -5.729 24.275 1.00 93.44 711 LEU A O 1
ATOM 5660 N N . MET A 1 712 ? 20.694 -5.656 22.233 1.00 91.69 712 MET A N 1
ATOM 5661 C CA . MET A 1 712 ? 20.891 -7.103 22.130 1.00 91.69 712 MET A CA 1
ATOM 5662 C C . MET A 1 712 ? 22.075 -7.561 22.974 1.00 91.69 712 MET A C 1
ATOM 5664 O O . MET A 1 712 ? 21.949 -8.605 23.603 1.00 91.69 712 MET A O 1
ATOM 5668 N N . ASP A 1 713 ? 23.161 -6.794 23.019 1.00 91.44 713 ASP A N 1
ATOM 5669 C CA . ASP A 1 713 ? 24.336 -7.090 23.840 1.00 91.44 713 ASP A CA 1
ATOM 5670 C C . ASP A 1 713 ? 23.994 -6.973 25.335 1.00 91.44 713 ASP A C 1
ATOM 5672 O O . ASP A 1 713 ? 24.332 -7.865 26.110 1.00 91.44 713 ASP A O 1
ATOM 5676 N N . GLU A 1 714 ? 23.205 -5.960 25.729 1.00 91.75 714 GLU A N 1
ATOM 5677 C CA . GLU A 1 714 ? 22.619 -5.864 27.081 1.00 91.75 714 GLU A CA 1
ATOM 5678 C C . GLU A 1 714 ? 21.800 -7.128 27.425 1.00 91.75 714 GLU A C 1
ATOM 5680 O O . GLU A 1 714 ? 21.964 -7.728 28.486 1.00 91.75 714 GLU A O 1
ATOM 5685 N N . SER A 1 715 ? 20.939 -7.580 26.504 1.00 90.62 715 SER A N 1
ATOM 5686 C CA . SER A 1 715 ? 20.099 -8.773 26.720 1.00 90.62 715 SER A CA 1
ATOM 5687 C C . SER A 1 715 ? 20.909 -10.079 26.716 1.00 90.62 715 SER A C 1
ATOM 5689 O O . SER A 1 715 ? 20.538 -11.041 27.390 1.00 90.62 715 SER A O 1
ATOM 5691 N N . ALA A 1 716 ? 21.999 -10.133 25.945 1.00 90.56 716 ALA A N 1
ATOM 5692 C CA . ALA A 1 716 ? 22.926 -11.258 25.904 1.00 90.56 716 ALA A CA 1
ATOM 5693 C C . ALA A 1 716 ? 23.679 -11.386 27.231 1.00 90.56 716 ALA A C 1
ATOM 5695 O O . ALA A 1 716 ? 23.763 -12.488 27.770 1.00 90.56 716 ALA A O 1
ATOM 5696 N N . HIS A 1 717 ? 24.125 -10.262 27.798 1.00 91.69 717 HIS A N 1
ATOM 5697 C CA . HIS A 1 717 ? 24.730 -10.222 29.126 1.00 91.69 717 HIS A CA 1
ATOM 5698 C C . HIS A 1 717 ? 23.768 -10.749 30.203 1.00 91.69 717 HIS A C 1
ATOM 5700 O O . HIS A 1 717 ? 24.134 -11.630 30.979 1.00 91.69 717 HIS A O 1
ATOM 5706 N N . ASP A 1 718 ? 22.503 -10.312 30.188 1.00 90.75 718 ASP A N 1
ATOM 5707 C CA . ASP A 1 718 ? 21.469 -10.844 31.089 1.00 90.75 718 ASP A CA 1
ATOM 5708 C C . ASP A 1 718 ? 21.266 -12.367 30.920 1.00 90.75 718 ASP A C 1
ATOM 5710 O O . ASP A 1 718 ? 21.024 -13.083 31.897 1.00 90.75 718 ASP A O 1
ATOM 5714 N N . CYS A 1 719 ? 21.351 -12.883 29.685 1.00 91.75 719 CYS A N 1
ATOM 5715 C CA . CYS A 1 719 ? 21.273 -14.323 29.417 1.00 91.75 719 CYS A CA 1
ATOM 5716 C C . CYS A 1 719 ? 22.476 -15.078 29.986 1.00 91.75 719 CYS A C 1
ATOM 5718 O O . CYS A 1 719 ? 22.300 -16.161 30.540 1.00 91.75 719 CYS A O 1
ATOM 5720 N N . GLU A 1 720 ? 23.681 -14.528 29.855 1.00 92.06 720 GLU A N 1
ATOM 5721 C CA . GLU A 1 720 ? 24.902 -15.126 30.395 1.00 92.06 720 GLU A CA 1
ATOM 5722 C C . GLU A 1 720 ? 24.868 -15.184 31.919 1.00 92.06 720 GLU A C 1
ATOM 5724 O O . GLU A 1 720 ? 25.134 -16.240 32.490 1.00 92.06 720 GLU A O 1
ATOM 5729 N N . GLU A 1 721 ? 24.462 -14.098 32.581 1.00 92.75 721 GLU A N 1
ATOM 5730 C CA . GLU A 1 721 ? 24.306 -14.068 34.038 1.00 92.75 721 GLU A CA 1
ATOM 5731 C C . GLU A 1 721 ? 23.255 -15.075 34.515 1.00 92.75 721 GLU A C 1
ATOM 5733 O O . GLU A 1 721 ? 23.496 -15.833 35.458 1.00 92.75 721 GLU A O 1
ATOM 5738 N N . ARG A 1 722 ? 22.112 -15.177 33.823 1.00 94.31 722 ARG A N 1
ATOM 5739 C CA . ARG A 1 722 ? 21.125 -16.219 34.134 1.00 94.31 722 ARG A CA 1
ATOM 5740 C C . ARG A 1 722 ? 21.681 -17.622 33.888 1.00 94.31 722 ARG A C 1
ATOM 5742 O O . ARG A 1 722 ? 21.421 -18.518 34.683 1.00 94.31 722 ARG A O 1
ATOM 5749 N N . CYS A 1 723 ? 22.448 -17.832 32.823 1.00 93.06 723 CYS A N 1
ATOM 5750 C CA . CYS A 1 723 ? 23.054 -19.128 32.541 1.00 93.06 723 CYS A CA 1
ATOM 5751 C C . CYS A 1 723 ? 24.047 -19.528 33.639 1.00 93.06 723 CYS A C 1
ATOM 5753 O O . CYS A 1 723 ? 24.008 -20.673 34.074 1.00 93.06 723 CYS A O 1
ATOM 5755 N N . LYS A 1 724 ? 24.875 -18.599 34.140 1.00 93.94 724 LYS A N 1
ATOM 5756 C CA . LYS A 1 724 ? 25.782 -18.843 35.279 1.00 93.94 724 LYS A CA 1
ATOM 5757 C C . LYS A 1 724 ? 25.025 -19.326 36.517 1.00 93.94 724 LYS A C 1
ATOM 5759 O O . LYS A 1 724 ? 25.469 -20.276 37.143 1.00 93.94 724 LYS A O 1
ATOM 5764 N N . GLN A 1 725 ? 23.856 -18.751 36.807 1.00 95.12 725 GLN A N 1
ATOM 5765 C CA . GLN A 1 725 ? 22.993 -19.226 37.900 1.00 95.12 725 GLN A CA 1
ATOM 5766 C C . GLN A 1 725 ? 22.480 -20.650 37.654 1.00 95.12 725 GLN A C 1
ATOM 5768 O O . GLN A 1 725 ? 22.495 -21.470 38.561 1.00 95.12 725 GLN A O 1
ATOM 5773 N N . LEU A 1 726 ? 22.051 -20.964 36.426 1.00 95.00 726 LEU A N 1
ATOM 5774 C CA . LEU A 1 726 ? 21.624 -22.323 36.071 1.00 95.00 726 LEU A CA 1
ATOM 5775 C C . LEU A 1 726 ? 22.777 -23.334 36.202 1.00 95.00 726 LEU A C 1
ATOM 5777 O O . LEU A 1 726 ? 22.535 -24.483 36.544 1.00 95.00 726 LEU A O 1
ATOM 5781 N N . TYR A 1 727 ? 24.028 -22.913 35.974 1.00 94.81 727 TYR A N 1
ATOM 5782 C CA . TYR A 1 727 ? 25.217 -23.755 36.154 1.00 94.81 727 TYR A CA 1
ATOM 5783 C C . TYR A 1 727 ? 25.497 -24.166 37.602 1.00 94.81 727 TYR A C 1
ATOM 5785 O O . TYR A 1 727 ? 26.209 -25.146 37.818 1.00 94.81 727 TYR A O 1
ATOM 5793 N N . GLU A 1 728 ? 24.935 -23.453 38.576 1.00 96.19 728 GLU A N 1
ATOM 5794 C CA . GLU A 1 728 ? 25.044 -23.789 39.998 1.00 96.19 728 GLU A CA 1
ATOM 5795 C C . GLU A 1 728 ? 24.020 -24.858 40.427 1.00 96.19 728 GLU A C 1
ATOM 5797 O O . GLU A 1 728 ? 24.150 -25.431 41.509 1.00 96.19 728 GLU A O 1
ATOM 5802 N N . GLU A 1 729 ? 23.016 -25.159 39.595 1.00 96.56 729 GLU A N 1
ATOM 5803 C CA . GLU A 1 729 ? 21.996 -26.172 39.879 1.00 96.56 729 GLU A CA 1
ATOM 5804 C C . GLU A 1 729 ? 22.538 -27.599 39.647 1.00 96.56 729 GLU A C 1
ATOM 5806 O O . GLU A 1 729 ? 23.177 -27.888 38.635 1.00 96.56 729 GLU A O 1
ATOM 5811 N N . GLU A 1 730 ? 22.248 -28.537 40.558 1.00 95.81 730 GLU A N 1
ATOM 5812 C CA . GLU A 1 730 ? 22.745 -29.927 40.486 1.00 95.81 730 GLU A CA 1
ATOM 5813 C C . GLU A 1 730 ? 22.292 -30.653 39.205 1.00 95.81 730 GLU A C 1
ATOM 5815 O O . GLU A 1 730 ? 23.060 -31.371 38.555 1.00 95.81 730 GLU A O 1
ATOM 5820 N N . SER A 1 731 ? 21.052 -30.404 38.784 1.00 95.88 731 SER A N 1
ATOM 5821 C CA . SER A 1 731 ? 20.453 -30.974 37.576 1.00 95.88 731 SER A CA 1
ATOM 5822 C C . SER A 1 731 ? 21.069 -30.443 36.278 1.00 95.88 731 SER A C 1
ATOM 5824 O O . SER A 1 731 ? 20.892 -31.066 35.224 1.00 95.88 731 SER A O 1
ATOM 5826 N N . MET A 1 732 ? 21.886 -29.386 36.329 1.00 95.38 732 MET A N 1
ATOM 5827 C CA . MET A 1 732 ? 22.621 -28.904 35.163 1.00 95.38 732 MET A CA 1
ATOM 5828 C C . MET A 1 732 ? 23.602 -29.946 34.628 1.00 95.38 732 MET A C 1
ATOM 5830 O O . MET A 1 732 ? 23.749 -30.064 33.416 1.00 95.38 732 MET A O 1
ATOM 5834 N N . GLN A 1 733 ? 24.244 -30.753 35.478 1.00 94.00 733 GLN A N 1
ATOM 5835 C CA . GLN A 1 733 ? 25.152 -31.806 34.994 1.00 94.00 733 GLN A CA 1
ATOM 5836 C C . GLN A 1 733 ? 24.409 -32.851 34.155 1.00 94.00 733 GLN A C 1
ATOM 5838 O O . GLN A 1 733 ? 24.932 -33.349 33.158 1.00 94.00 733 GLN A O 1
ATOM 5843 N N . VAL A 1 734 ? 23.151 -33.122 34.505 1.00 94.88 734 VAL A N 1
ATOM 5844 C CA . VAL A 1 734 ? 22.270 -34.001 33.734 1.00 94.88 734 VAL A CA 1
ATOM 5845 C C . VAL A 1 734 ? 21.824 -33.325 32.438 1.00 94.88 734 VAL A C 1
ATOM 5847 O O . VAL A 1 734 ? 21.860 -33.959 31.384 1.00 94.88 734 VAL A O 1
ATOM 5850 N N . LEU A 1 735 ? 21.459 -32.038 32.492 1.00 94.38 735 LEU A N 1
ATOM 5851 C CA . LEU A 1 735 ? 21.102 -31.251 31.308 1.00 94.38 735 LEU A CA 1
ATOM 5852 C C . LEU A 1 735 ? 22.253 -31.192 30.319 1.00 94.38 735 LEU A C 1
ATOM 5854 O O . LEU A 1 735 ? 22.053 -31.442 29.135 1.00 94.38 735 LEU A O 1
ATOM 5858 N N . LEU A 1 736 ? 23.463 -30.914 30.799 1.00 92.69 736 LEU A N 1
ATOM 5859 C CA . LEU A 1 736 ? 24.671 -31.018 30.006 1.00 92.69 736 LEU A CA 1
ATOM 5860 C C . LEU A 1 736 ? 24.784 -32.450 29.500 1.00 92.69 736 LEU A C 1
ATOM 5862 O O . LEU A 1 736 ? 24.915 -32.613 28.303 1.00 92.69 736 LEU A O 1
ATOM 5866 N N . GLY A 1 737 ? 24.629 -33.486 30.323 1.00 91.69 737 GLY A N 1
ATOM 5867 C CA . GLY A 1 737 ? 24.647 -34.904 29.932 1.00 91.69 737 GLY A CA 1
ATOM 5868 C C . GLY A 1 737 ? 23.774 -35.298 28.728 1.00 91.69 737 GLY A C 1
ATOM 5869 O O . GLY A 1 737 ? 24.164 -36.214 28.004 1.00 91.69 737 GLY A O 1
ATOM 5870 N N . LEU A 1 738 ? 22.677 -34.580 28.446 1.00 90.38 738 LEU A N 1
ATOM 5871 C CA . LEU A 1 738 ? 21.873 -34.746 27.228 1.00 90.38 738 LEU A CA 1
ATOM 5872 C C . LEU A 1 738 ? 22.711 -34.361 25.989 1.00 90.38 738 LEU A C 1
ATOM 5874 O O . LEU A 1 738 ? 22.779 -33.194 25.592 1.00 90.38 738 LEU A O 1
ATOM 5878 N N . GLN A 1 739 ? 23.416 -35.347 25.424 1.00 75.12 739 GLN A N 1
ATOM 5879 C CA . GLN A 1 739 ? 24.228 -35.215 24.211 1.00 75.12 739 GLN A CA 1
ATOM 5880 C C . GLN A 1 739 ? 23.356 -34.999 22.966 1.00 75.12 739 GLN A C 1
ATOM 5882 O O . GLN A 1 739 ? 22.156 -35.282 22.975 1.00 75.12 739 GLN A O 1
ATOM 5887 N N . ASP A 1 740 ? 23.992 -34.567 21.870 1.00 63.53 740 ASP A N 1
ATOM 5888 C CA . ASP A 1 740 ? 23.458 -34.668 20.507 1.00 63.53 740 ASP A CA 1
ATOM 5889 C C . ASP A 1 740 ? 23.293 -36.161 20.138 1.00 63.53 740 ASP A C 1
ATOM 5891 O O . ASP A 1 740 ? 24.069 -36.729 19.370 1.00 63.53 740 ASP A O 1
ATOM 5895 N N . MET A 1 741 ? 22.312 -36.839 20.742 1.00 62.56 741 MET A N 1
ATOM 5896 C CA . MET A 1 741 ? 21.985 -38.222 20.415 1.00 62.56 741 MET A CA 1
ATOM 5897 C C . MET A 1 741 ? 21.383 -38.257 19.009 1.00 62.56 741 MET A C 1
ATOM 5899 O O . MET A 1 741 ? 20.304 -37.708 18.767 1.00 62.56 741 MET A O 1
ATOM 5903 N N . HIS A 1 742 ? 22.091 -38.899 18.081 1.00 61.34 742 HIS A N 1
ATOM 5904 C CA . HIS A 1 742 ? 21.553 -39.343 16.800 1.00 61.34 742 HIS A CA 1
ATOM 5905 C C . HIS A 1 742 ? 21.146 -40.808 16.964 1.00 61.34 742 HIS A C 1
ATOM 5907 O O . HIS A 1 742 ? 22.005 -41.683 17.044 1.00 61.34 742 HIS A O 1
ATOM 5913 N N . HIS A 1 743 ? 19.844 -41.084 17.051 1.00 52.75 743 HIS A N 1
ATOM 5914 C CA . HIS A 1 743 ? 19.324 -42.397 17.459 1.00 52.75 743 HIS A CA 1
ATOM 5915 C C . HIS A 1 743 ? 19.422 -43.496 16.372 1.00 52.75 743 HIS A C 1
ATOM 5917 O O . HIS A 1 743 ? 18.558 -44.358 16.279 1.00 52.75 743 HIS A O 1
ATOM 5923 N N . GLY A 1 744 ? 20.448 -43.467 15.514 1.00 51.91 744 GLY A N 1
ATOM 5924 C CA . GLY A 1 744 ? 20.465 -44.227 14.260 1.00 51.91 744 GLY A CA 1
ATOM 5925 C C . GLY A 1 744 ? 21.577 -45.253 14.060 1.00 51.91 744 GLY A C 1
ATOM 5926 O O . GLY A 1 744 ? 21.646 -45.780 12.956 1.00 51.91 744 GLY A O 1
ATOM 5927 N N . GLN A 1 745 ? 22.478 -45.522 15.019 1.00 47.38 745 GLN A N 1
ATOM 5928 C CA . GLN A 1 745 ? 23.681 -46.281 14.638 1.00 47.38 745 GLN A CA 1
ATOM 5929 C C . GLN A 1 745 ? 24.404 -47.110 15.705 1.00 47.38 745 GLN A C 1
ATOM 5931 O O . GLN A 1 745 ? 25.629 -47.096 15.767 1.00 47.38 745 GLN A O 1
ATOM 5936 N N . GLN A 1 746 ? 23.686 -47.879 16.523 1.00 43.28 746 GLN A N 1
ATOM 5937 C CA . GLN A 1 746 ? 24.362 -48.768 17.478 1.00 43.28 746 GLN A CA 1
ATOM 5938 C C . GLN A 1 746 ? 23.919 -50.236 17.455 1.00 43.28 746 GLN A C 1
ATOM 5940 O O . GLN A 1 746 ? 24.164 -50.922 18.440 1.00 43.28 746 GLN A O 1
ATOM 5945 N N . GLN A 1 747 ? 23.311 -50.745 16.369 1.00 43.81 747 GLN A N 1
ATOM 5946 C CA . GLN A 1 747 ? 22.788 -52.123 16.402 1.00 43.81 747 GLN A CA 1
ATOM 5947 C C . GLN A 1 747 ? 23.104 -53.087 15.241 1.00 43.81 747 GLN A C 1
ATOM 5949 O O . GLN A 1 747 ? 22.789 -54.256 15.411 1.00 43.81 747 GLN A O 1
ATOM 5954 N N . ASP A 1 748 ? 23.798 -52.704 14.156 1.00 44.84 748 ASP A N 1
ATOM 5955 C CA . ASP A 1 748 ? 23.948 -53.617 12.992 1.00 44.84 748 ASP A CA 1
ATOM 5956 C C . ASP A 1 748 ? 25.386 -54.006 12.561 1.00 44.84 748 ASP A C 1
ATOM 5958 O O . ASP A 1 748 ? 25.536 -54.730 11.581 1.00 44.84 748 ASP A O 1
ATOM 5962 N N . ASP A 1 749 ? 26.453 -53.646 13.288 1.00 42.72 749 ASP A N 1
ATOM 5963 C CA . ASP A 1 749 ? 27.840 -53.989 12.879 1.00 42.72 749 ASP A CA 1
ATOM 5964 C C . ASP A 1 749 ? 28.409 -55.305 13.476 1.00 42.72 749 ASP A C 1
ATOM 5966 O O . ASP A 1 749 ? 29.618 -55.536 13.446 1.00 42.72 749 ASP A O 1
ATOM 5970 N N . GLU A 1 750 ? 27.566 -56.228 13.957 1.00 44.53 750 GLU A N 1
ATOM 5971 C CA . GLU A 1 750 ? 27.983 -57.595 14.337 1.00 44.53 750 GLU A CA 1
ATOM 5972 C C . GLU A 1 750 ? 27.326 -58.680 13.466 1.00 44.53 750 GLU A C 1
ATOM 5974 O O . GLU A 1 750 ? 26.684 -59.597 13.968 1.00 44.53 750 GLU A O 1
ATOM 5979 N N . ILE A 1 751 ? 27.523 -58.643 12.144 1.00 41.22 751 ILE A N 1
ATOM 5980 C CA . ILE A 1 751 ? 27.453 -59.871 11.332 1.00 41.22 751 ILE A CA 1
ATOM 5981 C C . ILE A 1 751 ? 28.664 -59.925 10.405 1.00 41.22 751 ILE A C 1
ATOM 5983 O O . ILE A 1 751 ? 28.765 -59.229 9.397 1.00 41.22 751 ILE A O 1
ATOM 5987 N N . GLY A 1 752 ? 29.605 -60.783 10.793 1.00 43.16 752 GLY A N 1
ATOM 5988 C CA . GLY A 1 752 ? 30.812 -61.084 10.047 1.00 43.16 752 GLY A CA 1
ATOM 5989 C C . GLY A 1 752 ? 30.542 -61.732 8.690 1.00 43.16 752 GLY A C 1
ATOM 5990 O O . GLY A 1 752 ? 29.649 -62.558 8.519 1.00 43.16 752 GLY A O 1
ATOM 5991 N N . GLY A 1 753 ? 31.403 -61.392 7.737 1.00 34.78 753 GLY A N 1
ATOM 5992 C CA . GLY A 1 753 ? 31.486 -62.036 6.436 1.00 34.78 753 GLY A CA 1
ATOM 5993 C C . GLY A 1 753 ? 32.812 -61.695 5.773 1.00 34.78 753 GLY A C 1
ATOM 5994 O O . GLY A 1 753 ? 32.918 -60.714 5.046 1.00 34.78 753 GLY A O 1
ATOM 5995 N N . GLN A 1 754 ? 33.841 -62.497 6.052 1.00 40.69 754 GLN A N 1
ATOM 5996 C CA . GLN A 1 754 ? 35.072 -62.516 5.264 1.00 40.69 754 GLN A CA 1
ATOM 5997 C C . GLN A 1 754 ? 34.743 -62.954 3.828 1.00 40.69 754 GLN A C 1
ATOM 5999 O O . GLN A 1 754 ? 34.258 -64.066 3.625 1.00 40.69 754 GLN A O 1
ATOM 6004 N N . GLN A 1 755 ? 35.082 -62.137 2.830 1.00 34.94 755 GLN A N 1
ATOM 6005 C CA . GLN A 1 755 ? 35.346 -62.624 1.474 1.00 34.94 755 GLN A CA 1
ATOM 6006 C C . GLN A 1 755 ? 36.630 -61.990 0.915 1.00 34.94 755 GLN A C 1
ATOM 6008 O O . GLN A 1 755 ? 36.813 -60.779 1.056 1.00 34.94 755 GLN A O 1
ATOM 6013 N N . PRO A 1 756 ? 37.526 -62.785 0.295 1.00 51.41 756 PRO A N 1
ATOM 6014 C CA . PRO A 1 756 ? 38.760 -62.293 -0.300 1.00 51.41 756 PRO A CA 1
ATOM 6015 C C . PRO A 1 756 ? 38.693 -62.154 -1.837 1.00 51.41 756 PRO A C 1
ATOM 6017 O O . PRO A 1 756 ? 38.180 -63.032 -2.523 1.00 51.41 756 PRO A O 1
ATOM 6020 N N . TYR A 1 757 ? 39.381 -61.114 -2.328 1.00 39.47 757 TYR A N 1
ATOM 6021 C CA . TYR A 1 757 ? 40.079 -60.975 -3.622 1.00 39.47 757 TYR A CA 1
ATOM 6022 C C . TYR A 1 757 ? 39.349 -60.712 -4.961 1.00 39.47 757 TYR A C 1
ATOM 6024 O O . TYR A 1 757 ? 38.311 -61.281 -5.276 1.00 39.47 757 TYR A O 1
ATOM 6032 N N . ALA A 1 758 ? 40.107 -59.952 -5.778 1.00 34.81 758 ALA A N 1
ATOM 6033 C CA . ALA A 1 758 ? 40.051 -59.658 -7.223 1.00 34.81 758 ALA A CA 1
ATOM 6034 C C . ALA A 1 758 ? 39.183 -58.450 -7.642 1.00 34.81 758 ALA A C 1
ATOM 6036 O O . ALA A 1 758 ? 38.037 -58.338 -7.236 1.00 34.81 758 ALA A O 1
ATOM 6037 N N . SER A 1 759 ? 39.639 -57.498 -8.461 1.00 36.84 759 SER A N 1
ATOM 6038 C CA . SER A 1 759 ? 40.922 -57.265 -9.141 1.00 36.84 759 SER A CA 1
ATOM 6039 C C . SER A 1 759 ? 41.009 -55.781 -9.523 1.00 36.84 759 SER A C 1
ATOM 6041 O O . SER A 1 759 ? 39.992 -55.155 -9.818 1.00 36.84 759 SER A O 1
ATOM 6043 N N . GLU A 1 760 ? 42.227 -55.248 -9.497 1.00 47.94 760 GLU A N 1
ATOM 6044 C CA . GLU A 1 760 ? 42.623 -53.949 -10.042 1.00 47.94 760 GLU A CA 1
ATOM 6045 C C . GLU A 1 760 ? 42.319 -53.887 -11.546 1.00 47.94 760 GLU A C 1
ATOM 6047 O O . GLU A 1 760 ? 42.615 -54.847 -12.253 1.00 47.94 760 GLU A O 1
ATOM 6052 N N . ASP A 1 761 ? 41.685 -52.797 -11.987 1.00 51.62 761 ASP A N 1
ATOM 6053 C CA . ASP A 1 761 ? 42.061 -51.924 -13.117 1.00 51.62 761 ASP A CA 1
ATOM 6054 C C . ASP A 1 761 ? 40.784 -51.262 -13.678 1.00 51.62 761 ASP A C 1
ATOM 6056 O O . ASP A 1 761 ? 39.972 -51.931 -14.311 1.00 51.62 761 ASP A O 1
ATOM 6060 N N . ASP A 1 762 ? 40.551 -49.990 -13.315 1.00 38.47 762 ASP A N 1
ATOM 6061 C CA . ASP A 1 762 ? 39.809 -48.965 -14.082 1.00 38.47 762 ASP A CA 1
ATOM 6062 C C . ASP A 1 762 ? 39.375 -47.774 -13.189 1.00 38.47 762 ASP A C 1
ATOM 6064 O O . ASP A 1 762 ? 38.435 -47.845 -12.395 1.00 38.47 762 ASP A O 1
ATOM 6068 N N . GLY A 1 763 ? 40.008 -46.615 -13.408 1.00 40.47 763 GLY A N 1
ATOM 6069 C CA . GLY A 1 763 ? 39.333 -45.310 -13.347 1.00 40.47 763 GLY A CA 1
ATOM 6070 C C . GLY A 1 763 ? 39.207 -44.611 -11.985 1.00 40.47 763 GLY A C 1
ATOM 6071 O O . GLY A 1 763 ? 38.146 -44.588 -11.361 1.00 40.47 763 GLY A O 1
ATOM 6072 N N . GLU A 1 764 ? 40.258 -43.877 -11.624 1.00 42.94 764 GLU A N 1
ATOM 6073 C CA . GLU A 1 764 ? 40.474 -43.023 -10.439 1.00 42.94 764 GLU A CA 1
ATOM 6074 C C . GLU A 1 764 ? 39.497 -41.825 -10.242 1.00 42.94 764 GLU A C 1
ATOM 6076 O O . GLU A 1 764 ? 39.817 -40.866 -9.547 1.00 42.94 764 GLU A O 1
ATOM 6081 N N . LEU A 1 765 ? 38.284 -41.843 -10.815 1.00 44.66 765 LEU A N 1
ATOM 6082 C CA . LEU A 1 765 ? 37.297 -40.749 -10.685 1.00 44.66 765 LEU A CA 1
ATOM 6083 C C . LEU A 1 765 ? 35.994 -41.138 -9.958 1.00 44.66 765 LEU A C 1
ATOM 6085 O O . LEU A 1 765 ? 35.095 -40.308 -9.813 1.00 44.66 765 LEU A O 1
ATOM 6089 N N . ARG A 1 766 ? 35.863 -42.389 -9.489 1.00 43.25 766 ARG A N 1
ATOM 6090 C CA . ARG A 1 766 ? 34.660 -42.881 -8.780 1.00 43.25 766 ARG A CA 1
ATOM 6091 C C . ARG A 1 766 ? 34.830 -43.104 -7.270 1.00 43.25 766 ARG A C 1
ATOM 6093 O O . ARG A 1 766 ? 33.816 -43.220 -6.583 1.00 43.25 766 ARG A O 1
ATOM 6100 N N . SER A 1 767 ? 36.049 -43.110 -6.723 1.00 45.44 767 SER A N 1
ATOM 6101 C CA . SER A 1 767 ? 36.277 -43.436 -5.301 1.00 45.44 767 SER A CA 1
ATOM 6102 C C . SER A 1 767 ? 35.995 -42.289 -4.323 1.00 45.44 767 SER A C 1
ATOM 6104 O O . SER A 1 767 ? 35.611 -42.553 -3.183 1.00 45.44 767 SER A O 1
ATOM 6106 N N . ASP A 1 768 ? 36.098 -41.028 -4.753 1.00 44.72 768 ASP A N 1
ATOM 6107 C CA . ASP A 1 768 ? 35.870 -39.880 -3.859 1.00 44.72 768 ASP A CA 1
ATOM 6108 C C . ASP A 1 768 ? 34.384 -39.645 -3.553 1.00 44.72 768 ASP A C 1
ATOM 6110 O O . ASP A 1 768 ? 34.033 -39.219 -2.456 1.00 44.72 768 ASP A O 1
ATOM 6114 N N . VAL A 1 769 ? 33.478 -40.016 -4.464 1.00 49.00 769 VAL A N 1
ATOM 6115 C CA . VAL A 1 769 ? 32.023 -39.883 -4.245 1.00 49.00 769 VAL A CA 1
ATOM 6116 C C . VAL A 1 769 ? 31.483 -40.971 -3.305 1.00 49.00 769 VAL A C 1
ATOM 6118 O O . VAL A 1 769 ? 30.491 -40.751 -2.611 1.00 49.00 769 VAL A O 1
ATOM 6121 N N . ALA A 1 770 ? 32.125 -42.143 -3.251 1.00 47.19 770 ALA A N 1
ATOM 6122 C CA . ALA A 1 770 ? 31.702 -43.245 -2.387 1.00 47.19 770 ALA A CA 1
ATOM 6123 C C . ALA A 1 770 ? 32.210 -43.093 -0.941 1.00 47.19 770 ALA A C 1
ATOM 6125 O O . ALA A 1 770 ? 31.472 -43.403 -0.009 1.00 47.19 770 ALA A O 1
ATOM 6126 N N . ARG A 1 771 ? 33.422 -42.552 -0.735 1.00 46.72 771 ARG A N 1
ATOM 6127 C CA . ARG A 1 771 ? 33.961 -42.290 0.615 1.00 46.72 771 ARG A CA 1
ATOM 6128 C C . ARG A 1 771 ? 33.302 -41.101 1.322 1.00 46.72 771 ARG A C 1
ATOM 6130 O O . ARG A 1 771 ? 33.177 -41.147 2.543 1.00 46.72 771 ARG A O 1
ATOM 6137 N N . ASP A 1 772 ? 32.814 -40.096 0.591 1.00 48.41 772 ASP A N 1
ATOM 6138 C CA . ASP A 1 772 ? 32.061 -38.977 1.190 1.00 48.41 772 ASP A CA 1
ATOM 6139 C C . ASP A 1 772 ? 30.640 -39.396 1.633 1.00 48.41 772 ASP A C 1
ATOM 6141 O O . ASP A 1 772 ? 30.088 -38.835 2.576 1.00 48.41 772 ASP A O 1
ATOM 6145 N N . ARG A 1 773 ? 30.060 -40.453 1.036 1.00 45.78 773 ARG A N 1
ATOM 6146 C CA . ARG A 1 773 ? 28.727 -40.971 1.415 1.00 45.78 773 ARG A CA 1
ATOM 6147 C C . ARG A 1 773 ? 28.684 -41.651 2.784 1.00 45.78 773 ARG A C 1
ATOM 6149 O O . ARG A 1 773 ? 27.620 -41.687 3.391 1.00 45.78 773 ARG A O 1
ATOM 6156 N N . GLN A 1 774 ? 29.804 -42.178 3.276 1.00 43.28 774 GLN A N 1
ATOM 6157 C CA . GLN A 1 774 ? 29.831 -42.978 4.507 1.00 43.28 774 GLN A CA 1
ATOM 6158 C C . GLN A 1 774 ? 30.152 -42.152 5.768 1.00 43.28 774 GLN A C 1
ATOM 6160 O O . GLN A 1 774 ? 30.050 -42.662 6.877 1.00 43.28 774 GLN A O 1
ATOM 6165 N N . LYS A 1 775 ? 30.496 -40.861 5.620 1.00 47.12 775 LYS A N 1
ATOM 6166 C CA . LYS A 1 775 ? 30.665 -39.910 6.739 1.00 47.12 775 LYS A CA 1
ATOM 6167 C C . LYS A 1 775 ? 29.547 -38.873 6.862 1.00 47.12 775 LYS A C 1
ATOM 6169 O O . LYS A 1 775 ? 29.502 -38.173 7.870 1.00 47.12 775 LYS A O 1
ATOM 6174 N N . ASP A 1 776 ? 28.620 -38.812 5.908 1.00 48.31 776 ASP A N 1
ATOM 6175 C CA . ASP A 1 776 ? 27.470 -37.890 5.917 1.00 48.31 776 ASP A CA 1
ATOM 6176 C C . ASP A 1 776 ? 26.271 -38.451 6.724 1.00 48.31 776 ASP A C 1
ATOM 6178 O O . ASP A 1 776 ? 25.100 -38.211 6.423 1.00 48.31 776 ASP A O 1
ATOM 6182 N N . MET A 1 777 ? 26.575 -39.251 7.754 1.00 42.66 777 MET A N 1
ATOM 6183 C CA . MET A 1 777 ? 25.616 -40.014 8.554 1.00 42.66 777 MET A CA 1
ATOM 6184 C C . MET A 1 777 ? 24.776 -39.097 9.454 1.00 42.66 777 MET A C 1
ATOM 6186 O O . MET A 1 777 ? 25.306 -38.346 10.272 1.00 42.66 777 MET A O 1
ATOM 6190 N N . GLY A 1 778 ? 23.448 -39.187 9.328 1.00 60.12 778 GLY A N 1
ATOM 6191 C CA . GLY A 1 778 ? 22.501 -38.726 10.350 1.00 60.12 778 GLY A CA 1
ATOM 6192 C C . GLY A 1 778 ? 22.015 -37.275 10.265 1.00 60.12 778 GLY A C 1
ATOM 6193 O O . GLY A 1 778 ? 21.450 -36.770 11.241 1.00 60.12 778 GLY A O 1
ATOM 6194 N N . LEU A 1 779 ? 22.195 -36.576 9.139 1.00 71.62 779 LEU A N 1
ATOM 6195 C CA . LEU A 1 779 ? 21.524 -35.289 8.935 1.00 71.62 779 LEU A CA 1
ATOM 6196 C C . LEU A 1 779 ? 20.027 -35.526 8.708 1.00 71.62 779 LEU A C 1
ATOM 6198 O O . LEU A 1 779 ? 19.624 -35.910 7.621 1.00 71.62 779 LEU A O 1
ATOM 6202 N N . LEU A 1 780 ? 19.229 -35.276 9.746 1.00 86.44 780 LEU A N 1
ATOM 6203 C CA . LEU A 1 780 ? 17.768 -35.252 9.692 1.00 86.44 780 LEU A CA 1
ATOM 6204 C C . LEU A 1 780 ? 17.296 -34.269 8.607 1.00 86.44 780 LEU A C 1
ATOM 6206 O O . LEU A 1 780 ? 17.676 -33.095 8.670 1.00 86.44 780 LEU A O 1
ATOM 6210 N N . ARG A 1 781 ? 16.486 -34.715 7.638 1.00 93.56 781 ARG A N 1
ATOM 6211 C CA . ARG A 1 781 ? 16.010 -33.885 6.519 1.00 93.56 781 ARG A CA 1
ATOM 6212 C C . ARG A 1 781 ? 14.527 -34.089 6.208 1.00 93.56 781 ARG A C 1
ATOM 6214 O O . ARG A 1 781 ? 13.942 -35.139 6.428 1.00 93.56 781 ARG A O 1
ATOM 6221 N N . GLN A 1 782 ? 13.899 -33.052 5.655 1.00 95.69 782 GLN A N 1
ATOM 6222 C CA . GLN A 1 782 ? 12.471 -33.074 5.294 1.00 95.69 782 GLN A CA 1
ATOM 6223 C C . GLN A 1 782 ? 12.155 -33.941 4.062 1.00 95.69 782 GLN A C 1
ATOM 6225 O O . GLN A 1 782 ? 10.987 -34.248 3.821 1.00 95.69 782 GLN A O 1
ATOM 6230 N N . ASP A 1 783 ? 13.165 -34.280 3.259 1.00 93.50 783 ASP A N 1
ATOM 6231 C CA . ASP A 1 783 ? 13.059 -35.152 2.084 1.00 93.50 783 ASP A CA 1
ATOM 6232 C C . ASP A 1 783 ? 13.465 -36.608 2.375 1.00 93.50 783 ASP A C 1
ATOM 6234 O O . ASP A 1 783 ? 13.504 -37.405 1.439 1.00 93.50 783 ASP A O 1
ATOM 6238 N N . ASP A 1 784 ? 13.737 -36.957 3.640 1.00 92.94 784 ASP A N 1
ATOM 6239 C CA . ASP A 1 784 ? 13.998 -38.339 4.051 1.00 92.94 784 ASP A CA 1
ATOM 6240 C C . ASP A 1 784 ? 12.749 -39.215 3.844 1.00 92.94 784 ASP A C 1
ATOM 6242 O O . ASP A 1 784 ? 11.608 -38.754 3.978 1.00 92.94 784 ASP A O 1
ATOM 6246 N N . ASP A 1 785 ? 12.960 -40.495 3.522 1.00 88.88 785 ASP A N 1
ATOM 6247 C CA . ASP A 1 785 ? 11.893 -41.434 3.149 1.00 88.88 785 ASP A CA 1
ATOM 6248 C C . ASP A 1 785 ? 10.874 -41.692 4.264 1.00 88.88 785 ASP A C 1
ATOM 6250 O O . ASP A 1 785 ? 9.751 -42.101 3.971 1.00 88.88 785 ASP A O 1
ATOM 6254 N N . ASP A 1 786 ? 11.235 -41.453 5.523 1.00 88.75 786 ASP A N 1
ATOM 6255 C CA . ASP A 1 786 ? 10.350 -41.569 6.681 1.00 88.75 786 ASP A CA 1
ATOM 6256 C C . ASP A 1 786 ? 9.617 -40.258 7.023 1.00 88.75 786 ASP A C 1
ATOM 6258 O O . ASP A 1 786 ? 8.665 -40.280 7.802 1.00 88.75 786 ASP A O 1
ATOM 6262 N N . VAL A 1 787 ? 10.009 -39.124 6.428 1.00 93.38 787 VAL A N 1
ATOM 6263 C CA . VAL A 1 787 ? 9.377 -37.811 6.646 1.00 93.38 787 VAL A CA 1
ATOM 6264 C C . VAL A 1 787 ? 8.538 -37.381 5.442 1.00 93.38 787 VAL A C 1
ATOM 6266 O O . VAL A 1 787 ? 7.394 -36.961 5.611 1.00 93.38 787 VAL A O 1
ATOM 6269 N N . ARG A 1 788 ? 9.082 -37.468 4.219 1.00 92.19 788 ARG A N 1
ATOM 6270 C CA . ARG A 1 788 ? 8.407 -37.137 2.940 1.00 92.19 788 ARG A CA 1
ATOM 6271 C C . ARG A 1 788 ? 7.644 -35.800 2.949 1.00 92.19 788 ARG A C 1
ATOM 6273 O O . ARG A 1 788 ? 6.604 -35.641 2.287 1.00 92.19 788 ARG A O 1
ATOM 6280 N N . ALA A 1 789 ? 8.142 -34.819 3.700 1.00 92.06 789 ALA A N 1
ATOM 6281 C CA . ALA A 1 789 ? 7.534 -33.495 3.783 1.00 92.06 789 ALA A CA 1
ATOM 6282 C C . ALA A 1 789 ? 7.781 -32.688 2.501 1.00 92.06 789 ALA A C 1
ATOM 6284 O O . ALA A 1 789 ? 6.932 -31.878 2.127 1.00 92.06 789 ALA A O 1
ATOM 6285 N N . ILE A 1 790 ? 8.891 -32.962 1.810 1.00 92.62 790 ILE A N 1
ATOM 6286 C CA . ILE A 1 790 ? 9.215 -32.445 0.478 1.00 92.62 790 ILE A CA 1
ATOM 6287 C C . ILE A 1 790 ? 9.271 -33.622 -0.496 1.00 92.62 790 ILE A C 1
ATOM 6289 O O . ILE A 1 790 ? 9.920 -34.628 -0.215 1.00 92.62 790 ILE A O 1
ATOM 6293 N N . ARG A 1 791 ? 8.601 -33.496 -1.644 1.00 88.38 791 ARG A N 1
ATOM 6294 C CA . ARG A 1 791 ? 8.677 -34.473 -2.736 1.00 88.38 791 ARG A CA 1
ATOM 6295 C C . ARG A 1 791 ? 9.515 -33.892 -3.864 1.00 88.38 791 ARG A C 1
ATOM 6297 O O . ARG A 1 791 ? 9.330 -32.738 -4.248 1.00 88.38 791 ARG A O 1
ATOM 6304 N N . ILE A 1 792 ? 10.429 -34.704 -4.375 1.00 85.44 792 ILE A N 1
ATOM 6305 C CA . ILE A 1 792 ? 11.349 -34.334 -5.445 1.00 85.44 792 ILE A CA 1
ATOM 6306 C C . ILE A 1 792 ? 11.188 -35.387 -6.531 1.00 85.44 792 ILE A C 1
ATOM 6308 O O . ILE A 1 792 ? 11.298 -36.575 -6.230 1.00 85.44 792 ILE A O 1
ATOM 6312 N N . ASP A 1 793 ? 10.919 -34.958 -7.759 1.00 85.38 793 ASP A N 1
ATOM 6313 C CA . ASP A 1 793 ? 10.959 -35.852 -8.911 1.00 85.38 793 ASP A CA 1
ATOM 6314 C C . ASP A 1 793 ? 12.402 -36.328 -9.155 1.00 85.38 793 ASP A C 1
ATOM 6316 O O . ASP A 1 793 ? 13.351 -35.544 -9.052 1.00 85.38 793 ASP A O 1
ATOM 6320 N N . ASP A 1 794 ? 12.600 -37.613 -9.455 1.00 79.69 794 ASP A N 1
ATOM 6321 C CA . ASP A 1 794 ? 13.949 -38.174 -9.601 1.00 79.69 794 ASP A CA 1
ATOM 6322 C C . ASP A 1 794 ? 14.716 -37.568 -10.791 1.00 79.69 794 ASP A C 1
ATOM 6324 O O . ASP A 1 794 ? 15.939 -37.415 -10.718 1.00 79.69 794 ASP A O 1
ATOM 6328 N N . GLY A 1 795 ? 14.020 -37.148 -11.854 1.00 78.44 795 GLY A N 1
ATOM 6329 C CA . GLY A 1 795 ? 14.622 -36.441 -12.984 1.00 78.44 795 GLY A CA 1
ATOM 6330 C C . GLY A 1 795 ? 15.089 -35.035 -12.602 1.00 78.44 795 GLY A C 1
ATOM 6331 O O . GLY A 1 795 ? 16.230 -34.651 -12.884 1.00 78.44 795 GLY A O 1
ATOM 6332 N N . GLU A 1 796 ? 14.246 -34.283 -11.889 1.00 72.75 796 GLU A N 1
ATOM 6333 C CA . GLU A 1 796 ? 14.600 -32.960 -11.351 1.00 72.75 796 GLU A CA 1
ATOM 6334 C C . GLU A 1 796 ? 15.760 -33.044 -10.354 1.00 72.75 796 GLU A C 1
ATOM 6336 O O . GLU A 1 796 ? 16.658 -32.196 -10.363 1.00 72.75 796 GLU A O 1
ATOM 6341 N N . ARG A 1 797 ? 15.786 -34.102 -9.533 1.00 76.94 797 ARG A N 1
ATOM 6342 C CA . ARG A 1 797 ? 16.830 -34.351 -8.536 1.00 76.94 797 ARG A CA 1
ATOM 6343 C C . ARG A 1 797 ? 18.209 -34.460 -9.166 1.00 76.94 797 ARG A C 1
ATOM 6345 O O . ARG A 1 797 ? 19.145 -33.826 -8.677 1.00 76.94 797 ARG A O 1
ATOM 6352 N N . VAL A 1 798 ? 18.346 -35.231 -10.242 1.00 76.44 798 VAL A N 1
ATOM 6353 C CA . VAL A 1 798 ? 19.634 -35.414 -10.927 1.00 76.44 798 VAL A CA 1
ATOM 6354 C C . VAL A 1 798 ? 20.104 -34.103 -11.564 1.00 76.44 798 VAL A C 1
ATOM 6356 O O . VAL A 1 798 ? 21.258 -33.707 -11.378 1.00 76.44 798 VAL A O 1
ATOM 6359 N N . ASN A 1 799 ? 19.212 -33.392 -12.260 1.00 74.81 799 ASN A N 1
ATOM 6360 C CA . ASN A 1 799 ? 19.557 -32.138 -12.934 1.00 74.81 799 ASN A CA 1
ATOM 6361 C C . ASN A 1 799 ? 19.947 -31.035 -11.933 1.00 74.81 799 ASN A C 1
ATOM 6363 O O . ASN A 1 799 ? 20.986 -30.384 -12.064 1.00 74.81 799 ASN A O 1
ATOM 6367 N N . ALA A 1 800 ? 19.166 -30.864 -10.867 1.00 72.25 800 ALA A N 1
ATOM 6368 C CA . ALA A 1 800 ? 19.443 -29.849 -9.863 1.00 72.25 800 ALA A CA 1
ATOM 6369 C C . ALA A 1 800 ? 20.695 -30.163 -9.032 1.00 72.25 800 ALA A C 1
ATOM 6371 O O . ALA A 1 800 ? 21.453 -29.247 -8.713 1.00 72.25 800 ALA A O 1
ATOM 6372 N N . GLN A 1 801 ? 20.980 -31.438 -8.740 1.00 77.62 801 GLN A N 1
ATOM 6373 C CA . GLN A 1 801 ? 22.250 -31.836 -8.123 1.00 77.62 801 GLN A CA 1
ATOM 6374 C C . GLN A 1 801 ? 23.445 -31.487 -9.012 1.00 77.62 801 GLN A C 1
ATOM 6376 O O . GLN A 1 801 ? 24.447 -30.973 -8.510 1.00 77.62 801 GLN A O 1
ATOM 6381 N N . PHE A 1 802 ? 23.335 -31.711 -10.323 1.00 80.94 802 PHE A N 1
ATOM 6382 C CA . PHE A 1 802 ? 24.374 -31.334 -11.277 1.00 80.94 802 PHE A CA 1
ATOM 6383 C C . PHE A 1 802 ? 24.610 -29.814 -11.290 1.00 80.94 802 PHE A C 1
ATOM 6385 O O . PHE A 1 802 ? 25.750 -29.361 -11.144 1.00 80.94 802 PHE A O 1
ATOM 6392 N N . LEU A 1 803 ? 23.541 -29.012 -11.376 1.00 74.81 803 LEU A N 1
ATOM 6393 C CA . LEU A 1 803 ? 23.621 -27.548 -11.303 1.00 74.81 803 LEU A CA 1
ATOM 6394 C C . LEU A 1 803 ? 24.218 -27.075 -9.970 1.00 74.81 803 LEU A C 1
ATOM 6396 O O . LEU A 1 803 ? 25.114 -26.229 -9.962 1.00 74.81 803 LEU A O 1
ATOM 6400 N N . PHE A 1 804 ? 23.782 -27.658 -8.851 1.00 78.56 804 PHE A N 1
ATOM 6401 C CA . PHE A 1 804 ? 24.274 -27.349 -7.508 1.00 78.56 804 PHE A CA 1
ATOM 6402 C C . PHE A 1 804 ? 25.775 -27.626 -7.357 1.00 78.56 804 PHE A C 1
ATOM 6404 O O . PHE A 1 804 ? 26.521 -26.775 -6.865 1.00 78.56 804 PHE A O 1
ATOM 6411 N N . GLN A 1 805 ? 26.250 -28.775 -7.846 1.00 81.50 805 GLN A N 1
ATOM 6412 C CA . GLN A 1 805 ? 27.677 -29.104 -7.862 1.00 81.50 805 GLN A CA 1
ATOM 6413 C C . GLN A 1 805 ? 28.477 -28.147 -8.753 1.00 81.50 805 GLN A C 1
ATOM 6415 O O . GLN A 1 805 ? 29.561 -27.706 -8.361 1.00 81.50 805 GLN A O 1
ATOM 6420 N N . ARG A 1 806 ? 27.943 -27.776 -9.925 1.00 79.19 806 ARG A N 1
ATOM 6421 C CA . ARG A 1 806 ? 28.570 -26.794 -10.820 1.00 79.19 806 ARG A CA 1
ATOM 6422 C C . ARG A 1 806 ? 28.702 -25.425 -10.150 1.00 79.19 806 ARG A C 1
ATOM 6424 O O . ARG A 1 806 ? 29.782 -24.838 -10.199 1.00 79.19 806 ARG A O 1
ATOM 6431 N N . MET A 1 807 ? 27.658 -24.943 -9.470 1.00 73.94 807 MET A N 1
ATOM 6432 C CA . MET A 1 807 ? 27.713 -23.674 -8.732 1.00 73.94 807 MET A CA 1
ATOM 6433 C C . MET A 1 807 ? 28.727 -23.723 -7.593 1.00 73.94 807 MET A C 1
ATOM 6435 O O . MET A 1 807 ? 29.563 -22.825 -7.500 1.00 73.94 807 MET A O 1
ATOM 6439 N N . ARG A 1 808 ? 28.728 -24.808 -6.801 1.00 76.81 808 ARG A N 1
ATOM 6440 C CA . ARG A 1 808 ? 29.708 -25.032 -5.726 1.00 76.81 808 ARG A CA 1
ATOM 6441 C C . ARG A 1 808 ? 31.150 -24.961 -6.239 1.00 76.81 808 ARG A C 1
ATOM 6443 O O . ARG A 1 808 ? 31.989 -24.381 -5.561 1.00 76.81 808 ARG A O 1
ATOM 6450 N N . ARG A 1 809 ? 31.430 -25.501 -7.434 1.00 81.00 809 ARG A N 1
ATOM 6451 C CA . ARG A 1 809 ? 32.754 -25.412 -8.083 1.00 81.00 809 ARG A CA 1
ATOM 6452 C C . ARG A 1 809 ? 33.075 -24.005 -8.593 1.00 81.00 809 ARG A C 1
ATOM 6454 O O . ARG A 1 809 ? 34.214 -23.575 -8.491 1.00 81.00 809 ARG A O 1
ATOM 6461 N N . SER A 1 810 ? 32.089 -23.300 -9.145 1.00 77.31 810 SER A N 1
ATOM 6462 C CA . SER A 1 810 ? 32.285 -21.972 -9.749 1.00 77.31 810 SER A CA 1
ATOM 6463 C C . SER A 1 810 ? 32.398 -20.818 -8.746 1.00 77.31 810 SER A C 1
ATOM 6465 O O . SER A 1 810 ? 32.761 -19.716 -9.139 1.00 77.31 810 SER A O 1
ATOM 6467 N N . GLY A 1 811 ? 32.021 -21.029 -7.479 1.00 72.25 811 GLY A N 1
ATOM 6468 C CA . GLY A 1 811 ? 31.923 -19.952 -6.486 1.00 72.25 811 GLY A CA 1
ATOM 6469 C C . GLY A 1 811 ? 30.825 -18.920 -6.785 1.00 72.25 811 GLY A C 1
ATOM 6470 O O . GLY A 1 811 ? 30.738 -17.909 -6.093 1.00 72.25 811 GLY A O 1
ATOM 6471 N N . ASN A 1 812 ? 29.979 -19.155 -7.795 1.00 65.81 812 ASN A N 1
ATOM 6472 C CA . ASN A 1 812 ? 28.886 -18.265 -8.170 1.00 65.81 812 ASN A CA 1
ATOM 6473 C C . ASN A 1 812 ? 27.644 -18.620 -7.329 1.00 65.81 812 ASN A C 1
ATOM 6475 O O . ASN A 1 812 ? 26.867 -19.512 -7.667 1.00 65.81 812 ASN A O 1
ATOM 6479 N N . LEU A 1 813 ? 27.540 -17.986 -6.158 1.00 57.34 813 LEU A N 1
ATOM 6480 C CA . LEU A 1 813 ? 26.676 -18.386 -5.038 1.00 57.34 813 LEU A CA 1
ATOM 6481 C C . LEU A 1 813 ? 25.296 -17.708 -5.052 1.00 57.34 813 LEU A C 1
ATOM 6483 O O . LEU A 1 813 ? 24.869 -17.126 -4.054 1.00 57.34 813 LEU A O 1
ATOM 6487 N N . HIS A 1 814 ? 24.568 -17.792 -6.162 1.00 62.88 814 HIS A N 1
ATOM 6488 C CA . HIS A 1 814 ? 23.133 -17.507 -6.134 1.00 62.88 814 HIS A CA 1
ATOM 6489 C C . HIS A 1 814 ? 22.389 -18.805 -5.801 1.00 62.88 814 HIS A C 1
ATOM 6491 O O . HIS A 1 814 ? 22.617 -19.831 -6.436 1.00 62.88 814 HIS A O 1
ATOM 6497 N N . CYS A 1 815 ? 21.554 -18.792 -4.754 1.00 59.81 815 CYS A N 1
ATOM 6498 C CA . CYS A 1 815 ? 20.724 -19.952 -4.424 1.00 59.81 815 CYS A CA 1
ATOM 6499 C C . CYS A 1 815 ? 19.862 -20.298 -5.644 1.00 59.81 815 CYS A C 1
ATOM 6501 O O . CYS A 1 815 ? 19.263 -19.395 -6.230 1.00 59.81 815 CYS A O 1
ATOM 6503 N N . LEU A 1 816 ? 19.794 -21.585 -6.007 1.00 67.75 816 LEU A N 1
ATOM 6504 C CA . LEU A 1 816 ? 18.745 -22.062 -6.908 1.00 67.75 816 LEU A CA 1
ATOM 6505 C C . LEU A 1 816 ? 17.404 -21.596 -6.351 1.00 67.75 816 LEU A C 1
ATOM 6507 O O . LEU A 1 816 ? 17.208 -21.599 -5.132 1.00 67.75 816 LEU A O 1
ATOM 6511 N N . ASP A 1 817 ? 16.507 -21.175 -7.233 1.00 76.56 817 ASP A N 1
ATOM 6512 C CA . ASP A 1 817 ? 15.153 -20.851 -6.816 1.00 76.56 817 ASP A CA 1
ATOM 6513 C C . ASP A 1 817 ? 14.475 -22.130 -6.301 1.00 76.56 817 ASP A C 1
ATOM 6515 O O . ASP A 1 817 ? 14.071 -23.003 -7.063 1.00 76.56 817 ASP A O 1
ATOM 6519 N N . GLU A 1 818 ? 14.414 -22.269 -4.977 1.00 88.19 818 GLU A N 1
ATOM 6520 C CA . GLU A 1 818 ? 13.737 -23.370 -4.292 1.00 88.19 818 GLU A CA 1
ATOM 6521 C C . GLU A 1 818 ? 12.308 -22.986 -3.868 1.00 88.19 818 GLU A C 1
ATOM 6523 O O . GLU A 1 818 ? 11.731 -23.604 -2.969 1.00 88.19 818 GLU A O 1
ATOM 6528 N N . GLY A 1 819 ? 11.707 -21.972 -4.508 1.00 85.12 819 GLY A N 1
ATOM 6529 C CA . GLY A 1 819 ? 10.363 -21.482 -4.198 1.00 85.12 819 GLY A CA 1
ATOM 6530 C C . GLY A 1 819 ? 9.292 -22.578 -4.183 1.00 85.12 819 GLY A C 1
ATOM 6531 O O . GLY A 1 819 ? 8.419 -22.577 -3.308 1.00 85.12 819 GLY A O 1
ATOM 6532 N N . VAL A 1 820 ? 9.396 -23.571 -5.074 1.00 82.62 820 VAL A N 1
ATOM 6533 C CA . VAL A 1 820 ? 8.491 -24.734 -5.115 1.00 82.62 820 VAL A CA 1
ATOM 6534 C C . VAL A 1 820 ? 8.609 -25.579 -3.841 1.00 82.62 820 VAL A C 1
ATOM 6536 O O . VAL A 1 820 ? 7.595 -25.855 -3.199 1.00 82.62 820 VAL A O 1
ATOM 6539 N N . PHE A 1 821 ? 9.823 -25.942 -3.413 1.00 92.31 821 PHE A N 1
ATOM 6540 C CA . PHE A 1 821 ? 10.026 -26.756 -2.206 1.00 92.31 821 PHE A CA 1
ATOM 6541 C C . PHE A 1 821 ? 9.678 -25.996 -0.929 1.00 92.31 821 PHE A C 1
ATOM 6543 O O . PHE A 1 821 ? 9.105 -26.577 -0.008 1.00 92.31 821 PHE A O 1
ATOM 6550 N N . ILE A 1 822 ? 9.956 -24.689 -0.885 1.00 91.81 822 ILE A N 1
ATOM 6551 C CA . ILE A 1 822 ? 9.509 -23.819 0.207 1.00 91.81 822 ILE A CA 1
ATOM 6552 C C . ILE A 1 822 ? 7.982 -23.848 0.305 1.00 91.81 822 ILE A C 1
ATOM 6554 O O . ILE A 1 822 ? 7.437 -23.980 1.401 1.00 91.81 822 ILE A O 1
ATOM 6558 N N . THR A 1 823 ? 7.287 -23.755 -0.830 1.00 87.31 823 THR A N 1
ATOM 6559 C CA . THR A 1 823 ? 5.821 -23.780 -0.882 1.00 87.31 823 THR A CA 1
ATOM 6560 C C . THR A 1 823 ? 5.271 -25.137 -0.442 1.00 87.31 823 THR A C 1
ATOM 6562 O O . THR A 1 823 ? 4.349 -25.173 0.372 1.00 87.31 823 THR A O 1
ATOM 6565 N N . GLN A 1 824 ? 5.873 -26.249 -0.884 1.00 92.25 824 GLN A N 1
ATOM 6566 C CA . GLN A 1 824 ? 5.509 -27.595 -0.421 1.00 92.25 824 GLN A CA 1
ATOM 6567 C C . GLN A 1 824 ? 5.683 -27.739 1.098 1.00 92.25 824 GLN A C 1
ATOM 6569 O O . GLN A 1 824 ? 4.739 -28.112 1.800 1.00 92.25 824 GLN A O 1
ATOM 6574 N N . LEU A 1 825 ? 6.863 -27.386 1.622 1.00 96.19 825 LEU A N 1
ATOM 6575 C CA . LEU A 1 825 ? 7.162 -27.484 3.050 1.00 96.19 825 LEU A CA 1
ATOM 6576 C C . LEU A 1 825 ? 6.235 -26.582 3.875 1.00 96.19 825 LEU A C 1
ATOM 6578 O O . LEU A 1 825 ? 5.766 -26.974 4.944 1.00 96.19 825 LEU A O 1
ATOM 6582 N N . ARG A 1 826 ? 5.925 -25.382 3.371 1.00 96.38 826 ARG A N 1
ATOM 6583 C CA . ARG A 1 826 ? 4.974 -24.460 3.994 1.00 96.38 826 ARG A CA 1
ATOM 6584 C C . ARG A 1 826 ? 3.564 -25.038 4.041 1.00 96.38 826 ARG A C 1
ATOM 6586 O O . ARG A 1 826 ? 2.939 -24.965 5.099 1.00 96.38 826 ARG A O 1
ATOM 6593 N N . ALA A 1 827 ? 3.071 -25.584 2.933 1.00 92.00 827 ALA A N 1
ATOM 6594 C CA . ALA A 1 827 ? 1.743 -26.185 2.862 1.00 92.00 827 ALA A CA 1
ATOM 6595 C C . ALA A 1 827 ? 1.629 -27.360 3.845 1.00 92.00 827 ALA A C 1
ATOM 6597 O O . ALA A 1 827 ? 0.687 -27.420 4.637 1.00 92.00 827 ALA A O 1
ATOM 6598 N N . ARG A 1 828 ? 2.654 -28.224 3.885 1.00 96.50 828 ARG A N 1
ATOM 6599 C CA . ARG A 1 828 ? 2.754 -29.322 4.854 1.00 96.50 828 ARG A CA 1
ATOM 6600 C C . ARG A 1 828 ? 2.743 -28.811 6.296 1.00 96.50 828 ARG A C 1
ATOM 6602 O O . ARG A 1 828 ? 2.008 -29.331 7.132 1.00 96.50 828 ARG A O 1
ATOM 6609 N N . ALA A 1 829 ? 3.506 -27.758 6.582 1.00 97.00 829 ALA A N 1
ATOM 6610 C CA . ALA A 1 829 ? 3.543 -27.142 7.901 1.00 97.00 829 ALA A CA 1
ATOM 6611 C C . ALA A 1 829 ? 2.185 -26.559 8.306 1.00 97.00 829 ALA A C 1
ATOM 6613 O O . ALA A 1 829 ? 1.776 -26.717 9.447 1.00 97.00 829 ALA A O 1
ATOM 6614 N N . GLN A 1 830 ? 1.469 -25.897 7.394 1.00 95.38 830 GLN A N 1
ATOM 6615 C CA . GLN A 1 830 ? 0.138 -25.350 7.675 1.00 95.38 830 GLN A CA 1
ATOM 6616 C C . GLN A 1 830 ? -0.878 -26.441 8.007 1.00 95.38 830 GLN A C 1
ATOM 6618 O O . GLN A 1 830 ? -1.656 -26.252 8.941 1.00 95.38 830 GLN A O 1
ATOM 6623 N N . LEU A 1 831 ? -0.830 -27.562 7.283 1.00 94.62 831 LEU A N 1
ATOM 6624 C CA . LEU A 1 831 ? -1.688 -28.719 7.520 1.00 94.62 831 LEU A CA 1
ATOM 6625 C C . LEU A 1 831 ? -1.441 -29.326 8.909 1.00 94.62 831 LEU A C 1
ATOM 6627 O O . LEU A 1 831 ? -2.380 -29.537 9.669 1.00 94.62 831 LEU A O 1
ATOM 6631 N N . LEU A 1 832 ? -0.172 -29.545 9.266 1.00 96.75 832 LEU A N 1
ATOM 6632 C CA . LEU A 1 832 ? 0.199 -30.285 10.476 1.00 96.75 832 LEU A CA 1
ATOM 6633 C C . LEU A 1 832 ? 0.387 -29.423 11.730 1.00 96.75 832 LEU A C 1
ATOM 6635 O O . LEU A 1 832 ? 0.515 -29.967 12.821 1.00 96.75 832 LEU A O 1
ATOM 6639 N N . ASN A 1 833 ? 0.429 -28.090 11.629 1.00 96.00 833 ASN A N 1
ATOM 6640 C CA . ASN A 1 833 ? 0.827 -27.240 12.759 1.00 96.00 833 ASN A CA 1
ATOM 6641 C C . ASN A 1 833 ? -0.058 -27.423 14.000 1.00 96.00 833 ASN A C 1
ATOM 6643 O O . ASN A 1 833 ? 0.453 -27.456 15.116 1.00 96.00 833 ASN A O 1
ATOM 6647 N N . LEU A 1 834 ? -1.379 -27.513 13.818 1.00 94.19 834 LEU A N 1
ATOM 6648 C CA . LEU A 1 834 ? -2.308 -27.627 14.943 1.00 94.19 834 LEU A CA 1
ATOM 6649 C C . LEU A 1 834 ? -2.231 -29.004 15.612 1.00 94.19 834 LEU A C 1
ATOM 6651 O O . LEU A 1 834 ? -2.206 -29.084 16.838 1.00 94.19 834 LEU A O 1
ATOM 6655 N N . SER A 1 835 ? -2.181 -30.074 14.818 1.00 96.00 835 SER A N 1
ATOM 6656 C CA . SER A 1 835 ? -2.108 -31.439 15.337 1.00 96.00 835 SER A CA 1
ATOM 6657 C C . SER A 1 835 ? -0.738 -31.727 15.964 1.00 96.00 835 SER A C 1
ATOM 6659 O O . SER A 1 835 ? -0.678 -32.359 17.012 1.00 96.00 835 SER A O 1
ATOM 6661 N N . PHE A 1 836 ? 0.338 -31.146 15.420 1.00 96.94 836 PHE A N 1
ATOM 6662 C CA . PHE A 1 836 ? 1.665 -31.124 16.040 1.00 96.94 836 PHE A CA 1
ATOM 6663 C C . PHE A 1 836 ? 1.637 -30.456 17.422 1.00 96.94 836 PHE A C 1
ATOM 6665 O O . PHE A 1 836 ? 2.104 -31.033 18.400 1.00 96.94 836 PHE A O 1
ATOM 6672 N N . HIS A 1 837 ? 1.054 -29.254 17.535 1.00 96.06 837 HIS A N 1
ATOM 6673 C CA . HIS A 1 837 ? 0.915 -28.564 18.827 1.00 96.06 837 HIS A CA 1
ATOM 6674 C C . HIS A 1 837 ? 0.117 -29.388 19.835 1.00 96.06 837 HIS A C 1
ATOM 6676 O O . HIS A 1 837 ? 0.502 -29.462 20.999 1.00 96.06 837 HIS A O 1
ATOM 6682 N N . ARG A 1 838 ? -0.972 -30.016 19.384 1.00 94.88 838 ARG A N 1
ATOM 6683 C CA . ARG A 1 838 ? -1.801 -30.881 20.222 1.00 94.88 838 ARG A CA 1
ATOM 6684 C C . ARG A 1 838 ? -1.025 -32.096 20.719 1.00 94.88 838 ARG A C 1
ATOM 6686 O O . ARG A 1 838 ? -1.026 -32.329 21.915 1.00 94.88 838 ARG A O 1
ATOM 6693 N N . ALA A 1 839 ? -0.290 -32.781 19.845 1.00 96.56 839 ALA A N 1
ATOM 6694 C CA . ALA A 1 839 ? 0.512 -33.939 20.224 1.00 96.56 839 ALA A CA 1
ATOM 6695 C C . ALA A 1 839 ? 1.568 -33.599 21.292 1.00 96.56 839 ALA A C 1
ATOM 6697 O O . ALA A 1 839 ? 1.750 -34.350 22.245 1.00 96.56 839 ALA A O 1
ATOM 6698 N N . VAL A 1 840 ? 2.217 -32.433 21.190 1.00 96.62 840 VAL A N 1
ATOM 6699 C CA . VAL A 1 840 ? 3.146 -31.950 22.229 1.00 96.62 840 VAL A CA 1
ATOM 6700 C C . VAL A 1 840 ? 2.420 -31.681 23.552 1.00 96.62 840 VAL A C 1
ATOM 6702 O O . VAL A 1 840 ? 2.920 -32.063 24.608 1.00 96.62 840 VAL A O 1
ATOM 6705 N N . ILE A 1 841 ? 1.252 -31.030 23.515 1.00 95.94 841 ILE A N 1
ATOM 6706 C CA . ILE A 1 841 ? 0.446 -30.782 24.721 1.00 95.94 841 ILE A CA 1
ATOM 6707 C C . ILE A 1 841 ? -0.006 -32.106 25.347 1.00 95.94 841 ILE A C 1
ATOM 6709 O O . ILE A 1 841 ? 0.061 -32.239 26.565 1.00 95.94 841 ILE A O 1
ATOM 6713 N N . ASP A 1 842 ? -0.413 -33.082 24.535 1.00 95.31 842 ASP A N 1
ATOM 6714 C CA . ASP A 1 842 ? -0.883 -34.386 24.998 1.00 95.31 842 ASP A CA 1
ATOM 6715 C C . ASP A 1 842 ? 0.244 -35.150 25.714 1.00 95.31 842 ASP A C 1
ATOM 6717 O O . ASP A 1 842 ? 0.009 -35.667 26.806 1.00 95.31 842 ASP A O 1
ATOM 6721 N N . VAL A 1 843 ? 1.482 -35.122 25.193 1.00 96.56 843 VAL A N 1
ATOM 6722 C CA . VAL A 1 843 ? 2.667 -35.669 25.889 1.00 96.56 843 VAL A CA 1
ATOM 6723 C C . VAL A 1 843 ? 2.852 -35.021 27.264 1.00 96.56 843 VAL A C 1
ATOM 6725 O O . VAL A 1 843 ? 2.966 -35.730 28.257 1.00 96.56 843 VAL A O 1
ATOM 6728 N N . LEU A 1 844 ? 2.825 -33.687 27.354 1.00 97.00 844 LEU A N 1
ATOM 6729 C CA . LEU A 1 844 ? 2.993 -32.977 28.630 1.00 97.00 844 LEU A CA 1
ATOM 6730 C C . LEU A 1 844 ? 1.821 -33.211 29.599 1.00 97.00 844 LEU A C 1
ATOM 6732 O O . LEU A 1 844 ? 2.013 -33.255 30.814 1.00 97.00 844 LEU A O 1
ATOM 6736 N N . SER A 1 845 ? 0.608 -33.392 29.074 1.00 95.56 845 SER A N 1
ATOM 6737 C CA . SER A 1 845 ? -0.607 -33.586 29.871 1.00 95.56 845 SER A CA 1
ATOM 6738 C C . SER A 1 845 ? -0.634 -34.918 30.624 1.00 95.56 845 SER A C 1
ATOM 6740 O O . SER A 1 845 ? -1.270 -35.000 31.674 1.00 95.56 845 SER A O 1
ATOM 6742 N N . LEU A 1 846 ? 0.097 -35.934 30.141 1.00 95.94 846 LEU A N 1
ATOM 6743 C CA . LEU A 1 846 ? 0.272 -37.213 30.841 1.00 95.94 846 LEU A CA 1
ATOM 6744 C C . LEU A 1 846 ? 0.966 -37.054 32.195 1.00 95.94 846 LEU A C 1
ATOM 6746 O O . LEU A 1 846 ? 0.830 -37.921 33.054 1.00 95.94 846 LEU A O 1
ATOM 6750 N N . HIS A 1 847 ? 1.687 -35.950 32.377 1.00 96.94 847 HIS A N 1
ATOM 6751 C CA . HIS A 1 847 ? 2.449 -35.652 33.580 1.00 96.94 847 HIS A CA 1
ATOM 6752 C C . HIS A 1 847 ? 1.793 -34.546 34.414 1.00 96.94 847 HIS A C 1
ATOM 6754 O O . HIS A 1 847 ? 2.481 -33.878 35.172 1.00 96.94 847 HIS A O 1
ATOM 6760 N N . CYS A 1 848 ? 0.488 -34.293 34.263 1.00 96.62 848 CYS A N 1
ATOM 6761 C CA . CYS A 1 848 ? -0.233 -33.260 35.014 1.00 96.62 848 CYS A CA 1
ATOM 6762 C C . CYS A 1 848 ? -1.177 -33.857 36.070 1.00 96.62 848 CYS A C 1
ATOM 6764 O O . CYS A 1 848 ? -2.004 -34.710 35.753 1.00 96.62 848 CYS A O 1
ATOM 6766 N N . SER A 1 849 ? -1.164 -33.294 37.285 1.00 88.62 849 SER A N 1
ATOM 6767 C CA . SER A 1 849 ? -2.055 -33.665 38.404 1.00 88.62 849 SER A CA 1
ATOM 6768 C C . SER A 1 849 ? -3.554 -33.498 38.111 1.00 88.62 849 SER A C 1
ATOM 6770 O O . SER A 1 849 ? -4.401 -34.085 38.785 1.00 88.62 849 SER A O 1
ATOM 6772 N N . SER A 1 850 ? -3.916 -32.650 37.144 1.00 86.25 850 SER A N 1
ATOM 6773 C CA . SER A 1 850 ? -5.307 -32.326 36.818 1.00 86.25 850 SER A CA 1
ATOM 6774 C C . SER A 1 850 ? -5.593 -32.570 35.338 1.00 86.25 850 SER A C 1
ATOM 6776 O O . SER A 1 850 ? -4.836 -32.054 34.510 1.00 86.25 850 SER A O 1
ATOM 6778 N N . PRO A 1 851 ? -6.699 -33.252 34.979 1.00 80.94 851 PRO A N 1
ATOM 6779 C CA . PRO A 1 851 ? -7.077 -33.431 33.585 1.00 80.94 851 PRO A CA 1
ATOM 6780 C C . PRO A 1 851 ? -7.300 -32.061 32.940 1.00 80.94 851 PRO A C 1
ATOM 6782 O O . PRO A 1 851 ? -8.226 -31.322 33.284 1.00 80.94 851 PRO A O 1
ATOM 6785 N N . PHE A 1 852 ? -6.416 -31.705 32.012 1.00 79.62 852 PHE A N 1
ATOM 6786 C CA . PHE A 1 852 ? -6.502 -30.461 31.270 1.00 79.62 852 PHE A CA 1
ATOM 6787 C C . PHE A 1 852 ? -7.544 -30.615 30.159 1.00 79.62 852 PHE A C 1
ATOM 6789 O O . PHE A 1 852 ? -7.291 -31.223 29.122 1.00 79.62 852 PHE A O 1
ATOM 6796 N N . SER A 1 853 ? -8.741 -30.068 30.373 1.00 68.06 853 SER A N 1
ATOM 6797 C CA . SER A 1 853 ? -9.746 -29.978 29.314 1.00 68.06 853 SER A CA 1
ATOM 6798 C C . SER A 1 853 ? -9.483 -28.727 28.481 1.00 68.06 853 SER A C 1
ATOM 6800 O O . SER A 1 853 ? -9.810 -27.615 28.901 1.00 68.06 853 SER A O 1
ATOM 6802 N N . ILE A 1 854 ? -8.935 -28.897 27.275 1.00 72.00 854 ILE A N 1
ATOM 6803 C CA . ILE A 1 854 ? -8.925 -27.832 26.266 1.00 72.00 854 ILE A CA 1
ATOM 6804 C C . ILE A 1 854 ? -10.387 -27.515 25.948 1.00 72.00 854 ILE A C 1
ATOM 6806 O O . ILE A 1 854 ? -11.060 -28.292 25.273 1.00 72.00 854 ILE A O 1
ATOM 6810 N N . SER A 1 855 ? -10.904 -26.392 26.457 1.00 59.19 855 SER A N 1
ATOM 6811 C CA . SER A 1 855 ? -12.221 -25.908 26.041 1.00 59.19 855 SER A CA 1
ATOM 6812 C C . SER A 1 855 ? -12.198 -25.724 24.525 1.00 59.19 855 SER A C 1
ATOM 6814 O O . SER A 1 855 ? -11.419 -24.925 23.999 1.00 59.19 855 SER A O 1
ATOM 6816 N N . SER A 1 856 ? -13.042 -26.480 23.824 1.00 54.97 856 SER A N 1
ATOM 6817 C CA . SER A 1 856 ? -13.109 -26.569 22.362 1.00 54.97 856 SER A CA 1
ATOM 6818 C C . SER A 1 856 ? -13.404 -25.234 21.660 1.00 54.97 856 SER A C 1
ATOM 6820 O O . SER A 1 856 ? -13.311 -25.160 20.438 1.00 54.97 856 SER A O 1
ATOM 6822 N N . SER A 1 857 ? -13.707 -24.163 22.405 1.00 47.94 857 SER A N 1
ATOM 6823 C CA . SER A 1 857 ? -13.994 -22.828 21.872 1.00 47.94 857 SER A CA 1
ATOM 6824 C C . SER A 1 857 ? -12.814 -21.844 21.895 1.00 47.94 857 SER A C 1
ATOM 6826 O O . SER A 1 857 ? -12.916 -20.772 21.298 1.00 47.94 857 SER A O 1
ATOM 6828 N N . ALA A 1 858 ? -11.697 -22.147 22.566 1.00 52.34 858 ALA A N 1
ATOM 6829 C CA . ALA A 1 858 ? -10.547 -21.243 22.593 1.00 52.34 858 ALA A CA 1
ATOM 6830 C C . ALA A 1 858 ? -9.693 -21.443 21.334 1.00 52.34 858 ALA A C 1
ATOM 6832 O O . ALA A 1 858 ? -8.895 -22.373 21.239 1.00 52.34 858 ALA A O 1
ATOM 6833 N N . THR A 1 859 ? -9.842 -20.561 20.345 1.00 56.81 859 THR A N 1
ATOM 6834 C CA . THR A 1 859 ? -8.987 -20.552 19.153 1.00 56.81 859 THR A CA 1
ATOM 6835 C C . THR A 1 859 ? -7.512 -20.456 19.566 1.00 56.81 859 THR A C 1
ATOM 6837 O O . THR A 1 859 ? -7.065 -19.403 20.014 1.00 56.81 859 THR A O 1
ATOM 6840 N N . LEU A 1 860 ? -6.744 -21.537 19.386 1.00 61.47 860 LEU A N 1
ATOM 6841 C CA . LEU A 1 860 ? -5.317 -21.703 19.739 1.00 61.47 860 LEU A CA 1
ATOM 6842 C C . LEU A 1 860 ? -4.341 -20.738 19.014 1.00 61.47 860 LEU A C 1
ATOM 6844 O O . LEU A 1 860 ? -3.123 -20.920 19.036 1.00 61.47 860 LEU A O 1
ATOM 6848 N N . ARG A 1 861 ? -4.834 -19.702 18.325 1.00 54.62 861 ARG A N 1
ATOM 6849 C CA . ARG A 1 861 ? -4.007 -18.793 17.520 1.00 54.62 861 ARG A CA 1
ATOM 6850 C C . ARG A 1 861 ? -3.315 -17.753 18.403 1.00 54.62 861 ARG A C 1
ATOM 6852 O O . ARG A 1 861 ? -3.864 -16.691 18.668 1.00 54.62 861 ARG A O 1
ATOM 6859 N N . GLY A 1 862 ? -2.056 -18.026 18.748 1.00 57.47 862 GLY A N 1
ATOM 6860 C CA . GLY A 1 862 ? -1.191 -17.106 19.504 1.00 57.47 862 GLY A CA 1
ATOM 6861 C C . GLY A 1 862 ? -1.320 -17.236 21.021 1.00 57.47 862 GLY A C 1
ATOM 6862 O O . GLY A 1 862 ? -0.899 -16.345 21.755 1.00 57.47 862 GLY A O 1
ATOM 6863 N N . SER A 1 863 ? -1.912 -18.336 21.475 1.00 73.50 863 SER A N 1
ATOM 6864 C CA . SER A 1 863 ? -2.229 -18.584 22.873 1.00 73.50 863 SER A CA 1
ATOM 6865 C C . SER A 1 863 ? -1.016 -19.147 23.615 1.00 73.50 863 SER A C 1
ATOM 6867 O O . SER A 1 863 ? -0.339 -20.054 23.129 1.00 73.50 863 SER A O 1
ATOM 6869 N N . ARG A 1 864 ? -0.753 -18.611 24.809 1.00 89.88 864 ARG A N 1
ATOM 6870 C CA . ARG A 1 864 ? 0.072 -19.265 25.830 1.00 89.88 864 ARG A CA 1
ATOM 6871 C C . ARG A 1 864 ? -0.804 -20.315 26.514 1.00 89.88 864 ARG A C 1
ATOM 6873 O O . ARG A 1 864 ? -1.895 -19.976 26.966 1.00 89.88 864 ARG A O 1
ATOM 6880 N N . VAL A 1 865 ? -0.343 -21.559 26.579 1.00 92.00 865 VAL A N 1
ATOM 6881 C CA . VAL A 1 865 ? -0.968 -22.624 27.379 1.00 92.00 865 VAL A CA 1
ATOM 6882 C C . VAL A 1 865 ? -0.155 -22.777 28.658 1.00 92.00 865 VAL A C 1
ATOM 6884 O O . VAL A 1 865 ? 1.067 -22.679 28.615 1.00 92.00 865 VAL A O 1
ATOM 6887 N N . ILE A 1 866 ? -0.819 -22.955 29.794 1.00 93.00 866 ILE A N 1
ATOM 6888 C CA . ILE A 1 866 ? -0.166 -23.139 31.091 1.00 93.00 866 ILE A CA 1
ATOM 6889 C C . ILE A 1 866 ? -0.626 -24.483 31.641 1.00 93.00 866 ILE A C 1
ATOM 6891 O O . ILE A 1 866 ? -1.830 -24.708 31.760 1.00 93.00 866 ILE A O 1
ATOM 6895 N N . LEU A 1 867 ? 0.327 -25.359 31.942 1.00 94.31 867 LEU A N 1
ATOM 6896 C CA . LEU A 1 867 ? 0.102 -26.669 32.540 1.00 94.31 867 LEU A CA 1
ATOM 6897 C C . LEU A 1 867 ? 0.766 -26.715 33.918 1.00 94.31 867 LEU A C 1
ATOM 6899 O O . LEU A 1 867 ? 1.833 -26.138 34.103 1.00 94.31 867 LEU A O 1
ATOM 6903 N N . ASN A 1 868 ? 0.141 -27.403 34.872 1.00 95.69 868 ASN A N 1
ATOM 6904 C CA . ASN A 1 868 ? 0.752 -27.713 36.164 1.00 95.69 868 ASN A CA 1
ATOM 6905 C C . ASN A 1 868 ? 1.164 -29.185 36.144 1.00 95.69 868 ASN A C 1
ATOM 6907 O O . ASN A 1 868 ? 0.311 -30.062 36.306 1.00 95.69 868 ASN A O 1
ATOM 6911 N N . CYS A 1 869 ? 2.446 -29.432 35.894 1.00 96.50 869 CYS A N 1
ATOM 6912 C CA . CYS A 1 869 ? 3.003 -30.772 35.762 1.00 96.50 869 CYS A CA 1
ATOM 6913 C C . CYS A 1 869 ? 3.588 -31.260 37.094 1.00 96.50 869 CYS A C 1
ATOM 6915 O O . CYS A 1 869 ? 4.099 -30.465 37.880 1.00 96.50 869 CYS A O 1
ATOM 6917 N N . ASP A 1 870 ? 3.541 -32.565 37.326 1.00 97.00 870 ASP A N 1
ATOM 6918 C CA . ASP A 1 870 ? 4.128 -33.249 38.471 1.00 97.00 870 ASP A CA 1
ATOM 6919 C C . ASP A 1 870 ? 5.580 -33.614 38.153 1.00 97.00 870 ASP A C 1
ATOM 6921 O O . ASP A 1 870 ? 5.865 -34.623 37.504 1.00 97.00 870 ASP A O 1
ATOM 6925 N N . PHE A 1 871 ? 6.506 -32.765 38.590 1.00 97.25 871 PHE A N 1
ATOM 6926 C CA . PHE A 1 871 ? 7.937 -33.027 38.487 1.00 97.25 871 PHE A CA 1
ATOM 6927 C C . PHE A 1 871 ? 8.418 -33.896 39.657 1.00 97.25 871 PHE A C 1
ATOM 6929 O O . PHE A 1 871 ? 7.744 -34.018 40.680 1.00 97.25 871 PHE A O 1
ATOM 6936 N N . GLU A 1 872 ? 9.620 -34.466 39.536 1.00 96.00 872 GLU A N 1
ATOM 6937 C CA . GLU A 1 872 ? 10.279 -35.222 40.619 1.00 96.00 872 GLU A CA 1
ATOM 6938 C C . GLU A 1 872 ? 10.438 -34.375 41.899 1.00 96.00 872 GLU A C 1
ATOM 6940 O O . GLU A 1 872 ? 10.324 -34.890 43.010 1.00 96.00 872 GLU A O 1
ATOM 6945 N N . GLU A 1 873 ? 10.625 -33.061 41.749 1.00 95.19 873 GLU A N 1
ATOM 6946 C CA . GLU A 1 873 ? 10.757 -32.091 42.847 1.00 95.19 873 GLU A CA 1
ATOM 6947 C C . GLU A 1 873 ? 9.400 -31.553 43.360 1.00 95.19 873 GLU A C 1
ATOM 6949 O O . GLU A 1 873 ? 9.356 -30.789 44.327 1.00 95.19 873 GLU A O 1
ATOM 6954 N N . GLY A 1 874 ? 8.283 -31.949 42.736 1.00 95.56 874 GLY A N 1
ATOM 6955 C CA . GLY A 1 874 ? 6.922 -31.514 43.062 1.00 95.56 874 GLY A CA 1
ATOM 6956 C C . GLY A 1 874 ? 6.180 -30.861 41.891 1.00 95.56 874 GLY A C 1
ATOM 6957 O O . GLY A 1 874 ? 6.671 -30.785 40.769 1.00 95.56 874 GLY A O 1
ATOM 6958 N N . ALA A 1 875 ? 4.961 -30.378 42.140 1.00 95.44 875 ALA A N 1
ATOM 6959 C CA . ALA A 1 875 ? 4.162 -29.722 41.106 1.00 95.44 875 ALA A CA 1
ATOM 6960 C C . ALA A 1 875 ? 4.801 -28.393 40.649 1.00 95.44 875 ALA A C 1
ATOM 6962 O O . ALA A 1 875 ? 5.140 -27.544 41.478 1.00 95.44 875 ALA A O 1
ATOM 6963 N N . GLY A 1 876 ? 4.914 -28.187 39.336 1.00 95.25 876 GLY A N 1
ATOM 6964 C CA . GLY A 1 876 ? 5.528 -27.011 38.717 1.00 95.25 876 GLY A CA 1
ATOM 6965 C C . GLY A 1 876 ? 4.750 -26.507 37.500 1.00 95.25 876 GLY A C 1
ATOM 6966 O O . GLY A 1 876 ? 4.074 -27.269 36.812 1.00 95.25 876 GLY A O 1
ATOM 6967 N N . GLU A 1 877 ? 4.841 -25.203 37.232 1.00 95.56 877 GLU A N 1
ATOM 6968 C CA . GLU A 1 877 ? 4.198 -24.580 36.070 1.00 95.56 877 GLU A CA 1
ATOM 6969 C C . GLU A 1 877 ? 5.060 -24.751 34.807 1.00 95.56 877 GLU A C 1
ATOM 6971 O O . GLU A 1 877 ? 6.225 -24.356 34.786 1.00 95.56 877 GLU A O 1
ATOM 6976 N N . VAL A 1 878 ? 4.458 -25.256 33.728 1.00 96.50 878 VAL A N 1
ATOM 6977 C CA . VAL A 1 878 ? 5.026 -25.300 32.375 1.00 96.50 878 VAL A CA 1
ATOM 6978 C C . VAL A 1 878 ? 4.223 -24.389 31.458 1.00 96.50 878 VAL A C 1
ATOM 6980 O O . VAL A 1 878 ? 3.009 -24.546 31.304 1.00 96.50 878 VAL A O 1
ATOM 6983 N N . GLN A 1 879 ? 4.897 -23.450 30.797 1.00 96.00 879 GLN A N 1
ATOM 6984 C CA . GLN A 1 879 ? 4.263 -22.542 29.840 1.00 96.00 879 GLN A CA 1
ATOM 6985 C C . GLN A 1 879 ? 4.605 -22.961 28.413 1.00 96.00 879 GLN A C 1
ATOM 6987 O O . GLN A 1 879 ? 5.769 -23.036 28.032 1.00 96.00 879 GLN A O 1
ATOM 6992 N N . ILE A 1 880 ? 3.592 -23.186 27.586 1.00 95.94 880 ILE A N 1
ATOM 6993 C CA . ILE A 1 880 ? 3.756 -23.561 26.184 1.00 95.94 880 ILE A CA 1
ATOM 6994 C C . ILE A 1 880 ? 3.388 -22.363 25.319 1.00 95.94 880 ILE A C 1
ATOM 6996 O O . ILE A 1 880 ? 2.259 -21.866 25.338 1.00 95.94 880 ILE A O 1
ATOM 7000 N N . HIS A 1 881 ? 4.352 -21.902 24.534 1.00 94.56 881 HIS A N 1
ATOM 7001 C CA . HIS A 1 881 ? 4.184 -20.821 23.578 1.00 94.56 881 HIS A CA 1
ATOM 7002 C C . HIS A 1 881 ? 4.070 -21.388 22.167 1.00 94.56 881 HIS A C 1
ATOM 7004 O O . HIS A 1 881 ? 5.051 -21.814 21.554 1.00 94.56 881 HIS A O 1
ATOM 7010 N N . LEU A 1 882 ? 2.846 -21.370 21.645 1.00 94.56 882 LEU A N 1
ATOM 7011 C CA . LEU A 1 882 ? 2.535 -21.864 20.310 1.00 94.56 882 LEU A CA 1
ATOM 7012 C C . LEU A 1 882 ? 3.072 -20.897 19.250 1.00 94.56 882 LEU A C 1
ATOM 7014 O O . LEU A 1 882 ? 2.746 -19.706 19.256 1.00 94.56 882 LEU A O 1
ATOM 7018 N N . ALA A 1 883 ? 3.869 -21.398 18.305 1.00 92.88 883 ALA A N 1
ATOM 7019 C CA . ALA A 1 883 ? 4.347 -20.600 17.182 1.00 92.88 883 ALA A CA 1
ATOM 7020 C C . ALA A 1 883 ? 3.533 -20.888 15.918 1.00 92.88 883 ALA A C 1
ATOM 7022 O O . ALA A 1 883 ? 3.141 -22.019 15.647 1.00 92.88 883 ALA A O 1
ATOM 7023 N N . ARG A 1 884 ? 3.308 -19.861 15.096 1.00 93.94 884 ARG A N 1
ATOM 7024 C CA . ARG A 1 884 ? 2.782 -20.074 13.743 1.00 93.94 884 ARG A CA 1
ATOM 7025 C C . ARG A 1 884 ? 3.804 -20.863 12.918 1.00 93.94 884 ARG A C 1
ATOM 7027 O O . ARG A 1 884 ? 5.009 -20.687 13.150 1.00 93.94 884 ARG A O 1
ATOM 7034 N N . PRO A 1 885 ? 3.357 -21.639 11.915 1.00 95.81 885 PRO A N 1
ATOM 7035 C CA . PRO A 1 885 ? 4.299 -22.273 11.015 1.00 95.81 885 PRO A CA 1
ATOM 7036 C C . PRO A 1 885 ? 5.144 -21.188 10.335 1.00 95.81 885 PRO A C 1
ATOM 7038 O O . PRO A 1 885 ? 4.687 -20.051 10.138 1.00 95.81 885 PRO A O 1
ATOM 7041 N N . LYS A 1 886 ? 6.381 -21.518 9.978 1.00 95.12 886 LYS A N 1
ATOM 7042 C CA . LYS A 1 886 ? 7.331 -20.561 9.401 1.00 95.12 886 LYS A CA 1
ATOM 7043 C C . LYS A 1 886 ? 6.873 -20.081 8.018 1.00 95.12 886 LYS A C 1
ATOM 7045 O O . LYS A 1 886 ? 6.359 -20.874 7.237 1.00 95.12 886 LYS A O 1
ATOM 7050 N N . THR A 1 887 ? 7.017 -18.790 7.718 1.00 92.94 887 THR A N 1
ATOM 7051 C CA . THR A 1 887 ? 6.608 -18.204 6.427 1.00 92.94 887 THR A CA 1
ATOM 7052 C C . THR A 1 887 ? 7.604 -18.532 5.310 1.00 92.94 887 THR A C 1
ATOM 7054 O O . THR A 1 887 ? 8.782 -18.760 5.590 1.00 92.94 887 THR A O 1
ATOM 7057 N N . CYS A 1 888 ? 7.162 -18.499 4.046 1.00 91.94 888 CYS A N 1
ATOM 7058 C CA . CYS A 1 888 ? 8.026 -18.769 2.888 1.00 91.94 888 CYS A CA 1
ATOM 7059 C C . CYS A 1 888 ? 9.248 -17.841 2.845 1.00 91.94 888 CYS A C 1
ATOM 7061 O O . CYS A 1 888 ? 10.368 -18.306 2.673 1.00 91.94 888 CYS A O 1
ATOM 7063 N N . SER A 1 889 ? 9.056 -16.543 3.112 1.00 86.12 889 SER A N 1
ATOM 7064 C CA . SER A 1 889 ? 10.153 -15.565 3.182 1.00 86.12 889 SER A CA 1
ATOM 7065 C C . SER A 1 889 ? 11.205 -15.942 4.237 1.00 86.12 889 SER A C 1
ATOM 7067 O O . SER A 1 889 ? 12.404 -15.904 3.971 1.00 86.12 889 SER A O 1
ATOM 7069 N N . ARG A 1 890 ? 10.773 -16.398 5.422 1.00 88.38 890 ARG A N 1
ATOM 7070 C CA . ARG A 1 890 ? 11.681 -16.829 6.500 1.00 88.38 890 ARG A CA 1
ATOM 7071 C C . ARG A 1 890 ? 12.358 -18.164 6.201 1.00 88.38 890 ARG A C 1
ATOM 7073 O O . ARG A 1 890 ? 13.463 -18.395 6.684 1.00 88.38 890 ARG A O 1
ATOM 7080 N N . MET A 1 891 ? 11.707 -19.046 5.445 1.00 93.81 891 MET A N 1
ATOM 7081 C CA . MET A 1 891 ? 12.335 -20.265 4.933 1.00 93.81 891 MET A CA 1
ATOM 7082 C C . MET A 1 891 ? 13.419 -19.919 3.905 1.00 93.81 891 MET A C 1
ATOM 7084 O O . MET A 1 891 ? 14.546 -20.373 4.068 1.00 93.81 891 MET A O 1
ATOM 7088 N N . ALA A 1 892 ? 13.122 -19.036 2.945 1.00 89.44 892 ALA A N 1
ATOM 7089 C CA . ALA A 1 892 ? 14.074 -18.552 1.943 1.00 89.44 892 ALA A CA 1
ATOM 7090 C C . ALA A 1 892 ? 15.297 -17.864 2.573 1.00 89.44 892 ALA A C 1
ATOM 7092 O O . ALA A 1 892 ? 16.429 -18.110 2.168 1.00 89.44 892 ALA A O 1
ATOM 7093 N N . GLU A 1 893 ? 15.090 -17.039 3.606 1.00 86.12 893 GLU A N 1
ATOM 7094 C CA . GLU A 1 893 ? 16.182 -16.423 4.374 1.00 86.12 893 GLU A CA 1
ATOM 7095 C C . GLU A 1 893 ? 17.085 -17.492 5.009 1.00 86.12 893 GLU A C 1
ATOM 7097 O O . GLU A 1 893 ? 18.309 -17.402 4.922 1.00 86.12 893 GLU A O 1
ATOM 7102 N N . LYS A 1 894 ? 16.480 -18.533 5.597 1.00 89.31 894 LYS A N 1
ATOM 7103 C CA . LYS A 1 894 ? 17.200 -19.625 6.260 1.00 89.31 894 LYS A CA 1
ATOM 7104 C C . LYS A 1 894 ? 17.990 -20.500 5.281 1.00 89.31 894 LYS A C 1
ATOM 7106 O O . LYS A 1 894 ? 19.009 -21.055 5.676 1.00 89.31 894 LYS A O 1
ATOM 7111 N N . LEU A 1 895 ? 17.601 -20.570 4.003 1.00 88.94 895 LEU A N 1
ATOM 7112 C CA . LEU A 1 895 ? 18.389 -21.274 2.980 1.00 88.94 895 LEU A CA 1
ATOM 7113 C C . LEU A 1 895 ? 19.815 -20.738 2.859 1.00 88.94 895 LEU A C 1
ATOM 7115 O O . LEU A 1 895 ? 20.720 -21.509 2.555 1.00 88.94 895 LEU A O 1
ATOM 7119 N N . ARG A 1 896 ? 20.037 -19.451 3.157 1.00 84.19 896 ARG A N 1
ATOM 7120 C CA . ARG A 1 896 ? 21.370 -18.835 3.106 1.00 84.19 896 ARG A CA 1
ATOM 7121 C C . ARG A 1 896 ? 22.344 -19.460 4.109 1.00 84.19 896 ARG A C 1
ATOM 7123 O O . ARG A 1 896 ? 23.527 -19.540 3.809 1.00 84.19 896 ARG A O 1
ATOM 7130 N N . GLU A 1 897 ? 21.858 -19.953 5.252 1.00 83.56 897 GLU A N 1
ATOM 7131 C CA . GLU A 1 897 ? 22.676 -20.666 6.255 1.00 83.56 897 GLU A CA 1
ATOM 7132 C C . GLU A 1 897 ? 23.187 -22.018 5.719 1.00 83.56 897 GLU A C 1
ATOM 7134 O O . GLU A 1 897 ? 24.237 -22.520 6.129 1.00 83.56 897 GLU A O 1
ATOM 7139 N N . TYR A 1 898 ? 22.445 -22.596 4.772 1.00 84.38 898 TYR A N 1
ATOM 7140 C CA . TYR A 1 898 ? 22.755 -23.857 4.109 1.00 84.38 898 TYR A CA 1
ATOM 7141 C C . TYR A 1 898 ? 23.300 -23.651 2.694 1.00 84.38 898 TYR A C 1
ATOM 7143 O O . TYR A 1 898 ? 23.500 -24.633 1.989 1.00 84.38 898 TYR A O 1
ATOM 7151 N N . ALA A 1 899 ? 23.542 -22.423 2.240 1.00 80.69 899 ALA A N 1
ATOM 7152 C CA . ALA A 1 899 ? 24.138 -22.192 0.932 1.00 80.69 899 ALA A CA 1
ATOM 7153 C C . ALA A 1 899 ? 25.646 -22.520 0.965 1.00 80.69 899 ALA A C 1
ATOM 7155 O O . ALA A 1 899 ? 26.284 -22.407 2.019 1.00 80.69 899 ALA A O 1
ATOM 7156 N N . PRO A 1 900 ? 26.258 -22.928 -0.163 1.00 73.25 900 PRO A N 1
ATOM 7157 C CA . PRO A 1 900 ? 27.706 -23.073 -0.222 1.00 73.25 900 PRO A CA 1
ATOM 7158 C C . PRO A 1 900 ? 28.398 -21.742 0.165 1.00 73.25 900 PRO A C 1
ATOM 7160 O O . PRO A 1 900 ? 27.833 -20.673 -0.067 1.00 73.25 900 PRO A O 1
ATOM 7163 N N . PRO A 1 901 ? 29.590 -21.778 0.787 1.00 68.38 901 PRO A N 1
ATOM 7164 C CA . PRO A 1 901 ? 30.512 -22.911 0.870 1.00 68.38 901 PRO A CA 1
ATOM 7165 C C . PRO A 1 901 ? 30.260 -23.881 2.039 1.00 68.38 901 PRO A C 1
ATOM 7167 O O . PRO A 1 901 ? 31.135 -24.701 2.324 1.00 68.38 901 PRO A O 1
ATOM 7170 N N . ASN A 1 902 ? 29.111 -23.822 2.726 1.00 74.50 902 ASN A N 1
ATOM 7171 C CA . ASN A 1 902 ? 28.814 -24.755 3.812 1.00 74.50 902 ASN A CA 1
ATOM 7172 C C . ASN A 1 902 ? 28.963 -26.218 3.330 1.00 74.50 902 ASN A C 1
ATOM 7174 O O . ASN A 1 902 ? 28.379 -26.649 2.336 1.00 74.50 902 ASN A O 1
ATOM 7178 N N . ARG A 1 903 ? 29.831 -26.983 4.005 1.00 69.50 903 ARG A N 1
ATOM 7179 C CA . ARG A 1 903 ? 30.194 -28.345 3.581 1.00 69.50 903 ARG A CA 1
ATOM 7180 C C . ARG A 1 903 ? 29.036 -29.332 3.719 1.00 69.50 903 ARG A C 1
ATOM 7182 O O . ARG A 1 903 ? 29.019 -30.312 2.989 1.00 69.50 903 ARG A O 1
ATOM 7189 N N . LYS A 1 904 ? 28.074 -29.042 4.605 1.00 72.75 904 LYS A N 1
ATOM 7190 C CA . LYS A 1 904 ? 26.894 -29.877 4.893 1.00 72.75 904 LYS A CA 1
ATOM 7191 C C . LYS A 1 904 ? 25.723 -29.615 3.933 1.00 72.75 904 LYS A C 1
ATOM 7193 O O . LYS A 1 904 ? 24.628 -30.139 4.116 1.00 72.75 904 LYS A O 1
ATOM 7198 N N . SER A 1 905 ? 25.920 -28.759 2.934 1.00 74.25 905 SER A N 1
ATOM 7199 C CA . SER A 1 905 ? 24.879 -28.338 2.002 1.00 74.25 905 SER A CA 1
ATOM 7200 C C . SER A 1 905 ? 24.587 -29.408 0.956 1.00 74.25 905 SER A C 1
ATOM 7202 O O . SER A 1 905 ? 25.337 -29.566 -0.008 1.00 74.25 905 SER A O 1
ATOM 7204 N N . ARG A 1 906 ? 23.455 -30.099 1.113 1.00 86.06 906 ARG A N 1
ATOM 7205 C CA . ARG A 1 906 ? 22.890 -31.003 0.103 1.00 86.06 906 ARG A CA 1
ATOM 7206 C C . ARG A 1 906 ? 21.552 -30.465 -0.397 1.00 86.06 906 ARG A C 1
ATOM 7208 O O . ARG A 1 906 ? 20.674 -30.161 0.413 1.00 86.06 906 ARG A O 1
ATOM 7215 N N . TRP A 1 907 ? 21.421 -30.369 -1.720 1.00 86.12 907 TRP A N 1
ATOM 7216 C CA . TRP A 1 907 ? 20.201 -29.929 -2.397 1.00 86.12 907 TRP A CA 1
ATOM 7217 C C . TRP A 1 907 ? 19.080 -30.989 -2.300 1.00 86.12 907 TRP A C 1
ATOM 7219 O O . TRP A 1 907 ? 19.393 -32.180 -2.413 1.00 86.12 907 TRP A O 1
ATOM 7229 N N . PRO A 1 908 ? 17.804 -30.583 -2.123 1.00 90.56 908 PRO A N 1
ATOM 7230 C CA . PRO A 1 908 ? 17.349 -29.206 -1.927 1.00 90.56 908 PRO A CA 1
ATOM 7231 C C . PRO A 1 908 ? 17.750 -28.694 -0.546 1.00 90.56 908 PRO A C 1
ATOM 7233 O O . PRO A 1 908 ? 17.683 -29.415 0.453 1.00 90.56 908 PRO A O 1
ATOM 7236 N N . LEU A 1 909 ? 18.191 -27.440 -0.487 1.00 90.62 909 LEU A N 1
ATOM 7237 C CA . LEU A 1 909 ? 18.602 -26.779 0.747 1.00 90.62 909 LEU A CA 1
ATOM 7238 C C . LEU A 1 909 ? 17.434 -26.651 1.727 1.00 90.62 909 LEU A C 1
ATOM 7240 O O . LEU A 1 909 ? 17.638 -26.744 2.938 1.00 90.62 909 LEU A O 1
ATOM 7244 N N . THR A 1 910 ? 16.218 -26.506 1.199 1.00 92.12 910 THR A N 1
ATOM 7245 C CA . THR A 1 910 ? 14.958 -26.424 1.945 1.00 92.12 910 THR A CA 1
ATOM 7246 C C . THR A 1 910 ? 14.740 -27.640 2.833 1.00 92.12 910 THR A C 1
ATOM 7248 O O . THR A 1 910 ? 14.186 -27.503 3.924 1.00 92.12 910 THR A O 1
ATOM 7251 N N . ALA A 1 911 ? 15.251 -28.811 2.445 1.00 93.75 911 ALA A N 1
ATOM 7252 C CA . ALA A 1 911 ? 15.130 -30.008 3.263 1.00 93.75 911 ALA A CA 1
ATOM 7253 C C . ALA A 1 911 ? 15.911 -29.942 4.585 1.00 93.75 911 ALA A C 1
ATOM 7255 O O . ALA A 1 911 ? 15.586 -30.672 5.516 1.00 93.75 911 ALA A O 1
ATOM 7256 N N . ASN A 1 912 ? 16.879 -29.029 4.712 1.00 93.12 912 ASN A N 1
ATOM 7257 C CA . ASN A 1 912 ? 17.620 -28.812 5.957 1.00 93.12 912 ASN A CA 1
ATOM 7258 C C . ASN A 1 912 ? 16.873 -27.893 6.948 1.00 93.12 912 ASN A C 1
ATOM 7260 O O . ASN A 1 912 ? 17.355 -27.646 8.054 1.00 93.12 912 ASN A O 1
ATOM 7264 N N . ILE A 1 913 ? 15.700 -27.359 6.584 1.00 94.50 913 ILE A N 1
ATOM 7265 C CA . ILE A 1 913 ? 14.877 -26.542 7.484 1.00 94.50 913 ILE A CA 1
ATOM 7266 C C . ILE A 1 913 ? 14.105 -27.464 8.438 1.00 94.50 913 ILE A C 1
ATOM 7268 O O . ILE A 1 913 ? 13.076 -28.024 8.074 1.00 94.50 913 ILE A O 1
ATOM 7272 N N . LEU A 1 914 ? 14.571 -27.576 9.685 1.00 96.19 914 LEU A N 1
ATOM 7273 C CA . LEU A 1 914 ? 14.006 -28.483 10.706 1.00 96.19 914 LEU A CA 1
ATOM 7274 C C . LEU A 1 914 ? 12.949 -27.857 11.629 1.00 96.19 914 LEU A C 1
ATOM 7276 O O . LEU A 1 914 ? 12.441 -28.507 12.531 1.00 96.19 914 LEU A O 1
ATOM 7280 N N . ASP A 1 915 ? 12.626 -26.583 11.428 1.00 97.06 915 ASP A N 1
ATOM 7281 C CA . ASP A 1 915 ? 11.650 -25.829 12.224 1.00 97.06 915 ASP A CA 1
ATOM 7282 C C . ASP A 1 915 ? 10.528 -25.183 11.373 1.00 97.06 915 ASP A C 1
ATOM 7284 O O . ASP A 1 915 ? 10.219 -23.995 11.560 1.00 97.06 915 ASP A O 1
ATOM 7288 N N . PRO A 1 916 ? 9.923 -25.901 10.399 1.00 97.19 916 PRO A N 1
ATOM 7289 C CA . PRO A 1 916 ? 8.765 -25.404 9.660 1.00 97.19 916 PRO A CA 1
ATOM 7290 C C . PRO A 1 916 ? 7.516 -25.312 10.554 1.00 97.19 916 PRO A C 1
ATOM 7292 O O . PRO A 1 916 ? 6.761 -24.343 10.437 1.00 97.19 916 PRO A O 1
ATOM 7295 N N . VAL A 1 917 ? 7.352 -26.257 11.487 1.00 97.31 917 VAL A N 1
ATOM 7296 C CA . VAL A 1 917 ? 6.455 -26.200 12.651 1.00 97.31 917 VAL A CA 1
ATOM 7297 C C . VAL A 1 917 ? 7.306 -26.172 13.916 1.00 97.31 917 VAL A C 1
ATOM 7299 O O . VAL A 1 917 ? 8.367 -26.798 13.971 1.00 97.31 917 VAL A O 1
ATOM 7302 N N . ARG A 1 918 ? 6.889 -25.389 14.912 1.00 97.12 918 ARG A N 1
ATOM 7303 C CA . ARG A 1 918 ? 7.653 -25.221 16.152 1.00 97.12 918 ARG A CA 1
ATOM 7304 C C . ARG A 1 918 ? 6.800 -24.705 17.304 1.00 97.12 918 ARG A C 1
ATOM 7306 O O . ARG A 1 918 ? 5.717 -24.158 17.080 1.00 97.12 918 ARG A O 1
ATOM 7313 N N . LEU A 1 919 ? 7.318 -24.841 18.517 1.00 97.38 919 LEU A N 1
ATOM 7314 C CA . LEU A 1 919 ? 6.816 -24.195 19.731 1.00 97.38 919 LEU A CA 1
ATOM 7315 C C . LEU A 1 919 ? 7.934 -24.082 20.776 1.00 97.38 919 LEU A C 1
ATOM 7317 O O . LEU A 1 919 ? 9.004 -24.675 20.614 1.00 97.38 919 LEU A O 1
ATOM 7321 N N . SER A 1 920 ? 7.675 -23.336 21.847 1.00 97.56 920 SER A N 1
ATOM 7322 C CA . SER A 1 920 ? 8.576 -23.254 22.999 1.00 97.56 920 SER A CA 1
ATOM 7323 C C . SER A 1 920 ? 7.877 -23.776 24.254 1.00 97.56 920 SER A C 1
ATOM 7325 O O . SER A 1 920 ? 6.752 -23.370 24.539 1.00 97.56 920 SER A O 1
ATOM 7327 N N . VAL A 1 921 ? 8.544 -24.658 24.992 1.00 97.81 921 VAL A N 1
ATOM 7328 C CA . VAL A 1 921 ? 8.155 -25.149 26.316 1.00 97.81 921 VAL A CA 1
ATOM 7329 C C . VAL A 1 921 ? 9.049 -24.457 27.337 1.00 97.81 921 VAL A C 1
ATOM 7331 O O . VAL A 1 921 ? 10.271 -24.576 27.296 1.00 97.81 921 VAL A O 1
ATOM 7334 N N . VAL A 1 922 ? 8.445 -23.680 28.220 1.00 97.56 922 VAL A N 1
ATOM 7335 C CA . VAL A 1 922 ? 9.139 -22.797 29.150 1.00 97.56 922 VAL A CA 1
ATOM 7336 C C . VAL A 1 922 ? 8.940 -23.324 30.563 1.00 97.56 922 VAL A C 1
ATOM 7338 O O . VAL A 1 922 ? 7.806 -23.477 31.018 1.00 97.56 922 VAL A O 1
ATOM 7341 N N . CYS A 1 923 ? 10.057 -23.604 31.223 1.00 97.50 923 CYS A N 1
ATOM 7342 C CA . CYS A 1 923 ? 10.150 -24.233 32.535 1.00 97.50 923 CYS A CA 1
ATOM 7343 C C . CYS A 1 923 ? 10.866 -23.304 33.528 1.00 97.50 923 CYS A C 1
ATOM 7345 O O . CYS A 1 923 ? 11.464 -22.297 33.139 1.00 97.50 923 CYS A O 1
ATOM 7347 N N . HIS A 1 924 ? 10.838 -23.650 34.810 1.00 96.19 924 HIS A N 1
ATOM 7348 C CA . HIS A 1 924 ? 11.545 -22.940 35.872 1.00 96.19 924 HIS A CA 1
ATOM 7349 C C . HIS A 1 924 ? 12.731 -23.776 36.377 1.00 96.19 924 HIS A C 1
ATOM 7351 O O . HIS A 1 924 ? 12.542 -24.668 37.197 1.00 96.19 924 HIS A O 1
ATOM 7357 N N . GLY A 1 925 ? 13.945 -23.465 35.906 1.00 96.00 925 GLY A N 1
ATOM 7358 C CA . GLY A 1 925 ? 15.171 -24.176 36.299 1.00 96.00 925 GLY A CA 1
ATOM 7359 C C . GLY A 1 925 ? 15.527 -25.379 35.416 1.00 96.00 925 GLY A C 1
ATOM 7360 O O . GLY A 1 925 ? 14.774 -25.784 34.526 1.00 96.00 925 GLY A O 1
ATOM 7361 N N . THR A 1 926 ? 16.717 -25.931 35.641 1.00 97.31 926 THR A N 1
ATOM 7362 C CA . THR A 1 926 ? 17.315 -27.002 34.828 1.00 97.31 926 THR A CA 1
ATOM 7363 C C . THR A 1 926 ? 16.693 -28.375 35.086 1.00 97.31 926 THR A C 1
ATOM 7365 O O . THR A 1 926 ? 16.537 -29.141 34.132 1.00 97.31 926 THR A O 1
ATOM 7368 N N . SER A 1 927 ? 16.244 -28.664 36.314 1.00 97.38 927 SER A N 1
ATOM 7369 C CA . SER A 1 927 ? 15.576 -29.928 36.676 1.00 97.38 927 SER A CA 1
ATOM 7370 C C . SER A 1 927 ? 14.335 -30.173 35.819 1.00 97.38 927 SER A C 1
ATOM 7372 O O . SER A 1 927 ? 14.193 -31.223 35.190 1.00 97.38 927 SER A O 1
ATOM 7374 N N . GLN A 1 928 ? 13.484 -29.154 35.694 1.00 97.81 928 GLN A N 1
ATOM 7375 C CA . GLN A 1 928 ? 12.274 -29.212 34.878 1.00 97.81 928 GLN A CA 1
ATOM 7376 C C . GLN A 1 928 ? 12.581 -29.346 33.379 1.00 97.81 928 GLN A C 1
ATOM 7378 O O . GLN A 1 928 ? 11.908 -30.109 32.688 1.00 97.81 928 GLN A O 1
ATOM 7383 N N . ILE A 1 929 ? 13.611 -28.656 32.868 1.00 97.94 929 ILE A N 1
ATOM 7384 C CA . ILE A 1 929 ? 14.039 -28.772 31.459 1.00 97.94 929 ILE A CA 1
ATOM 7385 C C . ILE A 1 929 ? 14.459 -30.213 31.146 1.00 97.94 929 ILE A C 1
ATOM 7387 O O . ILE A 1 929 ? 14.037 -30.771 30.131 1.00 97.94 929 ILE A O 1
ATOM 7391 N N . VAL A 1 930 ? 15.271 -30.819 32.020 1.00 97.44 930 VAL A N 1
ATOM 7392 C CA . VAL A 1 930 ? 15.716 -32.214 31.890 1.00 97.44 930 VAL A CA 1
ATOM 7393 C C . VAL A 1 930 ? 14.527 -33.161 31.900 1.00 97.44 930 VAL A C 1
ATOM 7395 O O . VAL A 1 930 ? 14.434 -34.034 31.038 1.00 97.44 930 VAL A O 1
ATOM 7398 N N . GLN A 1 931 ? 13.609 -32.986 32.850 1.00 97.75 931 GLN A N 1
ATOM 7399 C CA . GLN A 1 931 ? 12.481 -33.894 33.000 1.00 97.75 931 GLN A CA 1
ATOM 7400 C C . GLN A 1 931 ? 11.501 -33.794 31.824 1.00 97.75 931 GLN A C 1
ATOM 7402 O O . GLN A 1 931 ? 11.092 -34.821 31.290 1.00 97.75 931 GLN A O 1
ATOM 7407 N N . VAL A 1 932 ? 11.222 -32.584 31.324 1.00 97.75 932 VAL A N 1
ATOM 7408 C CA . VAL A 1 932 ? 10.443 -32.390 30.089 1.00 97.75 932 VAL A CA 1
ATOM 7409 C C . VAL A 1 932 ? 11.103 -33.087 28.900 1.00 97.75 932 VAL A C 1
ATOM 7411 O O . VAL A 1 932 ? 10.418 -33.739 28.115 1.00 97.75 932 VAL A O 1
ATOM 7414 N N . ALA A 1 933 ? 12.426 -32.978 28.750 1.00 97.31 933 ALA A N 1
ATOM 7415 C CA . ALA A 1 933 ? 13.135 -33.656 27.669 1.00 97.31 933 ALA A CA 1
ATOM 7416 C C . ALA A 1 933 ? 13.017 -35.186 27.772 1.00 97.31 933 ALA A C 1
ATOM 7418 O O . ALA A 1 933 ? 12.765 -35.836 26.757 1.00 97.31 933 ALA A O 1
ATOM 7419 N N . ARG A 1 934 ? 13.128 -35.746 28.987 1.00 96.69 934 ARG A N 1
ATOM 7420 C CA . ARG A 1 934 ? 12.911 -37.180 29.243 1.00 96.69 934 ARG A CA 1
ATOM 7421 C C . ARG A 1 934 ? 11.501 -37.618 28.869 1.00 96.69 934 ARG A C 1
ATOM 7423 O O . ARG A 1 934 ? 11.371 -38.614 28.172 1.00 96.69 934 ARG A O 1
ATOM 7430 N N . TRP A 1 935 ? 10.466 -36.848 29.214 1.00 97.56 935 TRP A N 1
ATOM 7431 C CA . TRP A 1 935 ? 9.085 -37.179 28.840 1.00 97.56 935 TRP A CA 1
ATOM 7432 C C . TRP A 1 935 ? 8.911 -37.343 27.324 1.00 97.56 935 TRP A C 1
ATOM 7434 O O . TRP A 1 935 ? 8.259 -38.282 26.876 1.00 97.56 935 TRP A O 1
ATOM 7444 N N . PHE A 1 936 ? 9.542 -36.493 26.506 1.00 97.00 936 PHE A N 1
ATOM 7445 C CA . PHE A 1 936 ? 9.500 -36.658 25.046 1.00 97.00 936 PHE A CA 1
ATOM 7446 C C . PHE A 1 936 ? 10.272 -37.885 24.543 1.00 97.00 936 PHE A C 1
ATOM 7448 O O . PHE A 1 936 ? 9.858 -38.477 23.549 1.00 97.00 936 PHE A O 1
ATOM 7455 N N . MET A 1 937 ? 11.368 -38.264 25.204 1.00 95.00 937 MET A N 1
ATOM 7456 C CA . MET A 1 937 ? 12.144 -39.466 24.864 1.00 95.00 937 MET A CA 1
ATOM 7457 C C . MET A 1 937 ? 11.423 -40.755 25.291 1.00 95.00 937 MET A C 1
ATOM 7459 O O . MET A 1 937 ? 11.445 -41.749 24.577 1.00 95.00 937 MET A O 1
ATOM 7463 N N . GLU A 1 938 ? 10.741 -40.742 26.436 1.00 95.06 938 GLU A N 1
ATOM 7464 C CA . GLU A 1 938 ? 10.002 -41.892 26.973 1.00 95.06 938 GLU A CA 1
ATOM 7465 C C . GLU A 1 938 ? 8.701 -42.171 26.208 1.00 95.06 938 GLU A C 1
ATOM 7467 O O . GLU A 1 938 ? 8.244 -43.311 26.154 1.00 95.06 938 GLU A O 1
ATOM 7472 N N . GLN A 1 939 ? 8.092 -41.141 25.612 1.00 92.88 939 GLN A N 1
ATOM 7473 C CA . GLN A 1 939 ? 6.852 -41.258 24.839 1.00 92.88 939 GLN A CA 1
ATOM 7474 C C . GLN A 1 939 ? 7.096 -41.402 23.324 1.00 92.88 939 GLN A C 1
ATOM 7476 O O . GLN A 1 939 ? 6.205 -41.089 22.531 1.00 92.88 939 GLN A O 1
ATOM 7481 N N . GLU A 1 940 ? 8.274 -41.867 22.890 1.00 86.88 940 GLU A N 1
ATOM 7482 C CA . GLU A 1 940 ? 8.587 -42.020 21.465 1.00 86.88 940 GLU A CA 1
ATOM 7483 C C . GLU A 1 940 ? 7.562 -42.893 20.718 1.00 86.88 940 GLU A C 1
ATOM 7485 O O . GLU A 1 940 ? 7.283 -44.038 21.066 1.00 86.88 940 GLU A O 1
ATOM 7490 N N . GLY A 1 941 ? 6.989 -42.336 19.648 1.00 85.38 941 GLY A N 1
ATOM 7491 C CA . GLY A 1 941 ? 5.957 -42.978 18.831 1.00 85.38 941 GLY A CA 1
ATOM 7492 C C . GLY A 1 941 ? 4.533 -42.795 19.361 1.00 85.38 941 GLY A C 1
ATOM 7493 O O . GLY A 1 941 ? 3.577 -42.961 18.600 1.00 85.38 941 GLY A O 1
ATOM 7494 N N . ARG A 1 942 ? 4.358 -42.376 20.619 1.00 90.19 942 ARG A N 1
ATOM 7495 C CA . ARG A 1 942 ? 3.042 -42.028 21.160 1.00 90.19 942 ARG A CA 1
ATOM 7496 C C . ARG A 1 942 ? 2.618 -40.657 20.632 1.00 90.19 942 ARG A C 1
ATOM 7498 O O . ARG A 1 942 ? 3.429 -39.746 20.497 1.00 90.19 942 ARG A O 1
ATOM 7505 N N . PHE A 1 943 ? 1.341 -40.523 20.273 1.00 95.88 943 PHE A N 1
ATOM 7506 C CA . PHE A 1 943 ? 0.788 -39.317 19.628 1.00 95.88 943 PHE A CA 1
ATOM 7507 C C . PHE A 1 943 ? 1.506 -38.911 18.325 1.00 95.88 943 PHE A C 1
ATOM 7509 O O . PHE A 1 943 ? 1.438 -37.756 17.908 1.00 95.88 943 PHE A O 1
ATOM 7516 N N . GLY A 1 944 ? 2.219 -39.850 17.690 1.00 95.31 944 GLY A N 1
ATOM 7517 C CA . GLY A 1 944 ? 2.942 -39.612 16.444 1.00 95.31 944 GLY A CA 1
ATOM 7518 C C . GLY A 1 944 ? 4.220 -38.781 16.583 1.00 95.31 944 GLY A C 1
ATOM 7519 O O . GLY A 1 944 ? 4.772 -38.388 15.562 1.00 95.31 944 GLY A O 1
ATOM 7520 N N . VAL A 1 945 ? 4.712 -38.500 17.797 1.00 96.69 945 VAL A N 1
ATOM 7521 C CA . VAL A 1 945 ? 5.946 -37.724 18.030 1.00 96.69 945 VAL A CA 1
ATOM 7522 C C . VAL A 1 945 ? 7.113 -38.672 18.310 1.00 96.69 945 VAL A C 1
ATOM 7524 O O . VAL A 1 945 ? 7.034 -39.514 19.198 1.00 96.69 945 VAL A O 1
ATOM 7527 N N . ARG A 1 946 ? 8.224 -38.534 17.580 1.00 95.81 946 ARG A N 1
ATOM 7528 C CA . ARG A 1 946 ? 9.471 -39.276 17.843 1.00 95.81 946 ARG A CA 1
ATOM 7529 C C . ARG A 1 946 ? 10.665 -38.332 17.839 1.00 95.81 946 ARG A C 1
ATOM 7531 O O . ARG A 1 946 ? 10.864 -37.619 16.853 1.00 95.81 946 ARG A O 1
ATOM 7538 N N . VAL A 1 947 ? 11.457 -38.325 18.909 1.00 95.06 947 VAL A N 1
ATOM 7539 C CA . VAL A 1 947 ? 12.673 -37.506 18.997 1.00 95.06 947 VAL A CA 1
ATOM 7540 C C . VAL A 1 947 ? 13.728 -38.084 18.058 1.00 95.06 947 VAL A C 1
ATOM 7542 O O . VAL A 1 947 ? 14.049 -39.262 18.093 1.00 95.06 947 VAL A O 1
ATOM 7545 N N . ARG A 1 948 ? 14.242 -37.257 17.147 1.00 93.44 948 ARG A N 1
ATOM 7546 C CA . ARG A 1 948 ? 15.250 -37.670 16.155 1.00 93.44 948 ARG A CA 1
ATOM 7547 C C . ARG A 1 948 ? 16.620 -37.096 16.443 1.00 93.44 948 ARG A C 1
ATOM 7549 O O . ARG A 1 948 ? 17.630 -37.710 16.111 1.00 93.44 948 ARG A O 1
ATOM 7556 N N . ARG A 1 949 ? 16.646 -35.896 17.016 1.00 92.44 949 ARG A N 1
ATOM 7557 C CA . ARG A 1 949 ? 17.876 -35.203 17.370 1.00 92.44 949 ARG A CA 1
ATOM 7558 C C . ARG A 1 949 ? 17.629 -34.274 18.543 1.00 92.44 949 ARG A C 1
ATOM 7560 O O . ARG A 1 949 ? 16.702 -33.467 18.515 1.00 92.44 949 ARG A O 1
ATOM 7567 N N . VAL A 1 950 ? 18.524 -34.325 19.515 1.00 93.31 950 VAL A N 1
ATOM 7568 C CA . VAL A 1 950 ? 18.655 -33.296 20.545 1.00 93.31 950 VAL A CA 1
ATOM 7569 C C . VAL A 1 950 ? 19.769 -32.352 20.113 1.00 93.31 950 VAL A C 1
ATOM 7571 O O . VAL A 1 950 ? 20.791 -32.802 19.608 1.00 93.31 950 VAL A O 1
ATOM 7574 N N . LYS A 1 951 ? 19.561 -31.044 20.246 1.00 92.69 951 LYS A N 1
ATOM 7575 C CA . LYS A 1 951 ? 20.617 -30.042 20.120 1.00 92.69 951 LYS A CA 1
ATOM 7576 C C . LYS A 1 951 ? 20.684 -29.244 21.413 1.00 92.69 951 LYS A C 1
ATOM 7578 O O . LYS A 1 951 ? 19.769 -28.480 21.724 1.00 92.69 951 LYS A O 1
ATOM 7583 N N . ASN A 1 952 ? 21.777 -29.414 22.144 1.00 93.75 952 ASN A N 1
ATOM 7584 C CA . ASN A 1 952 ? 21.951 -28.822 23.464 1.00 93.75 952 ASN A CA 1
ATOM 7585 C C . ASN A 1 952 ? 22.833 -27.569 23.410 1.00 93.75 952 ASN A C 1
ATOM 7587 O O . ASN A 1 952 ? 24.060 -27.665 23.413 1.00 93.75 952 ASN A O 1
ATOM 7591 N N . ARG A 1 953 ? 22.220 -26.378 23.381 1.00 92.62 953 ARG A N 1
ATOM 7592 C CA . ARG A 1 953 ? 22.989 -25.126 23.343 1.00 92.62 953 ARG A CA 1
ATOM 7593 C C . ARG A 1 953 ? 23.572 -24.719 24.685 1.00 92.62 953 ARG A C 1
ATOM 7595 O O . ARG A 1 953 ? 24.429 -23.846 24.703 1.00 92.62 953 ARG A O 1
ATOM 7602 N N . PHE A 1 954 ? 23.186 -25.352 25.792 1.00 91.44 954 PHE A N 1
ATOM 7603 C CA . PHE A 1 954 ? 23.828 -25.078 27.077 1.00 91.44 954 PHE A CA 1
ATOM 7604 C C . PHE A 1 954 ? 25.314 -25.456 27.057 1.00 91.44 954 PHE A C 1
ATOM 7606 O O . PHE A 1 954 ? 26.097 -24.772 27.698 1.00 91.44 954 PHE A O 1
ATOM 7613 N N . ARG A 1 955 ? 25.719 -26.450 26.251 1.00 85.94 955 ARG A N 1
ATOM 7614 C CA . ARG A 1 955 ? 27.125 -26.859 26.075 1.00 85.94 955 ARG A CA 1
ATOM 7615 C C . ARG A 1 955 ? 27.959 -25.980 25.144 1.00 85.94 955 ARG A C 1
ATOM 7617 O O . ARG A 1 955 ? 29.180 -26.065 25.195 1.00 85.94 955 ARG A O 1
ATOM 7624 N N . GLU A 1 956 ? 27.337 -25.238 24.227 1.00 72.69 956 GLU A N 1
ATOM 7625 C CA . GLU A 1 956 ? 28.081 -24.476 23.217 1.00 72.69 956 GLU A CA 1
ATOM 7626 C C . GLU A 1 956 ? 28.868 -23.363 23.943 1.00 72.69 956 GLU A C 1
ATOM 7628 O O . GLU A 1 956 ? 28.264 -22.437 24.494 1.00 72.69 956 GLU A O 1
ATOM 7633 N N . GLU A 1 957 ? 30.206 -23.485 23.986 1.00 69.81 957 GLU A N 1
ATOM 7634 C CA . GLU A 1 957 ? 31.118 -22.521 24.637 1.00 69.81 957 GLU A CA 1
ATOM 7635 C C . GLU A 1 957 ? 30.899 -21.104 24.082 1.00 69.81 957 GLU A C 1
ATOM 7637 O O . GLU A 1 957 ? 30.878 -20.132 24.834 1.00 69.81 957 GLU A O 1
ATOM 7642 N N . GLU A 1 958 ? 30.563 -21.004 22.793 1.00 59.34 958 GLU A N 1
ATOM 7643 C CA . GLU A 1 958 ? 30.191 -19.761 22.124 1.00 59.34 958 GLU A CA 1
ATOM 7644 C C . GLU A 1 958 ? 28.825 -19.897 21.441 1.00 59.34 958 GLU A C 1
ATOM 7646 O O . GLU A 1 958 ? 28.702 -20.412 20.329 1.00 59.34 958 GLU A O 1
ATOM 7651 N N . VAL A 1 959 ? 27.773 -19.391 22.089 1.00 76.81 959 VAL A N 1
ATOM 7652 C CA . VAL A 1 959 ? 26.559 -19.003 21.364 1.00 76.81 959 VAL A CA 1
ATOM 7653 C C . VAL A 1 959 ? 26.649 -17.507 21.129 1.00 76.81 959 VAL A C 1
ATOM 7655 O O . VAL A 1 959 ? 26.714 -16.760 22.101 1.00 76.81 959 VAL A O 1
ATOM 7658 N N . GLU A 1 960 ? 26.615 -17.094 19.855 1.00 71.50 960 GLU A N 1
ATOM 7659 C CA . GLU A 1 960 ? 26.891 -15.739 19.321 1.00 71.50 960 GLU A CA 1
ATOM 7660 C C . GLU A 1 960 ? 26.202 -14.578 20.078 1.00 71.50 960 GLU A C 1
ATOM 7662 O O . GLU A 1 960 ? 26.572 -13.423 19.905 1.00 71.50 960 GLU A O 1
ATOM 7667 N N . HIS A 1 961 ? 25.213 -14.855 20.938 1.00 80.75 961 HIS A N 1
ATOM 7668 C CA . HIS A 1 961 ? 24.482 -13.844 21.704 1.00 80.75 961 HIS A CA 1
ATOM 7669 C C . HIS A 1 961 ? 24.063 -14.286 23.116 1.00 80.75 961 HIS A C 1
ATOM 7671 O O . HIS A 1 961 ? 23.000 -13.886 23.588 1.00 80.75 961 HIS A O 1
ATOM 7677 N N . GLY A 1 962 ? 24.801 -15.186 23.767 1.00 82.56 962 GLY A N 1
ATOM 7678 C CA . GLY A 1 962 ? 24.517 -15.584 25.156 1.00 82.56 962 GLY A CA 1
ATOM 7679 C C . GLY A 1 962 ? 23.301 -16.511 25.341 1.00 82.56 962 GLY A C 1
ATOM 7680 O O . GLY A 1 962 ? 23.263 -17.304 26.278 1.00 82.56 962 GLY A O 1
ATOM 7681 N N . TYR A 1 963 ? 22.333 -16.492 24.423 1.00 88.19 963 TYR A N 1
ATOM 7682 C CA . TYR A 1 963 ? 21.088 -17.258 24.503 1.00 88.19 963 TYR A CA 1
ATOM 7683 C C . TYR A 1 963 ? 21.297 -18.780 24.455 1.00 88.19 963 TYR A C 1
ATOM 7685 O O . TYR A 1 963 ? 21.816 -19.307 23.470 1.00 88.19 963 TYR A O 1
ATOM 7693 N N . ARG A 1 964 ? 20.826 -19.495 25.484 1.00 92.38 964 ARG A N 1
ATOM 7694 C CA . ARG A 1 964 ? 20.890 -20.961 25.581 1.00 92.38 964 ARG A CA 1
ATOM 7695 C C . ARG A 1 964 ? 19.490 -21.584 25.614 1.00 92.38 964 ARG A C 1
ATOM 7697 O O . ARG A 1 964 ? 18.593 -21.076 26.283 1.00 92.38 964 ARG A O 1
ATOM 7704 N N . ASP A 1 965 ? 19.318 -22.683 24.888 1.00 95.19 965 ASP A N 1
ATOM 7705 C CA . ASP A 1 965 ? 18.109 -23.507 24.857 1.00 95.19 965 ASP A CA 1
ATOM 7706 C C . ASP A 1 965 ? 18.445 -24.993 24.642 1.00 95.19 965 ASP A C 1
ATOM 7708 O O . ASP A 1 965 ? 19.532 -25.353 24.180 1.00 95.19 965 ASP A O 1
ATOM 7712 N N . LEU A 1 966 ? 17.497 -25.869 24.977 1.00 96.06 966 LEU A N 1
ATOM 7713 C CA . LEU A 1 966 ? 17.535 -27.275 24.589 1.00 96.06 966 LEU A CA 1
ATOM 7714 C C . LEU A 1 966 ? 16.539 -27.480 23.451 1.00 96.06 966 LEU A C 1
ATOM 7716 O O . LEU A 1 966 ? 15.348 -27.214 23.601 1.00 96.06 966 LEU A O 1
ATOM 7720 N N . LYS A 1 967 ? 17.008 -27.949 22.299 1.00 96.44 967 LYS A N 1
ATOM 7721 C CA . LYS A 1 967 ? 16.156 -28.162 21.128 1.00 96.44 967 LYS A CA 1
ATOM 7722 C C . LYS A 1 967 ? 15.943 -29.641 20.889 1.00 96.44 967 LYS A C 1
ATOM 7724 O O . LYS A 1 967 ? 16.907 -30.380 20.722 1.00 96.44 967 LYS A O 1
ATOM 7729 N N . LEU A 1 968 ? 14.686 -30.051 20.805 1.00 96.31 968 LEU A N 1
ATOM 7730 C CA . LEU A 1 968 ? 14.292 -31.391 20.397 1.00 96.31 968 LEU A CA 1
ATOM 7731 C C . LEU A 1 968 ? 13.736 -31.299 18.976 1.00 96.31 968 LEU A C 1
ATOM 7733 O O . LEU A 1 968 ? 12.706 -30.665 18.736 1.00 96.31 968 LEU A O 1
ATOM 7737 N N . TYR A 1 969 ? 14.435 -31.903 18.022 1.00 96.44 969 TYR A N 1
ATOM 7738 C CA . TYR A 1 969 ? 13.925 -32.101 16.673 1.00 96.44 969 TYR A CA 1
ATOM 7739 C C . TYR A 1 969 ? 13.183 -33.424 16.635 1.00 96.44 969 TYR A C 1
ATOM 7741 O O . TYR A 1 969 ? 13.765 -34.481 16.894 1.00 96.44 969 TYR A O 1
ATOM 7749 N N . VAL A 1 970 ? 11.897 -33.354 16.317 1.00 96.44 970 VAL A N 1
ATOM 7750 C CA . VAL A 1 970 ? 11.004 -34.508 16.343 1.00 96.44 970 VAL A CA 1
ATOM 7751 C C . VAL A 1 970 ? 10.443 -34.766 14.953 1.00 96.44 970 VAL A C 1
ATOM 7753 O O . VAL A 1 970 ? 10.069 -33.823 14.257 1.00 96.44 970 VAL A O 1
ATOM 7756 N N . SER A 1 971 ? 10.366 -36.030 14.540 1.00 96.62 971 SER A N 1
ATOM 7757 C CA . SER A 1 971 ? 9.513 -36.419 13.417 1.00 96.62 971 SER A CA 1
ATOM 7758 C C . SER A 1 971 ? 8.097 -36.580 13.950 1.00 96.62 971 SER A C 1
ATOM 7760 O O . SER A 1 971 ? 7.878 -37.393 14.851 1.00 96.62 971 SER A O 1
ATOM 7762 N N . TYR A 1 972 ? 7.167 -35.797 13.419 1.00 97.69 972 TYR A N 1
ATOM 7763 C CA . TYR A 1 972 ? 5.755 -35.874 13.752 1.00 97.69 972 TYR A CA 1
ATOM 7764 C C . TYR A 1 972 ? 4.980 -36.488 12.589 1.00 97.69 972 TYR A C 1
ATOM 7766 O O . TYR A 1 972 ? 5.043 -35.943 11.488 1.00 97.69 972 TYR A O 1
ATOM 7774 N N . CYS A 1 973 ? 4.253 -37.575 12.847 1.00 97.50 973 CYS A N 1
ATOM 7775 C CA . CYS A 1 973 ? 3.330 -38.210 11.910 1.00 97.50 973 CYS A CA 1
ATOM 7776 C C . CYS A 1 973 ? 1.889 -38.025 12.403 1.00 97.50 973 CYS A C 1
ATOM 7778 O O . CYS A 1 973 ? 1.564 -38.358 13.543 1.00 97.50 973 CYS A O 1
ATOM 7780 N N . SER A 1 974 ? 1.033 -37.454 11.558 1.00 96.69 974 SER A N 1
ATOM 7781 C CA . SER A 1 974 ? -0.402 -37.337 11.841 1.00 96.69 974 SER A CA 1
ATOM 7782 C C . SER A 1 974 ? -1.141 -38.663 11.649 1.00 96.69 974 SER A C 1
ATOM 7784 O O . SER A 1 974 ? -0.613 -39.609 11.074 1.00 96.69 974 SER A O 1
ATOM 7786 N N . GLU A 1 975 ? -2.402 -38.711 12.081 1.00 94.62 975 GLU A N 1
ATOM 7787 C CA . GLU A 1 975 ? -3.289 -39.866 11.874 1.00 94.62 975 GLU A CA 1
ATOM 7788 C C . GLU A 1 975 ? -3.511 -40.202 10.386 1.00 94.62 975 GLU A C 1
ATOM 7790 O O . GLU A 1 975 ? -3.813 -41.343 10.052 1.00 94.62 975 GLU A O 1
ATOM 7795 N N . GLU A 1 976 ? -3.314 -39.234 9.485 1.00 95.25 976 GLU A N 1
ATOM 7796 C CA . GLU A 1 976 ? -3.430 -39.399 8.028 1.00 95.25 976 GLU A CA 1
ATOM 7797 C C . GLU A 1 976 ? -2.117 -39.868 7.362 1.00 95.25 976 GLU A C 1
ATOM 7799 O O . GLU A 1 976 ? -1.966 -39.752 6.147 1.00 95.25 976 GLU A O 1
ATOM 7804 N N . ASP A 1 977 ? -1.143 -40.349 8.145 1.00 94.31 977 ASP A N 1
ATOM 7805 C CA . ASP A 1 977 ? 0.199 -40.762 7.692 1.00 94.31 977 ASP A CA 1
ATOM 7806 C C . ASP A 1 977 ? 0.984 -39.640 6.980 1.00 94.31 977 ASP A C 1
ATOM 7808 O O . ASP A 1 977 ? 1.837 -39.835 6.110 1.00 94.31 977 ASP A O 1
ATOM 7812 N N . VAL A 1 978 ? 0.673 -38.396 7.344 1.00 95.88 978 VAL A N 1
ATOM 7813 C CA . VAL A 1 978 ? 1.364 -37.212 6.843 1.00 95.88 978 VAL A CA 1
ATOM 7814 C C . VAL A 1 978 ? 2.383 -36.755 7.878 1.00 95.88 978 VAL A C 1
ATOM 7816 O O . VAL A 1 978 ? 2.007 -36.432 9.008 1.00 95.88 978 VAL A O 1
ATOM 7819 N N . SER A 1 979 ? 3.654 -36.693 7.468 1.00 97.12 979 SER A N 1
ATOM 7820 C CA . SER A 1 979 ? 4.789 -36.427 8.354 1.00 97.12 979 SER A CA 1
ATOM 7821 C C . SER A 1 979 ? 5.501 -35.094 8.093 1.00 97.12 979 SER A C 1
ATOM 7823 O O . SER A 1 979 ? 5.450 -34.527 6.997 1.00 97.12 979 SER A O 1
ATOM 7825 N N . ILE A 1 980 ? 6.152 -34.568 9.134 1.00 98.00 980 ILE A N 1
ATOM 7826 C CA . ILE A 1 980 ? 7.043 -33.399 9.086 1.00 98.00 980 ILE A CA 1
ATOM 7827 C C . ILE A 1 980 ? 8.050 -33.447 10.236 1.00 98.00 980 ILE A C 1
ATOM 7829 O O . ILE A 1 980 ? 7.748 -33.970 11.308 1.00 98.00 980 ILE A O 1
ATOM 7833 N N . ILE A 1 981 ? 9.229 -32.850 10.058 1.00 97.81 981 ILE A N 1
ATOM 7834 C CA . ILE A 1 981 ? 10.110 -32.561 11.198 1.00 97.81 981 ILE A CA 1
ATOM 7835 C C . ILE A 1 981 ? 9.705 -31.228 11.830 1.00 97.81 981 ILE A C 1
ATOM 7837 O O . ILE A 1 981 ? 9.597 -30.218 11.128 1.00 97.81 981 ILE A O 1
ATOM 7841 N N . GLY A 1 982 ? 9.504 -31.230 13.146 1.00 97.56 982 GLY A N 1
ATOM 7842 C CA . GLY A 1 982 ? 9.233 -30.050 13.964 1.00 97.56 982 GLY A CA 1
ATOM 7843 C C . GLY A 1 982 ? 10.327 -29.771 14.996 1.00 97.56 982 GLY A C 1
ATOM 7844 O O . GLY A 1 982 ? 11.102 -30.657 15.356 1.00 97.56 982 GLY A O 1
ATOM 7845 N N . GLU A 1 983 ? 10.367 -28.535 15.500 1.00 98.00 983 GLU A N 1
ATOM 7846 C CA . GLU A 1 983 ? 11.292 -28.104 16.561 1.00 98.00 983 GLU A CA 1
ATOM 7847 C C . GLU A 1 983 ? 10.525 -27.797 17.860 1.00 98.00 983 GLU A C 1
ATOM 7849 O O . GLU A 1 983 ? 9.650 -26.927 17.886 1.00 98.00 983 GLU A O 1
ATOM 7854 N N . ILE A 1 984 ? 10.880 -28.474 18.953 1.00 97.94 984 ILE A N 1
ATOM 7855 C CA . ILE A 1 984 ? 10.429 -28.164 20.316 1.00 97.94 984 ILE A CA 1
ATOM 7856 C C . ILE A 1 984 ? 11.602 -27.515 21.050 1.00 97.94 984 ILE A C 1
ATOM 7858 O O . ILE A 1 984 ? 12.642 -28.142 21.239 1.00 97.94 984 ILE A O 1
ATOM 7862 N N . GLN A 1 985 ? 11.457 -26.255 21.455 1.00 97.69 985 GLN A N 1
ATOM 7863 C CA . GLN A 1 985 ? 12.483 -25.556 22.233 1.00 97.69 985 GLN A CA 1
ATOM 7864 C C . GLN A 1 985 ? 12.126 -25.605 23.717 1.00 97.69 985 GLN A C 1
ATOM 7866 O O . GLN A 1 985 ? 11.136 -24.995 24.109 1.00 97.69 985 GLN A O 1
ATOM 7871 N N . VAL A 1 986 ? 12.924 -26.275 24.540 1.00 97.75 986 VAL A N 1
ATOM 7872 C CA . VAL A 1 986 ? 12.763 -26.325 25.998 1.00 97.75 986 VAL A CA 1
ATOM 7873 C C . VAL A 1 986 ? 13.702 -25.300 26.639 1.00 97.75 986 VAL A C 1
ATOM 7875 O O . VAL A 1 986 ? 14.903 -25.291 26.361 1.00 97.75 986 VAL A O 1
ATOM 7878 N N . GLN A 1 987 ? 13.150 -24.376 27.429 1.00 96.94 987 GLN A N 1
ATOM 7879 C CA . GLN A 1 987 ? 13.851 -23.165 27.875 1.00 96.94 987 GLN A CA 1
ATOM 7880 C C . GLN A 1 987 ? 13.540 -22.812 29.329 1.00 96.94 987 GLN A C 1
ATOM 7882 O O . GLN A 1 987 ? 12.443 -23.077 29.811 1.00 96.94 987 GLN A O 1
ATOM 7887 N N . ASP A 1 988 ? 14.470 -22.125 29.992 1.00 97.44 988 ASP A N 1
ATOM 7888 C CA . ASP A 1 988 ? 14.215 -21.465 31.277 1.00 97.44 988 ASP A CA 1
ATOM 7889 C C . ASP A 1 988 ? 13.361 -20.198 31.082 1.00 97.44 988 ASP A C 1
ATOM 7891 O O . ASP A 1 988 ? 13.525 -19.460 30.106 1.00 97.44 988 ASP A O 1
ATOM 7895 N N . ALA A 1 989 ? 12.464 -19.916 32.027 1.00 95.25 989 ALA A N 1
ATOM 7896 C CA . ALA A 1 989 ? 11.535 -18.791 31.972 1.00 95.25 989 ALA A CA 1
ATOM 7897 C C . ALA A 1 989 ? 12.213 -17.422 31.850 1.00 95.25 989 ALA A C 1
ATOM 7899 O O . ALA A 1 989 ? 11.697 -16.548 31.144 1.00 95.25 989 ALA A O 1
ATOM 7900 N N . LEU A 1 990 ? 13.361 -17.212 32.499 1.00 93.12 990 LEU A N 1
ATOM 7901 C CA . LEU A 1 990 ? 14.080 -15.942 32.416 1.00 93.12 990 LEU A CA 1
ATOM 7902 C C . LEU A 1 990 ? 14.851 -15.830 31.096 1.00 93.12 990 LEU A C 1
ATOM 7904 O O . LEU A 1 990 ? 14.780 -14.782 30.450 1.00 93.12 990 LEU A O 1
ATOM 7908 N N . LEU A 1 991 ? 15.481 -16.916 30.636 1.00 94.50 991 LEU A N 1
ATOM 7909 C CA . LEU A 1 991 ? 16.130 -16.960 29.318 1.00 94.50 991 LEU A CA 1
ATOM 7910 C C . LEU A 1 991 ? 15.129 -16.738 28.173 1.00 94.50 991 LEU A C 1
ATOM 7912 O O . LEU A 1 991 ? 15.394 -15.954 27.261 1.00 94.50 991 LEU A O 1
ATOM 7916 N N . TYR A 1 992 ? 13.942 -17.349 28.241 1.00 93.94 992 TYR A N 1
ATOM 7917 C CA . TYR A 1 992 ? 12.894 -17.166 27.234 1.00 93.94 992 TYR A CA 1
ATOM 7918 C C . TYR A 1 992 ? 12.409 -15.708 27.155 1.00 93.94 992 TYR A C 1
ATOM 7920 O O . TYR A 1 992 ? 12.178 -15.179 26.063 1.00 93.94 992 TYR A O 1
ATOM 7928 N N . ARG A 1 993 ? 12.289 -15.010 28.295 1.00 89.62 993 ARG A N 1
ATOM 7929 C CA . ARG A 1 993 ? 11.910 -13.583 28.317 1.00 89.62 993 ARG A CA 1
ATOM 7930 C C . ARG A 1 993 ? 12.914 -12.723 27.546 1.00 89.62 993 ARG A C 1
ATOM 7932 O O . ARG A 1 993 ? 12.490 -11.885 26.746 1.00 89.62 993 ARG A O 1
ATOM 7939 N N . GLN A 1 994 ? 14.209 -12.951 27.758 1.00 91.12 994 GLN A N 1
ATOM 7940 C CA . GLN A 1 994 ? 15.271 -12.231 27.050 1.00 91.12 994 GLN A CA 1
ATOM 7941 C C . GLN A 1 994 ? 15.306 -12.606 25.564 1.00 91.12 994 GLN A C 1
ATOM 7943 O O . GLN A 1 994 ? 15.358 -11.733 24.696 1.00 91.12 994 GLN A O 1
ATOM 7948 N N . TYR A 1 995 ? 15.127 -13.889 25.245 1.00 89.94 995 TYR A N 1
ATOM 7949 C CA 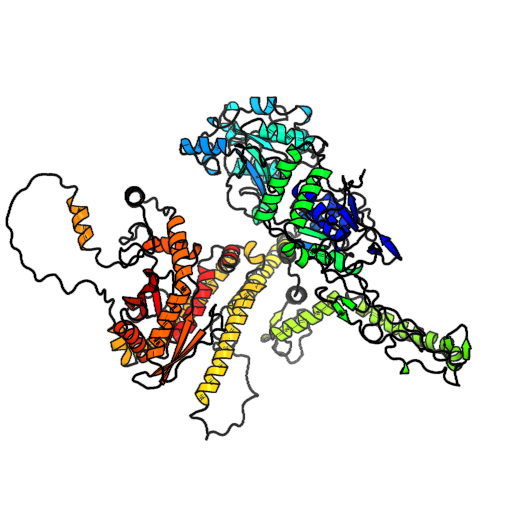. TYR A 1 995 ? 15.028 -14.372 23.870 1.00 89.94 995 TYR A CA 1
ATOM 7950 C C . TYR A 1 995 ? 13.935 -13.679 23.059 1.00 89.94 995 TYR A C 1
ATOM 7952 O O . TYR A 1 995 ? 14.180 -13.230 21.937 1.00 89.94 995 TYR A O 1
ATOM 7960 N N . VAL A 1 996 ? 12.724 -13.562 23.612 1.00 89.50 996 VAL A N 1
ATOM 7961 C CA . VAL A 1 996 ? 11.597 -12.917 22.921 1.00 89.50 996 VAL A CA 1
ATOM 7962 C C . VAL A 1 996 ? 11.935 -11.472 22.561 1.00 89.50 996 VAL A C 1
ATOM 7964 O O . VAL A 1 996 ? 11.555 -10.995 21.487 1.00 89.50 996 VAL A O 1
ATOM 7967 N N . GLN A 1 997 ? 12.656 -10.770 23.429 1.00 88.88 997 GLN A N 1
ATOM 7968 C CA . GLN A 1 997 ? 13.089 -9.408 23.165 1.00 88.88 997 GLN A CA 1
ATOM 7969 C C . GLN A 1 997 ? 14.212 -9.350 22.136 1.00 88.88 997 GLN A C 1
ATOM 7971 O O . GLN A 1 997 ? 14.089 -8.607 21.160 1.00 88.88 997 GLN A O 1
ATOM 7976 N N . MET A 1 998 ? 15.258 -10.157 22.295 1.00 90.62 998 MET A N 1
ATOM 7977 C CA . MET A 1 998 ? 16.332 -10.248 21.311 1.00 90.62 998 MET A CA 1
ATOM 7978 C C . MET A 1 998 ? 15.764 -10.561 19.931 1.00 90.62 998 MET A C 1
ATOM 7980 O O . MET A 1 998 ? 16.134 -9.922 18.954 1.00 90.62 998 MET A O 1
ATOM 7984 N N . HIS A 1 999 ? 14.788 -11.468 19.831 1.00 88.31 999 HIS A N 1
ATOM 7985 C CA . HIS A 1 999 ? 14.143 -11.801 18.564 1.00 88.31 999 HIS A CA 1
ATOM 7986 C C . HIS A 1 999 ? 13.428 -10.605 17.913 1.00 88.31 999 HIS A C 1
ATOM 7988 O O . HIS A 1 999 ? 13.375 -10.518 16.685 1.00 88.31 999 HIS A O 1
ATOM 7994 N N . ARG A 1 1000 ? 12.889 -9.667 18.704 1.00 89.00 1000 ARG A N 1
ATOM 7995 C CA . ARG A 1 1000 ? 12.310 -8.412 18.192 1.00 89.00 1000 ARG A CA 1
ATOM 7996 C C . ARG A 1 1000 ? 13.399 -7.475 17.672 1.00 89.00 1000 ARG A C 1
ATOM 7998 O O . ARG A 1 1000 ? 13.240 -6.932 16.581 1.00 89.00 1000 ARG A O 1
ATOM 8005 N N . LEU A 1 1001 ? 14.501 -7.338 18.407 1.00 91.81 1001 LEU A N 1
ATOM 8006 C CA . LEU A 1 1001 ? 15.651 -6.511 18.023 1.00 91.81 1001 LEU A CA 1
ATOM 8007 C C . LEU A 1 1001 ? 16.360 -7.059 16.778 1.00 91.81 1001 LEU A C 1
ATOM 8009 O O . LEU A 1 1001 ? 16.708 -6.307 15.871 1.00 91.81 1001 LEU A O 1
ATOM 8013 N N . TYR A 1 1002 ? 16.454 -8.381 16.658 1.00 88.94 1002 TYR A N 1
ATOM 8014 C CA . TYR A 1 1002 ? 17.000 -9.070 15.493 1.00 88.94 1002 TYR A CA 1
ATOM 8015 C C . TYR A 1 1002 ? 16.319 -8.691 14.184 1.00 88.94 1002 TYR A C 1
ATOM 8017 O O . TYR A 1 1002 ? 16.981 -8.613 13.150 1.00 88.94 1002 TYR A O 1
ATOM 8025 N N . LYS A 1 1003 ? 15.000 -8.467 14.212 1.00 88.94 1003 LYS A N 1
ATOM 8026 C CA . LYS A 1 1003 ? 14.260 -8.028 13.025 1.00 88.94 1003 LYS A CA 1
ATOM 8027 C C . LYS A 1 1003 ? 14.711 -6.641 12.571 1.00 88.94 1003 LYS A C 1
ATOM 8029 O O . LYS A 1 1003 ? 14.811 -6.418 11.374 1.00 88.94 1003 LYS A O 1
ATOM 8034 N N . ILE A 1 1004 ? 15.016 -5.745 13.510 1.00 90.94 1004 ILE A N 1
ATOM 8035 C CA . ILE A 1 1004 ? 15.570 -4.419 13.210 1.00 90.94 1004 ILE A CA 1
ATOM 8036 C C . ILE A 1 1004 ? 17.003 -4.575 12.685 1.00 90.94 1004 ILE A C 1
ATOM 8038 O O . ILE A 1 1004 ? 17.302 -4.091 11.601 1.00 90.94 1004 ILE A O 1
ATOM 8042 N N . LYS A 1 1005 ? 17.860 -5.333 13.388 1.00 91.62 1005 LYS A N 1
ATOM 8043 C CA . LYS A 1 1005 ? 19.265 -5.584 13.006 1.00 91.62 1005 LYS A CA 1
ATOM 8044 C C . LYS A 1 1005 ? 19.412 -6.111 11.572 1.00 91.62 1005 LYS A C 1
ATOM 8046 O O . LYS A 1 1005 ? 20.308 -5.668 10.853 1.00 91.62 1005 LYS A O 1
ATOM 8051 N N . ARG A 1 1006 ? 18.567 -7.078 11.184 1.00 85.25 1006 ARG A N 1
ATOM 8052 C CA . ARG A 1 1006 ? 18.601 -7.746 9.867 1.00 85.25 1006 ARG A CA 1
ATOM 8053 C C . ARG A 1 1006 ? 17.919 -6.960 8.757 1.00 85.25 1006 ARG A C 1
ATOM 8055 O O . ARG A 1 1006 ? 18.165 -7.246 7.586 1.00 85.25 1006 ARG A O 1
ATOM 8062 N N . ALA A 1 1007 ? 17.038 -6.029 9.100 1.00 84.94 1007 ALA A N 1
ATOM 8063 C CA . ALA A 1 1007 ? 16.382 -5.230 8.092 1.00 84.94 1007 ALA A CA 1
ATOM 8064 C C . ALA A 1 1007 ? 17.397 -4.301 7.417 1.00 84.94 1007 ALA A C 1
ATOM 8066 O O . ALA A 1 1007 ? 18.269 -3.735 8.068 1.00 84.94 1007 ALA A O 1
ATOM 8067 N N . GLN A 1 1008 ? 17.293 -4.180 6.094 1.00 80.94 1008 GLN A N 1
ATOM 8068 C CA . GLN A 1 1008 ? 18.147 -3.287 5.302 1.00 80.94 1008 GLN A CA 1
ATOM 8069 C C . GLN A 1 1008 ? 17.639 -1.843 5.325 1.00 80.94 1008 GLN A C 1
ATOM 8071 O O . GLN A 1 1008 ? 18.394 -0.910 5.089 1.00 80.94 1008 GLN A O 1
ATOM 8076 N N . SER A 1 1009 ? 16.354 -1.664 5.618 1.00 85.12 1009 SER A N 1
ATOM 8077 C CA . SER A 1 1009 ? 15.693 -0.373 5.750 1.00 85.12 1009 SER A CA 1
ATOM 8078 C C . SER A 1 1009 ? 14.506 -0.496 6.701 1.00 85.12 1009 SER A C 1
ATOM 8080 O O . SER A 1 1009 ? 14.004 -1.600 6.954 1.00 85.12 1009 SER A O 1
ATOM 8082 N N . MET A 1 1010 ? 14.001 0.636 7.191 1.00 86.12 1010 MET A N 1
ATOM 8083 C CA . MET A 1 1010 ? 12.786 0.645 8.007 1.00 86.12 1010 MET A CA 1
ATOM 8084 C C . MET A 1 1010 ? 11.571 0.114 7.235 1.00 86.12 1010 MET A C 1
ATOM 8086 O O . MET A 1 1010 ? 10.769 -0.639 7.782 1.00 86.12 1010 MET A O 1
ATOM 8090 N N . HIS A 1 1011 ? 11.475 0.425 5.940 1.00 75.88 1011 HIS A N 1
ATOM 8091 C CA . HIS A 1 1011 ? 10.443 -0.124 5.061 1.00 75.88 1011 HIS A CA 1
ATOM 8092 C C . HIS A 1 1011 ? 10.477 -1.658 5.060 1.00 75.88 1011 HIS A C 1
ATOM 8094 O O . HIS A 1 1011 ? 9.469 -2.313 5.315 1.00 75.88 1011 HIS A O 1
ATOM 8100 N N . PHE A 1 1012 ? 11.660 -2.247 4.872 1.00 77.25 1012 PHE A N 1
ATOM 8101 C CA . PHE A 1 1012 ? 11.824 -3.696 4.922 1.00 77.25 1012 PHE A CA 1
ATOM 8102 C C . PHE A 1 1012 ? 11.439 -4.275 6.295 1.00 77.25 1012 PHE A C 1
ATOM 8104 O O . PHE A 1 1012 ? 10.769 -5.304 6.358 1.00 77.25 1012 PHE A O 1
ATOM 8111 N N . TYR A 1 1013 ? 11.783 -3.600 7.399 1.00 83.06 1013 TYR A N 1
ATOM 8112 C CA . TYR A 1 1013 ? 11.358 -3.997 8.748 1.00 83.06 1013 TYR A CA 1
ATOM 8113 C C . TYR A 1 1013 ? 9.824 -4.007 8.909 1.00 83.06 1013 TYR A C 1
ATOM 8115 O O . TYR A 1 1013 ? 9.254 -4.977 9.421 1.00 83.06 1013 TYR A O 1
ATOM 8123 N N . LEU A 1 1014 ? 9.138 -2.957 8.448 1.00 78.56 1014 LEU A N 1
ATOM 8124 C CA . LEU A 1 1014 ? 7.679 -2.852 8.520 1.00 78.56 1014 LEU A CA 1
ATOM 8125 C C . LEU A 1 1014 ? 6.998 -3.926 7.666 1.00 78.56 1014 LEU A C 1
ATOM 8127 O O . LEU A 1 1014 ? 6.129 -4.644 8.165 1.00 78.56 1014 LEU A O 1
ATOM 8131 N N . HIS A 1 1015 ? 7.456 -4.116 6.427 1.00 70.44 1015 HIS A N 1
ATOM 8132 C CA . HIS A 1 1015 ? 6.902 -5.118 5.519 1.00 70.44 1015 HIS A CA 1
ATOM 8133 C C . HIS A 1 1015 ? 7.236 -6.554 5.926 1.00 70.44 1015 HIS A C 1
ATOM 8135 O O . HIS A 1 1015 ? 6.453 -7.442 5.638 1.00 70.44 1015 HIS A O 1
ATOM 8141 N N . GLN A 1 1016 ? 8.320 -6.830 6.657 1.00 65.88 1016 GLN A N 1
ATOM 8142 C CA . GLN A 1 1016 ? 8.573 -8.177 7.192 1.00 65.88 1016 GLN A CA 1
ATOM 8143 C C . GLN A 1 1016 ? 7.641 -8.579 8.342 1.00 65.88 1016 GLN A C 1
ATOM 8145 O O . GLN A 1 1016 ? 7.614 -9.744 8.741 1.00 65.88 1016 GLN A O 1
ATOM 8150 N N . THR A 1 1017 ? 6.936 -7.625 8.947 1.00 50.81 1017 THR A N 1
ATOM 8151 C CA . THR A 1 1017 ? 6.203 -7.849 10.198 1.00 50.81 1017 THR A CA 1
ATOM 8152 C C . THR A 1 1017 ? 4.686 -7.782 10.047 1.00 50.81 1017 THR A C 1
ATOM 8154 O O . THR A 1 1017 ? 3.986 -8.030 11.033 1.00 50.81 1017 THR A O 1
ATOM 8157 N N . SER A 1 1018 ? 4.175 -7.406 8.875 1.00 36.50 1018 SER A N 1
ATOM 8158 C CA . SER A 1 1018 ? 2.754 -7.489 8.509 1.00 36.50 1018 SER A CA 1
ATOM 8159 C C . SER A 1 1018 ? 2.325 -8.899 8.071 1.00 36.50 1018 SER A C 1
ATOM 8161 O O . SER A 1 1018 ? 1.129 -9.183 8.073 1.00 36.50 1018 SER A O 1
ATOM 8163 N N . TRP A 1 1019 ? 3.287 -9.787 7.798 1.00 30.52 1019 TRP A N 1
ATOM 8164 C CA . TRP A 1 1019 ? 3.108 -11.213 7.486 1.00 30.52 1019 TRP A CA 1
ATOM 8165 C C . TRP A 1 1019 ? 3.459 -12.100 8.689 1.00 30.52 1019 TRP A C 1
ATOM 8167 O O . TRP A 1 1019 ? 2.901 -13.221 8.785 1.00 30.52 1019 TRP A O 1
#

pLDDT: mean 82.43, std 18.3, range [30.52, 98.44]

Organism: Guillardia theta (strain CCMP2712) (NCBI:txid905079)

Foldseek 3Di:
DKDWQDDPDQLADLPHPLQVVQDDDPQDAQFFQAPVRDGHAAEEECAPFQLQNLQSLLLCNCCCVRQRHRYTYIYPCYPALQQLQLQLLFQPDSVPLASPDGDLRDGNHFKRLWHDPNNVVSLVSYDPVSRFAFQAFFAAWKFWAKKFWPVLQVVCVVVVQRQLELLCQQLVPHQSLVSWDFPVLLVVLQDPVFFQFQVCQCVCVQVHHLPLVVLCVQQVDNQQDADVSFKGWAPLLVVVVDVRSAFEEEEAHDNNLVNLQCRLSVGGHIYTYTRDDDPCRVVSLLSSVVVTGGIYTDMPPGQSQAPPVSGDIRGRQWADDQVLCVVVVRRNTGDDTGGTTMTGSRCCCVRAVQSSLLSNLDYDHHVRSNVLSNQLNVQVVVVDDNSVSSSVSSSVCCVVPSVRSVRSGFRFFAWQWAQDPNSNDTDGQDFQWGDLTGRDDTHGQAWQFGAATSHSHTHGADPPFIAQGTSHGDNVNRHDQPPQFDDDPNHTHHPVCVVCVPPVCVVVVVVVVVVCVVVVVVPVPDPVVVLLVVLLVVVCVVVVQDVVQQEAEPPDDNDPPDDPVSHDYDHPVVSSVVSNVSSVVPDPPLVVLVVVVCVLVVPPDDPVSVVVSVVVVVVVLVVLLVLLLVLQAQDPPPDDPPPDDDDDDDDDDDPDDDDPCPVVVVVVVVVVSLVSNVVSNVCCLPPSLPHCVLSVDVVSLVVSLVSLVVSLLVLLVLLQVVLVVLVVDPLVVVLVVPDFDQPPDDPPPPDDDDDDDDDDDDDPPPPVVVVVVVPLPRLQWCVDPLFNLFDDDPVNQVVVQVVQVVCLVVVVFDQDPPLVRLVSNLVLCQVCQVLVLVLLVVLQQVQAPDRDDPPPPPDPVQDWDWTFGQAPVGTFIKIKGFDRFDDSVRLVVVLVVLTPPPVSRDPPSSGSPQARHEIEIEGAHSRVLSVSVVSQCVCACPSQKHFRTWDWQSPVPDDPRNQTWIKTWIWGAHPVRNIGTHIYTYYYPSSVSSVVSSVLSVLSNPASGSVSSSVVPVD

InterPro domains:
  IPR009030 Growth factor receptor cysteine-rich domain superfamily [SSF57184] (413-492)

Secondary structure (DSSP, 8-state):
--EEPP--S-SS-TT-TTTGGG----SPPB-EE-TTS-EEPEEEEE-SSHHHHHHHHHHHIIIIIIS-B-EEEEETS-SSSHHHHHHHTTBSSSS-TT--SB-TTS-S-SEEEEE-HHHHHHHHHS-TTTPPEEEEE-BS-BEEEEEEEHHHHHHHHTTT--TTBGGGGBTTT---GGGS--HHHHHHHS-GGGBPPHHHHHHTTTS----HHHHHHHH------EETTTEEEPHHHHHTS-GGGSEEEEESS-HHHHHHHHHHTTB-EEEEEBPP-STTHHHHHHHHHHTSS-EEEEEES-STTSS-TT--EEE-BPPPP-HHHHHTT--SSPPPPB--EEEE-TTHHHH-HHHHHHHHH---BHHHHHHHHHHHHHHHTTT--HHHHHHHHHHHHHHH-HHHHHTTSPP-BPTTEEE-TTSSSEEEPPTTEE--SBTPPPEEPPTTEE--TT-SSPEEPPTT-B-SSS---SGGG-BPPPTTEEEETTEEEEHHHHHHHHHHHHHHHHHHHHHHHHHHHHHSS-HHHHHHHHHHHHHHHHHT--GGGTEEETTSPPPTTS-GGG-EEEPHHHHHHHHHHHH-SS---HHHHHHHHHHHHH--S-THHHHHHHHHHHHHHHHHHHHHHHHH-S-TTS-SSTT----SS-----SSS-SSSHHHHHHHHHHHHHHHHHHHHHHIIIIITT-THHHH-HHHHHHHHHHHHHHHHHHHHHHHHHHHHHHTSTTHHHHHH----BTT-SSS-------------S-TTSHHHHHHHTT-TT---TTSTTT-SS---HHHHHHHHHHHHHHHHHT--PPP--HHHHHHHHHHHHHHHHHHHHHHHHHHHTTBSS-----TTS--TTPEEEEEEEETTEEEEEEEEEPPPPPHHHHHHHHGGGSTT-TT--SSGGGG---SEEEEEEESSHHHHHHHHHHHHHTTTGGGEEEEEEEEGGG-S--TTS---EEEEEEEE-TTS-EEEEEEEEEEHHHHHHHHHHHHHHHHHH-SSHHHHHHTT--

Sequence (1019 aa):
MFTKVPHPKRCLARDSPQLSSFGSYNSSMRFLHYPDGRLVNISLPYASWASARILSEIAYIMLAEVMGYAVDLWDGAGINSGQPINYASGCRDPDDAACKGGDIDNPLIHCTIETWSLGMRRVYDLPAQVQPTLVSVLNYETVNQIFVWKSTVDQGAAKDLALDYYRYYNAKYYDPSGYFDSLEQLLDKVPVDYIERCSDQDTGTYNNFRDTANYITQTGNTQVDCVDDKVWLSPACRLLGNVSRCIPMVTQYEVHVHMQLAFFLNFSIAIVKMRDGSPEFDQKYYEVVRGGNYFFGWYTPDDNLRGLGSKVPVMLRLPDTNQLEHNMRIYKTGLAHVNPRSYCWKKLQTVDRHVSFLATRMNFFDQEMNDLMDASGKTRGSGLSVYEAMWNVACSWVLANPDRWKAWIPAICPAGQAADVTLGKCEQCSPGFFCEGGTNPAFPCPKNCFCPAGSSMPLPCPSPLLTDGQGRSQLQECNHCPPEMVMVNGGCIRLSVLLVSIVIPVLALCLLLLKCWRIVRVWMAAPEEKLLEQSVSDLRKRLSIERKDGFYLTNERLLPWVDRQSVVIIPKESLEAAGRLALFQDDVDDYFLSSFCLGLTTSRKVQERRDEAREQYEKFCHWLLGICRALLQASPSSSFPSGWSKKGLLRRVSPHAATRKWSTVVSAAEAKATDERYQRHAYFKRKVAILNVWREDPNLFDRLRSLAMELMDESAHDCEERCKQLYEEESMQVLLGLQDMHHGQQQDDEIGGQQPYASEDDGELRSDVARDRQKDMGLLRQDDDDVRAIRIDDGERVNAQFLFQRMRRSGNLHCLDEGVFITQLRARAQLLNLSFHRAVIDVLSLHCSSPFSISSSATLRGSRVILNCDFEEGAGEVQIHLARPKTCSRMAEKLREYAPPNRKSRWPLTANILDPVRLSVVCHGTSQIVQVARWFMEQEGRFGVRVRRVKNRFREEEVEHGYRDLKLYVSYCSEEDVSIIGEIQVQDALLYRQYVQMHRLYKIKRAQSMHFYLHQTSW

Radius of gyration: 36.81 Å; chains: 1; bounding box: 98×110×101 Å